Protein AF-A0A0Q7SC01-F1 (afdb_monomer)

Secondary structure (DSSP, 8-state):
----------S-------PPP-EEEE--S-EEEESS--TTTTSTT---TTSEEE-SS--TTTTGGGSSS----SEEEEEEEEEE---TTEEEEEEES--BSEEEEEETTEEEEEEE-TTS-EEEE-GGG--SEEEEEEEEEE-S--TTSS-S--SS----B--S-EEEEEEESEEE---STT--SEEEEEEEE-SSEEEEEEEEEEEE-SSS-EEEEEEEEEE-TTS-EEEEEEEEEEEPTTEEEEEEEEEEEES-----GGG----EEEEEEEEETTEEEEEEEEEE----EEEETTTEEEETTEE--EEEEEEEPP-BTTTBT---HHHHHHHHHHHHHHT-SEEEEESSPPPHHHHHHHHHHTPEEEEE-S-BS----SHHHHHHHHHHHHHHHHHHTT-SSEEEEEEEE--S--SHHHHHHHHHHHHHHHHH-TTSEEEEEE-SS-TT-GGGGSSSEEEEE--BTTTBS-GGGHHHHHHHHHHHSTTS-EEEEEE----BTT---SSPPPPPTTSS--BHHHHHHHHHHHHHHHHT-TT-SEEEES-SB-EE-TT---SSSTTEE---SB-TTS--B-HHHHHHHHHH-SS--EEES-TT--EEESEEEEEEEEESSSEEEEEETTEEEEEEE-BTTEEEEEEEEE-SEEEEEEEEETTS-EEEEEEEEE---TT---EEEEEEEPSS--EESTTSBPP-PPTTEEEEEEES---TTTHHHHHHHHHHTT---EEEE-HHHHHHSHHHHHHHHHTT-EEEE--SS---GGGS-HHHHHHHHHHHHHHHHHHT-S--SEE--GGG---HHHHHHHHHTTPEEE--SEE--TTSTT--HHHHHHHHHHHHHHHTSEEEEEETT-HHHHHHHHHHHHHHHHTT-EEEEEEEPPP--

Structure (mmCIF, N/CA/C/O backbone):
data_AF-A0A0Q7SC01-F1
#
_entry.id   AF-A0A0Q7SC01-F1
#
loop_
_atom_site.group_PDB
_atom_site.id
_atom_site.type_symbol
_atom_site.label_atom_id
_atom_site.label_alt_id
_atom_site.label_comp_id
_atom_site.label_asym_id
_atom_site.label_entity_id
_atom_site.label_seq_id
_atom_site.pdbx_PDB_ins_code
_atom_site.Cartn_x
_atom_site.Cartn_y
_atom_site.Cartn_z
_atom_site.occupancy
_atom_site.B_iso_or_equiv
_atom_site.auth_seq_id
_atom_site.auth_comp_id
_atom_site.auth_asym_id
_atom_site.auth_atom_id
_atom_site.pdbx_PDB_model_num
ATOM 1 N N . MET A 1 1 ? 0.567 -62.182 56.505 1.00 35.25 1 MET A N 1
ATOM 2 C CA . MET A 1 1 ? -0.583 -61.956 57.411 1.00 35.25 1 MET A CA 1
ATOM 3 C C . MET A 1 1 ? -0.559 -60.489 57.808 1.00 35.25 1 MET A C 1
ATOM 5 O O . MET A 1 1 ? 0.457 -60.074 58.333 1.00 35.25 1 MET A O 1
ATOM 9 N N . MET A 1 2 ? -1.482 -59.680 57.265 1.00 37.66 2 MET A N 1
ATOM 10 C CA . MET A 1 2 ? -2.593 -59.034 58.010 1.00 37.66 2 MET A CA 1
ATOM 11 C C . MET A 1 2 ? -2.101 -57.806 58.816 1.00 37.66 2 MET A C 1
ATOM 13 O O . MET A 1 2 ? -1.127 -57.935 59.531 1.00 37.66 2 MET A O 1
ATOM 17 N N . LEU A 1 3 ? -2.663 -56.592 58.791 1.00 35.50 3 LEU A N 1
ATOM 18 C CA . LEU A 1 3 ? -3.971 -56.076 58.386 1.00 35.50 3 LEU A CA 1
ATOM 19 C C . LEU A 1 3 ? -3.887 -54.522 58.253 1.00 35.50 3 LEU A C 1
ATOM 21 O O . LEU A 1 3 ? -2.989 -53.887 58.792 1.00 35.50 3 LEU A O 1
ATOM 25 N N . ARG A 1 4 ? -4.870 -53.952 57.548 1.00 44.50 4 ARG A N 1
ATOM 26 C CA . ARG A 1 4 ? -5.267 -52.533 57.334 1.00 44.50 4 ARG A CA 1
ATOM 27 C C . ARG A 1 4 ? -5.579 -51.755 58.654 1.00 44.50 4 ARG A C 1
ATOM 29 O O . ARG A 1 4 ? -5.781 -52.431 59.659 1.00 44.50 4 ARG A O 1
ATOM 36 N N . PRO A 1 5 ? -5.697 -50.395 58.679 1.00 48.62 5 PRO A N 1
ATOM 37 C CA . PRO A 1 5 ? -6.854 -49.702 58.078 1.00 48.62 5 PRO A CA 1
ATOM 38 C C . PRO A 1 5 ? -6.584 -48.392 57.307 1.00 48.62 5 PRO A C 1
ATOM 40 O O . PRO A 1 5 ? -5.869 -47.496 57.741 1.00 48.62 5 PRO A O 1
ATOM 43 N N . LEU A 1 6 ? -7.273 -48.293 56.161 1.00 40.22 6 LEU A N 1
ATOM 44 C CA . LEU A 1 6 ? -7.644 -47.063 55.460 1.00 40.22 6 LEU A CA 1
ATOM 45 C C . LEU A 1 6 ? -8.816 -46.412 56.215 1.00 40.22 6 LEU A C 1
ATOM 47 O O . LEU A 1 6 ? -9.871 -47.034 56.326 1.00 40.22 6 LEU A O 1
ATOM 51 N N . LEU A 1 7 ? -8.653 -45.169 56.666 1.00 37.41 7 LEU A N 1
ATOM 52 C CA . LEU A 1 7 ? -9.743 -44.284 57.093 1.00 37.41 7 LEU A CA 1
ATOM 53 C C . LEU A 1 7 ? -9.253 -42.829 57.022 1.00 37.41 7 LEU A C 1
ATOM 55 O O . LEU A 1 7 ? -8.796 -42.270 58.008 1.00 37.41 7 LEU A O 1
ATOM 59 N N . ALA A 1 8 ? -9.295 -42.249 55.821 1.00 32.84 8 ALA A N 1
ATOM 60 C CA . ALA A 1 8 ? -9.234 -40.804 55.578 1.00 32.84 8 ALA A CA 1
ATOM 61 C C . ALA A 1 8 ? -9.573 -40.530 54.101 1.00 32.84 8 ALA A C 1
ATOM 63 O O . ALA A 1 8 ? -8.698 -40.235 53.294 1.00 32.84 8 ALA A O 1
ATOM 64 N N . LEU A 1 9 ? -10.840 -40.697 53.714 1.00 37.81 9 LEU A N 1
ATOM 65 C CA . LEU A 1 9 ? -11.311 -40.243 52.402 1.00 37.81 9 LEU A CA 1
ATOM 66 C C . LEU A 1 9 ? -12.765 -39.776 52.492 1.00 37.81 9 LEU A C 1
ATOM 68 O O . LEU A 1 9 ? -13.663 -40.384 51.929 1.00 37.81 9 LEU A O 1
ATOM 72 N N . LEU A 1 10 ? -13.006 -38.717 53.262 1.00 38.97 10 LEU A N 1
ATOM 73 C CA . LEU A 1 10 ? -14.252 -37.953 53.191 1.00 38.97 10 LEU A CA 1
ATOM 74 C C . LEU A 1 10 ? -13.988 -36.540 53.725 1.00 38.97 10 LEU A C 1
ATOM 76 O O . LEU A 1 10 ? -14.143 -36.252 54.907 1.00 38.97 10 LEU A O 1
ATOM 80 N N . GLY A 1 11 ? -13.504 -35.670 52.844 1.00 38.12 11 GLY A N 1
ATOM 81 C CA . GLY A 1 11 ? -13.250 -34.267 53.151 1.00 38.12 11 GLY A CA 1
ATOM 82 C C . GLY A 1 11 ? -12.549 -33.575 51.988 1.00 38.12 11 GLY A C 1
ATOM 83 O O . GLY A 1 11 ? -11.439 -33.952 51.643 1.00 38.12 11 GLY A O 1
ATOM 84 N N . LEU A 1 12 ? -13.211 -32.559 51.428 1.00 38.47 12 LEU A N 1
ATOM 85 C CA . LEU A 1 12 ? -12.800 -31.688 50.317 1.00 38.47 12 LEU A CA 1
ATOM 86 C C . LEU A 1 12 ? -12.890 -32.263 48.894 1.00 38.47 12 LEU A C 1
ATOM 88 O O . LEU A 1 12 ? -11.897 -32.618 48.275 1.00 38.47 12 LEU A O 1
ATOM 92 N N . LEU A 1 13 ? -14.090 -32.165 48.322 1.00 36.19 13 LEU A N 1
ATOM 93 C CA . LEU A 1 13 ? -14.278 -31.811 46.910 1.00 36.19 13 LEU A CA 1
ATOM 94 C C . LEU A 1 13 ? -15.467 -30.840 46.806 1.00 36.19 13 LEU A C 1
ATOM 96 O O . LEU A 1 13 ? -16.466 -31.095 46.148 1.00 36.19 13 LEU A O 1
ATOM 100 N N . VAL A 1 14 ? -15.359 -29.703 47.498 1.00 34.50 14 VAL A N 1
ATOM 101 C CA . VAL A 1 14 ? -15.989 -28.470 47.014 1.00 34.50 14 VAL A CA 1
ATOM 102 C C . VAL A 1 14 ? -14.892 -27.770 46.232 1.00 34.50 14 VAL A C 1
ATOM 104 O O . VAL A 1 14 ? -14.101 -27.009 46.785 1.00 34.50 14 VAL A O 1
ATOM 107 N N . ALA A 1 15 ? -14.779 -28.114 44.952 1.00 33.44 15 ALA A N 1
ATOM 108 C CA . ALA A 1 15 ? -14.058 -27.276 44.017 1.00 33.44 15 ALA A CA 1
ATOM 109 C C . ALA A 1 15 ? -14.858 -25.972 43.913 1.00 33.44 15 ALA A C 1
ATOM 111 O O . ALA A 1 15 ? -15.860 -25.907 43.203 1.00 33.44 15 ALA A O 1
ATOM 112 N N . LEU A 1 16 ? -14.446 -24.947 44.663 1.00 32.41 16 LEU A N 1
ATOM 113 C CA . LEU A 1 16 ? -14.684 -23.574 44.246 1.00 32.41 16 LEU A CA 1
ATOM 114 C C . LEU A 1 16 ? -14.037 -23.456 42.866 1.00 32.41 16 LEU A C 1
ATOM 116 O O . LEU A 1 16 ? -12.817 -23.344 42.752 1.00 32.41 16 LEU A O 1
ATOM 120 N N . GLN A 1 17 ? -14.842 -23.575 41.811 1.00 34.53 17 GLN A N 1
ATOM 121 C CA . GLN A 1 17 ? -14.437 -23.100 40.502 1.00 34.53 17 GLN A CA 1
ATOM 122 C C . GLN A 1 17 ? -14.210 -21.600 40.671 1.00 34.53 17 GLN A C 1
ATOM 124 O O . GLN A 1 17 ? -15.170 -20.842 40.793 1.00 34.53 17 GLN A O 1
ATOM 129 N N . ALA A 1 18 ? -12.943 -21.188 40.751 1.00 36.97 18 ALA A N 1
ATOM 130 C CA . ALA A 1 18 ? -12.568 -19.809 40.500 1.00 36.97 18 ALA A CA 1
ATOM 131 C C . ALA A 1 18 ? -13.169 -19.465 39.135 1.00 36.97 18 ALA A C 1
ATOM 133 O O . ALA A 1 18 ? -12.787 -20.049 38.118 1.00 36.97 18 ALA A O 1
ATOM 134 N N . GLN A 1 19 ? -1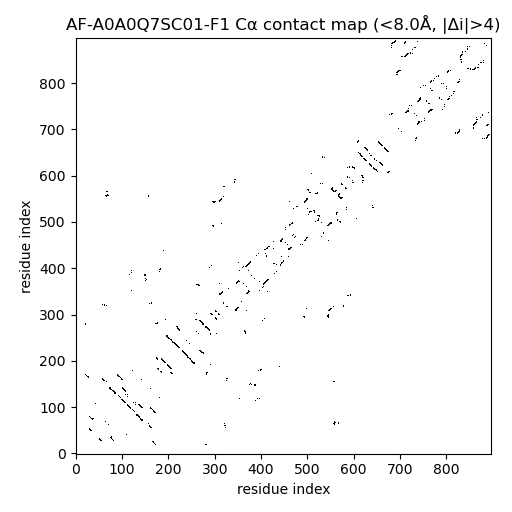4.209 -18.636 39.144 1.00 43.25 19 GLN A N 1
ATOM 135 C CA . GLN A 1 19 ? -14.909 -18.235 37.939 1.00 43.25 19 GLN A CA 1
ATOM 136 C C . GLN A 1 19 ? -13.875 -17.578 37.025 1.00 43.25 19 GLN A C 1
ATOM 138 O O . GLN A 1 19 ? -13.144 -16.684 37.452 1.00 43.25 19 GLN A O 1
ATOM 143 N N . ALA A 1 20 ? -13.732 -18.118 35.814 1.00 52.69 20 ALA A N 1
ATOM 144 C CA . ALA A 1 20 ? -12.725 -17.664 34.875 1.00 52.69 20 ALA A CA 1
ATOM 145 C C . ALA A 1 20 ? -12.928 -16.172 34.579 1.00 52.69 20 ALA A C 1
ATOM 147 O O . ALA A 1 20 ? -14.056 -15.721 34.374 1.00 52.69 20 ALA A O 1
ATOM 148 N N . ALA A 1 21 ? -11.816 -15.437 34.520 1.00 80.06 21 ALA A N 1
ATOM 149 C CA . ALA A 1 21 ? -11.757 -14.143 33.857 1.00 80.06 21 ALA A CA 1
ATOM 150 C C . ALA A 1 21 ? -12.342 -14.245 32.433 1.00 80.06 21 ALA A C 1
ATOM 152 O O . ALA A 1 21 ? -12.477 -15.343 31.888 1.00 80.06 21 ALA A O 1
ATOM 153 N N . ARG A 1 22 ? -12.648 -13.102 31.812 1.00 92.25 22 ARG A N 1
ATOM 154 C CA . ARG A 1 22 ? -13.089 -13.019 30.412 1.00 92.25 22 ARG A CA 1
ATOM 155 C C . ARG A 1 22 ? -12.330 -13.983 29.501 1.00 92.25 22 ARG A C 1
ATOM 157 O O . ARG A 1 22 ? -11.098 -13.976 29.470 1.00 92.25 22 ARG A O 1
ATOM 164 N N . THR A 1 23 ? -13.076 -14.764 28.725 1.00 93.31 23 THR A N 1
ATOM 165 C CA . THR A 1 23 ? -12.515 -15.660 27.710 1.00 93.31 23 THR A CA 1
ATOM 166 C C . THR A 1 23 ? -13.009 -15.268 26.327 1.00 93.31 23 THR A C 1
ATOM 168 O O . THR A 1 23 ? -14.130 -14.787 26.172 1.00 93.31 23 THR A O 1
ATOM 171 N N . THR A 1 24 ? -12.166 -15.481 25.320 1.00 94.50 24 THR A N 1
ATOM 172 C CA . THR A 1 24 ? -12.540 -15.344 23.912 1.00 94.50 24 THR A CA 1
ATOM 173 C C . THR A 1 24 ? -12.210 -16.651 23.214 1.00 94.50 24 THR A C 1
ATOM 175 O O . THR A 1 24 ? -11.043 -17.034 23.130 1.00 94.50 24 THR A O 1
ATOM 178 N N . THR A 1 25 ? -13.234 -17.336 22.715 1.00 95.75 25 THR A N 1
ATOM 179 C CA . THR A 1 25 ? -13.088 -18.581 21.955 1.00 95.75 25 THR A CA 1
ATOM 180 C C . THR A 1 25 ? -13.178 -18.279 20.458 1.00 95.75 25 THR A C 1
ATOM 182 O O . THR A 1 25 ? -14.239 -17.833 20.012 1.00 95.75 25 THR A O 1
ATOM 185 N N . PRO A 1 26 ? -12.117 -18.517 19.661 1.00 96.75 26 PRO A N 1
ATOM 186 C CA . PRO A 1 26 ? -12.169 -18.347 18.212 1.00 96.75 26 PRO A CA 1
ATOM 187 C C . PRO A 1 26 ? -13.182 -19.290 17.560 1.00 96.75 26 PRO A C 1
ATOM 189 O O . PRO A 1 26 ? -13.250 -20.482 17.871 1.00 96.75 26 PRO A O 1
ATOM 192 N N . LEU A 1 27 ? -13.947 -18.762 16.613 1.00 97.50 27 LEU A N 1
ATOM 193 C CA . LEU A 1 27 ? -14.937 -19.483 15.825 1.00 97.50 27 LEU A CA 1
ATOM 194 C C . LEU A 1 27 ? -14.451 -19.612 14.374 1.00 97.50 27 LEU A C 1
ATOM 196 O O . LEU A 1 27 ? -15.144 -19.204 13.443 1.00 97.50 27 LEU A O 1
ATOM 200 N N . ASP A 1 28 ? -13.296 -20.249 14.164 1.00 95.06 28 ASP A N 1
ATOM 201 C CA . ASP A 1 28 ? -12.688 -20.339 12.827 1.00 95.06 28 ASP A CA 1
ATOM 202 C C . ASP A 1 28 ? -13.223 -21.511 11.987 1.00 95.06 28 ASP A C 1
ATOM 204 O O . ASP A 1 28 ? -13.621 -21.326 10.843 1.00 95.06 28 ASP A O 1
ATOM 208 N N . ALA A 1 29 ? -13.264 -22.729 12.537 1.00 95.38 29 ALA A N 1
ATOM 209 C CA . ALA A 1 29 ? -13.595 -23.959 11.790 1.00 95.38 29 ALA A CA 1
ATOM 210 C C . ALA A 1 29 ? -15.110 -24.252 11.703 1.00 95.38 29 ALA A C 1
ATOM 212 O O . ALA A 1 29 ? -15.903 -23.513 12.253 1.00 95.38 29 ALA A O 1
ATOM 213 N N . ALA A 1 30 ? -15.543 -25.361 11.097 1.00 95.88 30 ALA A N 1
ATOM 214 C CA . ALA A 1 30 ? -16.923 -25.875 11.210 1.00 95.88 30 ALA A CA 1
ATOM 215 C C . ALA A 1 30 ? -18.054 -24.919 10.756 1.00 95.88 30 ALA A C 1
ATOM 217 O O . ALA A 1 30 ? -19.177 -24.992 11.265 1.00 95.88 30 ALA A O 1
ATOM 218 N N . TRP A 1 31 ? -17.774 -24.052 9.783 1.00 98.44 31 TRP A N 1
ATOM 219 C CA . TRP A 1 31 ? -18.800 -23.268 9.101 1.00 98.44 31 TRP A CA 1
ATOM 220 C C . TRP A 1 31 ? -19.300 -23.990 7.852 1.00 98.44 31 TRP A C 1
ATOM 222 O O . TRP A 1 31 ? -18.528 -24.609 7.119 1.00 98.44 31 TRP A O 1
ATOM 232 N N . ARG A 1 32 ? -20.597 -23.858 7.593 1.00 98.50 32 ARG A N 1
ATOM 233 C CA . ARG A 1 32 ? -21.263 -24.178 6.332 1.00 98.50 32 ARG A CA 1
ATOM 234 C C . ARG A 1 32 ? -21.531 -22.888 5.582 1.00 98.50 32 ARG A C 1
ATOM 236 O O . ARG A 1 32 ? -21.976 -21.917 6.187 1.00 98.50 32 ARG A O 1
ATOM 243 N N . PHE A 1 33 ? -21.266 -22.874 4.285 1.00 98.62 33 PHE A N 1
ATOM 244 C CA . PHE A 1 33 ? -21.314 -21.671 3.470 1.00 98.62 33 PHE A CA 1
ATOM 245 C C . PHE A 1 33 ? -22.053 -21.889 2.150 1.00 98.62 33 PHE A C 1
ATOM 247 O O . PHE A 1 33 ? -21.825 -22.882 1.456 1.00 98.62 33 PHE A O 1
ATOM 254 N N . GLN A 1 34 ? -22.871 -20.904 1.780 1.00 98.31 34 GLN A N 1
ATOM 255 C CA . GLN A 1 34 ? -23.542 -20.833 0.488 1.00 98.31 34 GLN A CA 1
ATOM 256 C C . GLN A 1 34 ? -23.416 -19.432 -0.118 1.00 98.31 34 GLN A C 1
ATOM 258 O O . GLN A 1 34 ? -23.817 -18.431 0.479 1.00 98.31 34 GLN A O 1
ATOM 263 N N . ARG A 1 35 ? -22.903 -19.369 -1.353 1.00 97.50 35 ARG A N 1
ATOM 264 C CA . ARG A 1 35 ? -22.763 -18.139 -2.151 1.00 97.50 35 ARG A CA 1
ATOM 265 C C . ARG A 1 35 ? -24.057 -17.811 -2.906 1.00 97.50 35 ARG A C 1
ATOM 267 O O . ARG A 1 35 ? -24.099 -17.885 -4.130 1.00 97.50 35 ARG A O 1
ATOM 274 N N . ALA A 1 36 ? -25.122 -17.529 -2.171 1.00 97.50 36 ALA A N 1
ATOM 275 C CA . ALA A 1 36 ? -26.410 -17.076 -2.696 1.00 97.50 36 ALA A CA 1
ATOM 276 C C . ALA A 1 36 ? -27.253 -16.507 -1.550 1.00 97.50 36 ALA A C 1
ATOM 278 O O . ALA A 1 36 ? -26.991 -16.842 -0.394 1.00 97.50 36 ALA A O 1
ATOM 279 N N . ASP A 1 37 ? -28.301 -15.735 -1.859 1.00 97.88 37 ASP A N 1
ATOM 280 C CA . ASP A 1 37 ? -29.376 -15.534 -0.884 1.00 97.88 37 ASP A CA 1
ATOM 281 C C . ASP A 1 37 ? -30.235 -16.793 -0.817 1.00 97.88 37 ASP A C 1
ATOM 283 O O . ASP A 1 37 ? -30.730 -17.264 -1.843 1.00 97.88 37 ASP A O 1
ATOM 287 N N . VAL A 1 38 ? -30.418 -17.341 0.379 1.00 97.69 38 VAL A N 1
ATOM 288 C CA . VAL A 1 38 ? -31.201 -18.557 0.585 1.00 97.69 38 VAL A CA 1
ATOM 289 C C . VAL A 1 38 ? -32.319 -18.256 1.569 1.00 97.69 38 VAL A C 1
ATOM 291 O O . VAL A 1 38 ? -32.070 -17.939 2.729 1.00 97.69 38 VAL A O 1
ATOM 294 N N . ALA A 1 39 ? -33.562 -18.356 1.104 1.00 97.12 39 ALA A N 1
ATOM 295 C CA . ALA A 1 39 ? -34.730 -18.121 1.943 1.00 97.12 39 ALA A CA 1
ATOM 296 C C . ALA A 1 39 ? -34.820 -19.161 3.075 1.00 97.12 39 ALA A C 1
ATOM 298 O O . ALA A 1 39 ? -34.675 -20.361 2.834 1.00 97.12 39 ALA A O 1
ATOM 299 N N . GLY A 1 40 ? -35.083 -18.703 4.301 1.00 97.44 40 GLY A N 1
ATOM 300 C CA . GLY A 1 40 ? -35.213 -19.561 5.481 1.00 97.44 40 GLY A CA 1
ATOM 301 C C . GLY A 1 40 ? -33.884 -20.079 6.043 1.00 97.44 40 GLY A C 1
ATOM 302 O O . GLY A 1 40 ? -33.896 -20.897 6.965 1.00 97.44 40 GLY A O 1
ATOM 303 N N . ALA A 1 41 ? -32.739 -19.628 5.519 1.00 97.88 41 ALA A N 1
ATOM 304 C CA . ALA A 1 41 ? -31.415 -20.033 5.987 1.00 97.88 41 ALA A CA 1
ATOM 305 C C . ALA A 1 41 ? -31.074 -19.553 7.409 1.00 97.88 41 ALA A C 1
ATOM 307 O O . ALA A 1 41 ? -30.067 -19.976 7.974 1.00 97.88 41 ALA A O 1
ATOM 308 N N . GLU A 1 42 ? -31.901 -18.720 8.029 1.00 98.12 42 GLU A N 1
ATOM 309 C CA . GLU A 1 42 ? -31.845 -18.381 9.449 1.00 98.12 42 GLU A CA 1
ATOM 310 C C . GLU A 1 42 ? -32.452 -19.469 10.353 1.00 98.12 42 GLU A C 1
ATOM 312 O O . GLU A 1 42 ? -32.127 -19.545 11.541 1.00 98.12 42 GLU A O 1
ATOM 317 N N . ALA A 1 43 ? -33.324 -20.329 9.816 1.00 97.81 43 ALA A N 1
ATOM 318 C CA . ALA A 1 43 ? -34.126 -21.249 10.614 1.00 97.81 43 ALA A CA 1
ATOM 319 C C . ALA A 1 43 ? -33.292 -22.409 11.210 1.00 97.81 43 ALA A C 1
ATOM 321 O O . ALA A 1 43 ? -32.448 -22.989 10.513 1.00 97.81 43 ALA A O 1
ATOM 322 N N . PRO A 1 44 ? -33.564 -22.836 12.465 1.00 95.56 44 PRO A N 1
ATOM 323 C CA . PRO A 1 44 ? -32.883 -23.967 13.105 1.00 95.56 44 PRO A CA 1
ATOM 324 C C . PRO A 1 44 ? -32.952 -25.274 12.314 1.00 95.56 44 PRO A C 1
ATOM 326 O O . PRO A 1 44 ? -31.968 -26.002 12.249 1.00 95.56 44 PRO A O 1
ATOM 329 N N . GLY A 1 45 ? -34.109 -25.555 11.708 1.00 95.38 45 GLY A N 1
ATOM 330 C CA . GLY A 1 45 ? -34.378 -26.792 10.971 1.00 95.38 45 GLY A CA 1
ATOM 331 C C . GLY A 1 45 ? -33.995 -26.767 9.490 1.00 95.38 45 GLY A C 1
ATOM 332 O O . GLY A 1 45 ? -34.312 -27.720 8.788 1.00 95.38 45 GLY A O 1
ATOM 333 N N . PHE A 1 46 ? -33.371 -25.692 8.998 1.00 97.44 46 PHE A N 1
ATOM 334 C CA . PHE A 1 46 ? -32.918 -25.619 7.609 1.00 97.44 46 PHE A CA 1
ATOM 335 C C . PHE A 1 46 ? -31.799 -26.642 7.344 1.00 97.44 46 PHE A C 1
ATOM 337 O O . PHE A 1 46 ? -30.839 -26.717 8.117 1.00 97.44 46 PHE A O 1
ATOM 344 N N . ASP A 1 47 ? -31.916 -27.400 6.251 1.00 97.00 47 ASP A N 1
ATOM 345 C CA . ASP A 1 47 ? -30.919 -28.389 5.834 1.00 97.00 47 ASP A CA 1
ATOM 346 C C . ASP A 1 47 ? -29.778 -27.725 5.047 1.00 97.00 47 ASP A C 1
ATOM 348 O O . ASP A 1 47 ? -29.931 -27.336 3.888 1.00 97.00 47 ASP A O 1
ATOM 352 N N . ASP A 1 48 ? -28.621 -27.597 5.695 1.00 97.38 48 ASP A N 1
ATOM 353 C CA . ASP A 1 48 ? -27.383 -27.067 5.121 1.00 97.38 48 ASP A CA 1
ATOM 354 C C . ASP A 1 48 ? -26.352 -28.166 4.802 1.00 97.38 48 ASP A C 1
ATOM 356 O O . ASP A 1 48 ? -25.181 -27.863 4.560 1.00 97.38 48 ASP A O 1
ATOM 360 N N . ALA A 1 49 ? -26.749 -29.445 4.757 1.00 96.19 49 ALA A N 1
ATOM 361 C CA . ALA A 1 49 ? -25.814 -30.555 4.548 1.00 96.19 49 ALA A CA 1
ATOM 362 C C . ALA A 1 49 ? -25.055 -30.467 3.210 1.00 96.19 49 ALA A C 1
ATOM 364 O O . ALA A 1 49 ? -23.897 -30.883 3.128 1.00 96.19 49 ALA A O 1
ATOM 365 N N . ALA A 1 50 ? -25.687 -29.895 2.179 1.00 97.00 50 ALA A N 1
ATOM 366 C CA . ALA A 1 50 ? -25.089 -29.677 0.862 1.00 97.00 50 ALA A CA 1
ATOM 367 C C . ALA A 1 50 ? -24.186 -28.429 0.783 1.00 97.00 50 ALA A C 1
ATOM 369 O O . ALA A 1 50 ? -23.528 -28.218 -0.235 1.00 97.00 50 ALA A O 1
ATOM 370 N N . TRP A 1 51 ? -24.154 -27.589 1.824 1.00 98.38 51 TRP A N 1
ATOM 371 C CA . TRP A 1 51 ? -23.359 -26.363 1.825 1.00 98.38 51 TRP A CA 1
ATOM 372 C C . TRP A 1 51 ? -21.871 -26.658 2.018 1.00 98.38 51 TRP A C 1
ATOM 374 O O . TRP A 1 51 ? -21.460 -27.575 2.746 1.00 98.38 51 TRP A O 1
ATOM 384 N N . THR A 1 52 ? -21.047 -25.815 1.404 1.00 98.06 52 THR A N 1
ATOM 385 C CA . THR A 1 52 ? -19.591 -25.946 1.422 1.00 98.06 52 THR A CA 1
ATOM 386 C C . THR A 1 52 ? -19.061 -25.767 2.840 1.00 98.06 52 THR A C 1
ATOM 388 O O . THR A 1 52 ? -19.379 -24.787 3.510 1.00 98.06 52 THR A O 1
ATOM 391 N N . ALA A 1 53 ? -18.234 -26.702 3.308 1.00 98.12 53 ALA A N 1
ATOM 392 C CA . ALA A 1 53 ? -17.504 -26.527 4.557 1.00 98.12 53 ALA A CA 1
ATOM 393 C C . ALA A 1 53 ? -16.348 -25.539 4.352 1.00 98.12 53 ALA A C 1
ATOM 395 O O . ALA A 1 53 ? -15.559 -25.708 3.422 1.00 98.12 53 ALA A O 1
ATOM 396 N N . ILE A 1 54 ? -16.240 -24.532 5.217 1.00 97.56 54 ILE A N 1
ATOM 397 C CA . ILE A 1 54 ? -15.182 -23.514 5.159 1.00 97.56 54 ILE A CA 1
ATOM 398 C C . ILE A 1 54 ? -14.577 -23.256 6.542 1.00 97.56 54 ILE A C 1
ATOM 400 O O . ILE A 1 54 ? -15.153 -23.612 7.576 1.00 97.56 54 ILE A O 1
ATOM 404 N N . THR A 1 55 ? -13.421 -22.597 6.539 1.00 96.56 55 THR A N 1
ATOM 405 C CA . THR A 1 55 ? -12.748 -22.064 7.728 1.00 96.56 55 THR A CA 1
ATOM 406 C C . THR A 1 55 ? -12.565 -20.561 7.548 1.00 96.56 55 THR A C 1
ATOM 408 O O . THR A 1 55 ? -12.295 -20.108 6.436 1.00 96.56 55 THR A O 1
ATOM 411 N N . LEU A 1 56 ? -12.735 -19.793 8.623 1.00 96.88 56 LEU A N 1
ATOM 412 C CA . LEU A 1 56 ? -12.489 -18.354 8.631 1.00 96.88 56 LEU A CA 1
ATOM 413 C C . LEU A 1 56 ? -10.993 -18.036 8.800 1.00 96.88 56 LEU A C 1
ATOM 415 O O . LEU A 1 56 ? -10.269 -18.817 9.420 1.00 96.88 56 LEU A O 1
ATOM 419 N N . PRO A 1 57 ? -10.525 -16.882 8.297 1.00 96.31 57 PRO A N 1
ATOM 420 C CA . PRO A 1 57 ? -11.266 -15.899 7.499 1.00 96.31 57 PRO A CA 1
ATOM 421 C C . PRO A 1 57 ? -11.628 -16.424 6.101 1.00 96.31 57 PRO A C 1
ATOM 423 O O . PRO A 1 57 ? -10.881 -17.197 5.505 1.00 96.31 57 PRO A O 1
ATOM 426 N N . HIS A 1 58 ? -12.771 -15.990 5.564 1.00 97.38 58 HIS A N 1
ATOM 427 C CA . HIS A 1 58 ? -13.283 -16.436 4.266 1.00 97.38 58 HIS A CA 1
ATOM 428 C C . HIS A 1 58 ? -13.904 -15.288 3.460 1.00 97.38 58 HIS A C 1
ATOM 430 O O . HIS A 1 58 ? -14.699 -14.499 3.974 1.00 97.38 58 HIS A O 1
ATOM 436 N N . THR A 1 59 ? -13.599 -15.249 2.161 1.00 97.12 59 THR A N 1
ATOM 437 C CA . THR A 1 59 ? -14.283 -14.399 1.181 1.00 97.12 59 THR A CA 1
ATOM 438 C C . THR A 1 59 ? -14.839 -15.239 0.042 1.00 97.12 59 THR A C 1
ATOM 440 O O . THR A 1 59 ? -14.177 -16.142 -0.464 1.00 97.12 59 THR A O 1
ATOM 443 N N . TYR A 1 60 ? -16.037 -14.894 -0.423 1.00 96.12 60 TYR A N 1
ATOM 444 C CA . TYR A 1 60 ? -16.623 -15.499 -1.620 1.00 96.12 60 TYR A CA 1
ATOM 445 C C . TYR A 1 60 ? -16.197 -14.818 -2.927 1.00 96.12 60 TYR A C 1
ATOM 447 O O . TYR A 1 60 ? -16.701 -15.177 -3.991 1.00 96.12 60 TYR A O 1
ATOM 455 N N . ASN A 1 61 ? -15.261 -13.865 -2.847 1.00 96.38 61 ASN A N 1
ATOM 456 C CA . ASN A 1 61 ? -14.668 -13.178 -3.992 1.00 96.38 61 ASN A CA 1
ATOM 457 C C . ASN A 1 61 ? -13.192 -13.534 -4.234 1.00 96.38 61 ASN A C 1
ATOM 459 O O . ASN A 1 61 ? -12.512 -12.829 -4.972 1.00 96.38 61 ASN A O 1
ATOM 463 N N . GLY A 1 62 ? -12.678 -14.617 -3.636 1.00 90.12 62 GLY A N 1
ATOM 464 C CA . GLY A 1 62 ? -11.263 -14.994 -3.775 1.00 90.12 62 GLY A CA 1
ATOM 465 C C . GLY A 1 62 ? -10.836 -15.280 -5.221 1.00 90.12 62 GLY A C 1
ATOM 466 O O . GLY A 1 62 ? -9.689 -15.047 -5.576 1.00 90.12 62 GLY A O 1
ATOM 467 N N . VAL A 1 63 ? -11.765 -15.733 -6.072 1.00 86.06 63 VAL A N 1
ATOM 468 C CA . VAL A 1 63 ? -11.491 -16.036 -7.488 1.00 86.06 63 VAL A CA 1
ATOM 469 C C . VAL A 1 63 ? -11.893 -14.881 -8.409 1.00 86.06 63 VAL A C 1
ATOM 471 O O . VAL A 1 63 ? -11.093 -14.426 -9.220 1.00 86.06 63 VAL A O 1
ATOM 474 N N . ASP A 1 64 ? -13.128 -14.386 -8.316 1.00 92.38 64 ASP A N 1
ATOM 475 C CA . ASP A 1 64 ? -13.645 -13.390 -9.266 1.00 92.38 64 ASP A CA 1
ATOM 476 C C . ASP A 1 64 ? -13.256 -11.942 -8.928 1.00 92.38 64 ASP A C 1
ATOM 478 O O . ASP A 1 64 ? -13.282 -11.079 -9.803 1.00 92.38 64 ASP A O 1
ATOM 482 N N . GLY A 1 65 ? -12.835 -11.677 -7.690 1.00 93.00 65 GLY A N 1
ATOM 483 C CA . GLY A 1 65 ? -12.426 -10.356 -7.217 1.00 93.00 65 GLY A CA 1
ATOM 484 C C . GLY A 1 65 ? -11.077 -9.865 -7.746 1.00 93.00 65 GLY A C 1
ATOM 485 O O . GLY A 1 65 ? -10.707 -8.721 -7.485 1.00 93.00 65 GLY A O 1
ATOM 486 N N . GLU A 1 66 ? -10.341 -10.706 -8.474 1.00 91.31 66 GLU A N 1
ATOM 487 C CA . GLU A 1 66 ? -8.944 -10.459 -8.859 1.00 91.31 66 GLU A CA 1
ATOM 488 C C . GLU A 1 66 ? -8.674 -10.633 -10.363 1.00 91.31 66 GLU A C 1
ATOM 490 O O . GLU A 1 66 ? -7.532 -10.502 -10.789 1.00 91.31 66 GLU A O 1
ATOM 495 N N . THR A 1 67 ? -9.693 -10.944 -11.174 1.00 85.62 67 THR A N 1
ATOM 496 C CA . THR A 1 67 ? -9.514 -11.376 -12.580 1.00 85.62 67 THR A CA 1
ATOM 497 C C . THR A 1 67 ? -9.812 -10.298 -13.625 1.00 85.62 67 THR A C 1
ATOM 499 O O . THR A 1 67 ? -9.564 -10.511 -14.812 1.00 85.62 67 THR A O 1
ATOM 502 N N . GLY A 1 68 ? -10.293 -9.122 -13.214 1.00 82.81 68 GLY A N 1
ATOM 503 C CA . GLY A 1 68 ? -10.610 -8.024 -14.133 1.00 82.81 68 GLY A CA 1
ATOM 504 C C . GLY A 1 68 ? -11.985 -8.156 -14.780 1.00 82.81 68 GLY A C 1
ATOM 505 O O . GLY A 1 68 ? -12.114 -7.984 -15.985 1.00 82.81 68 GLY A O 1
ATOM 506 N N . GLY A 1 69 ? -12.997 -8.547 -14.005 1.00 85.44 69 GLY A N 1
ATOM 507 C CA . GLY A 1 69 ? -14.388 -8.653 -14.442 1.00 85.44 69 GLY A CA 1
ATOM 508 C C . GLY A 1 69 ? -15.337 -8.045 -13.413 1.00 85.44 69 GLY A C 1
ATOM 509 O O . GLY A 1 69 ? -14.921 -7.314 -12.518 1.00 85.44 69 GLY A O 1
ATOM 510 N N . THR A 1 70 ? -16.629 -8.354 -13.512 1.00 90.38 70 THR A N 1
ATOM 511 C CA . THR A 1 70 ? -17.608 -7.958 -12.490 1.00 90.38 70 THR A CA 1
ATOM 512 C C . THR A 1 70 ? -17.714 -9.057 -11.431 1.00 90.38 70 THR A C 1
ATOM 514 O O . THR A 1 70 ? -18.333 -10.087 -11.707 1.00 90.38 70 THR A O 1
ATOM 517 N N . PRO A 1 71 ? -17.125 -8.883 -10.233 1.00 93.69 71 PRO A N 1
ATOM 518 C CA . PRO A 1 71 ? -17.255 -9.875 -9.177 1.00 93.69 71 PRO A CA 1
ATOM 519 C C . PRO A 1 71 ? -18.702 -9.942 -8.682 1.00 93.69 71 PRO A C 1
ATOM 521 O O . PRO A 1 71 ? -19.434 -8.949 -8.720 1.00 93.69 71 PRO A O 1
ATOM 524 N N . TYR A 1 72 ? -19.106 -11.098 -8.158 1.00 96.12 72 TYR A N 1
ATOM 525 C CA . TYR A 1 72 ? -20.376 -11.230 -7.448 1.00 96.12 72 TYR A CA 1
ATOM 526 C C . TYR A 1 72 ? -20.427 -10.246 -6.287 1.00 96.12 72 TYR A C 1
ATOM 528 O O . TYR A 1 72 ? -19.589 -10.289 -5.379 1.00 96.12 72 TYR A O 1
ATOM 536 N N . ARG A 1 73 ? -21.449 -9.395 -6.315 1.00 96.94 73 ARG A N 1
ATOM 537 C CA . ARG A 1 73 ? -21.823 -8.531 -5.207 1.00 96.94 73 ARG A CA 1
ATOM 538 C C . ARG A 1 73 ? -23.252 -8.847 -4.816 1.00 96.94 73 ARG A C 1
ATOM 540 O O . ARG A 1 73 ? -24.161 -8.613 -5.608 1.00 96.94 73 ARG A O 1
ATOM 547 N N . GLY A 1 74 ? -23.424 -9.418 -3.637 1.00 97.88 74 GLY A N 1
ATOM 548 C CA . GLY A 1 74 ? -24.705 -9.941 -3.209 1.00 97.88 74 GLY A CA 1
ATOM 549 C C . GLY A 1 74 ? -24.640 -10.637 -1.857 1.00 97.88 74 GLY A C 1
ATOM 550 O O . GLY A 1 74 ? -23.566 -10.802 -1.273 1.00 97.88 74 GLY A O 1
ATOM 551 N N . PRO A 1 75 ? -25.796 -11.083 -1.365 1.00 98.19 75 PRO A N 1
ATOM 552 C CA . PRO A 1 75 ? -25.890 -11.830 -0.125 1.00 98.19 75 PRO A CA 1
ATOM 553 C C . PRO A 1 75 ? -25.290 -13.231 -0.220 1.00 98.19 75 PRO A C 1
ATOM 555 O O . PRO A 1 75 ? -25.349 -13.904 -1.250 1.00 98.19 75 PRO A O 1
ATOM 558 N N . ALA A 1 76 ? -24.735 -13.689 0.890 1.00 98.56 76 ALA A N 1
ATOM 559 C CA . ALA A 1 76 ? -24.283 -15.053 1.090 1.00 98.56 76 ALA A CA 1
ATOM 560 C C . ALA A 1 76 ? -24.487 -15.452 2.552 1.00 98.56 76 ALA A C 1
ATOM 562 O O . ALA A 1 76 ? -24.516 -14.596 3.440 1.00 98.56 76 ALA A O 1
ATOM 563 N N . TRP A 1 77 ? -24.594 -16.750 2.805 1.00 98.81 77 TRP A N 1
ATOM 564 C CA . TRP A 1 77 ? -24.941 -17.268 4.122 1.00 98.81 77 TRP A CA 1
ATOM 565 C C . TRP A 1 77 ? -23.839 -18.139 4.714 1.00 98.81 77 TRP A C 1
ATOM 567 O O . TRP A 1 77 ? -23.215 -18.944 4.022 1.00 98.81 77 TRP A O 1
ATOM 577 N N . TYR A 1 78 ? -23.652 -17.991 6.023 1.00 98.88 78 TYR A N 1
ATOM 578 C CA . TYR A 1 78 ? -22.761 -18.782 6.859 1.00 98.88 78 TYR A CA 1
ATOM 579 C C . TYR A 1 78 ? -23.567 -19.384 8.008 1.00 98.88 78 TYR A C 1
ATOM 581 O O . TYR A 1 78 ? -24.309 -18.673 8.684 1.00 98.88 78 TYR A O 1
ATOM 589 N N . ARG A 1 79 ? -23.421 -20.684 8.256 1.00 98.62 79 ARG A N 1
ATOM 590 C CA . ARG A 1 79 ? -24.091 -21.396 9.351 1.00 98.62 79 ARG A CA 1
ATOM 591 C C . ARG A 1 79 ? -23.090 -22.189 10.175 1.00 98.62 79 ARG A C 1
ATOM 593 O O . ARG A 1 79 ? -22.158 -22.780 9.634 1.00 98.62 79 ARG A O 1
ATOM 600 N N . ARG A 1 80 ? -23.271 -22.195 11.491 1.00 97.88 80 ARG A N 1
ATOM 601 C CA . ARG A 1 80 ? -22.407 -22.899 12.443 1.00 97.88 80 ARG A CA 1
ATOM 602 C C . ARG A 1 80 ? -23.207 -23.361 13.648 1.00 97.88 80 ARG A C 1
ATOM 604 O O . ARG A 1 80 ? -24.083 -22.654 14.124 1.00 97.88 80 ARG A O 1
ATOM 611 N N . THR A 1 81 ? -22.863 -24.524 14.189 1.00 97.00 81 THR A N 1
ATOM 612 C CA . THR A 1 81 ? -23.372 -24.964 15.494 1.00 97.00 81 THR A CA 1
ATOM 613 C C . THR A 1 81 ? -22.409 -24.563 16.619 1.00 97.00 81 THR A C 1
ATOM 615 O O . THR A 1 81 ? -21.192 -24.657 16.460 1.00 97.00 81 THR A O 1
ATOM 618 N N . LEU A 1 82 ? -22.962 -24.127 17.751 1.00 95.94 82 LEU A N 1
ATOM 619 C CA . LEU A 1 82 ? -22.261 -23.852 19.003 1.00 95.94 82 LEU A CA 1
ATOM 620 C C . LEU A 1 82 ? -22.818 -24.763 20.099 1.00 95.94 82 LEU A C 1
ATOM 622 O O . LEU A 1 82 ? -24.034 -24.838 20.268 1.00 95.94 82 LEU A O 1
ATOM 626 N N . ASP A 1 83 ? -21.945 -25.405 20.867 1.00 94.56 83 ASP A N 1
ATOM 627 C CA . ASP A 1 83 ? -22.337 -26.165 22.053 1.00 94.56 83 ASP A CA 1
ATOM 628 C C . ASP A 1 83 ? -22.036 -25.340 23.304 1.00 94.56 83 ASP A C 1
ATOM 630 O O . ASP A 1 83 ? -20.880 -25.051 23.612 1.00 94.56 83 ASP A O 1
ATOM 634 N N . ILE A 1 84 ? -23.090 -24.926 24.005 1.00 93.00 84 ILE A N 1
ATOM 635 C CA . ILE A 1 84 ? -23.011 -24.014 25.145 1.00 93.00 84 ILE A CA 1
ATOM 636 C C . ILE A 1 84 ? -23.355 -24.766 26.434 1.00 93.00 84 ILE A C 1
ATOM 638 O O . ILE A 1 84 ? -24.468 -25.284 26.560 1.00 93.00 84 ILE A O 1
ATOM 642 N N . PRO A 1 85 ? -22.453 -24.832 27.427 1.00 87.00 85 PRO A N 1
ATOM 643 C CA . PRO A 1 85 ? -22.772 -25.451 28.706 1.00 87.00 85 PRO A CA 1
ATOM 644 C C . PRO A 1 85 ? -23.831 -24.635 29.461 1.00 87.00 85 PRO A C 1
ATOM 646 O O . PRO A 1 85 ? -23.907 -23.410 29.345 1.00 87.00 85 PRO A O 1
ATOM 649 N N . ALA A 1 86 ? -24.635 -25.310 30.285 1.00 76.12 86 ALA A N 1
ATOM 650 C CA . ALA A 1 86 ? -25.494 -24.615 31.238 1.00 76.12 86 ALA A CA 1
ATOM 651 C C . ALA A 1 86 ? -24.619 -23.831 32.233 1.00 76.12 86 ALA A C 1
ATOM 653 O O . ALA A 1 86 ? -23.715 -24.398 32.843 1.00 76.12 86 ALA A O 1
ATOM 654 N N . GLY A 1 87 ? -24.888 -22.539 32.412 1.00 69.88 87 GLY A N 1
ATOM 655 C CA . GLY A 1 87 ? -24.149 -21.704 33.357 1.00 69.88 87 GLY A CA 1
ATOM 656 C C . GLY A 1 87 ? -24.908 -20.423 33.675 1.00 69.88 87 GLY A C 1
ATOM 657 O O . GLY A 1 87 ? -25.236 -19.660 32.768 1.00 69.88 87 GLY A O 1
ATOM 658 N N . ALA A 1 88 ? -25.206 -20.206 34.956 1.00 67.31 88 ALA A N 1
ATOM 659 C CA . ALA A 1 88 ? -25.809 -18.968 35.440 1.00 67.31 88 ALA A CA 1
ATOM 660 C C . ALA A 1 88 ? -24.748 -17.857 35.555 1.00 67.31 88 ALA A C 1
ATOM 662 O O . ALA A 1 88 ? -23.589 -18.137 35.855 1.00 67.31 88 ALA A O 1
ATOM 663 N N . GLY A 1 89 ? -25.143 -16.602 35.324 1.00 76.19 89 GLY A N 1
ATOM 664 C CA . GLY A 1 89 ? -24.284 -15.426 35.532 1.00 76.19 89 GLY A CA 1
ATOM 665 C C . GLY A 1 89 ? -23.106 -15.278 34.559 1.00 76.19 89 GLY A C 1
ATOM 666 O O . GLY A 1 89 ? -22.143 -14.581 34.873 1.00 76.19 89 GLY A O 1
ATOM 667 N N . THR A 1 90 ? -23.150 -15.967 33.411 1.00 90.12 90 THR A N 1
ATOM 668 C CA . THR A 1 90 ? -22.181 -15.821 32.312 1.00 90.12 90 THR A CA 1
ATOM 669 C C . THR A 1 90 ? -22.862 -15.157 31.119 1.00 90.12 90 THR A C 1
ATOM 671 O O . THR A 1 90 ? -23.813 -15.712 30.560 1.00 90.12 90 THR A O 1
ATOM 674 N N . ARG A 1 91 ? -22.367 -13.985 30.724 1.00 93.62 91 ARG A N 1
ATOM 675 C CA . ARG A 1 91 ? -22.756 -13.271 29.505 1.00 93.62 91 ARG A CA 1
ATOM 676 C C . ARG A 1 91 ? -21.957 -13.791 28.323 1.00 93.62 91 ARG A C 1
ATOM 678 O O . ARG A 1 91 ? -20.804 -14.189 28.478 1.00 93.62 91 ARG A O 1
ATOM 685 N N . ARG A 1 92 ? -22.576 -13.797 27.147 1.00 95.94 92 ARG A N 1
ATOM 686 C CA . ARG A 1 92 ? -22.013 -14.332 25.906 1.00 95.94 92 ARG A CA 1
ATOM 687 C C . ARG A 1 92 ? -22.246 -13.366 24.763 1.00 95.94 92 ARG A C 1
ATOM 689 O O . ARG A 1 92 ? -23.391 -13.052 24.439 1.00 95.94 92 ARG A O 1
ATOM 696 N N . PHE A 1 93 ? -21.164 -12.953 24.124 1.00 98.06 93 PHE A N 1
ATOM 697 C CA . PHE A 1 93 ? -21.184 -12.022 23.007 1.00 98.06 93 PHE A CA 1
ATOM 698 C C . PHE A 1 93 ? -20.566 -12.677 21.779 1.00 98.06 93 PHE A C 1
ATOM 700 O O . PHE A 1 93 ? -19.515 -13.309 21.879 1.00 98.06 93 PHE A O 1
ATOM 707 N N . LEU A 1 94 ? -21.185 -12.500 20.615 1.00 98.44 94 LEU A N 1
ATOM 708 C CA . LEU A 1 94 ? -20.484 -12.735 19.355 1.00 98.44 94 LEU A CA 1
ATOM 709 C C . LEU A 1 94 ? -19.686 -11.490 19.009 1.00 98.44 94 LEU A C 1
ATOM 711 O O . LEU A 1 94 ? -20.244 -10.397 19.013 1.00 98.44 94 LEU A O 1
ATOM 715 N N . GLU A 1 95 ? -18.410 -11.669 18.701 1.00 98.69 95 GLU A N 1
ATOM 716 C CA . GLU A 1 95 ? -17.502 -10.635 18.217 1.00 98.69 95 GLU A CA 1
ATOM 717 C C . GLU A 1 95 ? -17.118 -10.951 16.775 1.00 98.69 95 GLU A C 1
ATOM 719 O O . GLU A 1 95 ? -16.606 -12.029 16.487 1.00 98.69 95 GLU A O 1
ATOM 724 N N . PHE A 1 96 ? -17.369 -10.014 15.870 1.00 98.56 96 PHE A N 1
ATOM 725 C CA . PHE A 1 96 ? -16.952 -10.093 14.477 1.00 98.56 96 PHE A CA 1
ATOM 726 C C . PHE A 1 96 ? -15.903 -9.013 14.253 1.00 98.56 96 PHE A C 1
ATOM 728 O O . PHE A 1 96 ? -16.212 -7.841 14.440 1.00 98.56 96 PHE A O 1
ATOM 735 N N . ASP A 1 97 ? -14.687 -9.370 13.832 1.00 97.00 97 ASP A N 1
ATOM 736 C CA . ASP A 1 97 ? -13.621 -8.386 13.563 1.00 97.00 97 ASP A CA 1
ATOM 737 C C . ASP A 1 97 ? -13.789 -7.663 12.211 1.00 97.00 97 ASP A C 1
ATOM 739 O O . ASP A 1 97 ? -13.082 -6.691 11.920 1.00 97.00 97 ASP A O 1
ATOM 743 N N . GLY A 1 98 ? -14.709 -8.146 11.372 1.00 95.38 98 GLY A N 1
ATOM 744 C CA . GLY A 1 98 ? -15.144 -7.513 10.130 1.00 95.38 98 GLY A CA 1
ATOM 745 C C . GLY A 1 98 ? -15.949 -8.466 9.245 1.00 95.38 98 GLY A C 1
ATOM 746 O O . GLY A 1 98 ? -15.544 -9.606 9.004 1.00 95.38 98 GLY A O 1
ATOM 747 N N . ALA A 1 99 ? -17.085 -7.983 8.745 1.00 97.69 99 ALA A N 1
ATOM 748 C CA . ALA A 1 99 ? -17.967 -8.708 7.838 1.00 97.69 99 ALA A CA 1
ATOM 749 C C . ALA A 1 99 ? -18.361 -7.785 6.682 1.00 97.69 99 ALA A C 1
ATOM 751 O O . ALA A 1 99 ? -19.140 -6.852 6.851 1.00 97.69 99 ALA A O 1
ATOM 752 N N . THR A 1 100 ? -17.780 -8.006 5.507 1.00 96.62 100 THR A N 1
ATOM 753 C CA . THR A 1 100 ? -17.882 -7.046 4.406 1.00 96.62 100 THR A CA 1
ATOM 754 C C . THR A 1 100 ? -19.079 -7.376 3.500 1.00 96.62 100 THR A C 1
ATOM 756 O O . THR A 1 100 ? -19.153 -8.489 2.985 1.00 96.62 100 THR A O 1
ATOM 759 N N . LEU A 1 101 ? -20.027 -6.467 3.234 1.00 96.00 101 LEU A N 1
ATOM 760 C CA . LEU A 1 101 ? -20.110 -5.060 3.676 1.00 96.00 101 LEU A CA 1
ATOM 761 C C . LEU A 1 101 ? -21.109 -4.835 4.827 1.00 96.00 101 LEU A C 1
ATOM 763 O O . LEU A 1 101 ? -20.897 -3.945 5.649 1.00 96.00 101 LEU A O 1
ATOM 767 N N . ALA A 1 102 ? -22.179 -5.624 4.871 1.00 98.12 102 ALA A N 1
ATOM 768 C CA . ALA A 1 102 ? -23.179 -5.635 5.932 1.00 98.12 102 ALA A CA 1
ATOM 769 C C . ALA A 1 102 ? -23.430 -7.069 6.406 1.00 98.12 102 ALA A C 1
ATOM 771 O O . ALA A 1 102 ? -23.326 -8.011 5.613 1.00 98.12 102 ALA A O 1
ATOM 772 N N . ALA A 1 103 ? -23.782 -7.232 7.679 1.00 98.56 103 ALA A N 1
ATOM 773 C CA . ALA A 1 103 ? -24.059 -8.529 8.281 1.00 98.56 103 ALA A CA 1
ATOM 774 C C . ALA A 1 103 ? -25.331 -8.503 9.128 1.00 98.56 103 ALA A C 1
ATOM 776 O O . ALA A 1 103 ? -25.490 -7.638 9.987 1.00 98.56 103 ALA A O 1
ATOM 777 N N . ASP A 1 104 ? -26.191 -9.497 8.931 1.00 98.56 104 ASP A N 1
ATOM 778 C CA . ASP A 1 104 ? -27.300 -9.827 9.822 1.00 98.56 104 ASP A CA 1
ATOM 779 C C . ASP A 1 104 ? -27.005 -11.159 10.521 1.00 98.56 104 ASP A C 1
ATOM 781 O O . ASP A 1 104 ? -26.507 -12.103 9.898 1.00 98.56 104 ASP A O 1
ATOM 785 N N . VAL A 1 105 ? -27.301 -11.236 11.819 1.00 98.81 105 VAL A N 1
ATOM 786 C CA . VAL A 1 105 ? -26.945 -12.383 12.665 1.00 98.81 105 VAL A CA 1
ATOM 787 C C . VAL A 1 105 ? -28.181 -12.942 13.358 1.00 98.81 105 VAL A C 1
ATOM 789 O O . VAL A 1 105 ? -28.975 -12.194 13.928 1.00 98.81 105 VAL A O 1
ATOM 792 N N . TRP A 1 106 ? -28.310 -14.268 13.369 1.00 98.81 106 TRP A N 1
ATOM 793 C CA . TRP A 1 106 ? -29.359 -14.996 14.077 1.00 98.81 106 TRP A CA 1
ATOM 794 C C . TRP A 1 106 ? -28.778 -16.097 14.951 1.00 98.81 106 TRP A C 1
ATOM 796 O O . TRP A 1 106 ? -27.833 -16.789 14.571 1.00 98.81 106 TRP A O 1
ATOM 806 N N . VAL A 1 107 ? -29.416 -16.307 16.099 1.00 98.69 107 VAL A N 1
ATOM 807 C CA . VAL A 1 107 ? -29.153 -17.436 16.990 1.00 98.69 107 VAL A CA 1
ATOM 808 C C . VAL A 1 107 ? -30.460 -18.187 17.199 1.00 98.69 107 VAL A C 1
ATOM 810 O O . VAL A 1 107 ? -31.456 -17.609 17.632 1.00 98.69 107 VAL A O 1
ATOM 813 N N . ASN A 1 108 ? -30.479 -19.472 16.847 1.00 98.06 108 ASN A N 1
ATOM 814 C CA . ASN A 1 108 ? -31.669 -20.326 16.895 1.00 98.06 108 ASN A CA 1
ATOM 815 C C . ASN A 1 108 ? -32.884 -19.707 16.166 1.00 98.06 108 ASN A C 1
ATOM 817 O O . ASN A 1 108 ? -34.008 -19.757 16.663 1.00 98.06 108 ASN A O 1
ATOM 821 N N . GLY A 1 109 ? -32.661 -19.091 14.999 1.00 97.88 109 GLY A N 1
ATOM 822 C CA . GLY A 1 109 ? -33.702 -18.418 14.206 1.00 97.88 109 GLY A CA 1
ATOM 823 C C . GLY A 1 109 ? -34.168 -17.064 14.746 1.00 97.88 109 GLY A C 1
ATOM 824 O O . GLY A 1 109 ? -34.991 -16.408 14.114 1.00 97.88 109 GLY A O 1
ATOM 825 N N . ARG A 1 110 ? -33.649 -16.605 15.890 1.00 98.50 110 ARG A N 1
ATOM 826 C CA . ARG A 1 110 ? -33.974 -15.296 16.474 1.00 98.50 110 ARG A CA 1
ATOM 827 C C . ARG A 1 110 ? -32.912 -14.277 16.076 1.00 98.50 110 ARG A C 1
ATOM 829 O O . ARG A 1 110 ? -31.723 -14.548 16.226 1.00 98.50 110 ARG A O 1
ATOM 836 N N . HIS A 1 111 ? -33.338 -13.121 15.569 1.00 98.44 111 HIS A N 1
ATOM 837 C CA . HIS A 1 111 ? -32.432 -12.058 15.118 1.00 98.44 111 HIS A CA 1
ATOM 838 C C . HIS A 1 111 ? -31.687 -11.445 16.307 1.00 98.44 111 HIS A C 1
ATOM 840 O O . HIS A 1 111 ? -32.307 -11.039 17.290 1.00 98.44 111 HIS A O 1
ATOM 846 N N . ALA A 1 112 ? -30.359 -11.429 16.223 1.00 98.25 112 ALA A N 1
ATOM 847 C CA . ALA A 1 112 ? -29.465 -10.855 17.223 1.00 98.25 112 ALA A CA 1
ATOM 848 C C . ALA A 1 112 ? -29.128 -9.393 16.913 1.00 98.25 112 ALA A C 1
ATOM 850 O O . ALA A 1 112 ? -28.998 -8.584 17.828 1.00 98.25 112 ALA A O 1
ATOM 851 N N . GLY A 1 113 ? -29.003 -9.052 15.629 1.00 98.06 113 GLY A N 1
ATOM 852 C CA . GLY A 1 113 ? -28.737 -7.690 15.193 1.00 98.06 113 GLY A CA 1
ATOM 853 C C . GLY A 1 113 ? -28.188 -7.606 13.775 1.00 98.06 113 GLY A C 1
ATOM 854 O O . GLY A 1 113 ? -27.970 -8.620 13.104 1.00 98.06 113 GLY A O 1
ATOM 855 N N . ARG A 1 114 ? -27.973 -6.362 13.341 1.00 98.12 114 ARG A N 1
ATOM 856 C CA . ARG A 1 114 ? -27.426 -5.993 12.035 1.00 98.12 114 ARG A CA 1
ATOM 857 C C . ARG A 1 114 ? -26.277 -5.008 12.210 1.00 98.12 114 ARG A C 1
ATOM 859 O O . ARG A 1 114 ? -26.361 -4.117 13.053 1.00 98.12 114 ARG A O 1
ATOM 866 N N . HIS A 1 115 ? -25.236 -5.154 11.401 1.00 98.62 115 HIS A N 1
ATOM 867 C CA . HIS A 1 115 ? -24.127 -4.207 11.294 1.00 98.62 115 HIS A CA 1
ATOM 868 C C . HIS A 1 115 ? -23.907 -3.803 9.833 1.00 98.62 115 HIS A C 1
ATOM 870 O O . HIS A 1 115 ? -24.020 -4.639 8.934 1.00 98.62 115 HIS A O 1
ATOM 876 N N . GLU A 1 116 ? -23.624 -2.522 9.592 1.00 98.19 116 GLU A N 1
ATOM 877 C CA . GLU A 1 116 ? -23.372 -1.961 8.261 1.00 98.19 116 GLU A CA 1
ATOM 878 C C . GLU A 1 116 ? -22.064 -1.159 8.270 1.00 98.19 116 GLU A C 1
ATOM 880 O O . GLU A 1 116 ? -21.993 -0.062 8.823 1.00 98.19 116 GLU A O 1
ATOM 885 N N . GLY A 1 117 ? -21.025 -1.704 7.638 1.00 97.25 117 GLY A N 1
ATOM 886 C CA . GLY A 1 117 ? -19.659 -1.188 7.704 1.00 97.25 117 GLY A CA 1
ATOM 887 C C . GLY A 1 117 ? -18.665 -2.346 7.724 1.00 97.25 117 GLY A C 1
ATOM 888 O O . GLY A 1 117 ? -18.449 -2.997 8.736 1.00 97.25 117 GLY A O 1
ATOM 889 N N . GLY A 1 118 ? -18.025 -2.629 6.594 1.00 96.19 118 GLY A N 1
ATOM 890 C CA . GLY A 1 118 ? -17.393 -3.936 6.388 1.00 96.19 118 GLY A CA 1
ATOM 891 C C . GLY A 1 118 ? -16.093 -4.204 7.151 1.00 96.19 118 GLY A C 1
ATOM 892 O O . GLY A 1 118 ? -15.548 -5.303 7.030 1.00 96.19 118 GLY A O 1
ATOM 893 N N . PHE A 1 119 ? -15.565 -3.210 7.867 1.00 96.44 119 PHE A N 1
ATOM 894 C CA . PHE A 1 119 ? -14.148 -3.143 8.243 1.00 96.44 119 PHE A CA 1
ATOM 895 C C . PHE A 1 119 ? -13.894 -2.894 9.727 1.00 96.44 119 PHE A C 1
ATOM 897 O O . PHE A 1 119 ? -12.734 -2.873 10.135 1.00 96.44 119 PHE A O 1
ATOM 904 N N . ALA A 1 120 ? -14.931 -2.679 10.525 1.00 97.38 120 ALA A N 1
ATOM 905 C CA . ALA A 1 120 ? -14.804 -2.478 11.958 1.00 97.38 120 ALA A CA 1
ATOM 906 C C . ALA A 1 120 ? -15.223 -3.733 12.718 1.00 97.38 120 ALA A C 1
ATOM 908 O O . ALA A 1 120 ? -16.010 -4.546 12.225 1.00 97.38 120 ALA A O 1
ATOM 909 N N . ARG A 1 121 ? -14.725 -3.864 13.949 1.00 98.06 121 ARG A N 1
ATOM 910 C CA . ARG A 1 121 ? -15.255 -4.856 14.878 1.00 98.06 121 ARG A CA 1
ATOM 911 C C . ARG A 1 121 ? -16.667 -4.469 15.315 1.00 98.06 121 ARG A C 1
ATOM 913 O O . ARG A 1 121 ? -16.908 -3.312 15.646 1.00 98.06 121 ARG A O 1
ATOM 920 N N . PHE A 1 122 ? -17.564 -5.439 15.436 1.00 98.50 122 PHE A N 1
ATOM 921 C CA . PHE A 1 122 ? -18.862 -5.261 16.091 1.00 98.50 122 PHE A CA 1
ATOM 922 C C . PHE A 1 122 ? -19.202 -6.460 16.973 1.00 98.50 122 PHE A C 1
ATOM 924 O O . PHE A 1 122 ? -18.634 -7.546 16.826 1.00 98.50 122 PHE A O 1
ATOM 931 N N . ARG A 1 123 ? -20.112 -6.249 17.930 1.00 98.44 123 ARG A N 1
ATOM 932 C CA . ARG A 1 123 ? -20.522 -7.278 18.887 1.00 98.44 123 ARG A CA 1
ATOM 933 C C . ARG A 1 123 ? -22.033 -7.329 19.052 1.00 98.44 123 ARG A C 1
ATOM 935 O O . ARG A 1 123 ? -22.694 -6.301 18.941 1.00 98.44 123 ARG A O 1
ATOM 942 N N . PHE A 1 124 ? -22.550 -8.510 19.374 1.00 98.38 124 PHE A N 1
ATOM 943 C CA . PHE A 1 124 ? -23.936 -8.715 19.798 1.00 98.38 124 PHE A CA 1
ATOM 944 C C . PHE A 1 124 ? -23.974 -9.540 21.079 1.00 98.38 124 PHE A C 1
ATOM 946 O O . PHE A 1 124 ? -23.365 -10.608 21.134 1.00 98.38 124 PHE A O 1
ATOM 953 N N . ASP A 1 125 ? -24.714 -9.076 22.086 1.00 97.12 125 ASP A N 1
ATOM 954 C CA . ASP A 1 125 ? -25.054 -9.895 23.250 1.00 97.12 125 ASP A CA 1
ATOM 955 C C . ASP A 1 125 ? -26.078 -10.956 22.835 1.00 97.12 125 ASP A C 1
ATOM 957 O O . ASP A 1 125 ? -27.237 -10.656 22.544 1.00 97.12 125 ASP A O 1
ATOM 961 N N . ILE A 1 126 ? -25.636 -12.209 22.796 1.00 97.31 126 ILE A N 1
ATOM 962 C CA . ILE A 1 126 ? -26.458 -13.350 22.390 1.00 97.31 126 ILE A CA 1
ATOM 963 C C . ILE A 1 126 ? -26.957 -14.163 23.580 1.00 97.31 126 ILE A C 1
ATOM 965 O O . ILE A 1 126 ? -27.719 -15.109 23.388 1.00 97.31 126 ILE A O 1
ATOM 969 N N . THR A 1 127 ? -26.595 -13.787 24.809 1.00 95.44 127 THR A N 1
ATOM 970 C CA . THR A 1 127 ? -27.035 -14.455 26.042 1.00 95.44 127 THR A CA 1
ATOM 971 C C . THR A 1 127 ? -28.542 -14.762 26.064 1.00 95.44 127 THR A C 1
ATOM 973 O O . THR A 1 127 ? -28.890 -15.910 26.337 1.00 95.44 127 THR A O 1
ATOM 976 N N . PRO A 1 128 ? -29.461 -13.825 25.727 1.00 94.81 128 PRO A N 1
ATOM 977 C CA . PRO A 1 128 ? -30.904 -14.099 25.775 1.00 94.81 128 PRO A CA 1
ATOM 978 C C . PRO A 1 128 ? -31.428 -14.984 24.628 1.00 94.81 128 PRO A C 1
ATOM 980 O O . PRO A 1 128 ? -32.623 -15.301 24.588 1.00 94.81 128 PRO A O 1
ATOM 983 N N . LEU A 1 129 ? -30.578 -15.343 23.663 1.00 96.88 129 LEU A N 1
ATOM 984 C CA . LEU A 1 129 ? -30.931 -16.130 22.476 1.00 96.88 129 LEU A CA 1
ATOM 985 C C . LEU A 1 129 ? -30.457 -17.587 22.562 1.00 96.88 129 LEU A C 1
ATOM 987 O O . LEU A 1 129 ? -30.863 -18.417 21.744 1.00 96.88 129 LEU A O 1
ATOM 991 N N . LEU A 1 130 ? -29.607 -17.890 23.542 1.00 95.81 130 LEU A N 1
ATOM 992 C CA . LEU A 1 130 ? -28.996 -19.198 23.722 1.00 95.81 130 LEU A CA 1
ATOM 993 C C . LEU A 1 130 ? -29.864 -20.143 24.557 1.00 95.81 130 LEU A C 1
ATOM 995 O O . LEU A 1 130 ? -30.627 -19.729 25.428 1.00 95.81 130 LEU A O 1
ATOM 999 N N . GLN A 1 131 ? -29.673 -21.435 24.317 1.00 94.19 131 GLN A N 1
ATOM 1000 C CA . GLN A 1 131 ? -30.182 -22.539 25.127 1.00 94.19 131 GLN A CA 1
ATOM 1001 C C . GLN A 1 131 ? -29.022 -23.444 25.578 1.00 94.19 131 GLN A C 1
ATOM 1003 O O . GLN A 1 131 ? -27.985 -23.472 24.912 1.00 94.19 131 GLN A O 1
ATOM 1008 N N . PRO A 1 132 ? -29.152 -24.201 26.682 1.00 93.38 132 PRO A N 1
ATOM 1009 C CA . PRO A 1 132 ? -28.156 -25.204 27.045 1.00 93.38 132 PRO A CA 1
ATOM 1010 C C . PRO A 1 132 ? -27.963 -26.256 25.944 1.00 93.38 132 PRO A C 1
ATOM 1012 O O . PRO A 1 132 ? -28.926 -26.726 25.338 1.00 93.38 132 PRO A O 1
ATOM 1015 N N . GLY A 1 133 ? -26.715 -26.658 25.719 1.00 94.94 133 GLY A N 1
ATOM 1016 C CA . GLY A 1 133 ? -26.323 -27.591 24.670 1.00 94.94 133 GLY A CA 1
ATOM 1017 C C . GLY A 1 133 ? -26.248 -26.920 23.301 1.00 94.94 133 GLY A C 1
ATOM 1018 O O . GLY A 1 133 ? -25.629 -25.868 23.137 1.00 94.94 133 GLY A O 1
ATOM 1019 N N . ARG A 1 134 ? -26.858 -27.559 22.304 1.00 95.75 134 ARG A N 1
ATOM 1020 C CA . ARG A 1 134 ? -26.705 -27.198 20.896 1.00 95.75 134 ARG A CA 1
ATOM 1021 C C . ARG A 1 134 ? -27.459 -25.913 20.540 1.00 95.75 134 ARG A C 1
ATOM 1023 O O . ARG A 1 134 ? -28.664 -25.814 20.766 1.00 95.75 134 ARG A O 1
ATOM 1030 N N . ASN A 1 135 ? -26.766 -24.979 19.896 1.00 97.44 135 ASN A N 1
ATOM 1031 C CA . ASN A 1 135 ? -27.294 -23.729 19.348 1.00 97.44 135 ASN A CA 1
ATOM 1032 C C . ASN A 1 135 ? -26.868 -23.570 17.889 1.00 97.44 135 ASN A C 1
ATOM 1034 O O . ASN A 1 135 ? -25.748 -23.924 17.527 1.00 97.44 135 ASN A O 1
ATOM 1038 N N . LEU A 1 136 ? -27.731 -23.000 17.056 1.00 98.00 136 LEU A N 1
ATOM 1039 C CA . LEU A 1 136 ? -27.402 -22.652 15.678 1.00 98.00 136 LEU A CA 1
ATOM 1040 C C . LEU A 1 136 ? -27.115 -21.154 15.564 1.00 98.00 136 LEU A C 1
ATOM 1042 O O . LEU A 1 136 ? -27.954 -20.336 15.929 1.00 98.00 136 LEU A O 1
ATOM 1046 N N . LEU A 1 137 ? -25.975 -20.818 14.977 1.00 98.56 137 LEU A N 1
ATOM 1047 C CA . LEU A 1 137 ? -25.627 -19.496 14.478 1.00 98.56 137 LEU A CA 1
ATOM 1048 C C . LEU A 1 137 ? -25.839 -19.457 12.961 1.00 98.56 137 LEU A C 1
ATOM 1050 O O . LEU A 1 137 ? -25.309 -20.308 12.243 1.00 98.56 137 LEU A O 1
ATOM 1054 N N . ALA A 1 138 ? -26.572 -18.458 12.477 1.00 98.75 138 ALA A N 1
ATOM 1055 C CA . ALA A 1 138 ? -26.695 -18.139 11.059 1.00 98.75 138 ALA A CA 1
ATOM 1056 C C . ALA A 1 138 ? -26.311 -16.673 10.826 1.00 98.75 138 ALA A C 1
ATOM 1058 O O . ALA A 1 138 ? -26.695 -15.796 11.599 1.00 98.75 138 ALA A O 1
ATOM 1059 N N . VAL A 1 139 ? -25.541 -16.411 9.775 1.00 98.81 139 VAL A N 1
ATOM 1060 C CA . VAL A 1 139 ? -25.049 -15.078 9.420 1.00 98.81 139 VAL A CA 1
ATOM 1061 C C . VAL A 1 139 ? -25.272 -14.858 7.931 1.00 98.81 139 VAL A C 1
ATOM 1063 O O . VAL A 1 139 ? -24.756 -15.618 7.109 1.00 98.81 139 VAL A O 1
ATOM 1066 N N . ARG A 1 140 ? -26.005 -13.803 7.583 1.00 98.75 140 ARG A N 1
ATOM 1067 C CA . ARG A 1 140 ? -26.151 -13.328 6.204 1.00 98.75 140 ARG A CA 1
ATOM 1068 C C . ARG A 1 140 ? -25.197 -12.163 6.007 1.00 98.75 140 ARG A C 1
ATOM 1070 O O . ARG A 1 140 ? -25.313 -11.167 6.712 1.00 98.75 140 ARG A O 1
ATOM 1077 N N . VAL A 1 141 ? -24.272 -12.279 5.061 1.00 98.69 141 VAL A N 1
ATOM 1078 C CA . VAL A 1 141 ? -23.312 -11.222 4.715 1.00 98.69 141 VAL A CA 1
ATOM 1079 C C . VAL A 1 141 ? -23.579 -10.733 3.302 1.00 98.69 141 VAL A C 1
ATOM 1081 O O . VAL A 1 141 ? -23.655 -11.540 2.379 1.00 98.69 141 VAL A O 1
ATOM 1084 N N . ASP A 1 142 ? -23.679 -9.422 3.123 1.00 98.25 142 ASP A N 1
ATOM 1085 C CA . ASP A 1 142 ? -24.063 -8.788 1.864 1.00 98.25 142 ASP A CA 1
ATOM 1086 C C . ASP A 1 142 ? -23.063 -7.689 1.491 1.00 98.25 142 ASP A C 1
ATOM 1088 O O . ASP A 1 142 ? -22.888 -6.715 2.225 1.00 98.25 142 ASP A O 1
ATOM 1092 N N . ASN A 1 143 ? -22.366 -7.852 0.364 1.00 97.69 143 ASN A N 1
ATOM 1093 C CA . ASN A 1 143 ? -21.455 -6.841 -0.179 1.00 97.69 143 ASN A CA 1
ATOM 1094 C C . ASN A 1 143 ? -22.044 -6.091 -1.384 1.00 97.69 143 ASN A C 1
ATOM 1096 O O . ASN A 1 143 ? -21.288 -5.463 -2.135 1.00 97.69 143 ASN A O 1
ATOM 1100 N N . THR A 1 144 ? -23.366 -6.126 -1.587 1.00 97.12 144 THR A N 1
ATOM 1101 C CA . THR A 1 144 ? -24.063 -5.289 -2.578 1.00 97.12 144 THR A CA 1
ATOM 1102 C C . THR A 1 144 ? -23.687 -3.816 -2.407 1.00 97.12 144 THR A C 1
ATOM 1104 O O . THR A 1 144 ? -23.335 -3.356 -1.320 1.00 97.12 144 THR A O 1
ATOM 1107 N N . ARG A 1 145 ? -23.723 -3.044 -3.498 1.00 95.69 145 ARG A N 1
ATOM 1108 C CA . ARG A 1 145 ? -23.558 -1.588 -3.422 1.00 95.69 145 ARG A CA 1
ATOM 1109 C C . ARG A 1 145 ? -24.806 -0.976 -2.780 1.00 95.69 145 ARG A C 1
ATOM 1111 O O . ARG A 1 145 ? -25.806 -0.780 -3.461 1.00 95.69 145 ARG A O 1
ATOM 1118 N N . LEU A 1 146 ? -24.736 -0.696 -1.481 1.00 95.44 146 LEU A N 1
ATOM 1119 C CA . LEU A 1 146 ? -25.800 -0.042 -0.720 1.00 95.44 146 LEU A CA 1
ATOM 1120 C C . LEU A 1 146 ? -25.573 1.478 -0.733 1.00 95.44 146 LEU A C 1
ATOM 1122 O O . LEU A 1 146 ? -24.507 1.904 -0.298 1.00 95.44 146 LEU A O 1
ATOM 1126 N N . PRO A 1 147 ? -26.526 2.308 -1.195 1.00 96.31 147 PRO A N 1
ATOM 1127 C CA . PRO A 1 147 ? -26.320 3.757 -1.331 1.00 96.31 147 PRO A CA 1
ATOM 1128 C C . PRO A 1 147 ? -26.048 4.460 0.009 1.00 96.31 147 PRO A C 1
ATOM 1130 O O . PRO A 1 147 ? -25.403 5.502 0.048 1.00 96.31 147 PRO A O 1
ATOM 1133 N N . HIS A 1 148 ? -26.501 3.883 1.123 1.00 97.69 148 HIS A N 1
ATOM 1134 C CA . HIS A 1 148 ? -26.301 4.424 2.465 1.00 97.69 148 HIS A CA 1
ATOM 1135 C C . HIS A 1 148 ? -25.073 3.865 3.201 1.00 97.69 148 HIS A C 1
ATOM 1137 O O . HIS A 1 148 ? -24.847 4.265 4.337 1.00 97.69 148 HIS A O 1
ATOM 1143 N N . VAL A 1 149 ? -24.266 2.983 2.594 1.00 98.12 149 VAL A N 1
ATOM 1144 C CA . VAL A 1 149 ? -23.096 2.368 3.256 1.00 98.12 149 VAL A CA 1
ATOM 1145 C C . VAL A 1 149 ? -21.824 2.606 2.450 1.00 98.12 149 VAL A C 1
ATOM 1147 O O . VAL A 1 149 ? -21.716 2.206 1.292 1.00 98.12 149 VAL A O 1
ATOM 1150 N N . ALA A 1 150 ? -20.829 3.235 3.072 1.00 97.50 150 ALA A N 1
ATOM 1151 C CA . ALA A 1 150 ? -19.518 3.430 2.460 1.00 97.50 150 ALA A CA 1
ATOM 1152 C C . ALA A 1 150 ? -18.686 2.127 2.489 1.00 97.50 150 ALA A C 1
ATOM 1154 O O . ALA A 1 150 ? -18.719 1.422 3.504 1.00 97.50 150 ALA A O 1
ATOM 1155 N N . PRO A 1 151 ? -17.892 1.810 1.443 1.00 97.12 151 PRO A N 1
ATOM 1156 C CA . PRO A 1 151 ? -17.598 2.623 0.259 1.00 97.12 151 PRO A CA 1
ATOM 1157 C C . PRO A 1 151 ? -18.630 2.488 -0.870 1.00 97.12 151 PRO A C 1
ATOM 1159 O O . PRO A 1 151 ? -19.132 1.402 -1.166 1.00 97.12 151 PRO A O 1
ATOM 1162 N N . LEU A 1 152 ? -18.848 3.594 -1.591 1.00 96.69 152 LEU A N 1
ATOM 1163 C CA . LEU A 1 152 ? -19.674 3.638 -2.808 1.00 96.69 152 LEU A CA 1
ATOM 1164 C C . LEU A 1 152 ? -18.870 3.590 -4.110 1.00 96.69 152 LEU A C 1
ATOM 1166 O O . LEU A 1 152 ? -19.456 3.388 -5.180 1.00 96.69 152 LEU A O 1
ATOM 1170 N N . GLY A 1 153 ? -17.559 3.791 -4.015 1.00 93.88 153 GLY A N 1
ATOM 1171 C CA . GLY A 1 153 ? -16.594 3.793 -5.104 1.00 93.88 153 GLY A CA 1
ATOM 1172 C C . GLY A 1 153 ? -15.176 3.599 -4.564 1.00 93.88 153 GLY A C 1
ATOM 1173 O O . GLY A 1 153 ? -14.987 3.368 -3.369 1.00 93.88 153 GLY A O 1
ATOM 1174 N N . GLY A 1 154 ? -14.197 3.680 -5.457 1.00 93.19 154 GLY A N 1
ATOM 1175 C CA . GLY A 1 154 ? -12.787 3.459 -5.154 1.00 93.19 154 GLY A CA 1
ATOM 1176 C C . GLY A 1 154 ? -12.160 2.409 -6.064 1.00 93.19 154 GLY A C 1
ATOM 1177 O O . GLY A 1 154 ? -12.839 1.528 -6.593 1.00 93.19 154 GLY A O 1
ATOM 1178 N N . ASP A 1 155 ? -10.848 2.516 -6.247 1.00 94.00 155 ASP A N 1
ATOM 1179 C CA . ASP A 1 155 ? -10.061 1.640 -7.116 1.00 94.00 155 ASP A CA 1
ATOM 1180 C C . ASP A 1 155 ? -9.568 0.381 -6.381 1.00 94.00 155 ASP A C 1
ATOM 1182 O O . ASP A 1 155 ? -8.371 0.163 -6.185 1.00 94.00 155 ASP A O 1
ATOM 1186 N N . PHE A 1 156 ? -10.509 -0.425 -5.894 1.00 94.81 156 PHE A N 1
ATOM 1187 C CA . PHE A 1 156 ? -10.237 -1.685 -5.202 1.00 94.81 156 PHE A CA 1
ATOM 1188 C C . PHE A 1 156 ? -11.463 -2.598 -5.197 1.00 94.81 156 PHE A C 1
ATOM 1190 O O . PHE A 1 156 ? -12.609 -2.153 -5.288 1.00 94.81 156 PHE A O 1
ATOM 1197 N N . THR A 1 157 ? -11.234 -3.898 -5.039 1.00 95.81 157 THR A N 1
ATOM 1198 C CA . THR A 1 157 ? -12.320 -4.873 -4.903 1.00 95.81 157 THR A CA 1
ATOM 1199 C C . THR A 1 157 ? -12.908 -4.866 -3.486 1.00 95.81 157 THR A C 1
ATOM 1201 O O . THR A 1 157 ? -12.192 -5.043 -2.501 1.00 95.81 157 THR A O 1
ATOM 1204 N N . VAL A 1 158 ? -14.237 -4.740 -3.369 1.00 95.75 158 VAL A N 1
ATOM 1205 C CA . VAL A 1 158 ? -14.973 -4.924 -2.101 1.00 95.75 158 VAL A CA 1
ATOM 1206 C C . VAL A 1 158 ? -15.254 -6.416 -1.886 1.00 95.75 158 VAL A C 1
ATOM 1208 O O . VAL A 1 158 ? -16.318 -6.925 -2.244 1.00 95.75 158 VAL A O 1
ATOM 1211 N N . PHE A 1 159 ? -14.272 -7.127 -1.332 1.00 96.69 159 PHE A N 1
ATOM 1212 C CA . PHE A 1 159 ? -14.355 -8.563 -1.049 1.00 96.69 159 PHE A CA 1
ATOM 1213 C C . PHE A 1 159 ? -15.424 -8.863 -0.001 1.00 96.69 159 PHE A C 1
ATOM 1215 O O . PHE A 1 159 ? -15.284 -8.462 1.149 1.00 96.69 159 PHE A O 1
ATOM 1222 N N . GLY A 1 160 ? -16.478 -9.581 -0.380 1.00 97.56 160 GLY A N 1
ATOM 1223 C CA . GLY A 1 160 ? -17.554 -9.931 0.535 1.00 97.56 160 GLY A CA 1
ATOM 1224 C C . GLY A 1 160 ? -17.269 -11.182 1.363 1.00 97.56 160 GLY A C 1
ATOM 1225 O O . GLY A 1 160 ? -16.581 -12.105 0.910 1.00 97.56 160 GLY A O 1
ATOM 1226 N N . GLY A 1 161 ? -17.819 -11.223 2.577 1.00 97.81 161 GLY A N 1
ATOM 1227 C CA . GLY A 1 161 ? -17.744 -12.376 3.477 1.00 97.81 161 GLY A CA 1
ATOM 1228 C C . GLY A 1 161 ? -17.287 -12.055 4.898 1.00 97.81 161 GLY A C 1
ATOM 1229 O O . GLY A 1 161 ? -17.107 -10.897 5.277 1.00 97.81 161 GLY A O 1
ATOM 1230 N N . LEU A 1 162 ? -17.097 -13.116 5.683 1.00 98.12 162 LEU A N 1
ATOM 1231 C CA . LEU A 1 162 ? -16.487 -13.069 7.014 1.00 98.12 162 LEU A CA 1
ATOM 1232 C C . LEU A 1 162 ? -14.961 -13.064 6.860 1.00 98.12 162 LEU A C 1
ATOM 1234 O O . LEU A 1 162 ? -14.273 -14.058 7.094 1.00 98.12 162 LEU A O 1
ATOM 1238 N N . VAL A 1 163 ? -14.446 -11.934 6.373 1.00 94.81 163 VAL A N 1
ATOM 1239 C CA . VAL A 1 163 ? -13.048 -11.770 5.939 1.00 94.81 163 VAL A CA 1
ATOM 1240 C C . VAL A 1 163 ? -12.059 -11.608 7.096 1.00 94.81 163 VAL A C 1
ATOM 1242 O O . VAL A 1 163 ? -10.855 -11.522 6.869 1.00 94.81 163 VAL A O 1
ATOM 1245 N N . ARG A 1 164 ? -12.555 -11.573 8.334 1.00 95.56 164 ARG A N 1
ATOM 1246 C CA . ARG A 1 164 ? -11.779 -11.488 9.575 1.00 95.56 164 ARG A CA 1
ATOM 1247 C C . ARG A 1 164 ? -12.323 -12.464 10.623 1.00 95.56 164 ARG A C 1
ATOM 1249 O O . ARG A 1 164 ? -13.415 -13.003 10.424 1.00 95.56 164 ARG A O 1
ATOM 1256 N N . PRO A 1 165 ? -11.576 -12.710 11.716 1.00 96.06 165 PRO A N 1
ATOM 1257 C CA . PRO A 1 165 ? -11.989 -13.648 12.750 1.00 96.06 165 PRO A CA 1
ATOM 1258 C C . PRO A 1 165 ? -13.360 -13.334 13.356 1.00 96.06 165 PRO A C 1
ATOM 1260 O O . PRO A 1 165 ? -13.796 -12.182 13.429 1.00 96.06 165 PRO A O 1
ATOM 1263 N N . VAL A 1 166 ? -14.012 -14.392 13.828 1.00 98.31 166 VAL A N 1
ATOM 1264 C CA . VAL A 1 166 ? -15.228 -14.324 14.641 1.00 98.31 166 VAL A CA 1
ATOM 1265 C C . VAL A 1 166 ? -14.941 -15.040 15.954 1.00 98.31 166 VAL A C 1
ATOM 1267 O O . VAL A 1 166 ? -14.304 -16.092 15.950 1.00 98.31 166 VAL A O 1
ATOM 1270 N N . GLY A 1 167 ? -15.393 -14.491 17.076 1.00 97.81 167 GLY A N 1
ATOM 1271 C CA . GLY A 1 167 ? -15.163 -15.040 18.409 1.00 97.81 167 GLY A CA 1
ATOM 1272 C C . GLY A 1 167 ? -16.428 -15.086 19.260 1.00 97.81 167 GLY A C 1
ATOM 1273 O O . GLY A 1 167 ? -17.353 -14.297 19.074 1.00 97.81 167 GLY A O 1
ATOM 1274 N N . LEU A 1 168 ? -16.454 -16.013 20.217 1.00 97.81 168 LEU A N 1
ATOM 1275 C CA . LEU A 1 168 ? -17.401 -16.026 21.329 1.00 97.81 168 LEU A CA 1
ATOM 1276 C C . LEU A 1 168 ? -16.694 -15.470 22.567 1.00 97.81 168 LEU A C 1
ATOM 1278 O O . LEU A 1 168 ? -15.768 -16.102 23.074 1.00 97.81 168 LEU A O 1
ATOM 1282 N N . VAL A 1 169 ? -17.121 -14.300 23.036 1.00 97.31 169 VAL A N 1
ATOM 1283 C CA . VAL A 1 169 ? -16.599 -13.669 24.252 1.00 97.31 169 VAL A CA 1
ATOM 1284 C C . VAL A 1 169 ? -17.517 -14.010 25.419 1.00 97.31 169 VAL A C 1
ATOM 1286 O O . VAL A 1 169 ? -18.717 -13.739 25.356 1.00 97.31 169 VAL A O 1
ATOM 1289 N N . GLU A 1 170 ? -16.964 -14.585 26.483 1.00 95.44 170 GLU A N 1
ATOM 1290 C CA . GLU A 1 170 ? -17.692 -14.902 27.712 1.00 95.44 170 GLU A CA 1
ATOM 1291 C C . GLU A 1 170 ? -17.187 -14.034 28.867 1.00 95.44 170 GLU A C 1
ATOM 1293 O O . GLU A 1 170 ? -15.980 -13.942 29.101 1.00 95.44 170 GLU A O 1
ATOM 1298 N N . THR A 1 171 ? -18.107 -13.408 29.600 1.00 95.19 171 THR A N 1
ATOM 1299 C CA . THR A 1 171 ? -17.806 -12.572 30.775 1.00 95.19 171 THR A CA 1
ATOM 1300 C C . THR A 1 171 ? -18.751 -12.908 31.929 1.00 95.19 171 THR A C 1
ATOM 1302 O O . THR A 1 171 ? -19.835 -13.448 31.694 1.00 95.19 171 THR A O 1
ATOM 1305 N N . PRO A 1 172 ? -18.418 -12.570 33.184 1.00 93.12 172 PRO A N 1
ATOM 1306 C CA . PRO A 1 172 ? -19.432 -12.498 34.238 1.00 93.12 172 PRO A CA 1
ATOM 1307 C C . PRO A 1 172 ? -20.471 -11.397 33.949 1.00 93.12 172 PRO A C 1
ATOM 1309 O O . PRO A 1 172 ? -20.249 -10.528 33.103 1.00 93.12 172 PRO A O 1
ATOM 1312 N N . ASP A 1 173 ? -21.584 -11.397 34.694 1.00 92.69 173 ASP A N 1
ATOM 1313 C CA . ASP A 1 173 ? -22.626 -10.350 34.632 1.00 92.69 173 ASP A CA 1
ATOM 1314 C C . ASP A 1 173 ? -22.083 -8.935 34.876 1.00 92.69 173 ASP A C 1
ATOM 1316 O O . ASP A 1 173 ? -22.598 -7.961 34.331 1.00 92.69 173 ASP A O 1
ATOM 1320 N N . THR A 1 174 ? -21.055 -8.809 35.716 1.00 93.81 174 THR A N 1
ATOM 1321 C CA . THR A 1 174 ? -20.387 -7.534 35.981 1.00 93.81 174 THR A CA 1
ATOM 1322 C C . THR A 1 174 ? -19.052 -7.493 35.256 1.00 93.81 174 THR A C 1
ATOM 1324 O O . THR A 1 174 ? -18.125 -8.194 35.657 1.00 93.81 174 THR A O 1
ATOM 1327 N N . HIS A 1 175 ? -18.939 -6.675 34.216 1.00 95.62 175 HIS A N 1
ATOM 1328 C CA . HIS A 1 175 ? -17.805 -6.701 33.295 1.00 95.62 175 HIS A CA 1
ATOM 1329 C C . HIS A 1 175 ? -17.446 -5.301 32.775 1.00 95.62 175 HIS A C 1
ATOM 1331 O O . HIS A 1 175 ? -18.188 -4.330 32.936 1.00 95.62 175 HIS A O 1
ATOM 1337 N N . ILE A 1 176 ? -16.277 -5.188 32.150 1.00 96.94 176 ILE A N 1
ATOM 1338 C CA . ILE A 1 176 ? -15.862 -4.022 31.366 1.00 96.94 176 ILE A CA 1
ATOM 1339 C C . ILE A 1 176 ? -16.650 -4.034 30.049 1.00 96.94 176 ILE A C 1
ATOM 1341 O O . ILE A 1 176 ? -16.753 -5.078 29.399 1.00 96.94 176 ILE A O 1
ATOM 1345 N N . GLU A 1 177 ? -17.221 -2.891 29.670 1.00 96.19 177 GLU A N 1
ATOM 1346 C CA . GLU A 1 177 ? -18.150 -2.755 28.540 1.00 96.19 177 GLU A CA 1
ATOM 1347 C C . GLU A 1 177 ? -17.547 -3.271 27.220 1.00 96.19 177 GLU A C 1
ATOM 1349 O O . GLU A 1 177 ? -16.396 -2.994 26.882 1.00 96.19 177 GLU A O 1
ATOM 1354 N N . LEU A 1 178 ? -18.351 -4.026 26.469 1.00 95.81 178 LEU A N 1
ATOM 1355 C CA . LEU A 1 178 ? -18.004 -4.647 25.187 1.00 95.81 178 LEU A CA 1
ATOM 1356 C C . LEU A 1 178 ? -18.823 -4.056 24.027 1.00 95.81 178 LEU A C 1
ATOM 1358 O O . LEU A 1 178 ? -18.412 -4.120 22.872 1.00 95.81 178 LEU A O 1
ATOM 1362 N N . MET A 1 179 ? -19.984 -3.476 24.294 1.00 95.25 179 MET A N 1
ATOM 1363 C CA . MET A 1 179 ? -20.940 -3.061 23.270 1.00 95.25 179 MET A CA 1
ATOM 1364 C C . MET A 1 179 ? -20.730 -1.623 22.781 1.00 95.25 179 MET A C 1
ATOM 1366 O O . MET A 1 179 ? -21.388 -1.210 21.829 1.00 95.25 179 MET A O 1
ATOM 1370 N N . ASP A 1 180 ? -19.797 -0.864 23.368 1.00 95.12 180 ASP A N 1
ATOM 1371 C CA . ASP A 1 180 ? -19.459 0.481 22.892 1.00 95.12 180 ASP A CA 1
ATOM 1372 C C . ASP A 1 180 ? -18.639 0.432 21.588 1.00 95.12 180 ASP A C 1
ATOM 1374 O O . ASP A 1 180 ? -17.407 0.415 21.610 1.00 95.12 180 ASP A O 1
ATOM 1378 N N . HIS A 1 181 ? -19.340 0.382 20.448 1.00 96.81 181 HIS A N 1
ATOM 1379 C CA . HIS A 1 181 ? -18.774 0.394 19.089 1.00 96.81 181 HIS A CA 1
ATOM 1380 C C . HIS A 1 181 ? -17.635 -0.624 18.891 1.00 96.81 181 HIS A C 1
ATOM 1382 O O . HIS A 1 181 ? -16.633 -0.325 18.246 1.00 96.81 181 HIS A O 1
ATOM 1388 N N . GLY A 1 182 ? -17.724 -1.807 19.512 1.00 96.50 182 GLY A N 1
ATOM 1389 C CA . GLY A 1 182 ? -16.682 -2.842 19.434 1.00 96.50 182 GLY A CA 1
ATOM 1390 C C . GLY A 1 182 ? -15.347 -2.475 20.106 1.00 96.50 182 GLY A C 1
ATOM 1391 O O . GLY A 1 182 ? -14.377 -3.227 19.998 1.00 96.50 182 GLY A O 1
ATOM 1392 N N . GLY A 1 183 ? -15.266 -1.346 20.814 1.00 96.75 183 GLY A N 1
ATOM 1393 C CA . GLY A 1 183 ? -14.061 -0.888 21.503 1.00 96.75 183 GLY A CA 1
ATOM 1394 C C . GLY A 1 183 ? -13.670 -1.765 22.702 1.00 96.75 183 GLY A C 1
ATOM 1395 O O . GLY A 1 183 ? -14.399 -2.677 23.093 1.00 96.75 183 GLY A O 1
ATOM 1396 N N . PRO A 1 184 ? -12.508 -1.518 23.323 1.00 96.44 184 PRO A N 1
ATOM 1397 C CA . PRO A 1 184 ? -12.030 -2.316 24.455 1.00 96.44 184 PRO A CA 1
ATOM 1398 C C . PRO A 1 184 ? -12.710 -1.988 25.800 1.00 96.44 184 PRO A C 1
ATOM 1400 O O . PRO A 1 184 ? -12.366 -2.596 26.810 1.00 96.44 184 PRO A O 1
ATOM 1403 N N . GLY A 1 185 ? -13.596 -0.985 25.855 1.00 96.75 185 GLY A N 1
ATOM 1404 C CA . GLY A 1 185 ? -14.193 -0.482 27.102 1.00 96.75 185 GLY A CA 1
ATOM 1405 C C . GLY A 1 185 ? -13.222 0.299 28.002 1.00 96.75 185 GLY A C 1
ATOM 1406 O O . GLY A 1 185 ? -13.616 0.807 29.050 1.00 96.75 185 GLY A O 1
ATOM 1407 N N . VAL A 1 186 ? -11.957 0.438 27.587 1.00 97.56 186 VAL A N 1
ATOM 1408 C CA . VAL A 1 186 ? -10.902 1.180 28.289 1.00 97.56 186 VAL A CA 1
ATOM 1409 C C . VAL A 1 186 ? -10.299 2.217 27.346 1.00 97.56 186 VAL A C 1
ATOM 1411 O O . VAL A 1 186 ? -9.831 1.889 26.259 1.00 97.56 186 VAL A O 1
ATOM 1414 N N . ARG A 1 187 ? -10.269 3.475 27.778 1.00 96.56 187 ARG A N 1
ATOM 1415 C CA . ARG A 1 187 ? -9.652 4.597 27.064 1.00 96.56 187 ARG A CA 1
ATOM 1416 C C . ARG A 1 187 ? -8.504 5.161 27.890 1.00 96.56 187 ARG A C 1
ATOM 1418 O O . ARG A 1 187 ? -8.630 5.328 29.102 1.00 96.56 187 ARG A O 1
ATOM 1425 N N . VAL A 1 188 ? -7.396 5.467 27.222 1.00 96.69 188 VAL A N 1
ATOM 1426 C CA . VAL A 1 188 ? -6.202 6.065 27.831 1.00 96.69 188 VAL A CA 1
ATOM 1427 C C . VAL A 1 188 ? -5.861 7.344 27.082 1.00 96.69 188 VAL A C 1
ATOM 1429 O O . VAL A 1 188 ? -5.537 7.290 25.898 1.00 96.69 188 VAL A O 1
ATOM 1432 N N . ASP A 1 189 ? -5.913 8.478 27.775 1.00 96.69 189 ASP A N 1
ATOM 1433 C CA . ASP A 1 189 ? -5.476 9.777 27.264 1.00 96.69 189 ASP A CA 1
ATOM 1434 C C . ASP A 1 189 ? -4.201 10.221 27.992 1.00 96.69 189 ASP A C 1
ATOM 1436 O O . ASP A 1 189 ? -4.090 10.114 29.217 1.00 96.69 189 ASP A O 1
ATOM 1440 N N . ILE A 1 190 ? -3.234 10.752 27.245 1.00 96.62 190 ILE A N 1
ATOM 1441 C CA . ILE A 1 190 ? -2.028 11.368 27.806 1.00 96.62 190 ILE A CA 1
ATOM 1442 C C . ILE A 1 190 ? -2.335 12.853 28.019 1.00 96.62 190 ILE A C 1
ATOM 1444 O O . ILE A 1 190 ? -2.349 13.620 27.061 1.00 96.62 190 ILE A O 1
ATOM 1448 N N . GLU A 1 191 ? -2.592 13.272 29.260 1.00 94.62 191 GLU A N 1
ATOM 1449 C CA . GLU A 1 191 ? -2.903 14.681 29.547 1.00 94.62 191 GLU A CA 1
ATOM 1450 C C . GLU A 1 191 ? -1.649 15.558 29.577 1.00 94.62 191 GLU A C 1
ATOM 1452 O O . GLU A 1 191 ? -1.647 16.675 29.067 1.00 94.62 191 GLU A O 1
ATOM 1457 N N . THR A 1 192 ? -0.571 15.056 30.181 1.00 94.00 192 THR A N 1
ATOM 1458 C CA . THR A 1 192 ? 0.723 15.745 30.216 1.00 94.00 192 THR A CA 1
ATOM 1459 C C . THR A 1 192 ? 1.840 14.737 30.035 1.00 94.00 192 THR A C 1
ATOM 1461 O O . THR A 1 192 ? 1.813 13.676 30.665 1.00 94.00 192 THR A O 1
ATOM 1464 N N . LEU A 1 193 ? 2.836 15.087 29.229 1.00 95.69 193 LEU A N 1
ATOM 1465 C CA . LEU A 1 193 ? 4.024 14.278 29.004 1.00 95.69 193 LEU A CA 1
ATOM 1466 C C . LEU A 1 193 ? 5.245 15.183 28.882 1.00 95.69 193 LEU A C 1
ATOM 1468 O O . LEU A 1 193 ? 5.285 16.064 28.026 1.00 95.69 193 LEU A O 1
ATOM 1472 N N . ASP A 1 194 ? 6.229 14.938 29.734 1.00 89.44 194 ASP A N 1
ATOM 1473 C CA . ASP A 1 194 ? 7.574 15.489 29.645 1.00 89.44 194 ASP A CA 1
ATOM 1474 C C . ASP A 1 194 ? 8.592 14.413 30.070 1.00 89.44 194 ASP A C 1
ATOM 1476 O O . ASP A 1 194 ? 8.231 13.276 30.379 1.00 89.44 194 ASP A O 1
ATOM 1480 N N . THR A 1 195 ? 9.885 14.739 30.070 1.00 85.38 195 THR A N 1
ATOM 1481 C CA . THR A 1 195 ? 10.944 13.771 30.410 1.00 85.38 195 THR A CA 1
ATOM 1482 C C . THR A 1 195 ? 10.967 13.367 31.887 1.00 85.38 195 THR A C 1
ATOM 1484 O O . THR A 1 195 ? 11.659 12.421 32.254 1.00 85.38 195 THR A O 1
ATOM 1487 N N . THR A 1 196 ? 10.258 14.085 32.756 1.00 91.88 196 THR A N 1
ATOM 1488 C CA . THR A 1 196 ? 10.226 13.856 34.206 1.00 91.88 196 THR A CA 1
ATOM 1489 C C . THR A 1 196 ? 8.950 13.162 34.665 1.00 91.88 196 THR A C 1
ATOM 1491 O O . THR A 1 196 ? 8.983 12.449 35.670 1.00 91.88 196 THR A O 1
ATOM 1494 N N . ARG A 1 197 ? 7.833 13.330 33.947 1.00 94.94 197 ARG A N 1
ATOM 1495 C CA . ARG A 1 197 ? 6.537 12.748 34.312 1.00 94.94 197 ARG A CA 1
ATOM 1496 C C . ARG A 1 197 ? 5.597 12.560 33.121 1.00 94.94 197 ARG A C 1
ATOM 1498 O O . ARG A 1 197 ? 5.564 13.365 32.192 1.00 94.94 197 ARG A O 1
ATOM 1505 N N . ALA A 1 198 ? 4.747 11.544 33.222 1.00 97.12 198 ALA A N 1
ATOM 1506 C CA . ALA A 1 198 ? 3.532 11.403 32.426 1.00 97.12 198 ALA A CA 1
ATOM 1507 C C . ALA A 1 198 ? 2.301 11.332 33.338 1.00 97.12 198 ALA A C 1
ATOM 1509 O O . ALA A 1 198 ? 2.326 10.660 34.372 1.00 97.12 198 ALA A O 1
ATOM 1510 N N . ARG A 1 199 ? 1.213 11.994 32.938 1.00 97.31 199 ARG A N 1
ATOM 1511 C CA . ARG A 1 199 ? -0.100 11.913 33.592 1.00 97.31 199 ARG A CA 1
ATOM 1512 C C . ARG A 1 199 ? -1.095 11.315 32.610 1.00 97.31 199 ARG A C 1
ATOM 1514 O O . ARG A 1 199 ? -1.423 11.942 31.603 1.00 97.31 199 ARG A O 1
ATOM 1521 N N . LEU A 1 200 ? -1.563 10.110 32.912 1.00 97.69 200 LEU A N 1
ATOM 1522 C CA . LEU A 1 200 ? -2.510 9.374 32.084 1.00 97.69 200 LEU A CA 1
ATOM 1523 C C . LEU A 1 200 ? -3.897 9.458 32.707 1.00 97.69 200 LEU A C 1
ATOM 1525 O O . LEU A 1 200 ? -4.075 9.125 33.881 1.00 97.69 200 LEU A O 1
ATOM 1529 N N . LYS A 1 201 ? -4.882 9.872 31.919 1.00 97.75 201 LYS A N 1
ATOM 1530 C CA . LYS A 1 201 ? -6.294 9.768 32.270 1.00 97.75 201 LYS A CA 1
ATOM 1531 C C . LYS A 1 201 ? -6.816 8.457 31.704 1.00 97.75 201 LYS A C 1
ATOM 1533 O O . LYS A 1 201 ? -6.871 8.278 30.492 1.00 97.75 201 LYS A O 1
ATOM 1538 N N . VAL A 1 202 ? -7.177 7.537 32.589 1.00 98.12 202 VAL A N 1
ATOM 1539 C CA . VAL A 1 202 ? -7.744 6.241 32.220 1.00 98.12 202 VAL A CA 1
ATOM 1540 C C . VAL A 1 202 ? -9.237 6.276 32.502 1.00 98.12 202 VAL A C 1
ATOM 1542 O O . VAL A 1 202 ? -9.651 6.529 33.635 1.00 98.12 202 VAL A O 1
ATOM 1545 N N . GLN A 1 203 ? -10.038 6.031 31.473 1.00 97.69 203 GLN A N 1
ATOM 1546 C CA . GLN A 1 203 ? -11.482 5.865 31.580 1.00 97.69 203 GLN A CA 1
ATOM 1547 C C . GLN A 1 203 ? -11.843 4.405 31.332 1.00 97.69 203 GLN A C 1
ATOM 1549 O O . GLN A 1 203 ? -11.422 3.827 30.333 1.00 97.69 203 GLN A O 1
ATOM 1554 N N . VAL A 1 204 ? -12.621 3.815 32.233 1.00 98.06 204 VAL A N 1
ATOM 1555 C CA . VAL A 1 204 ? -13.128 2.445 32.110 1.00 98.06 204 VAL A CA 1
ATOM 1556 C C . VAL A 1 204 ? -14.646 2.490 32.130 1.00 98.06 204 VAL A C 1
ATOM 1558 O O . VAL A 1 204 ? -15.237 2.988 33.090 1.00 98.06 204 VAL A O 1
ATOM 1561 N N . GLN A 1 205 ? -15.261 1.983 31.069 1.00 97.38 205 GLN A N 1
ATOM 1562 C CA . GLN A 1 205 ? -16.701 1.779 30.981 1.00 97.38 205 GLN A CA 1
ATOM 1563 C C . GLN A 1 205 ? -17.037 0.409 31.561 1.00 97.38 205 GLN A C 1
ATOM 1565 O O . GLN A 1 205 ? -16.412 -0.597 31.223 1.00 97.38 205 GLN A O 1
ATOM 1570 N N . LEU A 1 206 ? -18.000 0.381 32.469 1.00 96.62 206 LEU A N 1
ATOM 1571 C CA . LEU A 1 206 ? -18.369 -0.788 33.251 1.00 96.62 206 LEU A CA 1
ATOM 1572 C C . LEU A 1 206 ? -19.859 -1.046 33.118 1.00 96.62 206 LEU A C 1
ATOM 1574 O O . LEU A 1 206 ? -20.660 -0.114 33.024 1.00 96.62 206 LEU A O 1
ATOM 1578 N N . ARG A 1 207 ? -20.222 -2.320 33.184 1.00 95.56 207 ARG A N 1
ATOM 1579 C CA . ARG A 1 207 ? -21.595 -2.784 33.067 1.00 95.56 207 ARG A CA 1
ATOM 1580 C C . ARG A 1 207 ? -21.899 -3.843 34.115 1.00 95.56 207 ARG A C 1
ATOM 1582 O O . ARG A 1 207 ? -21.037 -4.642 34.477 1.00 95.56 207 ARG A O 1
ATOM 1589 N N . ASN A 1 208 ? -23.129 -3.828 34.613 1.00 95.31 208 ASN A N 1
ATOM 1590 C CA . ASN A 1 208 ? -23.690 -4.887 35.436 1.00 95.31 208 ASN A CA 1
ATOM 1591 C C . ASN A 1 208 ? -25.020 -5.340 34.829 1.00 95.31 208 ASN A C 1
ATOM 1593 O O . ASN A 1 208 ? -26.054 -4.729 35.083 1.00 95.31 208 ASN A O 1
ATOM 1597 N N . ASP A 1 209 ? -24.998 -6.425 34.060 1.00 93.50 209 ASP A N 1
ATOM 1598 C CA . ASP A 1 209 ? -26.198 -7.055 33.490 1.00 93.50 209 ASP A CA 1
ATOM 1599 C C . ASP A 1 209 ? -26.944 -7.947 34.498 1.00 93.50 209 ASP A C 1
ATOM 1601 O O . ASP A 1 209 ? -27.979 -8.537 34.180 1.00 93.50 209 ASP A O 1
ATOM 1605 N N . GLY A 1 210 ? -26.436 -8.048 35.729 1.00 91.62 210 GLY A N 1
ATOM 1606 C CA . GLY A 1 210 ? -27.050 -8.812 36.804 1.00 91.62 210 GLY A CA 1
ATOM 1607 C C . GLY A 1 210 ? -28.295 -8.134 37.378 1.00 91.62 210 GLY A C 1
ATOM 1608 O O . GLY A 1 210 ? -28.458 -6.912 37.363 1.00 91.62 210 GLY A O 1
ATOM 1609 N N . SER A 1 211 ? -29.168 -8.937 37.986 1.00 91.38 211 SER A N 1
ATOM 1610 C CA . SER A 1 211 ? -30.424 -8.468 38.589 1.00 91.38 211 SER A CA 1
ATOM 1611 C C . SER A 1 211 ? -30.260 -7.845 39.984 1.00 91.38 211 SER A C 1
ATOM 1613 O O . SER A 1 211 ? -31.253 -7.559 40.655 1.00 91.38 211 SER A O 1
ATOM 1615 N N . ARG A 1 212 ? -29.025 -7.698 40.478 1.00 92.00 212 ARG A N 1
ATOM 1616 C CA . ARG A 1 212 ? -28.703 -7.138 41.799 1.00 92.00 212 ARG A CA 1
ATOM 1617 C C . ARG A 1 212 ? -27.527 -6.166 41.685 1.00 92.00 212 ARG A C 1
ATOM 1619 O O . ARG A 1 212 ? -26.658 -6.383 40.841 1.00 92.00 212 ARG A O 1
ATOM 1626 N N . PRO A 1 213 ? -27.470 -5.117 42.527 1.00 93.44 213 PRO A N 1
ATOM 1627 C CA . PRO A 1 213 ? -26.282 -4.283 42.620 1.00 93.44 213 PRO A CA 1
ATOM 1628 C C . PRO A 1 213 ? -25.055 -5.118 42.997 1.00 93.44 213 PRO A C 1
ATOM 1630 O O . PRO A 1 213 ? -25.159 -6.034 43.817 1.00 93.44 213 PRO A O 1
ATOM 1633 N N . ALA A 1 214 ? -23.904 -4.786 42.422 1.00 91.88 214 ALA A N 1
ATOM 1634 C CA . ALA A 1 214 ? -22.651 -5.496 42.641 1.00 91.88 214 ALA A CA 1
ATOM 1635 C C . ALA A 1 214 ? -21.585 -4.554 43.213 1.00 91.88 214 ALA A C 1
ATOM 1637 O O . ALA A 1 214 ? -21.258 -3.522 42.624 1.00 91.88 214 ALA A O 1
ATOM 1638 N N . GLY A 1 215 ? -21.023 -4.932 44.363 1.00 92.94 215 GLY A N 1
ATOM 1639 C CA . GLY A 1 215 ? -19.813 -4.313 44.895 1.00 92.94 215 GLY A CA 1
ATOM 1640 C C . GLY A 1 215 ? -18.588 -4.888 44.190 1.00 92.94 215 GLY A C 1
ATOM 1641 O O . GLY A 1 215 ? -18.420 -6.108 44.142 1.00 92.94 215 GLY A O 1
ATOM 1642 N N . ARG A 1 216 ? -17.742 -4.024 43.633 1.00 94.38 216 ARG A N 1
ATOM 1643 C CA . ARG A 1 216 ? -16.511 -4.417 42.930 1.00 94.38 216 ARG A CA 1
ATOM 1644 C C . ARG A 1 216 ? -15.362 -3.495 43.289 1.00 94.38 216 ARG A C 1
ATOM 1646 O O . ARG A 1 216 ? -15.566 -2.397 43.806 1.00 94.38 216 ARG A O 1
ATOM 1653 N N . GLU A 1 217 ? -14.150 -3.917 42.972 1.00 96.19 217 GLU A N 1
ATOM 1654 C CA . GLU A 1 217 ? -12.976 -3.054 43.025 1.00 96.19 217 GLU A CA 1
ATOM 1655 C C . GLU A 1 217 ? -12.306 -3.016 41.651 1.00 96.19 217 GLU A C 1
ATOM 1657 O O . GLU A 1 217 ? -11.948 -4.048 41.101 1.00 96.19 217 GLU A O 1
ATOM 1662 N N . LEU A 1 218 ? -12.159 -1.826 41.071 1.00 97.19 218 LEU A N 1
ATOM 1663 C CA . LEU A 1 218 ? -11.394 -1.631 39.845 1.00 97.19 218 LEU A CA 1
ATOM 1664 C C . LEU A 1 218 ? -9.937 -1.366 40.211 1.00 97.19 218 LEU A C 1
ATOM 1666 O O . LEU A 1 218 ? -9.629 -0.343 40.831 1.00 97.19 218 LEU A O 1
ATOM 1670 N N . ARG A 1 219 ? -9.043 -2.255 39.785 1.00 97.69 219 ARG A N 1
ATOM 1671 C CA . ARG A 1 219 ? -7.594 -2.079 39.861 1.00 97.69 219 ARG A CA 1
ATOM 1672 C C . ARG A 1 219 ? -7.049 -1.737 38.481 1.00 97.69 219 ARG A C 1
ATOM 1674 O O . ARG A 1 219 ? -7.265 -2.459 37.515 1.00 97.69 219 ARG A O 1
ATOM 1681 N N . LEU A 1 220 ? -6.332 -0.623 38.401 1.00 98.31 220 LEU A N 1
ATOM 1682 C CA . LEU A 1 220 ? -5.592 -0.210 37.216 1.00 98.31 220 LEU A CA 1
ATOM 1683 C C . LEU A 1 220 ? -4.108 -0.359 37.509 1.00 98.31 220 LEU A C 1
ATOM 1685 O O . LEU A 1 220 ? -3.607 0.307 38.414 1.00 98.31 220 LEU A O 1
ATOM 1689 N N . THR A 1 221 ? -3.405 -1.179 36.741 1.00 98.00 221 THR A N 1
ATOM 1690 C CA . THR A 1 221 ? -1.962 -1.385 36.900 1.00 98.00 221 THR A CA 1
ATOM 1691 C C . THR A 1 221 ? -1.263 -1.124 35.575 1.00 98.00 221 THR A C 1
ATOM 1693 O O . THR A 1 221 ? -1.534 -1.798 34.584 1.00 98.00 221 THR A O 1
ATOM 1696 N N . LEU A 1 222 ? -0.340 -0.163 35.557 1.00 98.31 222 LEU A N 1
ATOM 1697 C CA . LEU A 1 222 ? 0.556 0.069 34.430 1.00 98.31 222 LEU A CA 1
ATOM 1698 C C . LEU A 1 222 ? 1.874 -0.659 34.687 1.00 98.31 222 LEU A C 1
ATOM 1700 O O . LEU A 1 222 ? 2.527 -0.434 35.711 1.00 98.31 222 LEU A O 1
ATOM 1704 N N . ARG A 1 223 ? 2.263 -1.529 33.758 1.00 98.38 223 ARG A N 1
ATOM 1705 C CA . ARG A 1 223 ? 3.503 -2.305 33.824 1.00 98.38 223 ARG A CA 1
ATOM 1706 C C . ARG A 1 223 ? 4.481 -1.866 32.752 1.00 98.38 223 ARG A C 1
ATOM 1708 O O . ARG A 1 223 ? 4.071 -1.567 31.634 1.00 98.38 223 ARG A O 1
ATOM 1715 N N . ASP A 1 224 ? 5.756 -1.851 33.107 1.00 97.56 224 ASP A N 1
ATOM 1716 C CA . ASP A 1 224 ? 6.851 -1.644 32.164 1.00 97.56 224 ASP A CA 1
ATOM 1717 C C . ASP A 1 224 ? 7.069 -2.872 31.260 1.00 97.56 224 ASP A C 1
ATOM 1719 O O . ASP A 1 224 ? 6.434 -3.920 31.438 1.00 97.56 224 ASP A O 1
ATOM 1723 N N . ALA A 1 225 ? 7.979 -2.757 30.290 1.00 94.31 225 ALA A N 1
ATOM 1724 C CA . ALA A 1 225 ? 8.295 -3.838 29.353 1.00 94.31 225 ALA A CA 1
ATOM 1725 C C . ALA A 1 225 ? 8.867 -5.104 30.035 1.00 94.31 225 ALA A C 1
ATOM 1727 O O . ALA A 1 225 ? 8.822 -6.189 29.460 1.00 94.31 225 ALA A O 1
ATOM 1728 N N . GLN A 1 226 ? 9.372 -4.994 31.270 1.00 95.31 226 GLN A N 1
ATOM 1729 C CA . GLN A 1 226 ? 9.847 -6.120 32.086 1.00 95.31 226 GLN A CA 1
ATOM 1730 C C . GLN A 1 226 ? 8.740 -6.700 32.990 1.00 95.31 226 GLN A C 1
ATOM 1732 O O . GLN A 1 226 ? 8.983 -7.636 33.751 1.00 95.31 226 GLN A O 1
ATOM 1737 N N . GLY A 1 227 ? 7.518 -6.163 32.925 1.00 94.12 227 GLY A N 1
ATOM 1738 C CA . GLY A 1 227 ? 6.362 -6.601 33.709 1.00 94.12 227 GLY A CA 1
ATOM 1739 C C . GLY A 1 227 ? 6.272 -6.007 35.120 1.00 94.12 227 GLY A C 1
ATOM 1740 O O . GLY A 1 227 ? 5.335 -6.341 35.862 1.00 94.12 227 GLY A O 1
ATOM 1741 N N . ARG A 1 228 ? 7.190 -5.114 35.506 1.00 96.62 228 ARG A N 1
ATOM 1742 C CA . ARG A 1 228 ? 7.187 -4.451 36.818 1.00 96.62 228 ARG A CA 1
ATOM 1743 C C . ARG A 1 228 ? 6.091 -3.391 36.851 1.00 96.62 228 ARG A C 1
ATOM 1745 O O . ARG A 1 228 ? 5.919 -2.635 35.901 1.00 96.62 228 ARG A O 1
ATOM 1752 N N . SER A 1 229 ? 5.342 -3.333 37.950 1.00 97.06 229 SER A N 1
ATOM 1753 C CA . SER A 1 229 ? 4.321 -2.300 38.153 1.00 97.06 229 SER A CA 1
ATOM 1754 C C . SER A 1 229 ? 4.993 -0.949 38.388 1.00 97.06 229 SER A C 1
ATOM 1756 O O . SER A 1 229 ? 5.666 -0.777 39.401 1.00 97.06 229 SER A O 1
ATOM 1758 N N . VAL A 1 230 ? 4.787 0.005 37.481 1.00 96.81 230 VAL A N 1
ATOM 1759 C CA . VAL A 1 230 ? 5.322 1.376 37.596 1.00 96.81 230 VAL A CA 1
ATOM 1760 C C . VAL A 1 230 ? 4.295 2.361 38.143 1.00 96.81 230 VAL A C 1
ATOM 1762 O O . VAL A 1 230 ? 4.661 3.397 38.687 1.00 96.81 230 VAL A O 1
ATOM 1765 N N . ALA A 1 231 ? 3.009 2.028 38.038 1.00 95.94 231 ALA A N 1
ATOM 1766 C CA . ALA A 1 231 ? 1.926 2.788 38.639 1.00 95.94 231 ALA A CA 1
ATOM 1767 C C . ALA A 1 231 ? 0.718 1.879 38.883 1.00 95.94 231 ALA A C 1
ATOM 1769 O O . ALA A 1 231 ? 0.429 0.987 38.084 1.00 95.94 231 ALA A O 1
ATOM 1770 N N . GLN A 1 232 ? -0.003 2.122 39.976 1.00 96.31 232 GLN A N 1
ATOM 1771 C CA . GLN A 1 232 ? -1.234 1.407 40.290 1.00 96.31 232 GLN A CA 1
ATOM 1772 C C . GLN A 1 232 ? -2.257 2.353 40.918 1.00 96.31 232 GLN A C 1
ATOM 1774 O O . GLN A 1 232 ? -1.902 3.245 41.689 1.00 96.31 232 GLN A O 1
ATOM 1779 N N . GLN A 1 233 ? -3.526 2.148 40.586 1.00 96.12 233 GLN A N 1
ATOM 1780 C CA . GLN A 1 233 ? -4.674 2.791 41.213 1.00 96.12 233 GLN A CA 1
ATOM 1781 C C . GLN A 1 233 ? -5.729 1.742 41.534 1.00 96.12 233 GLN A C 1
ATOM 1783 O O . GLN A 1 233 ? -5.827 0.705 40.876 1.00 96.12 233 GLN A O 1
ATOM 1788 N N . THR A 1 234 ? -6.518 1.997 42.567 1.00 96.12 234 THR A N 1
ATOM 1789 C CA . THR A 1 234 ? -7.560 1.076 43.008 1.00 96.12 234 THR A CA 1
ATOM 1790 C C . THR A 1 234 ? -8.757 1.878 43.482 1.00 96.12 234 THR A C 1
ATOM 1792 O O . THR A 1 234 ? -8.601 2.847 44.225 1.00 96.12 234 THR A O 1
ATOM 1795 N N . ARG A 1 235 ? -9.952 1.508 43.025 1.00 95.31 235 ARG A N 1
ATOM 1796 C CA . ARG A 1 235 ? -11.192 2.209 43.355 1.00 95.31 235 ARG A CA 1
ATOM 1797 C C . ARG A 1 235 ? -12.303 1.209 43.623 1.00 95.31 235 ARG A C 1
ATOM 1799 O O . ARG A 1 235 ? -12.599 0.368 42.783 1.00 95.31 235 ARG A O 1
ATOM 1806 N N . ARG A 1 236 ? -12.952 1.345 44.778 1.00 95.19 236 ARG A N 1
ATOM 1807 C CA . ARG A 1 236 ? -14.177 0.604 45.088 1.00 95.19 236 ARG A CA 1
ATOM 1808 C C . ARG A 1 236 ? -15.356 1.186 44.326 1.00 95.19 236 ARG A C 1
ATOM 1810 O O . ARG A 1 236 ? -15.469 2.405 44.187 1.00 95.19 236 ARG A O 1
ATOM 1817 N N . LEU A 1 237 ? -16.221 0.301 43.862 1.00 94.06 237 LEU A N 1
ATOM 1818 C CA . LEU A 1 237 ? -17.348 0.585 42.992 1.00 94.06 237 LEU A CA 1
ATOM 1819 C C . LEU A 1 237 ? -18.609 -0.074 43.540 1.00 94.06 237 LEU A C 1
ATOM 1821 O O . LEU A 1 237 ? -18.558 -1.151 44.137 1.00 94.06 237 LEU A O 1
ATOM 1825 N N . SER A 1 238 ? -19.738 0.574 43.286 1.00 92.38 238 SER A N 1
ATOM 1826 C CA . SER A 1 238 ? -21.067 0.014 43.493 1.00 92.38 238 SER A CA 1
ATOM 1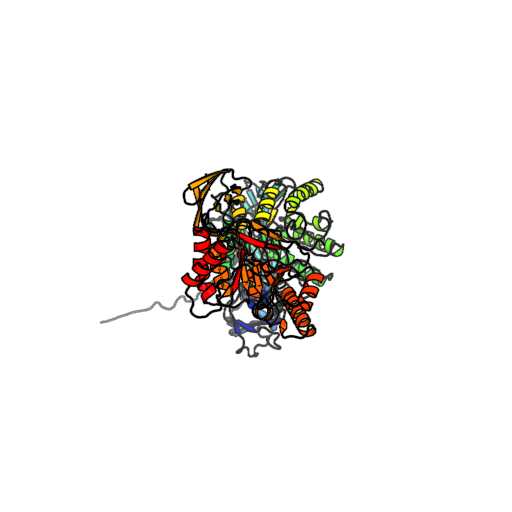827 C C . SER A 1 238 ? -21.816 0.152 42.179 1.00 92.38 238 SER A C 1
ATOM 1829 O O . SER A 1 238 ? -22.212 1.255 41.808 1.00 92.38 238 SER A O 1
ATOM 1831 N N . LEU A 1 239 ? -21.945 -0.952 41.451 1.00 92.31 239 LEU A N 1
ATOM 1832 C CA . LEU A 1 239 ? -22.585 -0.967 40.143 1.00 92.31 239 LEU A CA 1
ATOM 1833 C C . LEU A 1 239 ? -24.068 -1.314 40.323 1.00 92.31 239 LEU A C 1
ATOM 1835 O O . LEU A 1 239 ? -24.369 -2.383 40.866 1.00 92.31 239 LEU A O 1
ATOM 1839 N N . PRO A 1 240 ? -25.009 -0.443 39.915 1.00 92.81 240 PRO A N 1
ATOM 1840 C CA . PRO A 1 240 ? -26.436 -0.728 40.037 1.00 92.81 240 PRO A CA 1
ATOM 1841 C C . PRO A 1 240 ? -26.836 -1.947 39.194 1.00 92.81 240 PRO A C 1
ATOM 1843 O O . PRO A 1 240 ? -26.170 -2.283 38.218 1.00 92.81 240 PRO A O 1
ATOM 1846 N N . ALA A 1 241 ? -27.914 -2.632 39.584 1.00 92.19 241 ALA A N 1
ATOM 1847 C CA . ALA A 1 241 ? -28.475 -3.737 38.802 1.00 92.19 241 ALA A CA 1
ATOM 1848 C C . ALA A 1 241 ? -28.914 -3.246 37.413 1.00 92.19 241 ALA A C 1
ATOM 1850 O O . ALA A 1 241 ? -29.575 -2.210 37.327 1.00 92.19 241 ALA A O 1
ATOM 1851 N N . GLY A 1 242 ? -28.567 -3.977 36.353 1.00 89.19 242 GLY A N 1
ATOM 1852 C CA . GLY A 1 242 ? -28.890 -3.613 34.967 1.00 89.19 242 GLY A CA 1
ATOM 1853 C C . GLY A 1 242 ? -28.296 -2.280 34.492 1.00 89.19 242 GLY A C 1
ATOM 1854 O O . GLY A 1 242 ? -28.782 -1.724 33.510 1.00 89.19 242 GLY A O 1
ATOM 1855 N N . GLY A 1 243 ? -27.318 -1.719 35.209 1.00 87.12 243 GLY A N 1
ATOM 1856 C CA . GLY A 1 243 ? -26.808 -0.375 34.957 1.00 87.12 243 GLY A CA 1
ATOM 1857 C C . GLY A 1 243 ? -25.375 -0.332 34.434 1.00 87.12 243 GLY A C 1
ATOM 1858 O O . GLY A 1 243 ? -24.628 -1.311 34.483 1.00 87.12 243 GLY A O 1
ATOM 1859 N N . THR A 1 244 ? -24.994 0.851 33.960 1.00 90.81 244 THR A N 1
ATOM 1860 C CA . THR A 1 244 ? -23.650 1.187 33.475 1.00 90.81 244 THR A CA 1
ATOM 1861 C C . THR A 1 244 ? -23.000 2.234 34.376 1.00 90.81 244 THR A C 1
ATOM 1863 O O . THR A 1 244 ? -23.694 3.092 34.923 1.00 90.81 244 THR A O 1
ATOM 1866 N N . ASP A 1 245 ? -21.675 2.215 34.482 1.00 91.19 245 ASP A N 1
ATOM 1867 C CA . ASP A 1 245 ? -20.883 3.263 35.137 1.00 91.19 245 ASP A CA 1
ATOM 1868 C C . ASP A 1 245 ? -19.634 3.578 34.300 1.00 91.19 245 ASP A C 1
ATOM 1870 O O . ASP A 1 245 ? -19.143 2.736 33.546 1.00 91.19 245 ASP A O 1
ATOM 1874 N N . ALA A 1 246 ? -19.105 4.791 34.427 1.00 93.44 246 ALA A N 1
ATOM 1875 C CA . ALA A 1 246 ? -17.884 5.221 33.758 1.00 93.44 246 ALA A CA 1
ATOM 1876 C C . ALA A 1 246 ? -16.900 5.772 34.791 1.00 93.44 246 ALA A C 1
ATOM 1878 O O . ALA A 1 246 ? -17.064 6.858 35.354 1.00 93.44 246 ALA A O 1
ATOM 1879 N N . VAL A 1 247 ? -15.824 5.028 35.024 1.00 95.44 247 VAL A N 1
ATOM 1880 C CA . VAL A 1 247 ? -14.823 5.368 36.031 1.00 95.44 247 VAL A CA 1
ATOM 1881 C C . VAL A 1 247 ? -13.653 6.072 35.368 1.00 95.44 247 VAL A C 1
ATOM 1883 O O . VAL A 1 247 ? -12.969 5.497 34.531 1.00 95.44 247 VAL A O 1
ATOM 1886 N N . THR A 1 248 ? -13.384 7.311 35.783 1.00 96.94 248 THR A N 1
ATOM 1887 C CA . THR A 1 248 ? -12.144 8.020 35.438 1.00 96.94 248 THR A CA 1
ATOM 1888 C C . THR A 1 248 ? -11.153 7.935 36.598 1.00 96.94 248 THR A C 1
ATOM 1890 O O . THR A 1 248 ? -11.517 8.209 37.746 1.00 96.94 248 THR A O 1
ATOM 1893 N N . ALA A 1 249 ? -9.902 7.589 36.300 1.00 96.25 249 ALA A N 1
ATOM 1894 C CA . ALA A 1 249 ? -8.788 7.568 37.242 1.00 96.25 249 ALA A CA 1
ATOM 1895 C C . ALA A 1 249 ? -7.518 8.144 36.603 1.00 96.25 249 ALA A C 1
ATOM 1897 O O . ALA A 1 249 ? -7.351 8.124 35.384 1.00 96.25 249 ALA A O 1
ATOM 1898 N N . ILE A 1 250 ? -6.618 8.658 37.441 1.00 97.00 250 ILE A N 1
ATOM 1899 C CA . ILE A 1 250 ? -5.358 9.261 37.006 1.00 97.00 250 ILE A CA 1
ATOM 1900 C C . ILE A 1 250 ? -4.198 8.356 37.393 1.00 9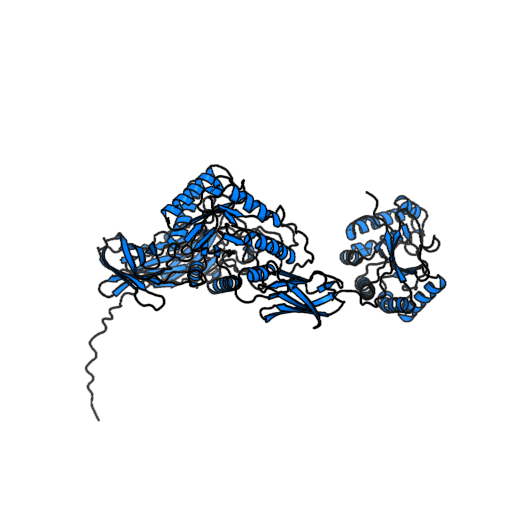7.00 250 ILE A C 1
ATOM 1902 O O . ILE A 1 250 ? -4.022 8.033 38.567 1.00 97.00 250 ILE A O 1
ATOM 1906 N N . VAL A 1 251 ? -3.388 7.984 36.409 1.00 96.19 251 VAL A N 1
ATOM 1907 C CA . VAL A 1 251 ? -2.192 7.158 36.577 1.00 96.19 251 VAL A CA 1
ATOM 1908 C C . VAL A 1 251 ? -0.971 8.025 36.273 1.00 96.19 251 VAL A C 1
ATOM 1910 O O . VAL A 1 251 ? -0.802 8.499 35.152 1.00 96.19 251 VAL A O 1
ATOM 1913 N N . ASN A 1 252 ? -0.131 8.263 37.282 1.00 95.94 252 ASN A N 1
ATOM 1914 C CA . ASN A 1 252 ? 1.092 9.058 37.143 1.00 95.94 252 ASN A CA 1
ATOM 1915 C C . ASN A 1 252 ? 2.302 8.140 36.960 1.00 95.94 252 ASN A C 1
ATOM 1917 O O . ASN A 1 252 ? 2.467 7.192 37.726 1.00 95.94 252 ASN A O 1
ATOM 1921 N N . VAL A 1 253 ? 3.160 8.455 35.991 1.00 96.25 253 VAL A N 1
ATOM 1922 C CA . VAL A 1 253 ? 4.389 7.707 35.695 1.00 96.25 253 VAL A CA 1
ATOM 1923 C C . VAL A 1 253 ? 5.583 8.650 35.853 1.00 96.25 253 VAL A C 1
ATOM 1925 O O . VAL A 1 253 ? 5.720 9.576 35.049 1.00 96.25 253 VAL A O 1
ATOM 1928 N N . PRO A 1 254 ? 6.431 8.481 36.881 1.00 94.69 254 PRO A N 1
ATOM 1929 C CA . PRO A 1 254 ? 7.669 9.243 36.990 1.00 94.69 254 PRO A CA 1
ATOM 1930 C C . PRO A 1 254 ? 8.678 8.758 35.944 1.00 94.69 254 PRO A C 1
ATOM 1932 O O . PRO A 1 254 ? 8.746 7.564 35.665 1.00 94.69 254 PRO A O 1
ATOM 1935 N N . GLN A 1 255 ? 9.466 9.684 35.393 1.00 94.94 255 GLN A N 1
ATOM 1936 C CA . GLN A 1 255 ? 10.538 9.413 34.423 1.00 94.94 255 GLN A CA 1
ATOM 1937 C C . GLN A 1 255 ? 10.091 8.472 33.287 1.00 94.94 255 GLN A C 1
ATOM 1939 O O . GLN A 1 255 ? 10.633 7.375 33.136 1.00 94.94 255 GLN A O 1
ATOM 1944 N N . PRO A 1 256 ? 9.069 8.863 32.503 1.00 96.56 256 PRO A N 1
ATOM 1945 C CA . PRO A 1 256 ? 8.487 7.979 31.508 1.00 96.56 256 PRO A CA 1
ATOM 1946 C C . PRO A 1 256 ? 9.502 7.629 30.414 1.00 96.56 256 PRO A C 1
ATOM 1948 O O . PRO A 1 256 ? 10.085 8.502 29.772 1.00 96.56 256 PRO A O 1
ATOM 1951 N N . HIS A 1 257 ? 9.651 6.336 30.138 1.00 97.44 257 HIS A N 1
ATOM 1952 C CA . HIS A 1 257 ? 10.244 5.858 28.890 1.00 97.44 257 HIS A CA 1
ATOM 1953 C C . HIS A 1 257 ? 9.288 6.164 27.730 1.00 97.44 257 HIS A C 1
ATOM 1955 O O . HIS A 1 257 ? 8.158 5.677 27.708 1.00 97.44 257 HIS A O 1
ATOM 1961 N N . LEU A 1 258 ? 9.720 7.016 26.801 1.00 97.88 258 LEU A N 1
ATOM 1962 C CA . LEU A 1 258 ? 8.909 7.449 25.665 1.00 97.88 258 LEU A CA 1
ATOM 1963 C C . LEU A 1 258 ? 8.910 6.417 24.534 1.00 97.88 258 LEU A C 1
ATOM 1965 O O . LEU A 1 258 ? 9.949 5.848 24.218 1.00 97.88 258 LEU A O 1
ATOM 1969 N N . TRP A 1 259 ? 7.781 6.278 23.847 1.00 98.38 259 TRP A N 1
ATOM 1970 C CA . TRP A 1 259 ? 7.735 5.641 22.534 1.00 98.38 259 TRP A CA 1
ATOM 1971 C C . TRP A 1 259 ? 8.346 6.608 21.505 1.00 98.38 259 TRP A C 1
ATOM 1973 O O . TRP A 1 259 ? 7.882 7.742 21.348 1.00 98.38 259 TRP A O 1
ATOM 1983 N N . GLN A 1 260 ? 9.422 6.189 20.837 1.00 97.81 260 GLN A N 1
ATOM 1984 C CA . GLN A 1 260 ? 10.244 7.003 19.925 1.00 97.81 260 GLN A CA 1
ATOM 1985 C C . GLN A 1 260 ? 10.249 6.442 18.494 1.00 97.81 260 GLN A C 1
ATOM 1987 O O . GLN A 1 260 ? 11.263 6.494 17.788 1.00 97.81 260 GLN A O 1
ATOM 1992 N N . GLY A 1 261 ? 9.109 5.897 18.065 1.00 98.31 261 GLY A N 1
ATOM 1993 C CA . GLY A 1 261 ? 8.953 5.292 16.748 1.00 98.31 261 GLY A CA 1
ATOM 1994 C C . GLY A 1 261 ? 9.911 4.124 16.556 1.00 98.31 261 GLY A C 1
ATOM 1995 O O . GLY A 1 261 ? 10.301 3.466 17.519 1.00 98.31 261 GLY A O 1
ATOM 1996 N N . VAL A 1 262 ? 10.342 3.897 15.316 1.00 98.06 262 VAL A N 1
ATOM 1997 C CA . VAL A 1 262 ? 11.214 2.766 14.936 1.00 98.06 262 VAL A CA 1
ATOM 1998 C C . VAL A 1 262 ? 12.511 2.693 15.755 1.00 98.06 262 VAL A C 1
ATOM 2000 O O . VAL A 1 262 ? 13.079 1.617 15.928 1.00 98.06 262 VAL A O 1
ATOM 2003 N N . LYS A 1 263 ? 13.002 3.826 16.278 1.00 97.25 263 LYS A N 1
ATOM 2004 C CA . LYS A 1 263 ? 14.250 3.862 17.052 1.00 97.25 263 LYS A CA 1
ATOM 2005 C C . LYS A 1 263 ? 14.123 3.150 18.400 1.00 97.25 263 LYS A C 1
ATOM 2007 O O . LYS A 1 263 ? 15.088 2.534 18.841 1.00 97.25 263 LYS A O 1
ATOM 2012 N N . ASP A 1 264 ? 12.983 3.310 19.063 1.00 98.12 264 ASP A N 1
ATOM 2013 C CA . ASP A 1 264 ? 12.720 2.764 20.394 1.00 98.12 264 ASP A CA 1
ATOM 2014 C C . ASP A 1 264 ? 11.196 2.733 20.634 1.00 98.12 264 ASP A C 1
ATOM 2016 O O . ASP A 1 264 ? 10.629 3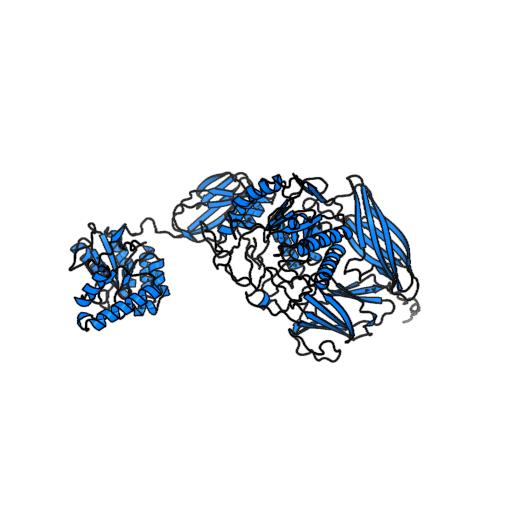.673 21.204 1.00 98.12 264 ASP A O 1
ATOM 2020 N N . PRO A 1 265 ? 10.503 1.698 20.124 1.00 98.25 265 PRO A N 1
ATOM 2021 C CA . PRO A 1 265 ? 9.049 1.574 20.187 1.00 98.25 265 PRO A CA 1
ATOM 2022 C C . PRO A 1 265 ? 8.586 1.073 21.561 1.00 98.25 265 PRO A C 1
ATOM 2024 O O . PRO A 1 265 ? 7.931 0.041 21.687 1.00 98.25 265 PRO A O 1
ATOM 2027 N N . TYR A 1 266 ? 8.958 1.786 22.624 1.00 98.56 266 TYR A N 1
ATOM 2028 C CA . TYR A 1 266 ? 8.690 1.353 23.990 1.00 98.56 266 TYR A CA 1
ATOM 2029 C C . TYR A 1 266 ? 7.191 1.312 24.311 1.00 98.56 266 TYR A C 1
ATOM 2031 O O . TYR A 1 266 ? 6.486 2.318 24.188 1.00 98.56 266 TYR A O 1
ATOM 2039 N N . LEU A 1 267 ? 6.717 0.163 24.797 1.00 98.56 267 LEU A N 1
ATOM 2040 C CA . LEU A 1 267 ? 5.330 -0.052 25.198 1.00 98.56 267 LEU A CA 1
ATOM 2041 C C . LEU A 1 267 ? 5.242 -0.473 26.666 1.00 98.56 267 LEU A C 1
ATOM 2043 O O . LEU A 1 267 ? 5.894 -1.418 27.113 1.00 98.56 267 LEU A O 1
ATOM 2047 N N . TYR A 1 268 ? 4.369 0.210 27.399 1.00 98.44 268 TYR A N 1
ATOM 2048 C CA . TYR A 1 268 ? 3.836 -0.263 28.670 1.00 98.44 268 TYR A CA 1
ATOM 2049 C C . TYR A 1 268 ? 2.630 -1.167 28.420 1.00 98.44 268 TYR A C 1
ATOM 2051 O O . TYR A 1 268 ? 2.017 -1.135 27.351 1.00 98.44 268 TYR A O 1
ATOM 2059 N N . ARG A 1 269 ? 2.224 -1.913 29.448 1.00 98.25 269 ARG A N 1
ATOM 2060 C CA . ARG A 1 269 ? 0.954 -2.647 29.470 1.00 98.25 269 ARG A CA 1
ATOM 2061 C C . ARG A 1 269 ? 0.057 -2.112 30.576 1.00 98.25 269 ARG A C 1
ATOM 2063 O O . ARG A 1 269 ? 0.382 -2.262 31.755 1.00 98.25 269 ARG A O 1
ATOM 2070 N N . LEU A 1 270 ? -1.075 -1.517 30.211 1.00 98.19 270 LEU A N 1
ATOM 2071 C CA . LEU A 1 270 ? -2.128 -1.160 31.159 1.00 98.19 270 LEU A CA 1
ATOM 2072 C C . LEU A 1 270 ? -3.057 -2.359 31.339 1.00 98.19 270 LEU A C 1
ATOM 2074 O O . LEU A 1 270 ? -3.576 -2.886 30.363 1.00 98.19 270 LEU A O 1
ATOM 2078 N N . SER A 1 271 ? -3.275 -2.782 32.580 1.00 97.88 271 SER A N 1
ATOM 2079 C CA . SER A 1 271 ? -4.289 -3.774 32.950 1.00 97.88 271 SER A CA 1
ATOM 2080 C C . SER A 1 271 ? -5.401 -3.082 33.731 1.00 97.88 271 SER A C 1
ATOM 2082 O O . SER A 1 271 ? -5.123 -2.466 34.760 1.00 97.88 271 SER A O 1
ATOM 2084 N N . ALA A 1 272 ? -6.635 -3.174 33.239 1.00 97.62 272 ALA A N 1
ATOM 2085 C CA . ALA A 1 272 ? -7.840 -2.851 33.988 1.00 97.62 272 ALA A CA 1
ATOM 2086 C C . ALA A 1 272 ? -8.451 -4.163 34.482 1.00 97.62 272 ALA A C 1
ATOM 2088 O O . ALA A 1 272 ? -8.804 -5.025 33.680 1.00 97.62 272 ALA A O 1
ATOM 2089 N N . GLU A 1 273 ? -8.521 -4.338 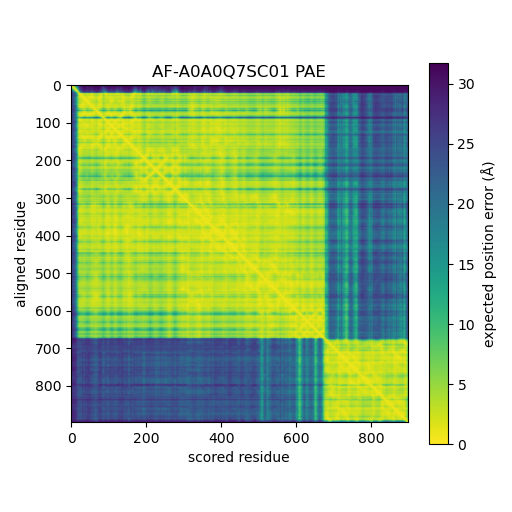35.795 1.00 97.12 273 GLU A N 1
ATOM 2090 C CA . GLU A 1 273 ? -8.985 -5.561 36.446 1.00 97.12 273 GLU A CA 1
ATOM 2091 C C . GLU A 1 273 ? -10.177 -5.224 37.339 1.00 97.12 273 GLU A C 1
ATOM 2093 O O . GLU A 1 273 ? -10.072 -4.382 38.233 1.00 97.12 273 GLU A O 1
ATOM 2098 N N . LEU A 1 274 ? -11.309 -5.881 37.101 1.00 95.62 274 LEU A N 1
ATOM 2099 C CA . LEU A 1 274 ? -12.468 -5.821 37.976 1.00 95.62 274 LEU A CA 1
ATOM 2100 C C . LEU A 1 274 ? -12.387 -6.983 38.964 1.00 95.62 274 LEU A C 1
ATOM 2102 O O . LEU A 1 274 ? -12.446 -8.147 38.574 1.00 95.62 274 LEU A O 1
ATOM 2106 N N . LEU A 1 275 ? -12.233 -6.662 40.241 1.00 94.75 275 LEU A N 1
ATOM 2107 C CA . LEU A 1 275 ? -12.050 -7.623 41.319 1.00 94.75 275 LEU A CA 1
ATOM 2108 C C . LEU A 1 275 ? -13.377 -7.898 42.035 1.00 94.75 275 LEU A C 1
ATOM 2110 O O . LEU A 1 275 ? -14.139 -6.968 42.337 1.00 94.75 275 LEU A O 1
ATOM 2114 N N . ASP A 1 276 ? -13.608 -9.170 42.355 1.00 89.94 276 ASP A N 1
ATOM 2115 C CA . ASP A 1 276 ? -14.615 -9.630 43.312 1.00 89.94 276 ASP A CA 1
ATOM 2116 C C . ASP A 1 276 ? -13.896 -10.249 44.521 1.00 89.94 276 ASP A C 1
ATOM 2118 O O . ASP A 1 276 ? -13.358 -11.356 44.473 1.00 89.94 276 ASP A O 1
ATOM 2122 N N . GLY A 1 277 ? -13.769 -9.473 45.599 1.00 88.12 277 GLY A N 1
ATOM 2123 C CA . GLY A 1 277 ? -12.922 -9.843 46.730 1.00 88.12 277 GLY A CA 1
ATOM 2124 C C . GLY A 1 277 ? -11.442 -9.930 46.335 1.00 88.12 277 GLY A C 1
ATOM 2125 O O . GLY A 1 277 ? -10.789 -8.904 46.158 1.00 88.12 277 GLY A O 1
ATOM 2126 N N . ARG A 1 278 ? -10.896 -11.150 46.259 1.00 86.62 278 ARG A N 1
ATOM 2127 C CA . ARG A 1 278 ? -9.493 -11.405 45.864 1.00 86.62 278 ARG A CA 1
ATOM 2128 C C . ARG A 1 278 ? -9.351 -11.887 44.421 1.00 86.62 278 ARG A C 1
ATOM 2130 O O . ARG A 1 278 ? -8.231 -11.900 43.913 1.00 86.62 278 ARG A O 1
ATOM 2137 N N . ASP A 1 279 ? -10.457 -12.260 43.788 1.00 89.62 279 ASP A N 1
ATOM 2138 C CA . ASP A 1 279 ? -10.465 -12.877 42.469 1.00 89.62 279 ASP A CA 1
ATOM 2139 C C . ASP A 1 279 ? -10.651 -11.817 41.381 1.00 89.62 279 ASP A C 1
ATOM 2141 O O . ASP A 1 279 ? -11.355 -10.822 41.567 1.00 89.62 279 ASP A O 1
ATOM 2145 N N . VAL A 1 280 ? -10.002 -12.017 40.232 1.00 92.50 280 VAL A N 1
ATOM 2146 C CA . VAL A 1 280 ? -10.186 -11.166 39.049 1.00 92.50 280 VAL A CA 1
ATOM 2147 C C . VAL A 1 280 ? -11.401 -11.678 38.284 1.00 92.50 280 VAL A C 1
ATOM 2149 O O . VAL A 1 280 ? -11.320 -12.709 37.623 1.00 92.50 280 VAL A O 1
ATOM 2152 N N . ALA A 1 281 ? -12.516 -10.956 38.374 1.00 91.25 281 ALA A N 1
ATOM 2153 C CA . ALA A 1 281 ? -13.757 -11.302 37.687 1.00 91.25 281 ALA A CA 1
ATOM 2154 C C . ALA A 1 281 ? -13.687 -10.976 36.186 1.00 91.25 281 ALA A C 1
ATOM 2156 O O . ALA A 1 281 ? -14.141 -11.755 35.353 1.00 91.25 281 ALA A O 1
ATOM 2157 N N . ASP A 1 282 ? -13.094 -9.837 35.826 1.00 95.62 282 ASP A N 1
ATOM 2158 C CA . ASP A 1 282 ? -12.906 -9.440 34.430 1.00 95.62 282 ASP A CA 1
ATOM 2159 C C . ASP A 1 282 ? -11.606 -8.649 34.253 1.00 95.62 282 ASP A C 1
ATOM 2161 O O . ASP A 1 282 ? -11.152 -7.958 35.170 1.00 95.62 282 ASP A O 1
ATOM 2165 N N . THR A 1 283 ? -10.994 -8.739 33.073 1.00 96.19 283 THR A N 1
ATOM 2166 C CA . THR A 1 283 ? -9.784 -7.988 32.749 1.00 96.19 283 THR A CA 1
ATOM 2167 C C . THR A 1 283 ? -9.713 -7.576 31.283 1.00 96.19 283 THR A C 1
ATOM 2169 O O . THR A 1 283 ? -10.045 -8.338 30.375 1.00 96.19 283 THR A O 1
ATOM 2172 N N . VAL A 1 284 ? -9.221 -6.358 31.060 1.00 96.56 284 VAL A N 1
ATOM 2173 C CA . VAL A 1 284 ? -8.811 -5.840 29.752 1.00 96.56 284 VAL A CA 1
ATOM 2174 C C . VAL A 1 284 ? -7.375 -5.349 29.859 1.00 96.56 284 VAL A C 1
ATOM 2176 O O . VAL A 1 284 ? -7.022 -4.621 30.791 1.00 96.56 284 VAL A O 1
ATOM 2179 N N . GLN A 1 285 ? -6.546 -5.735 28.892 1.00 96.25 285 GLN A N 1
ATOM 2180 C CA . GLN A 1 285 ? -5.159 -5.295 28.791 1.00 96.25 285 GLN A CA 1
ATOM 2181 C C . GLN A 1 285 ? -4.942 -4.552 27.479 1.00 96.25 285 GLN A C 1
ATOM 2183 O O . GLN A 1 285 ? -5.371 -5.027 26.433 1.00 96.25 285 GLN A O 1
ATOM 2188 N N . LEU A 1 286 ? -4.267 -3.405 27.546 1.00 95.94 286 LEU A N 1
ATOM 2189 C CA . LEU A 1 286 ? -3.940 -2.585 26.381 1.00 95.94 286 LEU A CA 1
ATOM 2190 C C . LEU A 1 286 ? -2.445 -2.237 26.369 1.00 95.94 286 LEU A C 1
ATOM 2192 O O . LEU A 1 286 ? -1.892 -1.915 27.433 1.00 95.94 286 LEU A O 1
ATOM 2196 N N . PRO A 1 287 ? -1.784 -2.256 25.197 1.00 96.38 287 PRO A N 1
ATOM 2197 C CA . PRO A 1 287 ? -0.489 -1.611 25.038 1.00 96.38 287 PRO A CA 1
ATOM 2198 C C . PRO A 1 287 ? -0.652 -0.091 25.165 1.00 96.38 287 PRO A C 1
ATOM 2200 O O . PRO A 1 287 ? -1.652 0.484 24.735 1.00 96.38 287 PRO A O 1
ATOM 2203 N N . VAL A 1 288 ? 0.330 0.570 25.777 1.00 97.31 288 VAL A N 1
ATOM 2204 C CA . VAL A 1 288 ? 0.355 2.030 25.933 1.00 97.31 288 VAL A CA 1
ATOM 2205 C C . VAL A 1 288 ? 1.756 2.540 25.618 1.00 97.31 288 VAL A C 1
ATOM 2207 O O . VAL A 1 288 ? 2.697 2.298 26.372 1.00 97.31 288 VAL A O 1
ATOM 2210 N N . GLY A 1 289 ? 1.895 3.281 24.520 1.00 97.75 289 GLY A N 1
ATOM 2211 C CA . GLY A 1 289 ? 3.111 4.033 24.202 1.00 97.75 289 GLY A CA 1
ATOM 2212 C C . GLY A 1 289 ? 2.981 5.487 24.645 1.00 97.75 289 GLY A C 1
ATOM 2213 O O . GLY A 1 289 ? 1.992 6.154 24.337 1.00 97.75 289 GLY A O 1
ATOM 2214 N N . LEU A 1 290 ? 3.978 6.000 25.366 1.00 98.19 290 LEU A N 1
ATOM 2215 C CA . LEU A 1 290 ? 3.986 7.383 25.848 1.00 98.19 290 LEU A CA 1
ATOM 2216 C C . LEU A 1 290 ? 4.685 8.285 24.834 1.00 98.19 290 LEU A C 1
ATOM 2218 O O . LEU A 1 290 ? 5.899 8.216 24.675 1.00 98.19 290 LEU A O 1
ATOM 2222 N N . ARG A 1 291 ? 3.916 9.115 24.131 1.00 97.56 291 ARG A N 1
ATOM 2223 C CA . ARG A 1 291 ? 4.409 9.971 23.045 1.00 97.56 291 ARG A CA 1
ATOM 2224 C C . ARG A 1 291 ? 3.517 11.178 22.799 1.00 97.56 291 ARG A C 1
ATOM 2226 O O . ARG A 1 291 ? 2.334 11.156 23.142 1.00 97.56 291 ARG A O 1
ATOM 2233 N N . GLN A 1 292 ? 4.082 12.175 22.131 1.00 96.75 292 GLN A N 1
ATOM 2234 C CA . GLN A 1 292 ? 3.379 13.316 21.554 1.00 96.75 292 GLN A CA 1
ATOM 2235 C C . GLN A 1 292 ? 3.641 13.382 20.051 1.00 96.75 292 GLN A C 1
ATOM 2237 O O . GLN A 1 292 ? 4.795 13.348 19.618 1.00 96.75 292 GLN A O 1
ATOM 2242 N N . PHE A 1 293 ? 2.570 13.527 19.277 1.00 97.81 293 PHE A N 1
ATOM 2243 C CA . PHE A 1 293 ? 2.645 13.863 17.861 1.00 97.81 293 PHE A CA 1
ATOM 2244 C C . PHE A 1 293 ? 2.398 15.355 17.670 1.00 97.81 293 PHE A C 1
ATOM 2246 O O . PHE A 1 293 ? 1.623 15.972 18.401 1.00 97.81 293 PHE A O 1
ATOM 2253 N N . GLY A 1 294 ? 3.049 15.930 16.672 1.00 97.25 294 GLY A N 1
ATOM 2254 C CA . GLY A 1 294 ? 2.813 17.297 16.239 1.00 97.25 294 GLY A CA 1
ATOM 2255 C C . GLY A 1 294 ? 3.238 17.466 14.794 1.00 97.25 294 GLY A C 1
ATOM 2256 O O . GLY A 1 294 ? 3.908 16.606 14.229 1.00 97.25 294 GLY A O 1
ATOM 2257 N N . VAL A 1 295 ? 2.855 18.582 14.191 1.00 98.31 295 VAL A N 1
ATOM 2258 C CA . VAL A 1 295 ? 3.330 18.959 12.863 1.00 98.31 295 VAL A CA 1
ATOM 2259 C C . VAL A 1 295 ? 3.645 20.439 12.883 1.00 98.31 295 VAL A C 1
ATOM 2261 O O . VAL A 1 295 ? 2.858 21.248 13.370 1.00 98.31 295 VAL A O 1
ATOM 2264 N N . ASP A 1 296 ? 4.815 20.775 12.369 1.00 97.94 296 ASP A N 1
ATOM 2265 C CA . ASP A 1 296 ? 5.245 22.142 12.139 1.00 97.94 296 ASP A CA 1
ATOM 2266 C C . ASP A 1 296 ? 5.189 22.386 10.624 1.00 97.94 296 ASP A C 1
ATOM 2268 O O . ASP A 1 296 ? 5.801 21.621 9.876 1.00 97.94 296 ASP A O 1
ATOM 2272 N N . PRO A 1 297 ? 4.470 23.416 10.142 1.00 97.50 297 PRO A N 1
ATOM 2273 C CA . PRO A 1 297 ? 4.332 23.657 8.709 1.00 97.50 297 PRO A CA 1
ATOM 2274 C C . PRO A 1 297 ? 5.661 23.828 7.969 1.00 97.50 297 PRO A C 1
ATOM 2276 O O . PRO A 1 297 ? 5.685 23.649 6.765 1.00 97.50 297 PRO A O 1
ATOM 2279 N N . GLN A 1 298 ? 6.759 24.173 8.646 1.00 96.50 298 GLN A N 1
ATOM 2280 C CA . GLN A 1 298 ? 8.078 24.381 8.040 1.00 96.50 298 GLN A CA 1
ATOM 2281 C C . GLN A 1 298 ? 9.021 23.189 8.246 1.00 96.50 298 GLN A C 1
ATOM 2283 O O . GLN A 1 298 ? 9.909 22.951 7.428 1.00 96.50 298 GLN A O 1
ATOM 2288 N N . ARG A 1 299 ? 8.855 22.444 9.343 1.00 96.56 299 ARG A N 1
ATOM 2289 C CA . ARG A 1 299 ? 9.750 21.340 9.743 1.00 96.56 299 ARG A CA 1
ATOM 2290 C C . ARG A 1 299 ? 9.148 19.948 9.530 1.00 96.56 299 ARG A C 1
ATOM 2292 O O . ARG A 1 299 ? 9.832 18.965 9.811 1.00 96.56 299 ARG A O 1
ATOM 2299 N N . GLY A 1 300 ? 7.896 19.870 9.086 1.00 97.81 300 GLY A N 1
ATOM 2300 C CA . GLY A 1 300 ? 7.178 18.623 8.854 1.00 97.81 300 GLY A CA 1
ATOM 2301 C C . GLY A 1 300 ? 6.692 17.970 10.149 1.00 97.81 300 GLY A C 1
ATOM 2302 O O . GLY A 1 300 ? 6.370 18.637 11.138 1.00 97.81 300 GLY A O 1
ATOM 2303 N N . PHE A 1 301 ? 6.594 16.642 10.140 1.00 98.62 301 PHE A N 1
ATOM 2304 C CA . PHE A 1 301 ? 6.085 15.875 11.276 1.00 98.62 301 PHE A CA 1
ATOM 2305 C C . PHE A 1 301 ? 7.068 15.840 12.446 1.00 98.62 301 PHE A C 1
ATOM 2307 O O . PHE A 1 301 ? 8.284 15.727 12.273 1.00 98.62 301 PHE A O 1
ATOM 2314 N N . LEU A 1 302 ? 6.522 15.920 13.658 1.00 98.50 302 LEU A N 1
ATOM 2315 C CA . LEU A 1 302 ? 7.255 15.914 14.912 1.00 98.50 302 LEU A CA 1
ATOM 2316 C C . LEU A 1 302 ? 6.821 14.726 15.774 1.00 98.50 302 LEU A C 1
ATOM 2318 O O . LEU A 1 302 ? 5.638 14.553 16.071 1.00 98.50 302 LEU A O 1
ATOM 2322 N N . LEU A 1 303 ? 7.802 13.974 16.265 1.00 98.38 303 LEU A N 1
ATOM 2323 C CA . LEU A 1 303 ? 7.628 12.982 17.321 1.00 98.38 303 LEU A CA 1
ATOM 2324 C C . LEU A 1 303 ? 8.367 13.463 18.568 1.00 98.38 303 LEU A C 1
ATOM 2326 O O . LEU A 1 303 ? 9.575 13.708 18.532 1.00 98.38 303 LEU A O 1
ATOM 2330 N N . ASN A 1 304 ? 7.639 13.636 19.671 1.00 97.06 304 ASN A N 1
ATOM 2331 C CA . ASN A 1 304 ? 8.179 14.125 20.944 1.00 97.06 304 ASN A CA 1
ATOM 2332 C C . ASN A 1 304 ? 8.967 15.447 20.779 1.00 97.06 304 ASN A C 1
ATOM 2334 O O . ASN A 1 304 ? 10.060 15.620 21.322 1.00 97.06 304 ASN A O 1
ATOM 2338 N N . GLY A 1 305 ? 8.431 16.362 19.957 1.00 95.81 305 GLY A N 1
ATOM 2339 C CA . GLY A 1 305 ? 8.999 17.688 19.673 1.00 95.81 305 GLY A CA 1
ATOM 2340 C C . GLY A 1 305 ? 10.165 17.720 18.673 1.00 95.81 305 GLY A C 1
ATOM 2341 O O . GLY A 1 305 ? 10.677 18.801 18.361 1.00 95.81 305 GLY A O 1
ATOM 2342 N N . LYS A 1 306 ? 10.597 16.567 18.148 1.00 97.31 306 LYS A N 1
ATOM 2343 C CA . LYS A 1 306 ? 11.727 16.454 17.211 1.00 97.31 306 LYS A CA 1
ATOM 2344 C C . LYS A 1 306 ? 11.247 16.080 15.806 1.00 97.31 306 LYS A C 1
ATOM 2346 O O . LYS A 1 306 ? 10.320 15.279 15.715 1.00 97.31 306 LYS A O 1
ATOM 2351 N N . PRO A 1 307 ? 11.872 16.602 14.730 1.00 97.75 307 PRO A N 1
ATOM 2352 C CA . PRO A 1 307 ? 11.539 16.206 13.365 1.00 97.75 307 PRO A CA 1
ATOM 2353 C C . PRO A 1 307 ? 11.656 14.695 13.191 1.00 97.75 307 PRO A C 1
ATOM 2355 O O . PRO A 1 307 ? 12.667 14.098 13.566 1.00 97.75 307 PRO A O 1
ATOM 2358 N N . TYR A 1 308 ? 10.609 14.100 12.639 1.00 98.12 308 TYR A N 1
ATOM 2359 C CA . TYR A 1 308 ? 10.503 12.672 12.384 1.00 98.12 308 TYR A CA 1
ATOM 2360 C C . TYR A 1 308 ? 9.815 12.481 11.027 1.00 98.12 308 TYR A C 1
ATOM 2362 O O . TYR A 1 308 ? 8.591 12.359 10.976 1.00 98.12 308 TYR A O 1
ATOM 2370 N N . PRO A 1 309 ? 10.575 12.536 9.916 1.00 96.31 309 PRO A N 1
ATOM 2371 C CA . PRO A 1 309 ? 10.010 12.419 8.577 1.00 96.31 309 PRO A CA 1
ATOM 2372 C C . PRO A 1 309 ? 9.224 11.117 8.419 1.00 96.31 309 PRO A C 1
ATOM 2374 O O . PRO A 1 309 ? 9.727 10.041 8.753 1.00 96.31 309 PRO A O 1
ATOM 2377 N N . LEU A 1 310 ? 7.998 11.214 7.902 1.00 97.69 310 LEU A N 1
ATOM 2378 C CA . LEU A 1 310 ? 7.154 10.057 7.615 1.00 97.69 310 LEU A CA 1
ATOM 2379 C C . LEU A 1 310 ? 7.408 9.573 6.188 1.00 97.69 310 LEU A C 1
ATOM 2381 O O . LEU A 1 310 ? 6.756 10.000 5.233 1.00 97.69 310 LEU A O 1
ATOM 2385 N N . HIS A 1 311 ? 8.387 8.681 6.069 1.00 93.81 311 HIS A N 1
ATOM 2386 C CA . HIS A 1 311 ? 8.679 7.920 4.866 1.00 93.81 311 HIS A CA 1
ATOM 2387 C C . HIS A 1 311 ? 7.785 6.689 4.860 1.00 93.81 311 HIS A C 1
ATOM 2389 O O . HIS A 1 311 ? 7.958 5.790 5.693 1.00 93.81 311 HIS A O 1
ATOM 2395 N N . GLY A 1 312 ? 6.794 6.683 3.972 1.00 95.94 312 GLY A N 1
ATOM 2396 C CA . GLY A 1 312 ? 5.755 5.674 3.997 1.00 95.94 312 GLY A CA 1
ATOM 2397 C C . GLY A 1 312 ? 5.281 5.218 2.634 1.00 95.94 312 GLY A C 1
ATOM 2398 O O . GLY A 1 312 ? 5.593 5.779 1.583 1.00 95.94 312 GLY A O 1
ATOM 2399 N N . VAL A 1 313 ? 4.463 4.178 2.687 1.00 98.50 313 VAL A N 1
ATOM 2400 C CA . VAL A 1 313 ? 3.661 3.712 1.563 1.00 98.50 313 VAL A CA 1
ATOM 2401 C C . VAL A 1 313 ? 2.200 3.683 1.977 1.00 98.50 313 VAL A C 1
ATOM 2403 O O . VAL A 1 313 ? 1.866 3.612 3.163 1.00 98.50 313 VAL A O 1
ATOM 2406 N N . ASN A 1 314 ? 1.329 3.722 0.984 1.00 98.62 314 ASN A N 1
ATOM 2407 C CA . ASN A 1 314 ? -0.030 3.252 1.128 1.00 98.62 314 ASN A CA 1
ATOM 2408 C C . ASN A 1 314 ? 0.009 1.730 1.284 1.00 98.62 314 ASN A C 1
ATOM 2410 O O . ASN A 1 314 ? 0.784 1.032 0.622 1.00 98.62 314 ASN A O 1
ATOM 2414 N N . TYR A 1 315 ? -0.812 1.213 2.183 1.00 97.38 315 TYR A N 1
ATOM 2415 C CA . TYR A 1 315 ? -0.943 -0.207 2.443 1.00 97.38 315 TYR A CA 1
ATOM 2416 C C . TYR A 1 315 ? -2.415 -0.573 2.416 1.00 97.38 315 TYR A C 1
ATOM 2418 O O . TYR A 1 315 ? -3.186 -0.214 3.308 1.00 97.38 315 TYR A O 1
ATOM 2426 N N . PHE A 1 316 ? -2.790 -1.277 1.351 1.00 89.38 316 PHE A N 1
ATOM 2427 C CA . PHE A 1 316 ? -4.056 -1.986 1.288 1.00 89.38 316 PHE A CA 1
ATOM 2428 C C . PHE A 1 316 ? -4.012 -3.178 2.240 1.00 89.38 316 PHE A C 1
ATOM 2430 O O . PHE A 1 316 ? -2.938 -3.723 2.495 1.00 89.38 316 PHE A O 1
ATOM 2437 N N . HIS A 1 317 ? -5.167 -3.595 2.765 1.00 81.88 317 HIS A N 1
ATOM 2438 C CA . HIS A 1 317 ? -5.242 -4.810 3.582 1.00 81.88 317 HIS A CA 1
ATOM 2439 C C . HIS A 1 317 ? -4.578 -5.960 2.815 1.00 81.88 317 HIS A C 1
ATOM 2441 O O . HIS A 1 317 ? -4.885 -6.167 1.637 1.00 81.88 317 HIS A O 1
ATOM 2447 N N . ALA A 1 318 ? -3.626 -6.636 3.466 1.00 81.44 318 ALA A N 1
ATOM 2448 C CA . ALA A 1 318 ? -2.826 -7.672 2.840 1.00 81.44 318 ALA A CA 1
ATOM 2449 C C . ALA A 1 318 ? -3.715 -8.669 2.092 1.00 81.44 318 ALA A C 1
ATOM 2451 O O . ALA A 1 318 ? -4.721 -9.155 2.601 1.00 81.44 318 ALA A O 1
ATOM 2452 N N . GLY A 1 319 ? -3.353 -8.914 0.837 1.00 90.75 319 GLY A N 1
ATOM 2453 C CA . GLY A 1 319 ? -4.066 -9.836 -0.027 1.00 90.75 319 GLY A CA 1
ATOM 2454 C C . GLY A 1 319 ? -3.122 -10.855 -0.633 1.00 90.75 319 GLY A C 1
ATOM 2455 O O . GLY A 1 319 ? -1.914 -10.610 -0.724 1.00 90.75 319 GLY A O 1
ATOM 2456 N N . ARG A 1 320 ? -3.667 -12.008 -1.019 1.00 93.69 320 ARG A N 1
ATOM 2457 C CA . ARG A 1 320 ? -2.927 -13.085 -1.686 1.00 93.69 320 ARG A CA 1
ATOM 2458 C C . ARG A 1 320 ? -3.757 -13.663 -2.836 1.00 93.69 320 ARG A C 1
ATOM 2460 O O . ARG A 1 320 ? -4.973 -13.770 -2.672 1.00 93.69 320 ARG A O 1
ATOM 2467 N N . PRO A 1 321 ? -3.113 -14.089 -3.942 1.00 93.25 321 PRO A N 1
ATOM 2468 C CA . PRO A 1 321 ? -3.800 -14.720 -5.065 1.00 93.25 321 PRO A CA 1
ATOM 2469 C C . PRO A 1 321 ? -4.785 -15.803 -4.622 1.00 93.25 321 PRO A C 1
ATOM 2471 O O . PRO A 1 321 ? -4.426 -16.704 -3.861 1.00 93.25 321 PRO A O 1
ATOM 2474 N N . GLY A 1 322 ? -6.030 -15.706 -5.086 1.00 92.25 322 GLY A N 1
ATOM 2475 C CA . GLY A 1 322 ? -7.074 -16.696 -4.803 1.00 92.25 322 GLY A CA 1
ATOM 2476 C C . GLY A 1 322 ? -7.716 -16.587 -3.415 1.00 92.25 322 GLY A C 1
ATOM 2477 O O . GLY A 1 322 ? -8.695 -17.283 -3.140 1.00 92.25 322 GLY A O 1
ATOM 2478 N N . ARG A 1 323 ? -7.192 -15.732 -2.529 1.00 92.94 323 ARG A N 1
ATOM 2479 C CA . ARG A 1 323 ? -7.693 -15.531 -1.158 1.00 92.94 323 ARG A CA 1
ATOM 2480 C C . ARG A 1 323 ? -8.238 -14.126 -0.927 1.00 92.94 323 ARG A C 1
ATOM 2482 O O . ARG A 1 323 ? -8.882 -13.904 0.100 1.00 92.94 323 ARG A O 1
ATOM 2489 N N . GLY A 1 324 ? -8.005 -13.176 -1.834 1.00 93.38 324 GLY A N 1
ATOM 2490 C CA . GLY A 1 324 ? -8.348 -11.779 -1.611 1.00 93.38 324 GLY A CA 1
ATOM 2491 C C . GLY A 1 324 ? -7.771 -11.293 -0.289 1.00 93.38 324 GLY A C 1
ATOM 2492 O O . GLY A 1 324 ? -6.618 -11.567 0.031 1.00 93.38 324 GLY A O 1
ATOM 2493 N N . VAL A 1 325 ? -8.608 -10.624 0.501 1.00 93.69 325 VAL A N 1
ATOM 2494 C CA . VAL A 1 325 ? -8.268 -10.103 1.837 1.00 93.69 325 VAL A CA 1
ATOM 2495 C C . VAL A 1 325 ? -8.610 -11.067 2.987 1.00 93.69 325 VAL A C 1
ATOM 2497 O O . VAL A 1 325 ? -8.568 -10.673 4.149 1.00 93.69 325 VAL A O 1
ATOM 2500 N N . ALA A 1 326 ? -8.966 -12.325 2.691 1.00 94.25 326 ALA A N 1
ATOM 2501 C CA . ALA A 1 326 ? -9.223 -13.362 3.697 1.00 94.25 326 ALA A CA 1
ATOM 2502 C C . ALA A 1 326 ? -7.909 -14.035 4.139 1.00 94.25 326 ALA A C 1
ATOM 2504 O O . ALA A 1 326 ? -7.587 -15.181 3.797 1.00 94.25 326 ALA A O 1
ATOM 2505 N N . ILE A 1 327 ? -7.118 -13.275 4.888 1.00 91.88 327 ILE A N 1
ATOM 2506 C CA . ILE A 1 327 ? -5.750 -13.610 5.296 1.00 91.88 327 ILE A CA 1
ATOM 2507 C C . ILE A 1 327 ? -5.570 -13.551 6.818 1.00 91.88 327 ILE A C 1
ATOM 2509 O O . ILE A 1 327 ? -6.411 -13.008 7.532 1.00 91.88 327 ILE A O 1
ATOM 2513 N N . GLY A 1 328 ? -4.477 -14.125 7.323 1.00 92.00 328 GLY A N 1
ATOM 2514 C CA . GLY A 1 328 ? -4.185 -14.200 8.748 1.00 92.00 328 GLY A CA 1
ATOM 2515 C C . GLY A 1 328 ? -2.993 -13.347 9.181 1.00 92.00 328 GLY A C 1
ATOM 2516 O O . GLY A 1 328 ? -2.418 -12.559 8.431 1.00 92.00 328 GLY A O 1
ATOM 2517 N N . LYS A 1 329 ? -2.608 -13.548 10.444 1.00 95.56 329 LYS A N 1
ATOM 2518 C CA . LYS A 1 329 ? -1.433 -12.920 11.062 1.00 95.56 329 LYS A CA 1
ATOM 2519 C C . LYS A 1 329 ? -0.123 -13.166 10.287 1.00 95.56 329 LYS A C 1
ATOM 2521 O O . LYS A 1 329 ? 0.608 -12.196 10.112 1.00 95.56 329 LYS A O 1
ATOM 2526 N N . PRO A 1 330 ? 0.168 -14.381 9.767 1.00 96.56 330 PRO A N 1
ATOM 2527 C CA . PRO A 1 330 ? 1.421 -14.633 9.050 1.00 96.56 330 PRO A CA 1
ATOM 2528 C C . PRO A 1 330 ? 1.603 -13.767 7.799 1.00 96.56 330 PRO A C 1
ATOM 2530 O O . PRO A 1 330 ? 2.706 -13.289 7.548 1.00 96.56 330 PRO A O 1
ATOM 2533 N N . GLU A 1 331 ? 0.538 -13.529 7.028 1.00 97.00 331 GLU A N 1
ATOM 2534 C CA . GLU A 1 331 ? 0.609 -12.674 5.838 1.00 97.00 331 GLU A CA 1
ATOM 2535 C C . GLU A 1 331 ? 0.816 -11.197 6.201 1.00 97.00 331 GLU A C 1
ATOM 2537 O O . GLU A 1 331 ? 1.563 -10.497 5.518 1.00 97.00 331 GLU A O 1
ATOM 2542 N N . ILE A 1 332 ? 0.203 -10.727 7.295 1.00 97.31 332 ILE A N 1
ATOM 2543 C CA . ILE A 1 332 ? 0.433 -9.373 7.824 1.00 97.31 332 ILE A CA 1
ATOM 2544 C C . ILE A 1 332 ? 1.887 -9.225 8.292 1.00 97.31 332 ILE A C 1
ATOM 2546 O O . ILE A 1 332 ? 2.535 -8.231 7.970 1.00 97.31 332 ILE A O 1
ATOM 2550 N N . ASP A 1 333 ? 2.423 -10.213 9.012 1.00 98.25 333 ASP A N 1
ATOM 2551 C CA . ASP A 1 333 ? 3.813 -10.194 9.482 1.00 98.25 333 ASP A CA 1
ATOM 2552 C C . ASP A 1 333 ? 4.816 -10.236 8.322 1.00 98.25 333 ASP A C 1
ATOM 2554 O O . ASP A 1 333 ? 5.833 -9.540 8.360 1.00 98.25 333 ASP A O 1
ATOM 2558 N N . GLU A 1 334 ? 4.535 -11.010 7.271 1.00 98.31 334 GLU A N 1
ATOM 2559 C CA . GLU A 1 334 ? 5.342 -11.022 6.050 1.00 98.31 334 GLU A CA 1
ATOM 2560 C C . GLU A 1 334 ? 5.359 -9.650 5.372 1.00 98.31 334 GLU A C 1
ATOM 2562 O O . GLU A 1 334 ? 6.437 -9.137 5.055 1.00 98.31 334 GLU A O 1
ATOM 2567 N N . ASP A 1 335 ? 4.187 -9.048 5.181 1.00 98.25 335 ASP A N 1
ATOM 2568 C CA . ASP A 1 335 ? 4.058 -7.742 4.545 1.00 98.25 335 ASP A CA 1
ATOM 2569 C C . ASP A 1 335 ? 4.799 -6.669 5.351 1.00 98.25 335 ASP A C 1
ATOM 2571 O O . ASP A 1 335 ? 5.630 -5.941 4.803 1.00 98.25 335 ASP A O 1
ATOM 2575 N N . LEU A 1 336 ? 4.577 -6.608 6.667 1.00 98.25 336 LEU A N 1
ATOM 2576 C CA . LEU A 1 336 ? 5.260 -5.650 7.536 1.00 98.25 336 LEU A CA 1
ATOM 2577 C C . LEU A 1 336 ? 6.770 -5.901 7.585 1.00 98.25 336 LEU A C 1
ATOM 2579 O O . LEU A 1 336 ? 7.535 -4.942 7.595 1.00 98.25 336 LEU A O 1
ATOM 2583 N N . ARG A 1 337 ? 7.240 -7.152 7.542 1.00 98.25 337 ARG A N 1
ATOM 2584 C CA . ARG A 1 337 ? 8.679 -7.457 7.450 1.00 98.25 337 ARG A CA 1
ATOM 2585 C C . ARG A 1 337 ? 9.293 -6.897 6.167 1.00 98.25 337 ARG A C 1
ATOM 2587 O O . ARG A 1 337 ? 10.377 -6.320 6.232 1.00 98.25 337 ARG A O 1
ATOM 2594 N N . ILE A 1 338 ? 8.626 -7.062 5.023 1.00 98.56 338 ILE A N 1
ATOM 2595 C CA . ILE A 1 338 ? 9.079 -6.509 3.736 1.00 98.56 338 ILE A CA 1
ATOM 2596 C C . ILE A 1 338 ? 9.115 -4.978 3.811 1.00 98.56 338 ILE A C 1
ATOM 2598 O O . ILE A 1 338 ? 10.120 -4.357 3.480 1.00 98.56 338 ILE A O 1
ATOM 2602 N N . LEU A 1 339 ? 8.058 -4.352 4.324 1.00 98.06 339 LEU A N 1
ATOM 2603 C CA . LEU A 1 339 ? 7.993 -2.896 4.454 1.00 98.06 339 LEU A CA 1
ATOM 2604 C C . LEU A 1 339 ? 9.025 -2.332 5.448 1.00 98.06 339 LEU A C 1
ATOM 2606 O O . LEU A 1 339 ? 9.627 -1.290 5.194 1.00 98.06 339 LEU A O 1
ATOM 2610 N N . MET A 1 340 ? 9.305 -3.024 6.550 1.00 98.06 340 MET A N 1
ATOM 2611 C CA . MET A 1 340 ? 10.352 -2.615 7.492 1.00 98.06 340 MET A CA 1
ATOM 2612 C C . MET A 1 340 ? 11.761 -2.795 6.909 1.00 98.06 340 MET A C 1
ATOM 2614 O O . MET A 1 340 ? 12.634 -1.966 7.171 1.00 98.06 340 MET A O 1
ATOM 2618 N N . ASP A 1 341 ? 11.998 -3.816 6.075 1.00 98.12 341 ASP A N 1
ATOM 2619 C CA . ASP A 1 341 ? 13.241 -3.937 5.294 1.00 98.12 341 ASP A CA 1
ATOM 2620 C C . ASP A 1 341 ? 13.387 -2.818 4.250 1.00 98.12 341 ASP A C 1
ATOM 2622 O O . ASP A 1 341 ? 14.511 -2.448 3.899 1.00 98.12 341 ASP A O 1
ATOM 2626 N N . MET A 1 342 ? 12.286 -2.190 3.829 1.00 98.00 342 MET A N 1
ATOM 2627 C CA . MET A 1 342 ? 12.333 -0.981 3.006 1.00 98.00 342 MET A CA 1
ATOM 2628 C C . MET A 1 342 ? 12.845 0.254 3.765 1.00 98.00 342 MET A C 1
ATOM 2630 O O . MET A 1 342 ? 13.468 1.122 3.162 1.00 98.00 342 MET A O 1
ATOM 2634 N N . GLY A 1 343 ? 12.652 0.309 5.087 1.00 97.38 343 GLY A N 1
ATOM 2635 C CA . GLY A 1 343 ? 13.102 1.413 5.950 1.00 97.38 343 GLY A CA 1
ATOM 2636 C C . GLY A 1 343 ? 11.995 2.385 6.355 1.00 97.38 343 GLY A C 1
ATOM 2637 O O . GLY A 1 343 ? 12.277 3.542 6.653 1.00 97.38 343 GLY A O 1
ATOM 2638 N N . LEU A 1 344 ? 10.739 1.932 6.344 1.00 97.25 344 LEU A N 1
ATOM 2639 C CA . LEU A 1 344 ? 9.586 2.767 6.671 1.00 97.25 344 LEU A CA 1
ATOM 2640 C C . LEU A 1 344 ? 9.642 3.364 8.081 1.00 97.25 344 LEU A C 1
ATOM 2642 O O . LEU A 1 344 ? 10.030 2.700 9.040 1.00 97.25 344 LEU A O 1
ATOM 2646 N N . THR A 1 345 ? 9.142 4.593 8.199 1.00 98.38 345 THR A N 1
ATOM 2647 C CA . THR A 1 345 ? 8.833 5.258 9.478 1.00 98.38 345 THR A CA 1
ATOM 2648 C C . THR A 1 345 ? 7.342 5.553 9.634 1.00 98.38 345 THR A C 1
ATOM 2650 O O . THR A 1 345 ? 6.866 5.743 10.755 1.00 98.38 345 THR A O 1
ATOM 2653 N N . GLY A 1 346 ? 6.582 5.554 8.533 1.00 98.00 346 GLY A N 1
ATOM 2654 C CA . GLY A 1 346 ? 5.133 5.719 8.545 1.00 98.00 346 GLY A CA 1
ATOM 2655 C C . GLY A 1 346 ? 4.412 4.811 7.552 1.00 98.00 346 GLY A C 1
ATOM 2656 O O . GLY A 1 346 ? 5.006 4.312 6.600 1.00 98.00 346 GLY A O 1
ATOM 2657 N N . LEU A 1 347 ? 3.116 4.598 7.768 1.00 98.38 347 LEU A N 1
ATOM 2658 C CA . LEU A 1 347 ? 2.262 3.772 6.911 1.00 98.38 347 LEU A CA 1
ATOM 2659 C C . LEU A 1 347 ? 0.865 4.394 6.812 1.00 98.38 347 LEU A C 1
ATOM 2661 O O . LEU A 1 347 ? 0.267 4.732 7.836 1.00 98.38 347 LEU A O 1
ATOM 2665 N N . ARG A 1 348 ? 0.332 4.531 5.593 1.00 98.75 348 ARG A N 1
ATOM 2666 C CA . ARG A 1 348 ? -1.065 4.935 5.379 1.00 98.75 348 ARG A CA 1
ATOM 2667 C C . ARG A 1 348 ? -1.910 3.692 5.115 1.00 98.75 348 ARG A C 1
ATOM 2669 O O . ARG A 1 348 ? -1.779 3.054 4.074 1.00 98.75 348 ARG A O 1
ATOM 2676 N N . LEU A 1 349 ? -2.753 3.336 6.075 1.00 98.56 349 LEU A N 1
ATOM 2677 C CA . LEU A 1 349 ? -3.685 2.218 5.999 1.00 98.56 349 LEU A CA 1
ATOM 2678 C C . LEU A 1 349 ? -4.911 2.647 5.192 1.00 98.56 349 LEU A C 1
ATOM 2680 O O . LEU A 1 349 ? -5.782 3.346 5.710 1.00 98.56 349 LEU A O 1
ATOM 2684 N N . VAL A 1 350 ? -4.948 2.238 3.926 1.00 97.12 350 VAL A N 1
ATOM 2685 C CA . VAL A 1 350 ? -5.966 2.636 2.944 1.00 97.12 350 VAL A CA 1
ATOM 2686 C C . VAL A 1 350 ? -6.937 1.490 2.634 1.00 97.12 350 VAL A C 1
ATOM 2688 O O . VAL A 1 350 ? -6.583 0.320 2.783 1.00 97.12 350 VAL A O 1
ATOM 2691 N N . HIS A 1 351 ? -8.174 1.739 2.204 1.00 96.56 351 HIS A N 1
ATOM 2692 C CA . HIS A 1 351 ? -8.959 2.979 2.366 1.00 96.56 351 HIS A CA 1
ATOM 2693 C C . HIS A 1 351 ? -10.040 2.776 3.436 1.00 96.56 351 HIS A C 1
ATOM 2695 O O . HIS A 1 351 ? -11.192 3.147 3.255 1.00 96.56 351 HIS A O 1
ATOM 2701 N N . TYR A 1 352 ? -9.717 2.051 4.500 1.00 97.44 352 TYR A N 1
ATOM 2702 C CA . TYR A 1 352 ? -10.666 1.643 5.530 1.00 97.44 352 TYR A CA 1
ATOM 2703 C C . TYR A 1 352 ? -9.913 1.214 6.791 1.00 97.44 352 TYR A C 1
ATOM 2705 O O . TYR A 1 352 ? -8.685 1.132 6.793 1.00 97.44 352 TYR A O 1
ATOM 2713 N N . GLN A 1 353 ? -10.638 0.897 7.864 1.00 98.00 353 GLN A N 1
ATOM 2714 C CA . GLN A 1 353 ? -10.055 0.305 9.064 1.00 98.00 353 GLN A CA 1
ATOM 2715 C C . GLN A 1 353 ? -9.422 -1.061 8.752 1.00 98.00 353 GLN A C 1
ATOM 2717 O O . GLN A 1 353 ? -10.032 -1.898 8.091 1.00 98.00 353 GLN A O 1
ATOM 2722 N N . HIS A 1 354 ? -8.211 -1.330 9.239 1.00 97.50 354 HIS A N 1
ATOM 2723 C CA . HIS A 1 354 ? -7.488 -2.599 9.032 1.00 97.50 354 HIS A CA 1
ATOM 2724 C C . HIS A 1 354 ? -7.732 -3.603 10.181 1.00 97.50 354 HIS A C 1
ATOM 2726 O O . HIS A 1 354 ? -8.415 -3.267 11.148 1.00 97.50 354 HIS A O 1
ATOM 2732 N N . PRO A 1 355 ? -7.247 -4.858 10.097 1.00 95.88 355 PRO A N 1
ATOM 2733 C CA . PRO A 1 355 ? -7.299 -5.784 11.231 1.00 95.88 355 PRO A CA 1
ATOM 2734 C C . PRO A 1 355 ? -6.567 -5.235 12.466 1.00 95.88 355 PRO A C 1
ATOM 2736 O O . PRO A 1 355 ? -5.502 -4.637 12.324 1.00 95.88 355 PRO A O 1
ATOM 2739 N N . ALA A 1 356 ? -7.084 -5.506 13.672 1.00 95.12 356 ALA A N 1
ATOM 2740 C CA . ALA A 1 356 ? -6.488 -5.065 14.945 1.00 95.12 356 ALA A CA 1
ATOM 2741 C C . ALA A 1 356 ? -4.993 -5.427 15.060 1.00 95.12 356 ALA A C 1
ATOM 2743 O O . ALA A 1 356 ? -4.170 -4.594 15.432 1.00 95.12 356 ALA A O 1
ATOM 2744 N N . TYR A 1 357 ? -4.631 -6.634 14.615 1.00 96.94 357 TYR A N 1
ATOM 2745 C CA . TYR A 1 357 ? -3.250 -7.119 14.622 1.00 96.94 357 TYR A CA 1
ATOM 2746 C C . TYR A 1 357 ? -2.278 -6.225 13.831 1.00 96.94 357 TYR A C 1
ATOM 2748 O O . TYR A 1 357 ? -1.118 -6.093 14.209 1.00 96.94 357 TYR A O 1
ATOM 2756 N N . THR A 1 358 ? -2.732 -5.554 12.765 1.00 97.75 358 THR A N 1
ATOM 2757 C CA . THR A 1 358 ? -1.896 -4.601 12.016 1.00 97.75 358 THR A CA 1
ATOM 2758 C C . THR A 1 358 ? -1.510 -3.400 12.883 1.00 97.75 358 THR A C 1
ATOM 2760 O O . THR A 1 358 ? -0.363 -2.958 12.837 1.00 97.75 358 THR A O 1
ATOM 2763 N N . TYR A 1 359 ? -2.439 -2.885 13.692 1.00 98.50 359 TYR A N 1
ATOM 2764 C CA . TYR A 1 359 ? -2.181 -1.766 14.600 1.00 98.50 359 TYR A CA 1
ATOM 2765 C C . TYR A 1 359 ? -1.297 -2.185 15.781 1.00 98.50 359 TYR A C 1
ATOM 2767 O O . TYR A 1 359 ? -0.361 -1.467 16.126 1.00 98.50 359 TYR A O 1
ATOM 2775 N N . GLU A 1 360 ? -1.528 -3.377 16.343 1.00 98.12 360 GLU A N 1
ATOM 2776 C CA . GLU A 1 360 ? -0.669 -3.974 17.380 1.00 98.12 360 GLU A CA 1
ATOM 2777 C C . GLU A 1 360 ? 0.780 -4.097 16.889 1.00 98.12 360 GLU A C 1
ATOM 2779 O O . GLU A 1 360 ? 1.713 -3.621 17.537 1.00 98.12 360 GLU A O 1
ATOM 2784 N N . ARG A 1 361 ? 0.981 -4.650 15.687 1.00 98.50 361 ARG A N 1
ATOM 2785 C CA . ARG A 1 361 ? 2.315 -4.755 15.088 1.00 98.50 361 ARG A CA 1
ATOM 2786 C C . ARG A 1 361 ? 2.922 -3.394 14.771 1.00 98.50 361 ARG A C 1
ATOM 2788 O O . ARG A 1 361 ? 4.127 -3.232 14.932 1.00 98.50 361 ARG A O 1
ATOM 2795 N N . ALA A 1 362 ? 2.132 -2.409 14.350 1.00 98.69 362 ALA A N 1
ATOM 2796 C CA . ALA A 1 362 ? 2.634 -1.056 14.124 1.00 98.69 362 ALA A CA 1
ATOM 2797 C C . ALA A 1 362 ? 3.133 -0.396 15.420 1.00 98.69 362 ALA A C 1
ATOM 2799 O O . ALA A 1 362 ? 4.182 0.253 15.397 1.00 98.69 362 ALA A O 1
ATOM 2800 N N . ASP A 1 363 ? 2.439 -0.605 16.544 1.00 98.81 363 ASP A N 1
ATOM 2801 C CA . ASP A 1 363 ? 2.886 -0.148 17.864 1.00 98.81 363 ASP A CA 1
ATOM 2802 C C . ASP A 1 363 ? 4.247 -0.752 18.227 1.00 98.81 363 ASP A C 1
ATOM 2804 O O . ASP A 1 363 ? 5.157 -0.022 18.628 1.00 98.81 363 ASP A O 1
ATOM 2808 N N . GLU A 1 364 ? 4.388 -2.068 18.048 1.00 98.69 364 GLU A N 1
ATOM 2809 C CA . GLU A 1 364 ? 5.590 -2.847 18.380 1.00 98.69 364 GLU A CA 1
ATOM 2810 C C . GLU A 1 364 ? 6.774 -2.562 17.445 1.00 98.69 364 GLU A C 1
ATOM 2812 O O . GLU A 1 364 ? 7.928 -2.611 17.866 1.00 98.69 364 GLU A O 1
ATOM 2817 N N . LEU A 1 365 ? 6.504 -2.267 16.171 1.00 98.62 365 LEU A N 1
ATOM 2818 C CA . LEU A 1 365 ? 7.519 -1.941 15.163 1.00 98.62 365 LEU A CA 1
ATOM 2819 C C . LEU A 1 365 ? 7.932 -0.467 15.183 1.00 98.62 365 LEU A C 1
ATOM 2821 O O . LEU A 1 365 ? 8.941 -0.108 14.574 1.00 98.62 365 LEU A O 1
ATOM 2825 N N . GLY A 1 366 ? 7.172 0.392 15.863 1.00 98.62 366 GLY A N 1
ATOM 2826 C CA . GLY A 1 366 ? 7.464 1.818 15.914 1.00 98.62 366 GLY A CA 1
ATOM 2827 C C . GLY A 1 366 ? 6.996 2.607 14.691 1.00 98.62 366 GLY A C 1
ATOM 2828 O O . GLY A 1 366 ? 7.513 3.697 14.444 1.00 98.62 366 GLY A O 1
ATOM 2829 N N . LEU A 1 367 ? 6.059 2.067 13.911 1.00 98.62 367 LEU A N 1
ATOM 2830 C CA . LEU A 1 367 ? 5.501 2.746 12.741 1.00 98.62 367 LEU A CA 1
ATOM 2831 C C . LEU A 1 367 ? 4.517 3.835 13.172 1.00 98.62 367 LEU A C 1
ATOM 2833 O O . LEU A 1 367 ? 3.753 3.652 14.114 1.00 98.62 367 LEU A O 1
ATOM 2837 N N . VAL A 1 368 ? 4.496 4.956 12.456 1.00 98.88 368 VAL A N 1
ATOM 2838 C CA . VAL A 1 368 ? 3.464 5.989 12.616 1.00 98.88 368 VAL A CA 1
ATOM 2839 C C . VAL A 1 368 ? 2.357 5.769 11.585 1.00 98.88 368 VAL A C 1
ATOM 2841 O O . VAL A 1 368 ? 2.611 5.767 10.381 1.00 98.88 368 VAL A O 1
ATOM 2844 N N . LEU A 1 369 ? 1.119 5.593 12.041 1.00 98.88 369 LEU A N 1
ATOM 2845 C CA . LEU A 1 369 ? -0.020 5.288 11.183 1.00 98.88 369 LEU A CA 1
ATOM 2846 C C . LEU A 1 369 ? -0.873 6.518 10.868 1.00 98.88 369 LEU A C 1
ATOM 2848 O O . LEU A 1 369 ? -1.271 7.281 11.757 1.00 98.88 369 LEU A O 1
ATOM 2852 N N . TRP A 1 370 ? -1.247 6.613 9.595 1.00 98.75 370 TRP A N 1
ATOM 2853 C CA . TRP A 1 370 ? -2.452 7.290 9.126 1.00 98.75 370 TRP A CA 1
ATOM 2854 C C . TRP A 1 370 ? -3.467 6.210 8.740 1.00 98.75 370 TRP A C 1
ATOM 2856 O O . TRP A 1 370 ? -3.192 5.394 7.870 1.00 98.75 370 TRP A O 1
ATOM 2866 N N . THR A 1 371 ? -4.628 6.169 9.392 1.00 98.75 371 THR A N 1
ATOM 2867 C CA . THR A 1 371 ? -5.706 5.205 9.097 1.00 98.75 371 THR A CA 1
ATOM 2868 C C . THR A 1 371 ? -7.021 5.929 8.846 1.00 98.75 371 THR A C 1
ATOM 2870 O O . THR A 1 371 ? -7.230 6.999 9.413 1.00 98.75 371 THR A O 1
ATOM 2873 N N . GLU A 1 372 ? -7.894 5.395 7.993 1.00 98.69 372 GLU A N 1
ATOM 2874 C CA . GLU A 1 372 ? -9.040 6.150 7.475 1.00 98.69 372 GLU A CA 1
ATOM 2875 C C . GLU A 1 372 ? -10.341 5.348 7.364 1.00 98.69 372 GLU A C 1
ATOM 2877 O O . GLU A 1 372 ? -10.345 4.119 7.394 1.00 98.69 372 GLU A O 1
ATOM 2882 N N . ILE A 1 373 ? -11.456 6.071 7.246 1.00 98.62 373 ILE A N 1
ATOM 2883 C CA . ILE A 1 373 ? -12.780 5.522 6.912 1.00 98.62 373 ILE A CA 1
ATOM 2884 C C . ILE A 1 373 ? -12.973 5.427 5.384 1.00 98.62 373 ILE A C 1
ATOM 2886 O O . ILE A 1 373 ? -12.353 6.199 4.651 1.00 98.62 373 ILE A O 1
ATOM 2890 N N . PRO A 1 374 ? -13.887 4.572 4.880 1.00 97.69 374 PRO A N 1
ATOM 2891 C CA . PRO A 1 374 ? -14.069 4.342 3.442 1.00 97.69 374 PRO A CA 1
ATOM 2892 C C . PRO A 1 374 ? -14.898 5.398 2.692 1.00 97.69 374 PRO A C 1
ATOM 2894 O O . PRO A 1 374 ? -15.620 5.065 1.748 1.00 97.69 374 PRO A O 1
ATOM 2897 N N . LEU A 1 375 ? -14.783 6.682 3.051 1.00 98.19 375 LEU A N 1
ATOM 2898 C CA . LEU A 1 375 ? -15.282 7.772 2.204 1.00 98.19 375 LEU A CA 1
ATOM 2899 C C . LEU A 1 375 ? -14.319 7.962 1.025 1.00 98.19 375 LEU A C 1
ATOM 2901 O O . LEU A 1 375 ? -13.366 8.732 1.118 1.00 98.19 375 LEU A O 1
ATOM 2905 N N . ASN A 1 376 ? -14.557 7.239 -0.070 1.00 96.44 376 ASN A N 1
ATOM 2906 C CA . ASN A 1 376 ? -13.688 7.245 -1.244 1.00 96.44 376 ASN A CA 1
ATOM 2907 C C . ASN A 1 376 ? -14.479 7.429 -2.546 1.00 96.44 376 ASN A C 1
ATOM 2909 O O . ASN A 1 376 ? -15.456 6.711 -2.771 1.00 96.44 376 ASN A O 1
ATOM 2913 N N . SER A 1 377 ? -14.019 8.337 -3.418 1.00 95.75 377 SER A N 1
ATOM 2914 C CA . SER A 1 377 ? -14.517 8.591 -4.785 1.00 95.75 377 SER A CA 1
ATOM 2915 C C . SER A 1 377 ? -15.947 9.134 -4.877 1.00 95.75 377 SER A C 1
ATOM 2917 O O . SER A 1 377 ? -16.179 10.220 -5.408 1.00 95.75 377 SER A O 1
ATOM 2919 N N . ALA A 1 378 ? -16.923 8.394 -4.358 1.00 95.50 378 ALA A N 1
ATOM 2920 C CA . ALA A 1 378 ? -18.344 8.691 -4.442 1.00 95.50 378 ALA A CA 1
ATOM 2921 C C . ALA A 1 378 ? -18.965 8.874 -3.052 1.00 95.50 378 ALA A C 1
ATOM 2923 O O . ALA A 1 378 ? -18.554 8.250 -2.073 1.00 95.50 378 ALA A O 1
ATOM 2924 N N . MET A 1 379 ? -20.006 9.702 -2.997 1.00 94.62 379 MET A N 1
ATOM 2925 C CA . MET A 1 379 ? -20.844 9.909 -1.820 1.00 94.62 379 MET A CA 1
ATOM 2926 C C . MET A 1 379 ? -22.310 10.030 -2.235 1.00 94.62 379 MET A C 1
ATOM 2928 O O . MET A 1 379 ? -22.595 10.534 -3.322 1.00 94.62 379 MET A O 1
ATOM 2932 N N . GLU A 1 380 ? -23.219 9.646 -1.344 1.00 95.75 380 GLU A N 1
ATOM 2933 C CA . GLU A 1 380 ? -24.636 10.004 -1.436 1.00 95.75 380 GLU A CA 1
ATOM 2934 C C . GLU A 1 380 ? -24.950 11.157 -0.480 1.00 95.75 380 GLU A C 1
ATOM 2936 O O . GLU A 1 380 ? -24.400 11.254 0.618 1.00 95.75 380 GLU A O 1
ATOM 2941 N N . GLU A 1 381 ? -25.872 12.029 -0.876 1.00 94.94 381 GLU A N 1
ATOM 2942 C CA . GLU A 1 381 ? -26.303 13.169 -0.062 1.00 94.94 381 GLU A CA 1
ATOM 2943 C C . GLU A 1 381 ? -27.549 12.816 0.754 1.00 94.94 381 GLU A C 1
ATOM 2945 O O . GLU A 1 381 ? -28.624 13.388 0.587 1.00 94.94 381 GLU A O 1
ATOM 2950 N N . THR A 1 382 ? -27.417 11.820 1.630 1.00 97.00 382 THR A N 1
ATOM 2951 C CA . THR A 1 382 ? -28.518 11.362 2.486 1.00 97.00 382 THR A CA 1
ATOM 2952 C C . THR A 1 382 ? -28.110 11.343 3.959 1.00 97.00 382 THR A C 1
ATOM 2954 O O . THR A 1 382 ? -26.943 11.080 4.269 1.00 97.00 382 THR A O 1
ATOM 2957 N N . PRO A 1 383 ? -29.056 11.569 4.894 1.00 97.56 383 PRO A N 1
ATOM 2958 C CA . PRO A 1 383 ? -28.791 11.403 6.322 1.00 97.56 383 PRO A CA 1
ATOM 2959 C C . PRO A 1 383 ? -28.258 10.006 6.660 1.00 97.56 383 PRO A C 1
ATOM 2961 O O . PRO A 1 383 ? -27.282 9.893 7.388 1.00 97.56 383 PRO A O 1
ATOM 2964 N N . ALA A 1 384 ? -28.815 8.956 6.043 1.00 98.12 384 ALA A N 1
ATOM 2965 C CA . ALA A 1 384 ? -28.402 7.575 6.288 1.00 98.12 384 ALA A CA 1
ATOM 2966 C C . ALA A 1 384 ? -26.932 7.310 5.907 1.00 98.12 384 ALA A C 1
ATOM 2968 O O . ALA A 1 384 ? -26.205 6.683 6.674 1.00 98.12 384 ALA A O 1
ATOM 2969 N N . PHE A 1 385 ? -26.464 7.832 4.765 1.00 98.25 385 PHE A N 1
ATOM 2970 C CA . PHE A 1 385 ? -25.053 7.715 4.374 1.00 98.25 385 PHE A CA 1
ATOM 2971 C C . PHE A 1 385 ? -24.123 8.460 5.341 1.00 98.25 385 PHE A C 1
ATOM 2973 O O . PHE A 1 385 ? -23.068 7.956 5.731 1.00 98.25 385 PHE A O 1
ATOM 2980 N N . ARG A 1 386 ? -24.531 9.656 5.773 1.00 98.19 386 ARG A N 1
ATOM 2981 C CA . ARG A 1 386 ? -23.783 10.454 6.749 1.00 98.19 386 ARG A CA 1
ATOM 2982 C C . ARG A 1 386 ? -23.714 9.760 8.115 1.00 98.19 386 ARG A C 1
ATOM 2984 O O . ARG A 1 386 ? -22.635 9.702 8.702 1.00 98.19 386 ARG A O 1
ATOM 2991 N N . ASP A 1 387 ? -24.818 9.186 8.583 1.00 98.44 387 ASP A N 1
ATOM 2992 C CA . ASP A 1 387 ? -24.874 8.419 9.831 1.00 98.44 387 ASP A CA 1
ATOM 2993 C C . ASP A 1 387 ? -23.990 7.168 9.765 1.00 98.44 387 ASP A C 1
ATOM 2995 O O . ASP A 1 387 ? -23.277 6.870 10.727 1.00 98.44 387 ASP A O 1
ATOM 2999 N N . ASN A 1 388 ? -23.948 6.488 8.615 1.00 98.69 388 ASN A N 1
ATOM 3000 C CA . ASN A 1 388 ? -23.033 5.371 8.394 1.00 98.69 388 ASN A CA 1
ATOM 3001 C C . ASN A 1 388 ? -21.560 5.798 8.519 1.00 98.69 388 ASN A C 1
ATOM 3003 O O . ASN A 1 388 ? -20.798 5.152 9.237 1.00 98.69 388 ASN A O 1
ATOM 3007 N N . LEU A 1 389 ? -21.156 6.912 7.898 1.00 98.62 389 LEU A N 1
ATOM 3008 C CA . LEU A 1 389 ? -19.790 7.439 8.028 1.00 98.62 389 LEU A CA 1
ATOM 3009 C C . LEU A 1 389 ? -19.454 7.852 9.465 1.00 98.62 389 LEU A C 1
ATOM 3011 O O . LEU A 1 389 ? -18.341 7.609 9.931 1.00 98.62 389 LEU A O 1
ATOM 3015 N N . TYR A 1 390 ? -20.406 8.448 10.187 1.00 98.75 390 TYR A N 1
ATOM 3016 C CA . TYR A 1 390 ? -20.228 8.764 11.604 1.00 98.75 390 TYR A CA 1
ATOM 3017 C C . TYR A 1 390 ? -20.048 7.509 12.454 1.00 98.75 390 TYR A C 1
ATOM 3019 O O . TYR A 1 390 ? -19.203 7.512 13.347 1.00 98.75 390 TYR A O 1
ATOM 3027 N N . SER A 1 391 ? -20.810 6.447 12.180 1.00 98.62 391 SER A N 1
ATOM 3028 C CA . SER A 1 391 ? -20.646 5.154 12.850 1.00 98.62 391 SER A CA 1
ATOM 3029 C C . SER A 1 391 ? -19.259 4.575 12.585 1.00 98.62 391 SER A C 1
ATOM 3031 O O . SER A 1 391 ? -18.520 4.330 13.536 1.00 98.62 391 SER A O 1
ATOM 3033 N N . GLN A 1 392 ? -18.855 4.472 11.314 1.00 98.88 392 GLN A N 1
ATOM 3034 C CA . GLN A 1 392 ? -17.546 3.928 10.937 1.00 98.88 392 GLN A CA 1
ATOM 3035 C C . GLN A 1 392 ? -16.379 4.754 11.506 1.00 98.88 392 GLN A C 1
ATOM 3037 O O . GLN A 1 392 ? -15.364 4.190 11.908 1.00 98.88 392 GLN A O 1
ATOM 3042 N N . LEU A 1 393 ? -16.511 6.084 11.606 1.00 98.88 393 LEU A N 1
ATOM 3043 C CA . LEU A 1 393 ? -15.490 6.929 12.237 1.00 98.88 393 LEU A CA 1
ATOM 3044 C C . LEU A 1 393 ? -15.418 6.718 13.755 1.00 98.88 393 LEU A C 1
ATOM 3046 O O . LEU A 1 393 ? -14.319 6.651 14.305 1.00 98.88 393 LEU A O 1
ATOM 3050 N N . ARG A 1 394 ? -16.560 6.588 14.444 1.00 98.81 394 ARG A N 1
ATOM 3051 C CA . ARG A 1 394 ? -16.575 6.272 15.884 1.00 98.81 394 ARG A CA 1
ATOM 3052 C C . ARG A 1 394 ? -15.979 4.903 16.159 1.00 98.81 394 ARG A C 1
ATOM 3054 O O . ARG A 1 394 ? -15.182 4.779 17.081 1.00 98.81 394 ARG A O 1
ATOM 3061 N N . GLU A 1 395 ? -16.329 3.905 15.357 1.00 98.81 395 GLU A N 1
ATOM 3062 C CA . GLU A 1 395 ? -15.757 2.561 15.434 1.00 98.81 395 GLU A CA 1
ATOM 3063 C C . GLU A 1 395 ? -14.238 2.599 15.241 1.00 98.81 395 GLU A C 1
ATOM 3065 O O . GLU A 1 395 ? -13.504 2.143 16.120 1.00 98.81 395 GLU A O 1
ATOM 3070 N N . LEU A 1 396 ? -13.760 3.243 14.169 1.00 98.81 396 LEU A N 1
ATOM 3071 C CA . LEU A 1 396 ? -12.331 3.401 13.895 1.00 98.81 396 LEU A CA 1
ATOM 3072 C C . LEU A 1 396 ? -11.600 4.045 15.079 1.00 98.81 396 LEU A C 1
ATOM 3074 O O . LEU A 1 396 ? -10.589 3.510 15.539 1.00 98.81 396 LEU A O 1
ATOM 3078 N N . VAL A 1 397 ? -12.102 5.170 15.596 1.00 98.75 397 VAL A N 1
ATOM 3079 C CA . VAL A 1 397 ? -11.441 5.893 16.692 1.00 98.75 397 VAL A CA 1
ATOM 3080 C C . VAL A 1 397 ? -11.506 5.094 17.992 1.00 98.75 397 VAL A C 1
ATOM 3082 O O . VAL A 1 397 ? -10.472 4.869 18.617 1.00 98.75 397 VAL A O 1
ATOM 3085 N N . ARG A 1 398 ? -12.684 4.620 18.414 1.00 98.12 398 ARG A N 1
ATOM 3086 C CA . ARG A 1 398 ? -12.863 3.951 19.718 1.00 98.12 398 ARG A CA 1
ATOM 3087 C C . ARG A 1 398 ? -12.153 2.606 19.798 1.00 98.12 398 ARG A C 1
ATOM 3089 O O . ARG A 1 398 ? -11.656 2.251 20.866 1.00 98.12 398 ARG A O 1
ATOM 3096 N N . GLN A 1 399 ? -12.053 1.878 18.689 1.00 98.56 399 GLN A N 1
ATOM 3097 C CA . GLN A 1 399 ? -11.322 0.610 18.646 1.00 98.56 399 GLN A CA 1
ATOM 3098 C C . GLN A 1 399 ? -9.807 0.828 18.680 1.00 98.56 399 GLN A C 1
ATOM 3100 O O . GLN A 1 399 ? -9.102 0.039 19.305 1.00 98.56 399 GLN A O 1
ATOM 3105 N N . ASN A 1 400 ? -9.312 1.925 18.095 1.00 98.38 400 ASN A N 1
ATOM 3106 C CA . ASN A 1 400 ? -7.878 2.129 17.872 1.00 98.38 400 ASN A CA 1
ATOM 3107 C C . ASN A 1 400 ? -7.254 3.279 18.690 1.00 98.38 400 ASN A C 1
ATOM 3109 O O . ASN A 1 400 ? -6.070 3.576 18.541 1.00 98.38 400 ASN A O 1
ATOM 3113 N N . HIS A 1 401 ? -8.005 3.914 19.597 1.00 97.12 401 HIS A N 1
ATOM 3114 C CA . HIS A 1 401 ? -7.546 5.061 20.396 1.00 97.12 401 HIS A CA 1
ATOM 3115 C C . HIS A 1 401 ? -6.322 4.765 21.274 1.00 97.12 401 HIS A C 1
ATOM 3117 O O . HIS A 1 401 ? -5.551 5.664 21.608 1.00 97.12 401 HIS A O 1
ATOM 3123 N N . HIS A 1 402 ? -6.146 3.524 21.713 1.00 96.06 402 HIS A N 1
ATOM 3124 C CA . HIS A 1 402 ? -5.049 3.151 22.601 1.00 96.06 402 HIS A CA 1
ATOM 3125 C C . HIS A 1 402 ? -3.730 2.914 21.849 1.00 96.06 402 HIS A C 1
ATOM 3127 O O . HIS A 1 402 ? -2.667 3.009 22.461 1.00 96.06 402 HIS A O 1
ATOM 3133 N N . HIS A 1 403 ? -3.786 2.688 20.531 1.00 98.44 403 HIS A N 1
ATOM 3134 C CA . HIS A 1 403 ? -2.603 2.392 19.732 1.00 98.44 403 HIS A CA 1
ATOM 3135 C C . HIS A 1 403 ? -1.629 3.569 19.709 1.00 98.44 403 HIS A C 1
ATOM 3137 O O . HIS A 1 403 ? -1.973 4.714 19.370 1.00 98.44 403 HIS A O 1
ATOM 3143 N N . ALA A 1 404 ? -0.389 3.274 20.093 1.00 97.88 404 ALA A N 1
ATOM 3144 C CA . ALA A 1 404 ? 0.696 4.238 20.162 1.00 97.88 404 ALA A CA 1
ATOM 3145 C C . ALA A 1 404 ? 1.025 4.804 18.776 1.00 97.88 404 ALA A C 1
ATOM 3147 O O . ALA A 1 404 ? 1.243 6.007 18.651 1.00 97.88 404 ALA A O 1
ATOM 3148 N N . SER A 1 405 ? 0.992 3.941 17.767 1.00 98.75 405 SER A N 1
ATOM 3149 C CA . SER A 1 405 ? 1.330 4.184 16.369 1.00 98.75 405 SER A CA 1
ATOM 3150 C C . SER A 1 405 ? 0.364 5.122 15.652 1.00 98.75 405 SER A C 1
ATOM 3152 O O . SER A 1 405 ? 0.785 5.884 14.785 1.00 98.75 405 SER A O 1
ATOM 3154 N N . VAL A 1 406 ? -0.926 5.116 16.002 1.00 98.81 406 VAL A N 1
ATOM 3155 C CA . VAL A 1 406 ? -1.930 5.917 15.291 1.00 98.81 406 VAL A CA 1
ATOM 3156 C C . VAL A 1 406 ? -1.749 7.399 15.591 1.00 98.81 406 VAL A C 1
ATOM 3158 O O . VAL A 1 406 ? -1.912 7.825 16.735 1.00 98.81 406 VAL A O 1
ATOM 3161 N N . ALA A 1 407 ? -1.446 8.184 14.558 1.00 98.75 407 ALA A N 1
ATOM 3162 C CA . ALA A 1 407 ? -1.242 9.629 14.651 1.00 98.75 407 ALA A CA 1
ATOM 3163 C C . ALA A 1 407 ? -2.302 10.435 13.892 1.00 98.75 407 ALA A C 1
ATOM 3165 O O . ALA A 1 407 ? -2.623 11.553 14.306 1.00 98.75 407 ALA A O 1
ATOM 3166 N N . VAL A 1 408 ? -2.835 9.883 12.794 1.00 98.88 408 VAL A N 1
ATOM 3167 C CA . VAL A 1 408 ? -3.738 10.598 11.883 1.00 98.88 408 VAL A CA 1
ATOM 3168 C C . VAL A 1 408 ? -5.002 9.787 11.601 1.00 98.88 408 VAL A C 1
ATOM 3170 O O . VAL A 1 408 ? -4.928 8.657 11.112 1.00 98.88 408 VAL A O 1
ATOM 3173 N N . TRP A 1 409 ? -6.157 10.405 11.849 1.00 98.94 409 TRP A N 1
ATOM 3174 C CA . TRP A 1 409 ? -7.471 9.928 11.421 1.00 98.94 409 TRP A CA 1
ATOM 3175 C C . TRP A 1 409 ? -7.815 10.504 10.042 1.00 98.94 409 TRP A C 1
ATOM 3177 O O . TRP A 1 409 ? -8.028 11.709 9.882 1.00 98.94 409 TRP A O 1
ATOM 3187 N N . GLY A 1 410 ? -7.854 9.652 9.025 1.00 98.69 410 GLY A N 1
ATOM 3188 C CA . GLY A 1 410 ? -8.285 10.016 7.684 1.00 98.69 410 GLY A CA 1
ATOM 3189 C C . GLY A 1 410 ? -9.804 10.036 7.577 1.00 98.69 410 GLY A C 1
ATOM 3190 O O . GLY A 1 410 ? -10.465 9.051 7.900 1.00 98.69 410 GLY A O 1
ATOM 3191 N N . ILE A 1 411 ? -10.356 11.153 7.113 1.00 98.50 411 ILE A N 1
ATOM 3192 C CA . ILE A 1 411 ? -11.813 11.336 7.004 1.00 98.50 411 ILE A CA 1
ATOM 3193 C C . ILE A 1 411 ? -12.350 11.124 5.585 1.00 98.50 411 ILE A C 1
ATOM 3195 O O . ILE A 1 411 ? -13.559 11.140 5.386 1.00 98.50 411 ILE A O 1
ATOM 3199 N N . GLY A 1 412 ? -11.470 10.930 4.601 1.00 97.25 412 GLY A N 1
ATOM 3200 C CA . GLY A 1 412 ? -11.849 10.601 3.232 1.00 97.25 412 GLY A CA 1
ATOM 3201 C C . GLY A 1 412 ? -10.696 10.707 2.237 1.00 97.25 412 GLY A C 1
ATOM 3202 O O . GLY A 1 412 ? -9.618 11.223 2.553 1.00 97.25 412 GLY A O 1
ATOM 3203 N N . ASN A 1 413 ? -10.963 10.233 1.027 1.00 98.38 413 ASN A N 1
ATOM 3204 C CA . ASN A 1 413 ? -10.028 10.155 -0.083 1.00 98.38 413 ASN A CA 1
ATOM 3205 C C . ASN A 1 413 ? -10.738 10.479 -1.401 1.00 98.38 413 ASN A C 1
ATOM 3207 O O . ASN A 1 413 ? -11.743 9.856 -1.731 1.00 98.38 413 ASN A O 1
ATOM 3211 N N . GLU A 1 414 ? -10.204 11.425 -2.166 1.00 96.25 414 GLU A N 1
ATOM 3212 C CA . GLU A 1 414 ? -10.558 11.647 -3.572 1.00 96.25 414 GLU A CA 1
ATOM 3213 C C . GLU A 1 414 ? -12.059 11.696 -3.882 1.00 96.25 414 GLU A C 1
ATOM 3215 O O . GLU A 1 414 ? -12.510 11.128 -4.870 1.00 96.25 414 GLU A O 1
ATOM 3220 N N . VAL A 1 415 ? -12.875 12.365 -3.066 1.00 96.00 415 VAL A N 1
ATOM 3221 C CA . VAL A 1 415 ? -14.290 12.514 -3.423 1.00 96.00 415 VAL A CA 1
ATOM 3222 C C . VAL A 1 415 ? -14.386 13.382 -4.682 1.00 96.00 415 VAL A C 1
ATOM 3224 O O . VAL A 1 415 ? -13.892 14.509 -4.702 1.00 96.00 415 VAL A O 1
ATOM 3227 N N . TYR A 1 416 ? -15.018 12.862 -5.739 1.00 94.25 416 TYR A N 1
ATOM 3228 C CA . TYR A 1 416 ? -15.084 13.500 -7.066 1.00 94.25 416 TYR A CA 1
ATOM 3229 C C . TYR A 1 416 ? -16.080 14.665 -7.149 1.00 94.25 416 TYR A C 1
ATOM 3231 O O . TYR A 1 416 ? -16.242 15.280 -8.202 1.00 94.25 416 TYR A O 1
ATOM 3239 N N . ARG A 1 417 ? -16.745 14.986 -6.036 1.00 92.69 417 ARG A N 1
ATOM 3240 C CA . ARG A 1 417 ? -17.525 16.214 -5.863 1.00 92.69 417 ARG A CA 1
ATOM 3241 C C . ARG A 1 417 ? -16.638 17.307 -5.284 1.00 92.69 417 ARG A C 1
ATOM 3243 O O . ARG A 1 417 ? -15.775 17.024 -4.461 1.00 92.69 417 ARG A O 1
ATOM 3250 N N . SER A 1 418 ? -16.898 18.554 -5.665 1.00 94.00 418 SER A N 1
ATOM 3251 C CA . SER A 1 418 ? -16.174 19.722 -5.151 1.00 94.00 418 SER A CA 1
ATOM 3252 C C . SER A 1 418 ? -17.089 20.836 -4.630 1.00 94.00 418 SER A C 1
ATOM 3254 O O . SER A 1 418 ? -16.720 22.007 -4.660 1.00 94.00 418 SER A O 1
ATOM 3256 N N . ASP A 1 419 ? -18.306 20.492 -4.213 1.00 94.00 419 ASP A N 1
ATOM 3257 C CA . ASP A 1 419 ? -19.362 21.427 -3.827 1.00 94.00 419 ASP A CA 1
ATOM 3258 C C . ASP A 1 419 ? -19.580 21.518 -2.305 1.00 94.00 419 ASP A C 1
ATOM 3260 O O . ASP A 1 419 ? -18.903 20.881 -1.495 1.00 94.00 419 ASP A O 1
ATOM 3264 N N . GLU A 1 420 ? -20.508 22.380 -1.891 1.00 95.19 420 GLU A N 1
ATOM 3265 C CA . GLU A 1 420 ? -20.747 22.680 -0.476 1.00 95.19 420 GLU A CA 1
ATOM 3266 C C . GLU A 1 420 ? -21.144 21.451 0.371 1.00 95.19 420 GLU A C 1
ATOM 3268 O O . GLU A 1 420 ? -20.602 21.308 1.470 1.00 95.19 420 GLU A O 1
ATOM 3273 N N . PRO A 1 421 ? -21.995 20.514 -0.101 1.00 96.00 421 PRO A N 1
ATOM 3274 C CA . PRO A 1 421 ? -22.357 19.330 0.680 1.00 96.00 421 PRO A CA 1
ATOM 3275 C C . PRO A 1 421 ? -21.167 18.451 1.087 1.00 96.00 421 PRO A C 1
ATOM 3277 O O . PRO A 1 421 ? -21.081 18.044 2.250 1.00 96.00 421 PRO A O 1
ATOM 3280 N N . ILE A 1 422 ? -20.218 18.189 0.178 1.00 95.75 422 ILE A N 1
ATOM 3281 C CA . ILE A 1 422 ? -19.008 17.429 0.525 1.00 95.75 422 ILE A CA 1
ATOM 3282 C C . ILE A 1 422 ? -18.091 18.239 1.449 1.00 95.75 422 ILE A C 1
ATOM 3284 O O . ILE A 1 422 ? -17.556 17.689 2.413 1.00 95.75 422 ILE A O 1
ATOM 3288 N N . ARG A 1 423 ? -17.947 19.554 1.235 1.00 96.44 423 ARG A N 1
ATOM 3289 C CA . ARG A 1 423 ? -17.167 20.415 2.139 1.00 96.44 423 ARG A CA 1
ATOM 3290 C C . ARG A 1 423 ? -17.722 20.370 3.567 1.00 96.44 423 ARG A C 1
ATOM 3292 O O . ARG A 1 423 ? -16.948 20.209 4.510 1.00 96.44 423 ARG A O 1
ATOM 3299 N N . ALA A 1 424 ? -19.041 20.481 3.722 1.00 97.12 424 ALA A N 1
ATOM 3300 C CA . ALA A 1 424 ? -19.721 20.405 5.012 1.00 97.12 424 ALA A CA 1
ATOM 3301 C C . ALA A 1 424 ? -19.576 19.018 5.657 1.00 97.12 424 ALA A C 1
ATOM 3303 O O . ALA A 1 424 ? -19.293 18.921 6.848 1.00 97.12 424 ALA A O 1
ATOM 3304 N N . LEU A 1 425 ? -19.698 17.936 4.879 1.00 98.06 425 LEU A N 1
ATOM 3305 C CA . LEU A 1 425 ? -19.460 16.574 5.368 1.00 98.06 425 LEU A CA 1
ATOM 3306 C C . LEU A 1 425 ? -18.039 16.394 5.919 1.00 98.06 425 LEU A C 1
ATOM 3308 O O . LEU A 1 425 ? -17.877 15.866 7.018 1.00 98.06 425 LEU A O 1
ATOM 3312 N N . LEU A 1 426 ? -17.017 16.871 5.204 1.00 98.38 426 LEU A N 1
ATOM 3313 C CA . LEU A 1 426 ? -15.628 16.810 5.670 1.00 98.38 426 LEU A CA 1
ATOM 3314 C C . LEU A 1 426 ? -15.414 17.636 6.949 1.00 98.38 426 LEU A C 1
ATOM 3316 O O . LEU A 1 426 ? -14.727 17.179 7.863 1.00 98.38 426 LEU A O 1
ATOM 3320 N N . ALA A 1 427 ? -16.031 18.817 7.051 1.00 98.56 427 ALA A N 1
ATOM 3321 C CA . ALA A 1 427 ? -15.982 19.637 8.263 1.00 98.56 427 ALA A CA 1
ATOM 3322 C C . ALA A 1 427 ? -16.603 18.913 9.473 1.00 98.56 427 ALA A C 1
ATOM 3324 O O . ALA A 1 427 ? -16.022 18.895 10.561 1.00 98.56 427 ALA A O 1
ATOM 3325 N N . ASP A 1 428 ? -17.751 18.261 9.278 1.00 98.56 428 ASP A N 1
ATOM 3326 C CA . ASP A 1 428 ? -18.437 17.528 10.341 1.00 98.56 428 ASP A CA 1
ATOM 3327 C C . ASP A 1 428 ? -17.675 16.272 10.777 1.00 98.56 428 ASP A C 1
ATOM 3329 O O . ASP A 1 428 ? -17.610 15.980 11.974 1.00 98.56 428 ASP A O 1
ATOM 3333 N N . LEU A 1 429 ? -17.065 15.548 9.834 1.00 98.81 429 LEU A N 1
ATOM 3334 C CA . LEU A 1 429 ? -16.210 14.395 10.128 1.00 98.81 429 LEU A CA 1
ATOM 3335 C C . LEU A 1 429 ? -14.942 14.813 10.878 1.00 98.81 429 LEU A C 1
ATOM 3337 O O . LEU A 1 429 ? -14.583 14.168 11.862 1.00 98.81 429 LEU A O 1
ATOM 3341 N N . HIS A 1 430 ? -14.303 15.918 10.481 1.00 98.81 430 HIS A N 1
ATOM 3342 C CA . HIS A 1 430 ? -13.200 16.508 11.242 1.00 98.81 430 HIS A CA 1
ATOM 3343 C C . HIS A 1 430 ? -13.638 16.839 12.676 1.00 98.81 430 HIS A C 1
ATOM 3345 O O . HIS A 1 430 ? -12.999 16.409 13.638 1.00 98.81 430 HIS A O 1
ATOM 3351 N N . ALA A 1 431 ? -14.763 17.541 12.840 1.00 98.81 431 ALA A N 1
ATOM 3352 C CA . ALA A 1 431 ? -15.280 17.904 14.155 1.00 98.81 431 ALA A CA 1
ATOM 3353 C C . ALA A 1 431 ? -15.648 16.672 15.002 1.00 98.81 431 ALA A C 1
ATOM 3355 O O . ALA A 1 431 ? -15.416 16.666 16.211 1.00 98.81 431 ALA A O 1
ATOM 3356 N N . LEU A 1 432 ? -16.202 15.619 14.392 1.00 98.88 432 LEU A N 1
ATOM 3357 C CA . LEU A 1 432 ? -16.484 14.354 15.070 1.00 98.88 432 LEU A CA 1
ATOM 3358 C C . LEU A 1 432 ? -15.195 13.669 15.529 1.00 98.88 432 LEU A C 1
ATOM 3360 O O . LEU A 1 432 ? -15.107 13.318 16.703 1.00 98.88 432 LEU A O 1
ATOM 3364 N N . ALA A 1 433 ? -14.188 13.554 14.660 1.00 98.81 433 ALA A N 1
ATOM 3365 C CA . ALA A 1 433 ? -12.888 12.995 15.025 1.00 98.81 433 ALA A CA 1
ATOM 3366 C C . ALA A 1 433 ? -12.266 13.756 16.205 1.00 98.81 433 ALA A C 1
ATOM 3368 O O . ALA A 1 433 ? -11.798 13.129 17.148 1.00 98.81 433 ALA A O 1
ATOM 3369 N N . LYS A 1 434 ? -12.343 15.094 16.221 1.00 98.56 434 LYS A N 1
ATOM 3370 C CA . LYS A 1 434 ? -11.842 15.914 17.338 1.00 98.56 434 LYS A CA 1
ATOM 3371 C C . LYS A 1 434 ? -12.627 15.756 18.636 1.00 98.56 434 LYS A C 1
ATOM 3373 O O . LYS A 1 434 ? -12.036 15.864 19.707 1.00 98.56 434 LYS A O 1
ATOM 3378 N N . ARG A 1 435 ? -13.938 15.503 18.569 1.00 98.31 435 ARG A N 1
ATOM 3379 C CA . ARG A 1 435 ? -14.749 15.196 19.761 1.00 98.31 435 ARG A CA 1
ATOM 3380 C C . ARG A 1 435 ? -14.431 13.817 20.330 1.00 98.31 435 ARG A C 1
ATOM 3382 O O . ARG A 1 435 ? -14.378 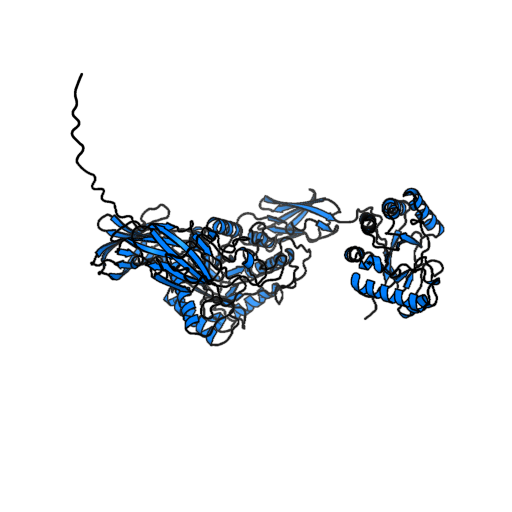13.672 21.547 1.00 98.31 435 ARG A O 1
ATOM 3389 N N . GLU A 1 436 ? -14.238 12.821 19.469 1.00 98.00 436 GLU A N 1
ATOM 3390 C CA . GLU A 1 436 ? -13.870 11.468 19.894 1.00 98.00 436 GLU A CA 1
ATOM 3391 C C . GLU A 1 436 ? -12.418 11.435 20.411 1.00 98.00 436 GLU A C 1
ATOM 3393 O O . GLU A 1 436 ? -12.143 10.844 21.458 1.00 98.00 436 GLU A O 1
ATOM 3398 N N . ASP A 1 437 ? -11.500 12.136 19.741 1.00 97.94 437 ASP A N 1
ATOM 3399 C CA . ASP A 1 437 ? -10.072 12.161 20.049 1.00 97.94 437 ASP A CA 1
ATOM 3400 C C . ASP A 1 437 ? -9.388 13.474 19.625 1.00 97.94 437 ASP A C 1
ATOM 3402 O O . ASP A 1 437 ? -8.885 13.637 18.511 1.00 97.94 437 ASP A O 1
ATOM 3406 N N . ALA A 1 438 ? -9.304 14.415 20.565 1.00 96.00 438 ALA A N 1
ATOM 3407 C CA . ALA A 1 438 ? -8.600 15.678 20.367 1.00 96.00 438 ALA A CA 1
ATOM 3408 C C . ALA A 1 438 ? -7.064 15.534 20.337 1.00 96.00 438 ALA A C 1
ATOM 3410 O O . ALA A 1 438 ? -6.378 16.482 19.953 1.00 96.00 438 ALA A O 1
ATOM 3411 N N . SER A 1 439 ? -6.512 14.386 20.751 1.00 95.06 439 SER A N 1
ATOM 3412 C CA . SER A 1 439 ? -5.061 14.181 20.876 1.00 95.06 439 SER A CA 1
ATOM 3413 C C . SER A 1 439 ? -4.373 13.824 19.557 1.00 95.06 439 SER A C 1
ATOM 3415 O O . SER A 1 439 ? -3.144 13.867 19.472 1.00 95.06 439 SER A O 1
ATOM 3417 N N . ARG A 1 440 ? -5.152 13.484 18.524 1.00 98.06 440 ARG A N 1
ATOM 3418 C CA . ARG A 1 440 ? -4.659 13.075 17.204 1.00 98.06 440 ARG A CA 1
ATOM 3419 C C . ARG A 1 440 ? -5.033 14.062 16.110 1.00 98.06 440 ARG A C 1
ATOM 3421 O O . ARG A 1 440 ? -5.946 14.884 16.235 1.00 98.06 440 ARG A O 1
ATOM 3428 N N . LEU A 1 441 ? -4.281 13.986 15.020 1.00 98.69 441 LEU A N 1
ATOM 3429 C CA . LEU A 1 441 ? -4.466 14.814 13.837 1.00 98.69 441 LEU A CA 1
ATOM 3430 C C . LEU A 1 441 ? -5.518 14.188 12.916 1.00 98.69 441 LEU A C 1
ATOM 3432 O O . LEU A 1 441 ? -5.837 13.005 13.008 1.00 98.69 441 LEU A O 1
ATOM 3436 N N . THR A 1 442 ? -6.034 14.987 11.996 1.00 98.88 442 THR A N 1
ATOM 3437 C CA . THR A 1 442 ? -6.969 14.574 10.951 1.00 98.88 442 THR A CA 1
ATOM 3438 C C . THR A 1 442 ? -6.403 14.918 9.580 1.00 98.88 442 THR A C 1
ATOM 3440 O O . THR A 1 442 ? -5.683 15.911 9.433 1.00 98.88 442 THR A O 1
ATOM 3443 N N . SER A 1 443 ? -6.740 14.123 8.565 1.00 98.56 443 SER A N 1
ATOM 3444 C CA . SER A 1 443 ? -6.364 14.411 7.177 1.00 98.56 443 SER A CA 1
ATOM 3445 C C . SER A 1 443 ? -7.436 13.981 6.175 1.00 98.56 443 SER A C 1
ATOM 3447 O O . SER A 1 443 ? -8.197 13.046 6.417 1.00 98.56 443 SER A O 1
ATOM 3449 N N . TYR A 1 444 ? -7.494 14.688 5.050 1.00 98.31 444 TYR A N 1
ATOM 3450 C CA . TYR A 1 444 ? -8.262 14.341 3.858 1.00 98.31 444 TYR A CA 1
ATOM 3451 C C . TYR A 1 444 ? -7.293 14.296 2.671 1.00 98.31 444 TYR A C 1
ATOM 3453 O O . TYR A 1 444 ? -6.483 15.213 2.510 1.00 98.31 444 TYR A O 1
ATOM 3461 N N . ALA A 1 445 ? -7.354 13.232 1.866 1.00 98.12 445 ALA A N 1
ATOM 3462 C CA . ALA A 1 445 ? -6.514 13.070 0.680 1.00 98.12 445 ALA A CA 1
ATOM 3463 C C . ALA A 1 445 ? -7.215 13.647 -0.563 1.00 98.12 445 ALA A C 1
ATOM 3465 O O . ALA A 1 445 ? -8.246 13.143 -1.008 1.00 98.12 445 ALA A O 1
ATOM 3466 N N . HIS A 1 446 ? -6.670 14.737 -1.107 1.00 97.12 446 HIS A N 1
ATOM 3467 C CA . HIS A 1 446 ? -7.297 15.582 -2.125 1.00 97.12 446 HIS A CA 1
ATOM 3468 C C . HIS A 1 446 ? -6.712 15.383 -3.536 1.00 97.12 446 HIS A C 1
ATOM 3470 O O . HIS A 1 446 ? -5.498 15.448 -3.744 1.00 97.12 446 HIS A O 1
ATOM 3476 N N . CYS A 1 447 ? -7.580 15.243 -4.543 1.00 92.06 447 CYS A N 1
ATOM 3477 C CA . CYS A 1 447 ? -7.209 15.158 -5.968 1.00 92.06 447 CYS A CA 1
ATOM 3478 C C . CYS A 1 447 ? -7.876 16.223 -6.840 1.00 92.06 447 CYS A C 1
ATOM 3480 O O . CYS A 1 447 ? -7.242 16.791 -7.722 1.00 92.06 447 CYS A O 1
ATOM 3482 N N . CYS A 1 448 ? -9.163 16.471 -6.603 1.00 86.56 448 CYS A N 1
ATOM 3483 C CA . CYS A 1 448 ? -10.095 16.693 -7.708 1.00 86.56 448 CYS A CA 1
ATOM 3484 C C . CYS A 1 448 ? -10.688 18.108 -7.766 1.00 86.56 448 CYS A C 1
ATOM 3486 O O . CYS A 1 448 ? -11.690 18.348 -8.431 1.00 86.56 448 CYS A O 1
ATOM 3488 N N . ALA A 1 449 ? -10.055 19.057 -7.081 1.00 93.56 449 ALA A N 1
ATOM 3489 C CA . ALA A 1 449 ? -10.323 20.491 -7.184 1.00 93.56 449 ALA A CA 1
ATOM 3490 C C . ALA A 1 449 ? -8.986 21.255 -7.062 1.00 93.56 449 ALA A C 1
ATOM 3492 O O . ALA A 1 449 ? -7.965 20.618 -6.777 1.00 93.56 449 ALA A O 1
ATOM 3493 N N . PRO A 1 450 ? -8.952 22.593 -7.224 1.00 95.81 450 PRO A N 1
ATOM 3494 C CA . PRO A 1 450 ? -7.745 23.381 -6.964 1.00 95.81 450 PRO A CA 1
ATOM 3495 C C . PRO A 1 450 ? -7.112 23.057 -5.602 1.00 95.81 450 PRO A C 1
ATOM 3497 O O . PRO A 1 450 ? -7.817 22.711 -4.655 1.00 95.81 450 PRO A O 1
ATOM 3500 N N . ASP A 1 451 ? -5.788 23.159 -5.493 1.00 95.19 451 ASP A N 1
ATOM 3501 C CA . ASP A 1 451 ? -5.069 22.727 -4.285 1.00 95.19 451 ASP A CA 1
ATOM 3502 C C . ASP A 1 451 ? -5.478 23.506 -3.030 1.00 95.19 451 ASP A C 1
ATOM 3504 O O . ASP A 1 451 ? -5.598 22.943 -1.951 1.00 95.19 451 ASP A O 1
ATOM 3508 N N . ASP A 1 452 ? -5.757 24.800 -3.162 1.00 95.38 452 ASP A N 1
ATOM 3509 C CA . ASP A 1 452 ? -6.223 25.655 -2.068 1.00 95.38 452 ASP A CA 1
ATOM 3510 C C . ASP A 1 452 ? -7.748 25.660 -1.900 1.00 95.38 452 ASP A C 1
ATOM 3512 O O . ASP A 1 452 ? -8.296 26.515 -1.202 1.00 95.38 452 ASP A O 1
ATOM 3516 N N . HIS A 1 453 ? -8.454 24.722 -2.535 1.00 96.38 453 HIS A N 1
ATOM 3517 C CA . HIS A 1 453 ? -9.899 24.612 -2.395 1.00 96.38 453 HIS A CA 1
ATOM 3518 C C . HIS A 1 453 ? -10.285 24.349 -0.926 1.00 96.38 453 HIS A C 1
ATOM 3520 O O . HIS A 1 453 ? -9.648 23.519 -0.270 1.00 96.38 453 HIS A O 1
ATOM 3526 N N . PRO A 1 454 ? -11.368 24.957 -0.395 1.00 95.00 454 PRO A N 1
ATOM 3527 C CA . PRO A 1 454 ? -11.755 24.809 1.010 1.00 95.00 454 PRO A CA 1
ATOM 3528 C C . PRO A 1 454 ? -11.876 23.364 1.504 1.00 95.00 454 PRO A C 1
ATOM 3530 O O . PRO A 1 454 ? -11.616 23.103 2.675 1.00 95.00 454 PRO A O 1
ATOM 3533 N N . MET A 1 455 ? -12.242 22.415 0.639 1.00 94.25 455 MET A N 1
ATOM 3534 C CA . MET A 1 455 ? -12.293 20.989 0.992 1.00 94.25 455 MET A CA 1
ATOM 3535 C C . MET A 1 455 ? -10.941 20.416 1.425 1.00 94.25 455 MET A C 1
ATOM 3537 O O . MET A 1 455 ? -10.888 19.693 2.415 1.00 94.25 455 MET A O 1
ATOM 3541 N N . ALA A 1 456 ? -9.855 20.772 0.733 1.00 94.88 456 ALA A N 1
ATOM 3542 C CA . ALA A 1 456 ? -8.505 20.316 1.067 1.00 94.88 456 ALA A CA 1
ATOM 3543 C C . ALA A 1 456 ? -8.026 20.869 2.422 1.00 94.88 456 ALA A C 1
ATOM 3545 O O . ALA A 1 456 ? -7.083 20.356 3.023 1.00 94.88 456 ALA A O 1
ATOM 3546 N N . LEU A 1 457 ? -8.680 21.926 2.914 1.00 96.62 457 LEU A N 1
ATOM 3547 C CA . LEU A 1 457 ? -8.244 22.692 4.074 1.00 96.62 457 LEU A CA 1
ATOM 3548 C C . LEU A 1 457 ? -9.059 22.416 5.349 1.00 96.62 457 LEU A C 1
ATOM 3550 O O . LEU A 1 457 ? -8.701 22.972 6.385 1.00 96.62 457 LEU A O 1
ATOM 3554 N N . GLN A 1 458 ? -10.087 21.555 5.314 1.00 97.44 458 GLN A N 1
ATOM 3555 C CA . GLN A 1 458 ? -10.965 21.297 6.474 1.00 97.44 458 GLN A CA 1
ATOM 3556 C C . GLN A 1 458 ? -10.260 20.599 7.650 1.00 97.44 458 GLN A C 1
ATOM 3558 O O . GLN A 1 458 ? -10.580 20.866 8.803 1.00 97.44 458 GLN A O 1
ATOM 3563 N N . THR A 1 459 ? -9.313 19.702 7.374 1.00 98.31 459 THR A N 1
ATOM 3564 C CA . THR A 1 459 ? -8.620 18.876 8.382 1.00 98.31 459 THR A CA 1
ATOM 3565 C C . THR A 1 459 ? -7.384 19.554 8.956 1.00 98.31 459 THR A C 1
ATOM 3567 O O . THR A 1 459 ? -6.965 20.581 8.443 1.00 98.31 459 THR A O 1
ATOM 3570 N N . ASP A 1 460 ? -6.731 18.998 9.979 1.00 98.62 460 ASP A N 1
ATOM 3571 C CA . ASP A 1 460 ? -5.475 19.587 10.488 1.00 98.62 460 ASP A CA 1
ATOM 3572 C C . ASP A 1 460 ? -4.382 19.591 9.406 1.00 98.62 460 ASP A C 1
ATOM 3574 O O . ASP A 1 460 ? -3.688 20.589 9.208 1.00 98.62 460 ASP A O 1
ATOM 3578 N N . LEU A 1 461 ? -4.287 18.486 8.662 1.00 98.56 461 LEU A N 1
ATOM 3579 C CA . LEU A 1 461 ? -3.287 18.244 7.625 1.00 98.56 461 LEU A CA 1
ATOM 3580 C C . LEU A 1 461 ? -3.946 18.247 6.247 1.00 98.56 461 LEU A C 1
ATOM 3582 O O . LEU A 1 461 ? -4.929 17.526 6.045 1.00 98.56 461 LEU A O 1
ATOM 3586 N N . ALA A 1 462 ? -3.394 19.007 5.302 1.00 97.94 462 ALA A N 1
ATOM 3587 C CA . ALA A 1 462 ? -3.777 18.924 3.895 1.00 97.94 462 ALA A CA 1
ATOM 3588 C C . ALA A 1 462 ? -2.888 17.895 3.185 1.00 97.94 462 ALA A C 1
ATOM 3590 O O . ALA A 1 462 ? -1.660 17.973 3.254 1.00 97.94 462 ALA A O 1
ATOM 3591 N N . SER A 1 463 ? -3.498 16.934 2.500 1.00 97.88 463 SER A N 1
ATOM 3592 C CA . SER A 1 463 ? -2.774 15.872 1.799 1.00 97.88 463 SER A CA 1
ATOM 3593 C C . SER A 1 463 ? -3.254 15.772 0.367 1.00 97.88 463 SER A C 1
ATOM 3595 O O . SER A 1 463 ? -4.446 15.909 0.111 1.00 97.88 463 SER A O 1
ATOM 3597 N N . TYR A 1 464 ? -2.337 15.523 -0.564 1.00 98.25 464 TYR A N 1
ATOM 3598 C CA . TYR A 1 464 ? -2.640 15.531 -1.993 1.00 98.25 464 TYR A CA 1
ATOM 3599 C C . TYR A 1 464 ? -2.195 14.241 -2.668 1.00 98.25 464 TYR A C 1
ATOM 3601 O O . TYR A 1 464 ? -1.104 13.738 -2.399 1.00 98.25 464 TYR A O 1
ATOM 3609 N N . ASN A 1 465 ? -3.027 13.744 -3.576 1.00 98.06 465 ASN A N 1
ATOM 3610 C CA . ASN A 1 465 ? -2.716 12.593 -4.416 1.00 98.06 465 ASN A CA 1
ATOM 3611 C C . ASN A 1 465 ? -2.225 13.102 -5.774 1.00 98.06 465 ASN A C 1
ATOM 3613 O O . ASN A 1 465 ? -2.993 13.717 -6.516 1.00 98.06 465 ASN A O 1
ATOM 3617 N N . ARG A 1 466 ? -0.934 12.949 -6.087 1.00 97.00 466 ARG A N 1
ATOM 3618 C CA . ARG A 1 466 ? -0.306 13.564 -7.271 1.00 97.00 466 ARG A CA 1
ATOM 3619 C C . ARG A 1 466 ? 0.513 12.556 -8.067 1.00 97.00 466 ARG A C 1
ATOM 3621 O O . ARG A 1 466 ? 1.429 11.922 -7.555 1.00 97.00 466 ARG A O 1
ATOM 3628 N N . TYR A 1 467 ? 0.210 12.480 -9.360 1.00 97.50 467 TYR A N 1
ATOM 3629 C CA . TYR A 1 467 ? 0.672 11.432 -10.271 1.00 97.50 467 TYR A CA 1
ATOM 3630 C C . TYR A 1 467 ? 1.322 12.006 -11.546 1.00 97.50 467 TYR A C 1
ATOM 3632 O O . TYR A 1 467 ? 1.221 11.412 -12.622 1.00 97.50 467 TYR A O 1
ATOM 3640 N N . TRP A 1 468 ? 1.981 13.165 -11.447 1.00 97.00 468 TRP A N 1
ATOM 3641 C CA . TRP A 1 468 ? 2.649 13.798 -12.586 1.00 97.00 468 TRP A CA 1
ATOM 3642 C C . TRP A 1 468 ? 3.766 12.925 -13.164 1.00 97.00 468 TRP A C 1
ATOM 3644 O O . TRP A 1 468 ? 4.607 12.367 -12.469 1.00 97.00 468 TRP A O 1
ATOM 3654 N N . GLY A 1 469 ? 3.766 12.806 -14.483 1.00 96.69 469 GLY A N 1
ATOM 3655 C CA . GLY A 1 469 ? 4.520 11.837 -15.260 1.00 96.69 469 GLY A CA 1
ATOM 3656 C C . GLY A 1 469 ? 3.850 10.466 -15.385 1.00 96.69 469 GLY A C 1
ATOM 3657 O O . GLY A 1 469 ? 4.272 9.689 -16.233 1.00 96.69 469 GLY A O 1
ATOM 3658 N N . TRP A 1 470 ? 2.788 10.153 -14.639 1.00 97.94 470 TRP A N 1
ATOM 3659 C CA . TRP A 1 470 ? 1.971 8.956 -14.871 1.00 97.94 470 TRP A CA 1
ATOM 3660 C C . TRP A 1 470 ? 0.686 9.301 -15.629 1.00 97.94 470 TRP A C 1
ATOM 3662 O O . TRP A 1 470 ? 0.605 9.024 -16.826 1.00 97.94 470 TRP A O 1
ATOM 3672 N N . TYR A 1 471 ? -0.266 10.003 -15.005 1.00 96.69 471 TYR A N 1
ATOM 3673 C CA . TYR A 1 471 ? -1.545 10.362 -15.647 1.00 96.69 471 TYR A CA 1
ATOM 3674 C C . TYR A 1 471 ? -1.480 11.653 -16.474 1.00 96.69 471 TYR A C 1
ATOM 3676 O O . TYR A 1 471 ? -2.057 11.730 -17.551 1.00 96.69 471 TYR A O 1
ATOM 3684 N N . ASP A 1 472 ? -0.723 12.643 -16.018 1.00 93.31 472 ASP A N 1
ATOM 3685 C CA . ASP A 1 472 ? -0.563 13.965 -16.638 1.00 93.31 472 ASP A CA 1
ATOM 3686 C C . ASP A 1 472 ? 0.852 14.508 -16.357 1.00 93.31 472 ASP A C 1
ATOM 3688 O O . ASP A 1 472 ? 1.689 13.731 -15.916 1.00 93.31 472 ASP A O 1
ATOM 3692 N N . GLY A 1 473 ? 1.170 15.770 -16.674 1.00 96.00 473 GLY A N 1
ATOM 3693 C CA . GLY A 1 473 ? 2.419 16.460 -16.279 1.00 96.00 473 GLY A CA 1
ATOM 3694 C C . GLY A 1 473 ? 3.753 15.733 -16.537 1.00 96.00 473 GLY A C 1
ATOM 3695 O O . GLY A 1 473 ? 3.843 14.804 -17.345 1.00 96.00 473 GLY A O 1
ATOM 3696 N N . GLN A 1 474 ? 4.806 16.170 -15.846 1.00 97.12 474 GLN A N 1
ATOM 3697 C CA . GLN A 1 474 ? 6.164 15.608 -15.851 1.00 97.12 474 GLN A CA 1
ATOM 3698 C C . GLN A 1 474 ? 6.627 15.303 -14.419 1.00 97.12 474 GLN A C 1
ATOM 3700 O O . GLN A 1 474 ? 6.222 15.981 -13.481 1.00 97.12 474 GLN A O 1
ATOM 3705 N N . PHE A 1 475 ? 7.542 14.341 -14.229 1.00 97.31 475 PHE A N 1
ATOM 3706 C CA . PHE A 1 475 ? 7.979 13.933 -12.879 1.00 97.31 475 PHE A CA 1
ATOM 3707 C C . PHE A 1 475 ? 8.471 15.100 -12.012 1.00 97.31 475 PHE A C 1
ATOM 3709 O O . PHE A 1 475 ? 8.197 15.156 -10.817 1.00 97.31 475 PHE A O 1
ATOM 3716 N N . LYS A 1 476 ? 9.210 16.039 -12.620 1.00 97.12 476 LYS A N 1
ATOM 3717 C CA . LYS A 1 476 ? 9.799 17.188 -11.919 1.00 97.12 476 LYS A CA 1
ATOM 3718 C C . LYS A 1 476 ? 8.773 18.215 -11.449 1.00 97.12 476 LYS A C 1
ATOM 3720 O O . LYS A 1 476 ? 9.126 19.029 -10.602 1.00 97.12 476 LYS A O 1
ATOM 3725 N N . ASP A 1 477 ? 7.535 18.172 -11.938 1.00 97.81 477 ASP A N 1
ATOM 3726 C CA . ASP A 1 477 ? 6.503 19.153 -11.585 1.00 97.81 477 ASP A CA 1
ATOM 3727 C C . ASP A 1 477 ? 6.125 19.084 -10.097 1.00 97.81 477 ASP A C 1
ATOM 3729 O O . ASP A 1 477 ? 5.711 20.092 -9.522 1.00 97.81 477 ASP A O 1
ATOM 3733 N N . ILE A 1 478 ? 6.362 17.937 -9.441 1.00 97.75 478 ILE A N 1
ATOM 3734 C CA . ILE A 1 478 ? 6.122 17.742 -8.004 1.00 97.75 478 ILE A CA 1
ATOM 3735 C C . ILE A 1 478 ? 6.856 18.769 -7.135 1.00 97.75 478 ILE A C 1
ATOM 3737 O O . ILE A 1 478 ? 6.327 19.212 -6.116 1.00 97.75 478 ILE A O 1
ATOM 3741 N N . GLY A 1 479 ? 8.061 19.173 -7.544 1.00 97.81 479 GLY A N 1
ATOM 3742 C CA . GLY A 1 479 ? 8.887 20.093 -6.778 1.00 97.81 479 GLY A CA 1
ATOM 3743 C C . GLY A 1 479 ? 8.349 21.527 -6.797 1.00 97.81 479 GLY A C 1
ATOM 3744 O O . GLY A 1 479 ? 7.945 22.036 -5.748 1.00 97.81 479 GLY A O 1
ATOM 3745 N N . PRO A 1 480 ? 8.288 22.178 -7.975 1.00 98.19 480 PRO A N 1
ATOM 3746 C CA . PRO A 1 480 ? 7.736 23.523 -8.114 1.00 98.19 480 PRO A CA 1
ATOM 3747 C C . PRO A 1 480 ? 6.299 23.645 -7.604 1.00 98.19 480 PRO A C 1
ATOM 3749 O O . PRO A 1 480 ? 5.939 24.679 -7.038 1.00 98.19 480 PRO A O 1
ATOM 3752 N N . TRP A 1 481 ? 5.479 22.602 -7.771 1.00 97.69 481 TRP A N 1
ATOM 3753 C CA . TRP A 1 481 ? 4.140 22.563 -7.192 1.00 97.69 481 TRP A CA 1
ATOM 3754 C C . TRP A 1 481 ? 4.177 22.677 -5.666 1.00 97.69 481 TRP A C 1
ATOM 3756 O O . TRP A 1 481 ? 3.514 23.554 -5.107 1.00 97.69 481 TRP A O 1
ATOM 3766 N N . ALA A 1 482 ? 4.972 21.833 -5.002 1.00 97.94 482 ALA A N 1
ATOM 3767 C CA . ALA A 1 482 ? 5.049 21.808 -3.548 1.00 97.94 482 ALA A CA 1
ATOM 3768 C C . ALA A 1 482 ? 5.547 23.147 -2.990 1.00 97.94 482 ALA A C 1
ATOM 3770 O O . ALA A 1 482 ? 4.961 23.667 -2.042 1.00 97.94 482 ALA A O 1
ATOM 3771 N N . ASP A 1 483 ? 6.568 23.742 -3.613 1.00 98.56 483 ASP A N 1
ATOM 3772 C CA . ASP A 1 483 ? 7.118 25.035 -3.188 1.00 98.56 483 ASP A CA 1
ATOM 3773 C C . ASP A 1 483 ? 6.089 26.161 -3.334 1.00 98.56 483 ASP A C 1
ATOM 3775 O O . ASP A 1 483 ? 5.902 26.971 -2.423 1.00 98.56 483 ASP A O 1
ATOM 3779 N N . LYS A 1 484 ? 5.377 26.200 -4.468 1.00 98.38 484 LYS A N 1
ATOM 3780 C CA . LYS A 1 484 ? 4.343 27.208 -4.728 1.00 98.38 484 LYS A CA 1
ATOM 3781 C C . LYS A 1 484 ? 3.173 27.075 -3.758 1.00 98.38 484 LYS A C 1
ATOM 3783 O O . LYS A 1 484 ? 2.668 28.088 -3.272 1.00 98.38 484 LYS A O 1
ATOM 3788 N N . LEU A 1 485 ? 2.730 25.849 -3.488 1.00 98.06 485 LEU A N 1
ATOM 3789 C CA . LEU A 1 485 ? 1.627 25.597 -2.569 1.00 98.06 485 LEU A CA 1
ATOM 3790 C C . LEU A 1 485 ? 2.012 25.948 -1.130 1.00 98.06 485 LEU A C 1
ATOM 3792 O O . LEU A 1 485 ? 1.248 26.635 -0.454 1.00 98.06 485 LEU A O 1
ATOM 3796 N N . HIS A 1 486 ? 3.212 25.557 -0.694 1.00 98.38 486 HIS A N 1
ATOM 3797 C CA . HIS A 1 486 ? 3.741 25.895 0.628 1.00 98.38 486 HIS A CA 1
ATOM 3798 C C . HIS A 1 486 ? 3.863 27.408 0.828 1.00 98.38 486 HIS A C 1
ATOM 3800 O O . HIS A 1 486 ? 3.410 27.946 1.835 1.00 98.38 486 HIS A O 1
ATOM 3806 N N . ALA A 1 487 ? 4.390 28.125 -0.169 1.00 98.38 487 ALA A N 1
ATOM 3807 C CA . ALA A 1 487 ? 4.484 29.584 -0.130 1.00 98.38 487 ALA A CA 1
ATOM 3808 C C . ALA A 1 487 ? 3.106 30.265 -0.059 1.00 98.38 487 ALA A C 1
ATOM 3810 O O . ALA A 1 487 ? 2.958 31.301 0.588 1.00 98.38 487 ALA A O 1
ATOM 3811 N N . LYS A 1 488 ? 2.091 29.684 -0.711 1.00 98.00 488 LYS A N 1
ATOM 3812 C CA . LYS A 1 488 ? 0.710 30.186 -0.687 1.00 98.00 488 LYS A CA 1
ATOM 3813 C C . LYS A 1 488 ? 0.001 29.887 0.638 1.00 98.00 488 LYS A C 1
ATOM 3815 O O . LYS A 1 488 ? -0.820 30.692 1.073 1.00 98.00 488 LYS A O 1
ATOM 3820 N N . LEU A 1 489 ? 0.305 28.756 1.276 1.00 97.31 489 LEU A N 1
ATOM 3821 C CA . LEU A 1 489 ? -0.340 28.275 2.502 1.00 97.31 489 LEU A CA 1
ATOM 3822 C C . LEU A 1 489 ? 0.683 27.994 3.626 1.00 97.31 489 LEU A C 1
ATOM 3824 O O . LEU A 1 489 ? 0.705 26.890 4.167 1.00 97.31 489 LEU A O 1
ATOM 3828 N N . PRO A 1 490 ? 1.490 28.981 4.061 1.00 96.88 490 PRO A N 1
ATOM 3829 C CA . PRO A 1 490 ? 2.666 28.743 4.911 1.00 96.88 490 PRO A CA 1
ATOM 3830 C C . PRO A 1 490 ? 2.349 28.236 6.327 1.00 96.88 490 PRO A C 1
ATOM 3832 O O . PRO A 1 490 ? 3.241 27.763 7.030 1.00 96.88 490 PRO A O 1
ATOM 3835 N N . ALA A 1 491 ? 1.092 28.361 6.763 1.00 97.19 491 ALA A N 1
ATOM 3836 C CA . ALA A 1 491 ? 0.610 27.886 8.058 1.00 97.19 491 ALA A CA 1
ATOM 3837 C C . ALA A 1 491 ? -0.096 26.521 7.982 1.00 97.19 491 ALA A C 1
ATOM 3839 O O . ALA A 1 491 ? -0.410 25.945 9.022 1.00 97.19 491 ALA A O 1
ATOM 3840 N N . LYS A 1 492 ? -0.376 26.006 6.779 1.00 98.00 492 LYS A N 1
ATOM 3841 C CA . LYS A 1 492 ? -1.060 24.728 6.588 1.00 98.00 492 LYS A CA 1
ATOM 3842 C C . LYS A 1 492 ? -0.022 23.639 6.336 1.00 98.00 492 LYS A C 1
ATOM 3844 O O . LYS A 1 492 ? 0.670 23.713 5.325 1.00 98.00 492 LYS A O 1
ATOM 3849 N N . PRO A 1 493 ? 0.075 22.601 7.179 1.00 98.19 493 PRO A N 1
ATOM 3850 C CA . PRO A 1 493 ? 0.914 21.466 6.843 1.00 98.19 493 PRO A CA 1
ATOM 3851 C C . PRO A 1 493 ? 0.400 20.758 5.590 1.00 98.19 493 PRO A C 1
ATOM 3853 O O . PRO A 1 493 ? -0.758 20.331 5.549 1.00 98.19 493 PRO A O 1
ATOM 3856 N N . ILE A 1 494 ? 1.271 20.632 4.590 1.00 97.75 494 ILE A N 1
ATOM 3857 C CA . ILE A 1 494 ? 0.983 19.945 3.330 1.00 97.75 494 ILE A CA 1
ATOM 3858 C C . ILE A 1 494 ? 1.780 18.643 3.225 1.00 97.75 494 ILE A C 1
ATOM 3860 O O . ILE A 1 494 ? 2.890 18.540 3.745 1.00 97.75 494 ILE A O 1
ATOM 3864 N N . GLY A 1 495 ? 1.204 17.627 2.592 1.00 97.69 495 GLY A N 1
ATOM 3865 C CA . GLY A 1 495 ? 1.843 16.327 2.390 1.00 97.69 495 GLY A CA 1
ATOM 3866 C C . GLY A 1 495 ? 1.325 15.617 1.145 1.00 97.69 495 GLY A C 1
ATOM 3867 O O . GLY A 1 495 ? 0.373 16.066 0.504 1.00 97.69 495 GLY A O 1
ATOM 3868 N N . LEU A 1 496 ? 1.957 14.496 0.807 1.00 98.06 496 LEU A N 1
ATOM 3869 C CA . LEU A 1 496 ? 1.561 13.644 -0.312 1.00 98.06 496 LEU A CA 1
ATOM 3870 C C . LEU A 1 496 ? 0.868 12.394 0.223 1.00 98.06 496 LEU A C 1
ATOM 3872 O O . LEU A 1 496 ? 1.519 11.529 0.810 1.00 98.06 496 LEU A O 1
ATOM 3876 N N . GLY A 1 497 ? -0.448 12.313 0.020 1.00 97.62 497 GLY A N 1
ATOM 3877 C CA . GLY A 1 497 ? -1.245 11.137 0.373 1.00 97.62 497 GLY A CA 1
ATOM 3878 C C . GLY A 1 497 ? -0.988 9.966 -0.570 1.00 97.62 497 GLY A C 1
ATOM 3879 O O . GLY A 1 497 ? -0.977 8.816 -0.129 1.00 97.62 497 GLY A O 1
ATOM 3880 N N . GLU A 1 498 ? -0.733 10.260 -1.848 1.00 98.50 498 GLU A N 1
ATOM 3881 C CA . GLU A 1 498 ? -0.424 9.275 -2.883 1.00 98.50 498 GLU A CA 1
ATOM 3882 C C . GLU A 1 498 ? 0.475 9.862 -3.969 1.00 98.50 498 GLU A C 1
ATOM 3884 O O . GLU A 1 498 ? 0.304 11.009 -4.389 1.00 98.50 498 GLU A O 1
ATOM 3889 N N . TYR A 1 499 ? 1.406 9.043 -4.450 1.00 98.38 499 TYR A N 1
ATOM 3890 C CA . TYR A 1 499 ? 2.155 9.245 -5.688 1.00 98.38 499 TYR A CA 1
ATOM 3891 C C . TYR A 1 499 ? 2.750 7.909 -6.145 1.00 98.38 499 TYR A C 1
ATOM 3893 O O . TYR A 1 499 ? 3.183 7.109 -5.315 1.00 98.38 499 TYR A O 1
ATOM 3901 N N . GLY A 1 500 ? 2.800 7.651 -7.450 1.00 97.94 500 GLY A N 1
ATOM 3902 C CA . GLY A 1 500 ? 3.354 6.404 -7.982 1.00 97.94 500 GLY A CA 1
ATOM 3903 C C . GLY A 1 500 ? 3.143 6.240 -9.482 1.00 97.94 500 GLY A C 1
ATOM 3904 O O . GLY A 1 500 ? 2.496 7.062 -10.128 1.00 97.94 500 GLY A O 1
ATOM 3905 N N . ALA A 1 501 ? 3.674 5.156 -10.036 1.00 98.38 501 ALA A N 1
ATOM 3906 C CA . ALA A 1 501 ? 3.507 4.776 -11.436 1.00 98.38 501 ALA A CA 1
ATOM 3907 C C . ALA A 1 501 ? 3.352 3.254 -11.551 1.00 98.38 501 ALA A C 1
ATOM 3909 O O . ALA A 1 501 ? 3.892 2.516 -10.721 1.00 98.38 501 ALA A O 1
ATOM 3910 N N . GLY A 1 502 ? 2.589 2.799 -12.549 1.00 98.00 502 GLY A N 1
ATOM 3911 C CA . GLY A 1 502 ? 2.360 1.372 -12.789 1.00 98.00 502 GLY A CA 1
ATOM 3912 C C . GLY A 1 502 ? 3.624 0.692 -13.307 1.00 98.00 502 GLY A C 1
ATOM 3913 O O . GLY A 1 502 ? 4.402 1.308 -14.040 1.00 98.00 502 GLY A O 1
ATOM 3914 N N . ALA A 1 503 ? 3.840 -0.563 -12.917 1.00 97.94 503 ALA A N 1
ATOM 3915 C CA . ALA A 1 503 ? 4.941 -1.378 -13.416 1.00 97.94 503 ALA A CA 1
ATOM 3916 C C . ALA A 1 503 ? 4.664 -2.876 -13.310 1.00 97.94 503 ALA A C 1
ATOM 3918 O O . ALA A 1 503 ? 4.258 -3.386 -12.267 1.00 97.94 503 ALA A O 1
ATOM 3919 N N . SER A 1 504 ? 5.068 -3.603 -14.344 1.00 95.81 504 SER A N 1
ATOM 3920 C CA . SER A 1 504 ? 5.171 -5.054 -14.348 1.00 95.81 504 SER A CA 1
ATOM 3921 C C . SER A 1 504 ? 6.618 -5.489 -14.127 1.00 95.81 504 SER A C 1
ATOM 3923 O O . SER A 1 504 ? 7.532 -5.060 -14.827 1.00 95.81 504 SER A O 1
ATOM 3925 N N . ALA A 1 505 ? 6.824 -6.444 -13.219 1.00 93.50 505 ALA A N 1
ATOM 3926 C CA . ALA A 1 505 ? 8.127 -7.073 -12.993 1.00 93.50 505 ALA A CA 1
ATOM 3927 C C . ALA A 1 505 ? 8.536 -8.070 -14.102 1.00 93.50 505 ALA A C 1
ATOM 3929 O O . ALA A 1 505 ? 9.470 -8.847 -13.907 1.00 93.50 505 ALA A O 1
ATOM 3930 N N . ILE A 1 506 ? 7.814 -8.146 -15.225 1.00 91.56 506 ILE A N 1
ATOM 3931 C CA . ILE A 1 506 ? 8.194 -8.967 -16.392 1.00 91.56 506 ILE A CA 1
ATOM 3932 C C . ILE A 1 506 ? 8.275 -8.161 -17.690 1.00 91.56 506 ILE A C 1
ATOM 3934 O O . ILE A 1 506 ? 8.809 -8.658 -18.677 1.00 91.56 506 ILE A O 1
ATOM 3938 N N . GLN A 1 507 ? 7.786 -6.922 -17.699 1.00 93.31 507 GLN A N 1
ATOM 3939 C CA . GLN A 1 507 ? 7.892 -6.021 -18.842 1.00 93.31 507 GLN A CA 1
ATOM 3940 C C . GLN A 1 507 ? 9.115 -5.139 -18.647 1.00 93.31 507 GLN A C 1
ATOM 3942 O O . GLN A 1 507 ? 9.280 -4.515 -17.599 1.00 93.31 507 GLN A O 1
ATOM 3947 N N . GLN A 1 508 ? 10.012 -5.150 -19.626 1.00 91.88 508 GLN A N 1
ATOM 3948 C CA . GLN A 1 508 ? 11.332 -4.549 -19.502 1.00 91.88 508 GLN A CA 1
ATOM 3949 C C . GLN A 1 508 ? 11.610 -3.672 -20.723 1.00 91.88 508 GLN A C 1
ATOM 3951 O O . GLN A 1 508 ? 11.443 -4.120 -21.857 1.00 91.88 508 GLN A O 1
ATOM 3956 N N . GLU A 1 509 ? 12.032 -2.430 -20.498 1.00 88.31 509 GLU A N 1
ATOM 3957 C CA . GLU A 1 509 ? 12.360 -1.465 -21.551 1.00 88.31 509 GLU A CA 1
ATOM 3958 C C . GLU A 1 509 ? 13.467 -0.526 -21.061 1.00 88.31 509 GLU A C 1
ATOM 3960 O O . GLU A 1 509 ? 13.338 0.091 -20.007 1.00 88.31 509 GLU A O 1
ATOM 3965 N N . ASP A 1 510 ? 14.564 -0.416 -21.810 1.00 86.69 510 ASP A N 1
ATOM 3966 C CA . ASP A 1 510 ? 15.697 0.439 -21.446 1.00 86.69 510 ASP A CA 1
ATOM 3967 C C . ASP A 1 510 ? 16.301 1.093 -22.708 1.00 86.69 510 ASP A C 1
ATOM 3969 O O . ASP A 1 510 ? 16.817 0.365 -23.562 1.00 86.69 510 ASP A O 1
ATOM 3973 N N . PRO A 1 511 ? 16.232 2.432 -22.868 1.00 88.88 511 PRO A N 1
ATOM 3974 C CA . PRO A 1 511 ? 15.587 3.386 -21.963 1.00 88.88 511 PRO A CA 1
ATOM 3975 C C . PRO A 1 511 ? 14.049 3.271 -21.997 1.00 88.88 511 PRO A C 1
ATOM 3977 O O . PRO A 1 511 ? 13.476 3.091 -23.073 1.00 88.88 511 PRO A O 1
ATOM 3980 N N . PRO A 1 512 ? 13.357 3.416 -20.852 1.00 93.19 512 PRO A N 1
ATOM 3981 C CA . PRO A 1 512 ? 11.901 3.333 -20.809 1.00 93.19 512 PRO A CA 1
ATOM 3982 C C . PRO A 1 512 ? 11.239 4.557 -21.449 1.00 93.19 512 PRO A C 1
ATOM 3984 O O . PRO A 1 512 ? 11.671 5.697 -21.249 1.00 93.19 512 PRO A O 1
ATOM 3987 N N . ARG A 1 513 ? 10.130 4.334 -22.158 1.00 90.69 513 ARG A N 1
ATOM 3988 C CA . ARG A 1 513 ? 9.221 5.396 -22.617 1.00 90.69 513 ARG A CA 1
ATOM 3989 C C . ARG A 1 513 ? 8.029 5.512 -21.673 1.00 90.69 513 ARG A C 1
ATOM 3991 O O . ARG A 1 513 ? 7.704 4.558 -20.973 1.00 90.69 513 ARG A O 1
ATOM 3998 N N . ARG A 1 514 ? 7.365 6.676 -21.670 1.00 94.81 514 ARG A N 1
ATOM 3999 C CA . ARG A 1 514 ? 6.132 6.878 -20.895 1.00 94.81 514 ARG A CA 1
ATOM 4000 C C . ARG A 1 514 ? 5.041 5.912 -21.359 1.00 94.81 514 ARG A C 1
ATOM 4002 O O . ARG A 1 514 ? 4.659 5.986 -22.527 1.00 94.81 514 ARG A O 1
ATOM 4009 N N . PRO A 1 515 ? 4.521 5.061 -20.461 1.00 93.25 515 PRO A N 1
ATOM 4010 C CA . PRO A 1 515 ? 3.397 4.193 -20.764 1.00 93.25 515 PRO A CA 1
ATOM 4011 C C . PRO A 1 515 ? 2.105 4.968 -20.964 1.00 93.25 515 PRO A C 1
ATOM 4013 O O . PRO A 1 515 ? 1.923 6.052 -20.408 1.00 93.25 515 PRO A O 1
ATOM 4016 N N . GLU A 1 516 ? 1.173 4.358 -21.688 1.00 94.00 516 GLU A N 1
ATOM 4017 C CA . GLU A 1 516 ? -0.240 4.696 -21.564 1.00 94.00 516 GLU A CA 1
ATOM 4018 C C . GLU A 1 516 ? -0.768 4.068 -20.261 1.00 94.00 516 GLU A C 1
ATOM 4020 O O . GLU A 1 516 ? -0.744 2.843 -20.163 1.00 94.00 516 GLU A O 1
ATOM 4025 N N . PRO A 1 517 ? -1.252 4.845 -19.270 1.00 94.88 517 PRO A N 1
ATOM 4026 C CA . PRO A 1 517 ? -1.609 4.308 -17.952 1.00 94.88 517 PRO A CA 1
ATOM 4027 C C . PRO A 1 517 ? -2.671 3.203 -17.924 1.00 94.88 517 PRO A C 1
ATOM 4029 O O . PRO A 1 517 ? -2.671 2.397 -17.002 1.00 94.88 517 PRO A O 1
ATOM 4032 N N . GLY A 1 518 ? -3.597 3.201 -18.889 1.00 91.75 518 GLY A N 1
ATOM 4033 C CA . GLY A 1 518 ? -4.611 2.150 -19.051 1.00 91.75 518 GLY A CA 1
ATOM 4034 C C . GLY A 1 518 ? -4.195 1.040 -20.024 1.00 91.75 518 GLY A C 1
ATOM 4035 O O . GLY A 1 518 ? -4.981 0.134 -20.297 1.00 91.75 518 GLY A O 1
ATOM 4036 N N . GLY A 1 519 ? -2.989 1.129 -20.589 1.00 90.19 519 GLY A N 1
ATOM 4037 C CA . GLY A 1 519 ? -2.468 0.209 -21.589 1.00 90.19 519 GLY A CA 1
ATOM 4038 C C . GLY A 1 519 ? -1.940 -1.092 -20.985 1.00 90.19 519 GLY A C 1
ATOM 4039 O O . GLY A 1 519 ? -1.896 -1.291 -19.776 1.00 90.19 519 GLY A O 1
ATOM 4040 N N . ARG A 1 520 ? -1.506 -2.011 -21.852 1.00 93.19 520 ARG A N 1
ATOM 4041 C CA . ARG A 1 520 ? -0.975 -3.331 -21.458 1.00 93.19 520 ARG A CA 1
ATOM 4042 C C . ARG A 1 520 ? 0.537 -3.357 -21.220 1.00 93.19 520 ARG A C 1
ATOM 4044 O O . ARG A 1 520 ? 1.087 -4.428 -20.979 1.00 93.19 520 ARG A O 1
ATOM 4051 N N . TRP A 1 521 ? 1.215 -2.217 -21.343 1.00 92.25 521 TRP A N 1
ATOM 4052 C CA . TRP A 1 521 ? 2.677 -2.124 -21.339 1.00 92.25 521 TRP A CA 1
ATOM 4053 C C . TRP A 1 521 ? 3.176 -1.109 -20.312 1.00 92.25 521 TRP A C 1
ATOM 4055 O O . TRP A 1 521 ? 3.246 0.079 -20.603 1.00 92.25 521 TRP A O 1
ATOM 4065 N N . HIS A 1 522 ? 3.534 -1.585 -19.125 1.00 97.50 522 HIS A N 1
ATOM 4066 C CA . HIS A 1 522 ? 4.058 -0.842 -17.984 1.00 97.50 522 HIS A CA 1
ATOM 4067 C C . HIS A 1 522 ? 5.466 -1.372 -17.625 1.00 97.50 522 HIS A C 1
ATOM 4069 O O . HIS A 1 522 ? 5.608 -2.201 -16.723 1.00 97.50 522 HIS A O 1
ATOM 4075 N N . PRO A 1 523 ? 6.528 -0.949 -18.334 1.00 96.19 523 PRO A N 1
ATOM 4076 C CA . PRO A 1 523 ? 7.881 -1.421 -18.091 1.00 96.19 523 PRO A CA 1
ATOM 4077 C C . PRO A 1 523 ? 8.375 -0.980 -16.714 1.00 96.19 523 PRO A C 1
ATOM 4079 O O . PRO A 1 523 ? 8.245 0.181 -16.318 1.00 96.19 523 PRO A O 1
ATOM 4082 N N . GLU A 1 524 ? 9.006 -1.908 -16.004 1.00 98.12 524 GLU A N 1
ATOM 4083 C CA . GLU A 1 524 ? 9.519 -1.693 -14.652 1.00 98.12 524 GLU A CA 1
ATOM 4084 C C . GLU A 1 524 ? 10.429 -0.463 -14.528 1.00 98.12 524 GLU A C 1
ATOM 4086 O O . GLU A 1 524 ? 10.347 0.308 -13.567 1.00 98.12 524 GLU A O 1
ATOM 4091 N N . GLN A 1 525 ? 11.273 -0.254 -15.537 1.00 97.69 525 GLN A N 1
ATOM 4092 C CA . GLN A 1 525 ? 12.236 0.840 -15.591 1.00 97.69 525 GLN A CA 1
ATOM 4093 C C . GLN A 1 525 ? 11.572 2.219 -15.542 1.00 97.69 525 GLN A C 1
ATOM 4095 O O . GLN A 1 525 ? 12.182 3.167 -15.043 1.00 97.69 525 GLN A O 1
ATOM 4100 N N . TYR A 1 526 ? 10.330 2.353 -16.023 1.00 98.56 526 TYR A N 1
ATOM 4101 C CA . TYR A 1 526 ? 9.610 3.623 -15.966 1.00 98.56 526 TYR A CA 1
ATOM 4102 C C . TYR A 1 526 ? 9.210 3.989 -14.534 1.00 98.56 526 TYR A C 1
ATOM 4104 O O . TYR A 1 526 ? 9.418 5.126 -14.112 1.00 98.56 526 TYR A O 1
ATOM 4112 N N . GLN A 1 527 ? 8.699 3.024 -13.760 1.00 98.69 527 GLN A N 1
ATOM 4113 C CA . GLN A 1 527 ? 8.395 3.230 -12.340 1.00 98.69 527 GLN A CA 1
ATOM 4114 C C . GLN A 1 527 ? 9.667 3.565 -11.553 1.00 98.69 527 GLN A C 1
ATOM 4116 O O . GLN A 1 527 ? 9.653 4.462 -10.709 1.00 98.69 527 GLN A O 1
ATOM 4121 N N . ALA A 1 528 ? 10.782 2.895 -11.852 1.00 98.44 528 ALA A N 1
ATOM 4122 C CA . ALA A 1 528 ? 12.065 3.212 -11.235 1.00 98.44 528 ALA A CA 1
ATOM 4123 C C . ALA A 1 528 ? 12.492 4.664 -11.527 1.00 98.44 528 ALA A C 1
ATOM 4125 O O . ALA A 1 528 ? 12.771 5.417 -10.597 1.00 98.44 528 ALA A O 1
ATOM 4126 N N . LEU A 1 529 ? 12.440 5.100 -12.792 1.00 98.25 529 LEU A N 1
ATOM 4127 C CA . LEU A 1 529 ? 12.758 6.476 -13.200 1.00 98.25 529 LEU A CA 1
ATOM 4128 C C . LEU A 1 529 ? 11.831 7.527 -12.556 1.00 98.25 529 LEU A C 1
ATOM 4130 O O . LEU A 1 529 ? 12.292 8.595 -12.140 1.00 98.25 529 LEU A O 1
ATOM 4134 N N . PHE A 1 530 ? 10.535 7.222 -12.445 1.00 98.69 530 PHE A N 1
ATOM 4135 C CA . PHE A 1 530 ? 9.566 8.057 -11.733 1.00 98.69 530 PHE A CA 1
ATOM 4136 C C . PHE A 1 530 ? 10.006 8.269 -10.276 1.00 98.69 530 PHE A C 1
ATOM 4138 O O . PHE A 1 530 ? 10.132 9.410 -9.820 1.00 98.69 530 PHE A O 1
ATOM 4145 N N . HIS A 1 531 ? 10.306 7.183 -9.555 1.00 98.69 531 HIS A N 1
ATOM 4146 C CA . HIS A 1 531 ? 10.684 7.254 -8.143 1.00 98.69 531 HIS A CA 1
ATOM 4147 C C . HIS A 1 531 ? 12.084 7.837 -7.910 1.00 98.69 531 HIS A C 1
ATOM 4149 O O . HIS A 1 531 ? 12.275 8.486 -6.882 1.00 98.69 531 HIS A O 1
ATOM 4155 N N . GLU A 1 532 ? 13.028 7.689 -8.848 1.00 98.62 532 GLU A N 1
ATOM 4156 C CA . GLU A 1 532 ? 14.331 8.381 -8.817 1.00 98.62 532 GLU A CA 1
ATOM 4157 C C . GLU A 1 532 ? 14.130 9.896 -8.707 1.00 98.62 532 GLU A C 1
ATOM 4159 O O . GLU A 1 532 ? 14.709 10.548 -7.838 1.00 98.62 532 GLU A O 1
ATOM 4164 N N . THR A 1 533 ? 13.243 10.449 -9.539 1.00 98.38 533 THR A N 1
ATOM 4165 C CA . THR A 1 533 ? 12.969 11.891 -9.547 1.00 98.38 533 THR A CA 1
ATOM 4166 C C . THR A 1 533 ? 12.174 12.326 -8.318 1.00 98.38 533 THR A C 1
ATOM 4168 O O . THR A 1 533 ? 12.541 13.295 -7.652 1.00 98.38 533 THR A O 1
ATOM 4171 N N . TYR A 1 534 ? 11.093 11.612 -7.994 1.00 98.50 534 TYR A N 1
ATOM 4172 C CA . TYR A 1 534 ? 10.216 11.976 -6.879 1.00 98.50 534 TYR A CA 1
ATOM 4173 C C . TYR A 1 534 ? 10.942 11.945 -5.533 1.00 98.50 534 TYR A C 1
ATOM 4175 O O . TYR A 1 534 ? 10.795 12.880 -4.750 1.00 98.50 534 TYR A O 1
ATOM 4183 N N . ALA A 1 535 ? 11.745 10.912 -5.258 1.00 98.25 535 ALA A N 1
ATOM 4184 C CA . ALA A 1 535 ? 12.472 10.816 -3.993 1.00 98.25 535 ALA A CA 1
ATOM 4185 C C . ALA A 1 535 ? 13.480 11.963 -3.823 1.00 98.25 535 ALA A C 1
ATOM 4187 O O . ALA A 1 535 ? 13.531 12.573 -2.754 1.00 98.25 535 ALA A O 1
ATOM 4188 N N . ALA A 1 536 ? 14.210 12.316 -4.887 1.00 98.38 536 ALA A N 1
ATOM 4189 C CA . ALA A 1 536 ? 15.148 13.435 -4.871 1.00 98.38 536 ALA A CA 1
ATOM 4190 C C . ALA A 1 536 ? 14.448 14.789 -4.650 1.00 98.38 536 ALA A C 1
ATOM 4192 O O . ALA A 1 536 ? 14.950 15.636 -3.911 1.00 98.38 536 ALA A O 1
ATOM 4193 N N . GLU A 1 537 ? 13.277 15.012 -5.256 1.00 98.19 537 GLU A N 1
ATOM 4194 C CA . GLU A 1 537 ? 12.506 16.244 -5.046 1.00 98.19 537 GLU A CA 1
ATOM 4195 C C . GLU A 1 537 ? 11.869 16.310 -3.651 1.00 98.19 537 GLU A C 1
ATOM 4197 O O . GLU A 1 537 ? 11.918 17.358 -3.004 1.00 98.19 537 GLU A O 1
ATOM 4202 N N . ILE A 1 538 ? 11.320 15.206 -3.145 1.00 97.56 538 ILE A N 1
ATOM 4203 C CA . ILE A 1 538 ? 10.747 15.139 -1.792 1.00 97.56 538 ILE A CA 1
ATOM 4204 C C . ILE A 1 538 ? 11.828 15.387 -0.732 1.00 97.56 538 ILE A C 1
ATOM 4206 O O . ILE A 1 538 ? 11.605 16.151 0.206 1.00 97.56 538 ILE A O 1
ATOM 4210 N N . ALA A 1 539 ? 13.025 14.816 -0.896 1.00 97.00 539 ALA A N 1
ATOM 4211 C CA . ALA A 1 539 ? 14.125 14.965 0.061 1.00 97.00 539 ALA A CA 1
ATOM 4212 C C . ALA A 1 539 ? 14.562 16.427 0.280 1.00 97.00 539 ALA A C 1
ATOM 4214 O O . ALA A 1 539 ? 15.061 16.772 1.351 1.00 97.00 539 ALA A O 1
ATOM 4215 N N . LYS A 1 540 ? 14.341 17.306 -0.705 1.00 97.62 540 LYS A N 1
ATOM 4216 C CA . LYS A 1 540 ? 14.647 18.745 -0.617 1.00 97.62 540 LYS A CA 1
ATOM 4217 C C . LYS A 1 540 ? 13.609 19.538 0.190 1.00 97.62 540 LYS A C 1
ATOM 4219 O O . LYS A 1 540 ? 13.817 20.725 0.429 1.00 97.62 540 LYS A O 1
ATOM 4224 N N . ARG A 1 541 ? 12.489 18.921 0.588 1.00 97.62 541 ARG A N 1
ATOM 4225 C CA . ARG A 1 541 ? 11.287 19.599 1.110 1.00 97.62 541 ARG A CA 1
ATOM 4226 C C . ARG A 1 541 ? 10.870 19.054 2.478 1.00 97.62 541 ARG A C 1
ATOM 4228 O O . ARG A 1 541 ? 9.819 18.428 2.605 1.00 97.62 541 ARG A O 1
ATOM 4235 N N . PRO A 1 542 ? 11.655 19.333 3.535 1.00 96.62 542 PRO A N 1
ATOM 4236 C CA . PRO A 1 542 ? 11.380 18.826 4.880 1.00 96.62 542 PRO A CA 1
ATOM 4237 C C . PRO A 1 542 ? 10.075 19.362 5.492 1.00 96.62 542 PRO A C 1
ATOM 4239 O O . PRO A 1 542 ? 9.626 18.828 6.500 1.00 96.62 542 PRO A O 1
ATOM 4242 N N . PHE A 1 543 ? 9.459 20.393 4.900 1.00 97.56 543 PHE A N 1
ATOM 4243 C CA . PHE A 1 543 ? 8.157 20.908 5.325 1.00 97.56 543 PHE A CA 1
ATOM 4244 C C . PHE A 1 543 ? 7.005 19.927 5.063 1.00 97.56 543 PHE A C 1
ATOM 4246 O O . PHE A 1 543 ? 5.948 20.051 5.681 1.00 97.56 543 PHE A O 1
ATOM 4253 N N . MET A 1 544 ? 7.183 18.953 4.159 1.00 97.62 544 MET A N 1
ATOM 4254 C CA . MET A 1 544 ? 6.156 17.947 3.908 1.00 97.62 544 MET A CA 1
ATOM 4255 C C . MET A 1 544 ? 5.935 17.112 5.168 1.00 97.62 544 MET A C 1
ATOM 4257 O O . MET A 1 544 ? 6.853 16.458 5.663 1.00 97.62 544 MET A O 1
ATOM 4261 N N . TRP A 1 545 ? 4.707 17.116 5.693 1.00 97.56 545 TRP A N 1
ATOM 4262 C CA . TRP A 1 545 ? 4.414 16.401 6.938 1.00 97.56 545 TRP A CA 1
ATOM 4263 C C . TRP A 1 545 ? 4.525 14.877 6.756 1.00 97.56 545 TRP A C 1
ATOM 4265 O O . TRP A 1 545 ? 4.935 14.167 7.668 1.00 97.56 545 TRP A O 1
ATOM 4275 N N . GLY A 1 546 ? 4.208 14.366 5.568 1.00 97.69 546 GLY A N 1
ATOM 4276 C CA . GLY A 1 546 ? 4.341 12.955 5.231 1.00 97.69 546 GLY A CA 1
ATOM 4277 C C . GLY A 1 546 ? 4.203 12.712 3.737 1.00 97.69 546 GLY A C 1
ATOM 4278 O O . GLY A 1 546 ? 3.564 13.495 3.026 1.00 97.69 546 GLY A O 1
ATOM 4279 N N . THR A 1 547 ? 4.823 11.633 3.264 1.00 97.69 547 THR A N 1
ATOM 4280 C CA . THR A 1 547 ? 4.785 11.222 1.857 1.00 97.69 547 THR A CA 1
ATOM 4281 C C . THR A 1 547 ? 4.559 9.722 1.759 1.00 97.69 547 THR A C 1
ATOM 4283 O O . THR A 1 547 ? 5.375 8.944 2.260 1.00 97.69 547 THR A O 1
ATOM 4286 N N . PHE A 1 548 ? 3.472 9.323 1.099 1.00 98.62 548 PHE A N 1
ATOM 4287 C CA . PHE A 1 548 ? 3.053 7.928 1.006 1.00 98.62 548 PHE A CA 1
ATOM 4288 C C . PHE A 1 548 ? 2.993 7.470 -0.454 1.00 98.62 548 PHE A C 1
ATOM 4290 O O . PHE A 1 548 ? 2.168 7.939 -1.237 1.00 98.62 548 PHE A O 1
ATOM 4297 N N . ILE A 1 549 ? 3.872 6.537 -0.828 1.00 98.75 549 ILE A N 1
ATOM 4298 C CA . ILE A 1 549 ? 3.886 5.946 -2.176 1.00 98.75 549 ILE A CA 1
ATOM 4299 C C . ILE A 1 549 ? 2.610 5.141 -2.398 1.00 98.75 549 ILE A C 1
ATOM 4301 O O . ILE A 1 549 ? 2.235 4.327 -1.555 1.00 98.75 549 ILE A O 1
ATOM 4305 N N . TRP A 1 550 ? 1.950 5.336 -3.533 1.00 98.06 550 TRP A N 1
ATOM 4306 C CA . TRP A 1 550 ? 0.918 4.439 -4.036 1.00 98.06 550 TRP A CA 1
ATOM 4307 C C . TRP A 1 550 ? 1.575 3.433 -4.992 1.00 98.06 550 TRP A C 1
ATOM 4309 O O . TRP A 1 550 ? 1.907 3.800 -6.114 1.00 98.06 550 TRP A O 1
ATOM 4319 N N . LEU A 1 551 ? 1.838 2.187 -4.589 1.00 95.38 551 LEU A N 1
ATOM 4320 C CA . LEU A 1 551 ? 1.476 1.532 -3.317 1.00 95.38 551 LEU A CA 1
ATOM 4321 C C . LEU A 1 551 ? 2.626 0.628 -2.820 1.00 95.38 551 LEU A C 1
ATOM 4323 O O . LEU A 1 551 ? 3.574 0.361 -3.553 1.00 95.38 551 LEU A O 1
ATOM 4327 N N . GLY A 1 552 ? 2.594 0.151 -1.571 1.00 98.00 552 GLY A N 1
ATOM 4328 C CA . GLY A 1 552 ? 3.608 -0.797 -1.074 1.00 98.00 552 GLY A CA 1
ATOM 4329 C C . GLY A 1 552 ? 3.665 -2.108 -1.875 1.00 98.00 552 GLY A C 1
ATOM 4330 O O . GLY A 1 552 ? 4.735 -2.568 -2.262 1.00 98.00 552 GLY A O 1
ATOM 4331 N N . PHE A 1 553 ? 2.496 -2.664 -2.177 1.00 98.44 553 PHE A N 1
ATOM 4332 C CA . PHE A 1 553 ? 2.271 -3.888 -2.934 1.00 98.44 553 PHE A CA 1
ATOM 4333 C C . PHE A 1 553 ? 1.246 -3.673 -4.053 1.00 98.44 553 PHE A C 1
ATOM 4335 O O . PHE A 1 553 ? 0.339 -2.863 -3.900 1.00 98.44 553 PHE A O 1
ATOM 4342 N N . ASP A 1 554 ? 1.326 -4.430 -5.144 1.00 97.81 554 ASP A N 1
ATOM 4343 C CA . ASP A 1 554 ? 0.228 -4.479 -6.116 1.00 97.81 554 ASP A CA 1
ATOM 4344 C C . ASP A 1 554 ? -1.036 -5.001 -5.407 1.00 97.81 554 ASP A C 1
ATOM 4346 O O . ASP A 1 554 ? -0.931 -5.826 -4.492 1.00 97.81 554 ASP A O 1
ATOM 4350 N N . HIS A 1 555 ? -2.237 -4.567 -5.800 1.00 95.75 555 HIS A N 1
ATOM 4351 C CA . HIS A 1 555 ? -3.485 -4.967 -5.124 1.00 95.75 555 HIS A CA 1
ATOM 4352 C C . HIS A 1 555 ? -4.638 -5.231 -6.092 1.00 95.75 555 HIS A C 1
ATOM 4354 O O . HIS A 1 555 ? -4.595 -4.872 -7.267 1.00 95.75 555 HIS A O 1
ATOM 4360 N N . ALA A 1 556 ? -5.645 -5.953 -5.603 1.00 95.62 556 ALA A N 1
ATOM 4361 C CA . ALA A 1 556 ? -6.773 -6.380 -6.415 1.00 95.62 556 ALA A CA 1
ATOM 4362 C C . ALA A 1 556 ? -7.754 -5.223 -6.643 1.00 95.62 556 ALA A C 1
ATOM 4364 O O . ALA A 1 556 ? -8.256 -4.617 -5.692 1.00 95.62 556 ALA A O 1
ATOM 4365 N N . ALA A 1 557 ? -8.043 -4.962 -7.911 1.00 94.88 557 ALA A N 1
ATOM 4366 C CA . ALA A 1 557 ? -8.969 -3.941 -8.372 1.00 94.88 557 ALA A CA 1
ATOM 4367 C C . ALA A 1 557 ? -9.683 -4.485 -9.614 1.00 94.88 557 ALA A C 1
ATOM 4369 O O . ALA A 1 557 ? -9.185 -4.377 -10.733 1.00 94.88 557 ALA A O 1
ATOM 4370 N N . ALA A 1 558 ? -10.828 -5.146 -9.414 1.00 93.06 558 ALA A N 1
ATOM 4371 C CA . ALA A 1 558 ? -11.518 -5.903 -10.465 1.00 93.06 558 ALA A CA 1
ATOM 4372 C C . ALA A 1 558 ? -11.941 -5.060 -11.689 1.00 93.06 558 ALA A C 1
ATOM 4374 O O . ALA A 1 558 ? -12.162 -5.606 -12.761 1.00 93.06 558 ALA A O 1
ATOM 4375 N N . ASN A 1 559 ? -12.017 -3.739 -11.547 1.00 91.12 559 ASN A N 1
ATOM 4376 C CA . ASN A 1 559 ? -12.295 -2.769 -12.608 1.00 91.12 559 ASN A CA 1
ATOM 4377 C C . ASN A 1 559 ? -11.081 -2.437 -13.504 1.00 91.12 559 ASN A C 1
ATOM 4379 O O . ASN A 1 559 ? -11.247 -1.740 -14.505 1.00 91.12 559 ASN A O 1
ATOM 4383 N N . ARG A 1 560 ? -9.863 -2.864 -13.150 1.00 93.88 560 ARG A N 1
ATOM 4384 C CA . ARG A 1 560 ? -8.633 -2.549 -13.896 1.00 93.88 560 ARG A CA 1
ATOM 4385 C C . ARG A 1 560 ? -8.386 -3.547 -15.029 1.00 93.88 560 ARG A C 1
ATOM 4387 O O . ARG A 1 560 ? -8.479 -4.760 -14.839 1.00 93.88 560 ARG A O 1
ATOM 4394 N N . HIS A 1 561 ? -7.979 -3.035 -16.190 1.00 92.75 561 HIS A N 1
ATOM 4395 C CA . HIS A 1 561 ? -7.660 -3.825 -17.390 1.00 92.75 561 HIS A CA 1
ATOM 4396 C C . HIS A 1 561 ? -6.288 -3.473 -17.997 1.00 92.75 561 HIS A C 1
ATOM 4398 O O . HIS A 1 561 ? -6.064 -3.650 -19.194 1.00 92.75 561 HIS A O 1
ATOM 4404 N N . GLU A 1 562 ? -5.362 -3.007 -17.165 1.00 91.75 562 GLU A N 1
ATOM 4405 C CA . GLU A 1 562 ? -4.053 -2.467 -17.551 1.00 91.75 562 GLU A CA 1
ATOM 4406 C C . GLU A 1 562 ? -2.894 -3.429 -17.223 1.00 91.75 562 GLU A C 1
ATOM 4408 O O . GLU A 1 562 ? -3.113 -4.521 -16.693 1.00 91.75 562 GLU A O 1
ATOM 4413 N N . GLY A 1 563 ? -1.667 -3.041 -17.575 1.00 92.62 563 GLY A N 1
ATOM 4414 C CA . GLY A 1 563 ? -0.440 -3.758 -17.225 1.00 92.62 563 GLY A CA 1
ATOM 4415 C C . GLY A 1 563 ? -0.348 -5.176 -17.801 1.00 92.62 563 GLY A C 1
ATOM 4416 O O . GLY A 1 563 ? -0.901 -5.500 -18.858 1.00 92.62 563 GLY A O 1
ATOM 4417 N N . ASP A 1 564 ? 0.382 -6.049 -17.109 1.00 89.88 564 ASP A N 1
ATOM 4418 C CA . ASP A 1 564 ? 0.520 -7.459 -17.491 1.00 89.88 564 ASP A CA 1
ATOM 4419 C C . ASP A 1 564 ? -0.674 -8.328 -17.057 1.00 89.88 564 ASP A C 1
ATOM 4421 O O . ASP A 1 564 ? -0.937 -9.360 -17.678 1.00 89.88 564 ASP A O 1
ATOM 4425 N N . THR A 1 565 ? -1.445 -7.882 -16.063 1.00 90.81 565 THR A N 1
ATOM 4426 C CA . THR A 1 565 ? -2.467 -8.675 -15.369 1.00 90.81 565 THR A CA 1
ATOM 4427 C C . THR A 1 565 ? -3.754 -7.867 -15.210 1.00 90.81 565 THR A C 1
ATOM 4429 O O . THR A 1 565 ? -3.753 -6.792 -14.622 1.00 90.81 565 THR A O 1
ATOM 4432 N N . THR A 1 566 ? -4.885 -8.387 -15.697 1.00 92.12 566 THR A N 1
ATOM 4433 C CA . THR A 1 566 ? -6.203 -7.770 -15.457 1.00 92.12 566 THR A CA 1
ATOM 4434 C C . THR A 1 566 ? -6.626 -7.904 -13.992 1.00 92.12 566 THR A C 1
ATOM 4436 O O . THR A 1 566 ? -6.172 -8.798 -13.285 1.00 92.12 566 THR A O 1
ATOM 4439 N N . GLY A 1 567 ? -7.513 -7.028 -13.516 1.00 93.81 567 GLY A N 1
ATOM 4440 C CA . GLY A 1 567 ? -7.987 -7.047 -12.128 1.00 93.81 567 GLY A CA 1
ATOM 4441 C C . GLY A 1 567 ? -6.951 -6.580 -11.106 1.00 93.81 567 GLY A C 1
ATOM 4442 O O . GLY A 1 567 ? -7.097 -6.843 -9.908 1.00 93.81 567 GLY A O 1
ATOM 4443 N N . ARG A 1 568 ? -5.887 -5.917 -11.572 1.00 95.06 568 ARG A N 1
ATOM 4444 C CA . ARG A 1 568 ? -4.718 -5.530 -10.787 1.00 95.06 568 ARG A CA 1
ATOM 4445 C C . ARG A 1 568 ? -4.461 -4.036 -10.928 1.00 95.06 568 ARG A C 1
ATOM 4447 O O . ARG A 1 568 ? -4.427 -3.518 -12.038 1.00 95.06 568 ARG A O 1
ATOM 4454 N N . ASN A 1 569 ? -4.223 -3.363 -9.809 1.00 96.81 569 ASN A N 1
ATOM 4455 C CA . ASN A 1 569 ? -3.458 -2.123 -9.817 1.00 96.81 569 ASN A CA 1
ATOM 4456 C C . ASN A 1 569 ? -1.992 -2.497 -9.557 1.00 96.81 569 ASN A C 1
ATOM 4458 O O . ASN A 1 569 ? -1.673 -3.109 -8.534 1.00 96.81 569 ASN A O 1
ATOM 4462 N N . ASP A 1 570 ? -1.123 -2.181 -10.512 1.00 97.12 570 ASP A N 1
ATOM 4463 C CA . ASP A 1 570 ? 0.268 -2.637 -10.586 1.00 97.12 570 ASP A CA 1
ATOM 4464 C C . ASP A 1 570 ? 1.290 -1.566 -10.160 1.00 97.12 570 ASP A C 1
ATOM 4466 O O . ASP A 1 570 ? 2.469 -1.611 -10.520 1.00 97.12 570 ASP A O 1
ATOM 4470 N N . LYS A 1 571 ? 0.840 -0.575 -9.382 1.00 98.25 571 LYS A N 1
ATOM 4471 C CA . LYS A 1 571 ? 1.678 0.524 -8.868 1.00 98.25 571 LYS A CA 1
ATOM 4472 C C . LYS A 1 571 ? 2.483 0.137 -7.629 1.00 98.25 571 LYS A C 1
ATOM 4474 O O . LYS A 1 571 ? 3.214 0.961 -7.087 1.00 98.25 571 LYS A O 1
ATOM 4479 N N . GLY A 1 572 ? 2.358 -1.103 -7.165 1.00 98.19 572 GLY A N 1
ATOM 4480 C CA . GLY A 1 572 ? 3.121 -1.631 -6.049 1.00 98.19 572 GLY A CA 1
ATOM 4481 C C . GLY A 1 572 ? 4.621 -1.544 -6.288 1.00 98.19 572 GLY A C 1
ATOM 4482 O O . GLY A 1 572 ? 5.081 -1.750 -7.411 1.00 98.19 572 GLY A O 1
ATOM 4483 N N . LEU A 1 573 ? 5.398 -1.316 -5.231 1.00 98.75 573 LEU A N 1
ATOM 4484 C CA . LEU A 1 573 ? 6.853 -1.538 -5.246 1.00 98.75 573 LEU A CA 1
ATOM 4485 C C . LEU A 1 573 ? 7.201 -3.032 -5.157 1.00 98.75 573 LEU A C 1
ATOM 4487 O O . LEU A 1 573 ? 8.308 -3.461 -5.488 1.00 98.75 573 LEU A O 1
ATOM 4491 N N . VAL A 1 574 ? 6.236 -3.832 -4.711 1.00 98.62 574 VAL A N 1
ATOM 4492 C CA . VAL A 1 574 ? 6.316 -5.281 -4.574 1.00 98.62 574 VAL A CA 1
ATOM 4493 C C . VAL A 1 574 ? 5.099 -5.906 -5.253 1.00 98.62 574 VAL A C 1
ATOM 4495 O O . VAL A 1 574 ? 3.998 -5.366 -5.219 1.00 98.62 574 VAL A O 1
ATOM 4498 N N . THR A 1 575 ? 5.299 -7.050 -5.891 1.00 97.81 575 THR A N 1
ATOM 4499 C CA . THR A 1 575 ? 4.223 -7.793 -6.569 1.00 97.81 575 THR A CA 1
ATOM 4500 C C . THR A 1 575 ? 3.147 -8.306 -5.606 1.00 97.81 575 THR A C 1
ATOM 4502 O O . THR A 1 575 ? 3.385 -8.466 -4.408 1.00 97.81 575 THR A O 1
ATOM 4505 N N . TYR A 1 576 ? 1.940 -8.575 -6.120 1.00 96.19 576 TYR A N 1
ATOM 4506 C CA . TYR A 1 576 ? 0.793 -8.970 -5.289 1.00 96.19 576 TYR A CA 1
ATOM 4507 C C . TYR A 1 576 ? 1.023 -10.252 -4.479 1.00 96.19 576 TYR A C 1
ATOM 4509 O O . TYR A 1 576 ? 0.565 -10.360 -3.345 1.00 96.19 576 TYR A O 1
ATOM 4517 N N . ASP A 1 577 ? 1.759 -11.212 -5.025 1.00 95.88 577 ASP A N 1
ATOM 4518 C CA . ASP A 1 577 ? 2.109 -12.463 -4.349 1.00 95.88 577 ASP A CA 1
ATOM 4519 C C . ASP A 1 577 ? 3.346 -12.342 -3.440 1.00 95.88 577 ASP A C 1
ATOM 4521 O O . ASP A 1 577 ? 3.768 -13.335 -2.857 1.00 95.88 577 ASP A O 1
ATOM 4525 N N . ARG A 1 578 ? 3.919 -11.133 -3.319 1.00 97.25 578 ARG A N 1
ATOM 4526 C CA . ARG A 1 578 ? 5.139 -10.807 -2.560 1.00 97.25 578 ARG A CA 1
ATOM 4527 C C . ARG A 1 578 ? 6.413 -11.487 -3.089 1.00 97.25 578 ARG A C 1
ATOM 4529 O O . ARG A 1 578 ? 7.460 -11.393 -2.453 1.00 97.25 578 ARG A O 1
ATOM 4536 N N . SER A 1 579 ? 6.379 -12.101 -4.275 1.00 96.62 579 SER A N 1
ATOM 4537 C CA . SER A 1 579 ? 7.506 -12.881 -4.813 1.00 96.62 579 SER A CA 1
ATOM 4538 C C . SER A 1 579 ? 8.617 -12.031 -5.435 1.00 96.62 579 SER A C 1
ATOM 4540 O O . SER A 1 579 ? 9.779 -12.442 -5.470 1.00 96.62 579 SER A O 1
ATOM 4542 N N . LYS A 1 580 ? 8.285 -10.838 -5.940 1.00 97.50 580 LYS A N 1
ATOM 4543 C CA . LYS A 1 580 ? 9.223 -9.938 -6.628 1.00 97.50 580 LYS A CA 1
ATOM 4544 C C . LYS A 1 580 ? 9.208 -8.544 -6.020 1.00 97.50 580 LYS A C 1
ATOM 4546 O O . LYS A 1 580 ? 8.167 -7.885 -5.993 1.00 97.50 580 LYS A O 1
ATOM 4551 N N . LEU A 1 581 ? 10.398 -8.096 -5.630 1.00 98.38 581 LEU A N 1
ATOM 4552 C CA . LEU A 1 581 ? 10.723 -6.719 -5.268 1.00 98.38 581 LEU A CA 1
ATOM 4553 C C . LEU A 1 581 ? 11.136 -5.978 -6.550 1.00 98.38 581 LEU A C 1
ATOM 4555 O O . LEU A 1 581 ? 12.065 -6.426 -7.238 1.00 98.38 581 LEU A O 1
ATOM 4559 N N . LYS A 1 582 ? 10.419 -4.909 -6.914 1.00 98.62 582 LYS A N 1
ATOM 4560 C CA . LYS A 1 582 ? 10.702 -4.111 -8.120 1.00 98.62 582 LYS A CA 1
ATOM 4561 C C . LYS A 1 582 ? 11.915 -3.204 -7.886 1.00 98.62 582 LYS A C 1
ATOM 4563 O O . LYS A 1 582 ? 12.275 -2.932 -6.745 1.00 98.62 582 LYS A O 1
ATOM 4568 N N . ASP A 1 583 ? 12.559 -2.709 -8.934 1.00 98.44 583 ASP A N 1
ATOM 4569 C CA . ASP A 1 583 ? 13.758 -1.863 -8.808 1.00 98.44 583 ASP A CA 1
ATOM 4570 C C . ASP A 1 583 ? 13.507 -0.614 -7.940 1.00 98.44 583 ASP A C 1
ATOM 4572 O O . ASP A 1 583 ? 14.345 -0.248 -7.111 1.00 98.44 583 ASP A O 1
ATOM 4576 N N . ALA A 1 584 ? 12.308 -0.030 -8.025 1.00 98.56 584 ALA A N 1
ATOM 4577 C CA . ALA A 1 584 ? 11.895 1.093 -7.185 1.00 98.56 584 ALA A CA 1
ATOM 4578 C C . ALA A 1 584 ? 11.879 0.766 -5.672 1.00 98.56 584 ALA A C 1
ATOM 4580 O O . ALA A 1 584 ? 12.182 1.643 -4.864 1.00 98.56 584 ALA A O 1
ATOM 4581 N N . TYR A 1 585 ? 11.616 -0.486 -5.265 1.00 98.81 585 TYR A N 1
ATOM 4582 C CA . TYR A 1 585 ? 11.737 -0.919 -3.862 1.00 98.81 585 TYR A CA 1
ATOM 4583 C C . TYR A 1 585 ? 13.178 -0.768 -3.357 1.00 98.81 585 TYR A C 1
ATOM 4585 O O . TYR A 1 585 ? 13.426 -0.244 -2.269 1.00 98.81 585 TYR A O 1
ATOM 4593 N N . HIS A 1 586 ? 14.152 -1.191 -4.166 1.00 98.69 586 HIS A N 1
ATOM 4594 C CA . HIS A 1 586 ? 15.569 -1.115 -3.812 1.00 98.69 586 HIS A CA 1
ATOM 4595 C C . HIS A 1 586 ? 16.090 0.326 -3.795 1.00 98.69 586 HIS A C 1
ATOM 4597 O O . HIS A 1 586 ? 16.928 0.665 -2.957 1.00 98.69 586 HIS A O 1
ATOM 4603 N N . LEU A 1 587 ? 15.551 1.191 -4.656 1.00 98.69 587 LEU A N 1
ATOM 4604 C CA . LEU A 1 587 ? 15.797 2.627 -4.588 1.00 98.69 587 LEU A CA 1
ATOM 4605 C C . LEU A 1 587 ? 15.285 3.218 -3.265 1.00 98.69 587 LEU A C 1
ATOM 4607 O O . LEU A 1 587 ? 16.033 3.920 -2.587 1.00 98.69 587 LEU A O 1
ATOM 4611 N N . MET A 1 588 ? 14.042 2.921 -2.862 1.00 98.62 588 MET A N 1
ATOM 4612 C CA . MET A 1 588 ? 13.502 3.421 -1.587 1.00 98.62 588 MET A CA 1
ATOM 4613 C C . MET A 1 588 ? 14.309 2.904 -0.391 1.00 98.62 588 MET A C 1
ATOM 4615 O O . MET A 1 588 ? 14.610 3.674 0.519 1.00 98.62 588 MET A O 1
ATOM 4619 N N . ARG A 1 589 ? 14.783 1.650 -0.436 1.00 98.25 589 ARG A N 1
ATOM 4620 C CA . ARG A 1 589 ? 15.748 1.128 0.548 1.00 98.25 589 ARG A CA 1
ATOM 4621 C C . ARG A 1 589 ? 17.002 1.975 0.645 1.00 98.25 589 ARG A C 1
ATOM 4623 O O . ARG A 1 589 ? 17.421 2.300 1.750 1.00 98.25 589 ARG A O 1
ATOM 4630 N N . ALA A 1 590 ? 17.595 2.353 -0.482 1.00 98.50 590 ALA A N 1
ATOM 4631 C CA . ALA A 1 590 ? 18.779 3.205 -0.482 1.00 98.50 590 ALA A CA 1
ATOM 4632 C C . ALA A 1 590 ? 18.495 4.611 0.090 1.00 98.50 590 ALA A C 1
ATOM 4634 O O . ALA A 1 590 ? 19.383 5.229 0.676 1.00 98.50 590 ALA A O 1
ATOM 4635 N N . TRP A 1 591 ? 17.265 5.116 -0.020 1.00 98.06 591 TRP A N 1
ATOM 4636 C CA . TRP A 1 591 ? 16.867 6.380 0.605 1.00 98.06 591 TRP A CA 1
ATOM 4637 C C . TRP A 1 591 ? 16.628 6.276 2.111 1.00 98.06 591 TRP A C 1
ATOM 4639 O O . TRP A 1 591 ? 17.034 7.181 2.842 1.00 98.06 591 TRP A O 1
ATOM 4649 N N . TRP A 1 592 ? 15.973 5.212 2.576 1.00 97.44 592 TRP A N 1
ATOM 4650 C CA . TRP A 1 592 ? 15.409 5.165 3.931 1.00 97.44 592 TRP A CA 1
ATOM 4651 C C . TRP A 1 592 ? 16.174 4.270 4.909 1.00 97.44 592 TRP A C 1
ATOM 4653 O O . TRP A 1 592 ? 16.112 4.493 6.118 1.00 97.44 592 TRP A O 1
ATOM 4663 N N . GLN A 1 593 ? 16.938 3.285 4.430 1.00 96.00 593 GLN A N 1
ATOM 4664 C CA . GLN A 1 593 ? 17.731 2.428 5.309 1.00 96.00 593 GLN A CA 1
ATOM 4665 C C . GLN A 1 593 ? 19.032 3.091 5.756 1.00 96.00 593 GLN A C 1
ATOM 4667 O O . GLN A 1 593 ? 19.783 3.670 4.969 1.00 96.00 593 GLN A O 1
ATOM 4672 N N . SER A 1 594 ? 19.363 2.889 7.032 1.00 93.31 594 SER A N 1
ATOM 4673 C CA . SER A 1 594 ? 20.683 3.208 7.588 1.00 93.31 594 SER A CA 1
ATOM 4674 C C . SER A 1 594 ? 21.713 2.095 7.339 1.00 93.31 594 SER A C 1
ATOM 4676 O O . SER A 1 594 ? 22.916 2.359 7.199 1.00 93.31 594 SER A O 1
ATOM 4678 N N . LYS A 1 595 ? 21.254 0.839 7.245 1.00 95.00 595 LYS A N 1
ATOM 4679 C CA . LYS A 1 595 ? 22.081 -0.330 6.901 1.00 95.00 595 LYS A CA 1
ATOM 4680 C C . LYS A 1 595 ? 22.610 -0.217 5.463 1.00 95.00 595 LYS A C 1
ATOM 4682 O O . LYS A 1 595 ? 21.925 0.396 4.652 1.00 95.00 595 LYS A O 1
ATOM 4687 N N . PRO A 1 596 ? 23.791 -0.769 5.126 1.00 97.69 596 PRO A N 1
ATOM 4688 C CA . PRO A 1 596 ? 24.301 -0.741 3.754 1.00 97.69 596 PRO A CA 1
ATOM 4689 C C . PRO A 1 596 ? 23.292 -1.318 2.752 1.00 97.69 596 PRO A C 1
ATOM 4691 O O . PRO A 1 596 ? 22.725 -2.386 2.989 1.00 97.69 596 PRO A O 1
ATOM 4694 N N . VAL A 1 597 ? 23.063 -0.599 1.653 1.00 98.19 597 VAL A N 1
ATOM 4695 C CA . VAL A 1 597 ? 22.210 -1.023 0.536 1.00 98.19 597 VAL A CA 1
ATOM 4696 C C . VAL A 1 597 ? 23.003 -0.861 -0.752 1.00 98.19 597 VAL A C 1
ATOM 4698 O O . VAL A 1 597 ? 23.558 0.208 -0.998 1.00 98.19 597 VAL A O 1
ATOM 4701 N N . LEU A 1 598 ? 23.008 -1.904 -1.579 1.00 98.69 598 LEU A N 1
ATOM 4702 C CA . LEU A 1 598 ? 23.502 -1.875 -2.948 1.00 98.69 598 LEU A CA 1
ATOM 4703 C C . LEU A 1 598 ? 22.623 -2.779 -3.817 1.00 98.69 598 LEU A C 1
ATOM 4705 O O . LEU A 1 598 ? 22.360 -3.922 -3.445 1.00 98.69 598 LEU A O 1
ATOM 4709 N N . HIS A 1 599 ? 22.162 -2.263 -4.954 1.00 98.69 599 HIS A N 1
ATOM 4710 C CA . HIS A 1 599 ? 21.362 -3.006 -5.927 1.00 98.69 599 HIS A CA 1
ATOM 4711 C C . HIS A 1 599 ? 21.646 -2.523 -7.348 1.00 98.69 599 HIS A C 1
ATOM 4713 O O . HIS A 1 599 ? 21.381 -1.369 -7.665 1.00 98.69 599 HIS A O 1
ATOM 4719 N N . ILE A 1 600 ? 22.153 -3.388 -8.219 1.00 98.50 600 ILE A N 1
ATOM 4720 C CA . ILE A 1 600 ? 22.239 -3.134 -9.661 1.00 98.50 600 ILE A CA 1
ATOM 4721 C C . ILE A 1 600 ? 20.811 -3.075 -10.206 1.00 98.50 600 ILE A C 1
ATOM 4723 O O . ILE A 1 600 ? 20.045 -4.012 -10.001 1.00 98.50 600 ILE A O 1
ATOM 4727 N N . ALA A 1 601 ? 20.448 -1.993 -10.893 1.00 97.19 601 ALA A N 1
ATOM 4728 C CA . ALA A 1 601 ? 19.121 -1.841 -11.485 1.00 97.19 601 ALA A CA 1
ATOM 4729 C C . ALA A 1 601 ? 18.982 -2.667 -12.777 1.00 97.19 601 ALA A C 1
ATOM 4731 O O . ALA A 1 601 ? 19.969 -3.061 -13.404 1.00 97.19 601 ALA A O 1
ATOM 4732 N N . ASN A 1 602 ? 17.745 -2.901 -13.209 1.00 94.00 602 ASN A N 1
ATOM 4733 C CA . ASN A 1 602 ? 17.381 -3.558 -14.463 1.00 94.00 602 ASN A CA 1
ATOM 4734 C C . ASN A 1 602 ? 17.886 -5.009 -14.564 1.00 94.00 602 ASN A C 1
ATOM 4736 O O . ASN A 1 602 ? 18.183 -5.492 -15.660 1.00 94.00 602 ASN A O 1
ATOM 4740 N N . LYS A 1 603 ? 17.991 -5.727 -13.436 1.00 94.38 603 LYS A N 1
ATOM 4741 C CA . LYS A 1 603 ? 18.478 -7.124 -13.415 1.00 94.38 603 LYS A CA 1
ATOM 4742 C C . LYS A 1 603 ? 17.600 -8.084 -14.204 1.00 94.38 603 LYS A C 1
ATOM 4744 O O . LYS A 1 603 ? 18.102 -9.057 -14.755 1.00 94.38 603 LYS A O 1
ATOM 4749 N N . ARG A 1 604 ? 16.293 -7.822 -14.229 1.00 94.25 604 ARG A N 1
ATOM 4750 C CA . ARG A 1 604 ? 15.312 -8.646 -14.943 1.00 94.25 604 ARG A CA 1
ATOM 4751 C C . ARG A 1 604 ? 15.388 -8.476 -16.460 1.00 94.25 604 ARG A C 1
ATOM 4753 O O . ARG A 1 604 ? 14.997 -9.393 -17.176 1.00 94.25 604 ARG A O 1
ATOM 4760 N N . LEU A 1 605 ? 15.969 -7.380 -16.951 1.00 91.75 605 LEU A N 1
ATOM 4761 C CA . LEU A 1 605 ? 16.356 -7.226 -18.351 1.00 91.75 605 LEU A CA 1
ATOM 4762 C C . LEU A 1 605 ? 17.699 -7.933 -18.584 1.00 91.75 605 LEU A C 1
ATOM 4764 O O . LEU A 1 605 ? 18.749 -7.306 -18.739 1.00 91.75 605 LEU A O 1
ATOM 4768 N N . SER A 1 606 ? 17.647 -9.264 -18.540 1.00 88.81 606 SER A N 1
ATOM 4769 C CA . SER A 1 606 ? 18.819 -10.139 -18.625 1.00 88.81 606 SER A CA 1
ATOM 4770 C C . SER A 1 606 ? 19.396 -10.236 -20.033 1.00 88.81 606 SER A C 1
ATOM 4772 O O . SER A 1 606 ? 20.543 -10.635 -20.183 1.00 88.81 606 SER A O 1
ATOM 4774 N N . THR A 1 607 ? 18.627 -9.866 -21.059 1.00 86.12 607 THR A N 1
ATOM 4775 C CA . THR A 1 607 ? 19.062 -9.862 -22.459 1.00 86.12 607 THR A CA 1
ATOM 4776 C C . THR A 1 607 ? 19.235 -8.423 -22.936 1.00 86.12 607 THR A C 1
ATOM 4778 O O . THR A 1 607 ? 18.324 -7.609 -22.781 1.00 86.12 607 THR A O 1
ATOM 4781 N N . ARG A 1 608 ? 20.411 -8.083 -23.474 1.00 83.75 608 ARG A N 1
ATOM 4782 C CA . ARG A 1 608 ? 20.820 -6.705 -23.801 1.00 83.75 608 ARG A CA 1
ATOM 4783 C C . ARG A 1 608 ? 21.399 -6.610 -25.203 1.00 83.75 608 ARG A C 1
ATOM 4785 O O . ARG A 1 608 ? 22.143 -7.505 -25.562 1.00 83.75 608 ARG A O 1
ATOM 4792 N N . PRO A 1 609 ? 21.173 -5.540 -25.976 1.00 80.56 609 PRO A N 1
ATOM 4793 C CA . PRO A 1 609 ? 21.922 -5.342 -27.208 1.00 80.56 609 PRO A CA 1
ATOM 4794 C C . PRO A 1 609 ? 23.408 -5.071 -26.908 1.00 80.56 609 PRO A C 1
ATOM 4796 O O . PRO A 1 609 ? 23.743 -4.424 -25.913 1.00 80.56 609 PRO A O 1
ATOM 4799 N N . ALA A 1 610 ? 24.300 -5.539 -27.778 1.00 83.75 610 ALA A N 1
ATOM 4800 C CA . ALA A 1 610 ? 25.703 -5.149 -27.784 1.00 83.75 610 ALA A CA 1
ATOM 4801 C C . ALA A 1 610 ? 25.836 -3.668 -28.141 1.00 83.75 610 ALA A C 1
ATOM 4803 O O . ALA A 1 610 ? 25.044 -3.120 -28.911 1.00 83.75 610 ALA A O 1
ATOM 4804 N N . GLY A 1 611 ? 26.872 -3.031 -27.606 1.00 84.00 611 GLY A N 1
ATOM 4805 C CA . GLY A 1 611 ? 27.114 -1.605 -27.781 1.00 84.00 611 GLY A CA 1
ATOM 4806 C C . GLY A 1 611 ? 27.228 -0.869 -26.455 1.00 84.00 611 GLY A C 1
ATOM 4807 O O . GLY A 1 611 ? 27.474 -1.467 -25.408 1.00 84.00 611 GLY A O 1
ATOM 4808 N N . THR A 1 612 ? 27.113 0.453 -26.520 1.00 88.19 612 THR A N 1
ATOM 4809 C CA . THR A 1 612 ? 27.278 1.338 -25.367 1.00 88.19 612 THR A CA 1
ATOM 4810 C C . THR A 1 612 ? 25.926 1.651 -24.739 1.00 88.19 612 THR A C 1
ATOM 4812 O O . THR A 1 612 ? 25.033 2.155 -25.415 1.00 88.19 612 THR A O 1
ATOM 4815 N N . LEU A 1 613 ? 25.789 1.393 -23.440 1.00 91.19 613 LEU A N 1
ATOM 4816 C CA . LEU A 1 613 ? 24.601 1.735 -22.658 1.00 91.19 613 LEU A CA 1
ATOM 4817 C C . LEU A 1 613 ? 24.976 2.307 -21.290 1.00 91.19 613 LEU A C 1
ATOM 4819 O O . LEU A 1 613 ? 26.109 2.163 -20.825 1.00 91.19 613 LEU A O 1
ATOM 4823 N N . ALA A 1 614 ? 24.000 2.931 -20.636 1.00 94.00 614 ALA A N 1
ATOM 4824 C CA . ALA A 1 614 ? 24.132 3.321 -19.245 1.00 94.00 614 ALA A CA 1
ATOM 4825 C C . ALA A 1 614 ? 23.878 2.119 -18.323 1.00 94.00 614 ALA A C 1
ATOM 4827 O O . ALA A 1 614 ? 22.954 1.338 -18.544 1.00 94.00 614 ALA A O 1
ATOM 4828 N N . ILE A 1 615 ? 24.667 1.996 -17.259 1.00 96.12 615 ILE A N 1
ATOM 4829 C CA . ILE A 1 615 ? 24.428 1.044 -16.169 1.00 96.12 615 ILE A CA 1
ATOM 4830 C C . ILE A 1 615 ? 24.149 1.846 -14.904 1.00 96.12 615 ILE A C 1
ATOM 4832 O O . ILE A 1 615 ? 24.819 2.847 -14.642 1.00 96.12 615 ILE A O 1
ATOM 4836 N N . LYS A 1 616 ? 23.157 1.410 -14.126 1.00 97.25 616 LYS A N 1
ATOM 4837 C CA . LYS A 1 616 ? 22.765 2.054 -12.871 1.00 97.25 616 LYS A CA 1
ATOM 4838 C C . LYS A 1 616 ? 22.812 1.078 -11.702 1.00 97.25 616 LYS A C 1
ATOM 4840 O O . LYS A 1 616 ? 22.502 -0.103 -11.859 1.00 97.25 616 LYS A O 1
ATOM 4845 N N . ALA A 1 617 ? 23.137 1.594 -10.524 1.00 98.62 617 ALA A N 1
ATOM 4846 C CA . ALA A 1 617 ? 22.937 0.901 -9.257 1.00 98.62 617 ALA A CA 1
ATOM 4847 C C . ALA A 1 617 ? 22.368 1.860 -8.205 1.00 98.62 617 ALA A C 1
ATOM 4849 O O . ALA A 1 617 ? 22.703 3.043 -8.194 1.00 98.62 617 ALA A O 1
ATOM 4850 N N . TYR A 1 618 ? 21.532 1.350 -7.309 1.00 98.81 618 TYR A N 1
ATOM 4851 C CA . TYR A 1 618 ? 21.035 2.076 -6.147 1.00 98.81 618 TYR A CA 1
ATOM 4852 C C . TYR A 1 618 ? 21.888 1.768 -4.934 1.00 98.81 618 TYR A C 1
ATOM 4854 O O . TYR A 1 618 ? 22.148 0.600 -4.642 1.00 98.81 618 TYR A O 1
ATOM 4862 N N . SER A 1 619 ? 22.325 2.804 -4.222 1.00 98.69 619 SER A N 1
ATOM 4863 C CA . SER A 1 619 ? 23.122 2.633 -3.013 1.00 98.69 619 SER A CA 1
ATOM 4864 C C . SER A 1 619 ? 22.989 3.807 -2.052 1.00 98.69 619 SER A C 1
ATOM 4866 O O . SER A 1 619 ? 22.729 4.940 -2.452 1.00 98.69 619 SER A O 1
ATOM 4868 N N . ASN A 1 620 ? 23.177 3.535 -0.762 1.00 98.06 620 ASN A N 1
ATOM 4869 C CA . ASN A 1 620 ? 23.309 4.568 0.266 1.00 98.06 620 ASN A CA 1
ATOM 4870 C C . ASN A 1 620 ? 24.767 4.852 0.672 1.00 98.06 620 ASN A C 1
ATOM 4872 O O . ASN A 1 620 ? 25.000 5.588 1.633 1.00 98.06 620 ASN A O 1
ATOM 4876 N N . ALA A 1 621 ? 25.724 4.276 -0.057 1.00 98.25 621 ALA A N 1
ATOM 4877 C CA . ALA A 1 621 ? 27.142 4.618 -0.057 1.00 98.25 621 ALA A CA 1
ATOM 4878 C C . ALA A 1 621 ? 27.411 5.998 -0.682 1.00 98.25 621 ALA A C 1
ATOM 4880 O O . ALA A 1 621 ? 26.510 6.594 -1.277 1.00 98.25 621 ALA A O 1
ATOM 4881 N N . ALA A 1 622 ? 28.646 6.499 -0.566 1.00 98.50 622 ALA A N 1
ATOM 4882 C CA . ALA A 1 622 ? 29.053 7.731 -1.250 1.00 98.50 622 ALA A CA 1
ATOM 4883 C C . ALA A 1 622 ? 29.644 7.456 -2.642 1.00 98.50 622 ALA A C 1
ATOM 4885 O O . ALA A 1 622 ? 29.486 8.277 -3.544 1.00 98.50 622 ALA A O 1
ATOM 4886 N N . LYS A 1 623 ? 30.290 6.300 -2.840 1.00 98.69 623 LYS A N 1
ATOM 4887 C CA . LYS A 1 623 ? 30.886 5.871 -4.116 1.00 98.69 623 LYS A CA 1
ATOM 4888 C C . LYS A 1 623 ? 30.592 4.410 -4.436 1.00 98.69 623 LYS A C 1
ATOM 4890 O O . LYS A 1 623 ? 30.455 3.579 -3.537 1.00 98.69 623 LYS A O 1
ATOM 4895 N N . ALA A 1 624 ? 30.569 4.090 -5.729 1.00 98.62 624 ALA A N 1
ATOM 4896 C CA . ALA A 1 624 ? 30.433 2.726 -6.231 1.00 98.62 624 ALA A CA 1
ATOM 4897 C C . ALA A 1 624 ? 31.372 2.462 -7.415 1.00 98.62 624 ALA A C 1
ATOM 4899 O O . ALA A 1 624 ? 31.594 3.335 -8.254 1.00 98.62 624 ALA A O 1
ATOM 4900 N N . THR A 1 625 ? 31.898 1.243 -7.502 1.00 98.69 625 THR A N 1
ATOM 4901 C CA . THR A 1 625 ? 32.791 0.767 -8.566 1.00 98.69 625 THR A CA 1
ATOM 4902 C C . THR A 1 625 ? 32.120 -0.356 -9.340 1.00 98.69 625 THR A C 1
ATOM 4904 O O . THR A 1 625 ? 31.672 -1.326 -8.732 1.00 98.69 625 THR A O 1
ATOM 4907 N N . LEU A 1 626 ? 32.078 -0.237 -10.668 1.00 98.69 626 LEU A N 1
ATOM 4908 C CA . LEU A 1 626 ? 31.569 -1.267 -11.573 1.00 98.69 626 LEU A CA 1
ATOM 4909 C C . LEU A 1 626 ? 32.718 -2.079 -12.167 1.00 98.69 626 LEU A C 1
ATOM 4911 O O . LEU A 1 626 ? 33.706 -1.526 -12.657 1.00 98.69 626 LEU A O 1
ATOM 4915 N N . GLU A 1 627 ? 32.524 -3.387 -12.206 1.00 98.50 627 GLU A N 1
ATOM 4916 C CA . GLU A 1 627 ? 33.331 -4.363 -12.922 1.00 98.50 627 GLU A CA 1
ATOM 4917 C C . GLU A 1 627 ? 32.460 -5.102 -13.945 1.00 98.50 627 GLU A C 1
ATOM 4919 O O . GLU A 1 627 ? 31.323 -5.478 -13.652 1.00 98.50 627 GLU A O 1
ATOM 4924 N N . VAL A 1 628 ? 33.005 -5.345 -15.137 1.00 97.50 628 VAL A N 1
ATOM 4925 C CA . VAL A 1 628 ? 32.399 -6.202 -16.166 1.00 97.50 628 VAL A CA 1
ATOM 4926 C C . VAL A 1 628 ? 33.393 -7.303 -16.504 1.00 97.50 628 VAL A C 1
ATOM 4928 O O . VAL A 1 628 ? 34.533 -7.020 -16.872 1.00 97.50 628 VAL A O 1
ATOM 4931 N N . ASN A 1 629 ? 32.983 -8.564 -16.361 1.00 96.12 629 ASN A N 1
ATOM 4932 C CA . ASN A 1 629 ? 33.826 -9.745 -16.583 1.00 96.12 629 ASN A CA 1
ATOM 4933 C C . ASN A 1 629 ? 35.160 -9.687 -15.808 1.00 96.12 629 ASN A C 1
ATOM 4935 O O . ASN A 1 629 ? 36.217 -10.032 -16.331 1.00 96.12 629 ASN A O 1
ATOM 4939 N N . GLY A 1 630 ? 35.115 -9.194 -14.565 1.00 95.44 630 GLY A N 1
ATOM 4940 C CA . GLY A 1 630 ? 36.287 -9.036 -13.694 1.00 95.44 630 GLY A CA 1
ATOM 4941 C C . GLY A 1 630 ? 37.194 -7.846 -14.034 1.00 95.44 630 GLY A C 1
ATOM 4942 O O . GLY A 1 630 ? 38.187 -7.625 -13.344 1.00 95.44 630 GLY A O 1
ATOM 4943 N N . LYS A 1 631 ? 36.872 -7.056 -15.066 1.00 97.00 631 LYS A N 1
ATOM 4944 C CA . LYS A 1 631 ? 37.594 -5.826 -15.404 1.00 97.00 631 LYS A CA 1
ATOM 4945 C C . LYS A 1 631 ? 36.879 -4.615 -14.817 1.00 97.00 631 LYS A C 1
ATOM 4947 O O . LYS A 1 631 ? 35.715 -4.375 -15.126 1.00 97.00 631 LYS A O 1
ATOM 4952 N N . VAL A 1 632 ? 37.600 -3.814 -14.035 1.00 97.88 632 VAL A N 1
ATOM 4953 C CA . VAL A 1 632 ? 37.098 -2.532 -13.522 1.00 97.88 632 VAL A CA 1
ATOM 4954 C C . VAL A 1 632 ? 36.788 -1.594 -14.689 1.00 97.88 632 VAL A C 1
ATOM 4956 O O . VAL A 1 632 ? 37.658 -1.301 -15.512 1.00 97.88 632 VAL A O 1
ATOM 4959 N N . ILE A 1 633 ? 35.544 -1.127 -14.748 1.00 97.62 633 ILE A N 1
ATOM 4960 C CA . ILE A 1 633 ? 35.078 -0.111 -15.694 1.00 97.62 633 ILE A CA 1
ATOM 4961 C C . ILE A 1 633 ? 35.317 1.287 -15.124 1.00 97.62 633 ILE A C 1
ATOM 4963 O O . ILE A 1 633 ? 35.796 2.165 -15.836 1.00 97.62 633 ILE A O 1
ATOM 4967 N N . GLY A 1 634 ? 35.026 1.491 -13.837 1.00 97.62 634 GLY A N 1
ATOM 4968 C CA . GLY A 1 634 ? 35.305 2.750 -13.151 1.00 97.62 634 GLY A CA 1
ATOM 4969 C C . GLY A 1 634 ? 34.522 2.932 -11.855 1.00 97.62 634 GLY A C 1
ATOM 4970 O O . GLY A 1 634 ? 33.562 2.208 -11.580 1.00 97.62 634 GLY A O 1
ATOM 4971 N N . THR A 1 635 ? 34.929 3.935 -11.082 1.00 98.56 635 THR A N 1
ATOM 4972 C CA . THR A 1 635 ? 34.269 4.373 -9.846 1.00 98.56 635 THR A CA 1
ATOM 4973 C C . THR A 1 635 ? 33.535 5.685 -10.093 1.00 98.56 635 THR A C 1
ATOM 4975 O O . THR A 1 635 ? 34.098 6.592 -10.704 1.00 98.56 635 THR A O 1
ATOM 4978 N N . VAL A 1 636 ? 32.301 5.790 -9.607 1.00 98.69 636 VAL A N 1
ATOM 4979 C CA . VAL A 1 636 ? 31.465 6.995 -9.704 1.00 98.69 636 VAL A CA 1
ATOM 4980 C C . VAL A 1 636 ? 30.960 7.408 -8.326 1.00 98.69 636 VAL A C 1
ATOM 4982 O O . VAL A 1 636 ? 30.858 6.577 -7.417 1.00 98.69 636 VAL A O 1
ATOM 4985 N N . ASP A 1 637 ? 30.640 8.691 -8.182 1.00 98.62 637 ASP A N 1
ATOM 4986 C CA . ASP A 1 637 ? 29.917 9.192 -7.018 1.00 98.62 637 ASP A CA 1
ATOM 4987 C C . ASP A 1 637 ? 28.455 8.728 -7.072 1.00 98.62 637 ASP A C 1
ATOM 4989 O O . ASP A 1 637 ? 27.840 8.653 -8.141 1.00 98.62 637 ASP A O 1
ATOM 4993 N N . VAL A 1 638 ? 27.897 8.414 -5.907 1.00 98.69 638 VAL A N 1
ATOM 4994 C CA . VAL A 1 638 ? 26.479 8.092 -5.743 1.00 98.69 638 VAL A CA 1
ATOM 4995 C C . VAL A 1 638 ? 25.738 9.386 -5.426 1.00 98.69 638 VAL A C 1
ATOM 4997 O O . VAL A 1 638 ? 25.882 9.946 -4.338 1.00 98.69 638 VAL A O 1
ATOM 5000 N N . VAL A 1 639 ? 24.924 9.862 -6.365 1.00 98.38 639 VAL A N 1
ATOM 5001 C CA . VAL A 1 639 ? 24.143 11.101 -6.224 1.00 98.38 639 VAL A CA 1
ATOM 5002 C C . VAL A 1 639 ? 22.673 10.734 -6.114 1.00 98.38 639 VAL A C 1
ATOM 5004 O O . VAL A 1 639 ? 22.187 9.917 -6.891 1.00 98.38 639 VAL A O 1
ATOM 5007 N N . ASP A 1 640 ? 21.967 11.289 -5.125 1.00 98.06 640 ASP A N 1
ATOM 5008 C CA . ASP A 1 640 ? 20.539 11.008 -4.898 1.00 98.06 640 ASP A CA 1
ATOM 5009 C C . ASP A 1 640 ? 20.224 9.499 -4.837 1.00 98.06 640 ASP A C 1
ATOM 5011 O O . ASP A 1 640 ? 19.181 9.025 -5.284 1.00 98.06 640 ASP A O 1
ATOM 5015 N N . ARG A 1 641 ? 21.161 8.738 -4.250 1.00 98.44 641 ARG A N 1
ATOM 5016 C CA . ARG A 1 641 ? 21.131 7.271 -4.101 1.00 98.44 641 ARG A CA 1
ATOM 5017 C C . ARG A 1 641 ? 21.276 6.471 -5.394 1.00 98.44 641 ARG A C 1
ATOM 5019 O O . ARG A 1 641 ? 21.056 5.261 -5.375 1.00 98.44 641 ARG A O 1
ATOM 5026 N N . VAL A 1 642 ? 21.700 7.102 -6.486 1.00 98.75 642 VAL A N 1
ATOM 5027 C CA . VAL A 1 642 ? 21.919 6.461 -7.786 1.00 98.75 642 VAL A CA 1
ATOM 5028 C C . VAL A 1 642 ? 23.384 6.609 -8.212 1.00 98.75 642 VAL A C 1
ATOM 5030 O O . VAL A 1 642 ? 23.917 7.711 -8.314 1.00 98.75 642 VAL A O 1
ATOM 5033 N N . ALA A 1 643 ? 24.040 5.483 -8.482 1.00 98.62 643 ALA A N 1
ATOM 5034 C CA . ALA A 1 643 ? 25.315 5.408 -9.188 1.00 98.62 643 ALA A CA 1
ATOM 5035 C C . ALA A 1 643 ? 25.035 5.197 -10.679 1.00 98.62 643 ALA A C 1
ATOM 5037 O O . ALA A 1 643 ? 24.311 4.263 -11.031 1.00 98.62 643 ALA A O 1
ATOM 5038 N N . VAL A 1 644 ? 25.602 6.032 -11.553 1.00 98.31 644 VAL A N 1
ATOM 5039 C CA . VAL A 1 644 ? 25.394 5.938 -13.006 1.00 98.31 644 VAL A CA 1
ATOM 5040 C C . VAL A 1 644 ? 26.734 5.865 -13.726 1.00 98.31 644 VAL A C 1
ATOM 5042 O O . VAL A 1 644 ? 27.537 6.792 -13.651 1.00 98.31 644 VAL A O 1
ATOM 5045 N N . TRP A 1 645 ? 26.943 4.794 -14.490 1.00 98.19 645 TRP A N 1
ATOM 5046 C CA . TRP A 1 645 ? 28.007 4.695 -15.487 1.00 98.19 645 TRP A CA 1
ATOM 5047 C C . TRP A 1 645 ? 27.384 4.960 -16.861 1.00 98.19 645 TRP A C 1
ATOM 5049 O O . TRP A 1 645 ? 26.723 4.071 -17.395 1.00 98.19 645 TRP A O 1
ATOM 5059 N N . PRO A 1 646 ? 27.530 6.168 -17.436 1.00 94.56 646 PRO A N 1
ATOM 5060 C CA . PRO A 1 646 ? 26.704 6.612 -18.563 1.00 94.56 646 PRO A CA 1
ATOM 5061 C C . PRO A 1 646 ? 27.044 5.938 -19.899 1.00 94.56 646 PRO A C 1
ATOM 5063 O O . PRO A 1 646 ? 26.224 5.953 -20.812 1.00 94.56 646 PRO A O 1
ATOM 5066 N N . ALA A 1 647 ? 28.247 5.375 -20.026 1.00 93.44 647 ALA A N 1
ATOM 5067 C CA . ALA A 1 647 ? 28.742 4.804 -21.271 1.00 93.44 647 ALA A CA 1
ATOM 5068 C C . ALA A 1 647 ? 29.593 3.556 -21.001 1.00 93.44 647 ALA A C 1
ATOM 5070 O O . ALA A 1 647 ? 30.822 3.618 -20.951 1.00 93.44 647 ALA A O 1
ATOM 5071 N N . VAL A 1 648 ? 28.937 2.410 -20.826 1.00 95.00 648 VAL A N 1
ATOM 5072 C CA . VAL A 1 648 ? 29.592 1.103 -20.696 1.00 95.00 648 VAL A CA 1
ATOM 5073 C C . VAL A 1 648 ? 29.377 0.314 -21.974 1.00 95.00 648 VAL A C 1
ATOM 5075 O O . VAL A 1 648 ? 28.245 0.090 -22.392 1.00 95.00 648 VAL A O 1
ATOM 5078 N N . THR A 1 649 ? 30.475 -0.091 -22.610 1.00 92.88 649 THR A N 1
ATOM 5079 C CA . THR A 1 649 ? 30.425 -0.877 -23.846 1.00 92.88 649 THR A CA 1
ATOM 5080 C C . THR A 1 649 ? 30.415 -2.360 -23.517 1.00 92.88 649 THR A C 1
ATOM 5082 O O . THR A 1 649 ? 31.365 -2.866 -22.918 1.00 92.88 649 THR A O 1
ATOM 5085 N N . LEU A 1 650 ? 29.354 -3.051 -23.926 1.00 90.00 650 LEU A N 1
ATOM 5086 C CA . LEU A 1 650 ? 29.215 -4.495 -23.801 1.00 90.00 650 LEU A CA 1
ATOM 5087 C C . LEU A 1 650 ? 29.429 -5.166 -25.159 1.00 90.00 650 LEU A C 1
ATOM 5089 O O . LEU A 1 650 ? 28.802 -4.803 -26.156 1.00 90.00 650 LEU A O 1
ATOM 5093 N N . ALA A 1 651 ? 30.325 -6.151 -25.185 1.00 87.19 651 ALA A N 1
ATOM 5094 C CA . ALA A 1 651 ? 30.516 -7.028 -26.334 1.00 87.19 651 ALA A CA 1
ATOM 5095 C C . ALA A 1 651 ? 29.453 -8.133 -26.340 1.00 87.19 651 ALA A C 1
ATOM 5097 O O . ALA A 1 651 ? 28.961 -8.514 -25.280 1.00 87.19 651 ALA A O 1
ATOM 5098 N N . ALA A 1 652 ? 29.133 -8.658 -27.525 1.00 85.25 652 ALA A N 1
ATOM 5099 C CA . ALA A 1 652 ? 28.214 -9.781 -27.662 1.00 85.25 652 ALA A CA 1
ATOM 5100 C C . ALA A 1 652 ? 28.706 -11.014 -26.879 1.00 85.25 652 ALA A C 1
ATOM 5102 O O . ALA A 1 652 ? 29.902 -11.314 -26.858 1.00 85.25 652 ALA A O 1
ATOM 5103 N N . GLY A 1 653 ? 27.768 -11.740 -26.271 1.00 86.56 653 GLY A N 1
ATOM 5104 C CA . GLY A 1 653 ? 28.025 -12.901 -25.419 1.00 86.56 653 GLY A CA 1
ATOM 5105 C C . GLY A 1 653 ? 27.688 -12.668 -23.939 1.00 86.56 653 GLY A C 1
ATOM 5106 O O . GLY A 1 653 ? 27.064 -11.666 -23.589 1.00 86.56 653 GLY A O 1
ATOM 5107 N N . PRO A 1 654 ? 28.058 -13.610 -23.056 1.00 92.81 654 PRO A N 1
ATOM 5108 C CA . PRO A 1 654 ? 27.817 -13.483 -21.622 1.00 92.81 654 PRO A CA 1
ATOM 5109 C C . PRO A 1 654 ? 28.605 -12.318 -21.001 1.00 92.81 654 PRO A C 1
ATOM 5111 O O . PRO A 1 654 ? 29.801 -12.149 -21.259 1.00 92.81 654 PRO A O 1
ATOM 5114 N N . ALA A 1 655 ? 27.949 -11.545 -20.138 1.00 95.00 655 ALA A N 1
ATOM 5115 C CA . ALA A 1 655 ? 28.556 -10.464 -19.371 1.00 95.00 655 ALA A CA 1
ATOM 5116 C C . ALA A 1 655 ? 28.163 -10.563 -17.892 1.00 95.00 655 ALA A C 1
ATOM 5118 O O . ALA A 1 655 ? 26.996 -10.436 -17.538 1.00 95.00 655 ALA A O 1
ATOM 5119 N N . THR A 1 656 ? 29.146 -10.743 -17.016 1.00 97.44 656 THR A N 1
ATOM 5120 C CA . THR A 1 656 ? 28.976 -10.643 -15.565 1.00 97.44 656 THR A CA 1
ATOM 5121 C C . THR A 1 656 ? 29.256 -9.215 -15.127 1.00 97.44 656 THR A C 1
ATOM 5123 O O . THR A 1 656 ? 30.385 -8.738 -15.257 1.00 97.44 656 THR A O 1
ATOM 5126 N N . LEU A 1 657 ? 28.256 -8.554 -14.559 1.00 97.81 657 LEU A N 1
ATOM 5127 C CA . LEU A 1 657 ? 28.388 -7.250 -13.927 1.00 97.81 657 LEU A CA 1
ATOM 5128 C C . LEU A 1 657 ? 28.502 -7.435 -12.418 1.00 97.81 657 LEU A C 1
ATOM 5130 O O . LEU A 1 657 ? 27.688 -8.131 -11.811 1.00 97.81 657 LEU A O 1
ATOM 5134 N N . GLN A 1 658 ? 29.469 -6.764 -11.808 1.00 98.56 658 GLN A N 1
ATOM 5135 C CA . GLN A 1 658 ? 29.619 -6.690 -10.360 1.00 98.56 658 GLN A CA 1
ATOM 5136 C C . GLN A 1 658 ? 29.782 -5.231 -9.952 1.00 98.56 658 GLN A C 1
ATOM 5138 O O . GLN A 1 658 ? 30.604 -4.514 -10.516 1.00 98.56 658 GLN A O 1
ATOM 5143 N N . VAL A 1 659 ? 29.020 -4.795 -8.955 1.00 98.69 659 VAL A N 1
ATOM 5144 C CA . VAL A 1 659 ? 29.197 -3.485 -8.330 1.00 98.69 659 VAL A CA 1
ATOM 5145 C C . VAL A 1 659 ? 29.646 -3.688 -6.894 1.00 98.69 659 VAL A C 1
ATOM 5147 O O . VAL A 1 659 ? 29.120 -4.546 -6.187 1.00 98.69 659 VAL A O 1
ATOM 5150 N N . ARG A 1 660 ? 30.622 -2.889 -6.467 1.00 98.44 660 ARG A N 1
ATOM 5151 C CA . ARG A 1 660 ? 31.071 -2.788 -5.078 1.00 98.44 660 ARG A CA 1
ATOM 5152 C C . ARG A 1 660 ? 30.966 -1.344 -4.619 1.00 98.44 660 ARG A C 1
ATOM 5154 O O . ARG A 1 660 ? 31.438 -0.455 -5.324 1.00 98.44 660 ARG A O 1
ATOM 5161 N N . ASP A 1 661 ? 30.389 -1.117 -3.449 1.00 97.75 661 ASP A N 1
ATOM 5162 C CA . ASP A 1 661 ? 30.305 0.218 -2.854 1.00 97.75 661 ASP A CA 1
ATOM 5163 C C . ASP A 1 661 ? 31.400 0.473 -1.801 1.00 97.75 661 ASP A C 1
ATOM 5165 O O . ASP A 1 661 ? 32.117 -0.441 -1.376 1.00 97.75 661 ASP A O 1
ATOM 5169 N N . ASP A 1 662 ? 31.553 1.729 -1.381 1.00 97.06 662 ASP A N 1
ATOM 5170 C CA . ASP A 1 662 ? 32.531 2.135 -0.359 1.00 97.06 662 ASP A CA 1
ATOM 5171 C C . ASP A 1 662 ? 32.152 1.750 1.085 1.00 97.06 662 ASP A C 1
ATOM 5173 O O . ASP A 1 662 ? 32.931 1.977 2.013 1.00 97.06 662 ASP A O 1
ATOM 5177 N N . ARG A 1 663 ? 30.999 1.097 1.279 1.00 96.62 663 ARG A N 1
ATOM 5178 C CA . ARG A 1 663 ? 30.581 0.467 2.541 1.00 96.62 663 ARG A CA 1
ATOM 5179 C C . ARG A 1 663 ? 30.884 -1.034 2.569 1.00 96.62 663 ARG A C 1
ATOM 5181 O O . ARG A 1 663 ? 30.610 -1.686 3.577 1.00 96.62 663 ARG A O 1
ATOM 5188 N N . GLY A 1 664 ? 31.466 -1.576 1.496 1.00 94.75 664 GLY A N 1
ATOM 5189 C CA . GLY A 1 664 ? 31.847 -2.980 1.364 1.00 94.75 664 GLY A CA 1
ATOM 5190 C C . GLY A 1 664 ? 30.737 -3.897 0.845 1.00 94.75 664 GLY A C 1
ATOM 5191 O O . GLY A 1 664 ? 30.962 -5.107 0.765 1.00 94.75 664 GLY A O 1
ATOM 5192 N N . SER A 1 665 ? 29.571 -3.361 0.472 1.00 97.69 665 SER A N 1
ATOM 5193 C CA . SER A 1 665 ? 28.500 -4.137 -0.159 1.00 97.69 665 SER A CA 1
ATOM 5194 C C . SER A 1 665 ? 28.923 -4.565 -1.562 1.00 97.69 665 SER A C 1
ATOM 5196 O O . SER A 1 665 ? 29.629 -3.834 -2.262 1.00 97.69 665 SER A O 1
ATOM 5198 N N . ILE A 1 666 ? 28.470 -5.741 -1.992 1.00 98.19 666 ILE A N 1
ATOM 5199 C CA . ILE A 1 666 ? 28.688 -6.257 -3.345 1.00 98.19 666 ILE A CA 1
ATOM 5200 C C . ILE A 1 666 ? 27.348 -6.718 -3.892 1.00 98.19 666 ILE A C 1
ATOM 5202 O O . ILE A 1 666 ? 26.597 -7.397 -3.193 1.00 98.19 666 ILE A O 1
ATOM 5206 N N . ASP A 1 667 ? 27.086 -6.394 -5.149 1.00 98.62 667 ASP A N 1
ATOM 5207 C CA . ASP A 1 667 ? 25.962 -6.936 -5.892 1.00 98.62 667 ASP A CA 1
ATOM 5208 C C . ASP A 1 667 ? 26.401 -7.380 -7.291 1.00 98.62 667 ASP A C 1
ATOM 5210 O O . ASP A 1 667 ? 27.350 -6.832 -7.856 1.00 98.62 667 ASP A O 1
ATOM 5214 N N . ARG A 1 668 ? 25.741 -8.403 -7.836 1.00 98.06 668 ARG A N 1
ATOM 5215 C CA . ARG A 1 668 ? 26.124 -9.052 -9.095 1.00 98.06 668 ARG A CA 1
ATOM 5216 C C . ARG A 1 668 ? 24.900 -9.406 -9.935 1.00 98.06 668 ARG A C 1
ATOM 5218 O O . ARG A 1 668 ? 23.859 -9.793 -9.404 1.00 98.06 668 ARG A O 1
ATOM 5225 N N . VAL A 1 669 ? 25.048 -9.317 -11.253 1.00 97.31 669 VAL A N 1
ATOM 5226 C CA . VAL A 1 669 ? 24.085 -9.838 -12.230 1.00 97.31 669 VAL A CA 1
ATOM 5227 C C . VAL A 1 669 ? 24.812 -10.378 -13.457 1.00 97.31 669 VAL A C 1
ATOM 5229 O O . VAL A 1 669 ? 25.833 -9.832 -13.867 1.00 97.31 669 VAL A O 1
ATOM 5232 N N . ASP A 1 670 ? 24.283 -11.448 -14.040 1.00 96.25 670 ASP A N 1
ATOM 5233 C CA . ASP A 1 670 ? 24.757 -11.985 -15.312 1.00 96.25 670 ASP A CA 1
ATOM 5234 C C . ASP A 1 670 ? 23.755 -11.618 -16.421 1.00 96.25 670 ASP A C 1
ATOM 5236 O O . ASP A 1 670 ? 22.545 -11.812 -16.278 1.00 96.25 670 ASP A O 1
ATOM 5240 N N . TRP A 1 671 ? 24.265 -11.060 -17.516 1.00 94.12 671 TRP A N 1
ATOM 5241 C CA . TRP A 1 671 ? 23.511 -10.669 -18.704 1.00 94.12 671 TRP A CA 1
ATOM 5242 C C . TRP A 1 671 ? 23.957 -11.468 -19.925 1.00 94.12 671 TRP A C 1
ATOM 5244 O O . TRP A 1 671 ? 25.118 -11.857 -20.054 1.00 94.12 671 TRP A O 1
ATOM 5254 N N . GLN A 1 672 ? 23.026 -11.650 -20.853 1.00 92.88 672 GLN A N 1
ATOM 5255 C CA . GLN A 1 672 ? 23.276 -12.126 -22.199 1.00 92.88 672 GLN A CA 1
ATOM 5256 C C . GLN A 1 672 ? 23.245 -10.938 -23.159 1.00 92.88 672 GLN A C 1
ATOM 5258 O O . GLN A 1 672 ? 22.206 -10.308 -23.351 1.00 92.88 672 GLN A O 1
ATOM 5263 N N . VAL A 1 673 ? 24.383 -10.629 -23.774 1.00 88.94 673 VAL A N 1
ATOM 5264 C CA . VAL A 1 673 ? 24.502 -9.501 -24.696 1.00 88.94 673 VAL A CA 1
ATOM 5265 C C . VAL A 1 673 ? 24.298 -9.998 -26.129 1.00 88.94 673 VAL A C 1
ATOM 5267 O O . VAL A 1 673 ? 25.140 -10.694 -26.695 1.00 88.94 673 VAL A O 1
ATOM 5270 N N . GLU A 1 674 ? 23.152 -9.674 -26.714 1.00 80.62 674 GLU A N 1
ATOM 5271 C CA . GLU A 1 674 ? 22.792 -9.927 -28.103 1.00 80.62 674 GLU A CA 1
ATOM 5272 C C . GLU A 1 674 ? 23.456 -8.923 -29.037 1.00 80.62 674 GLU A C 1
ATOM 5274 O O . GLU A 1 674 ? 23.226 -7.722 -28.982 1.00 80.62 674 GLU A O 1
ATOM 5279 N N . GLY A 1 675 ? 24.249 -9.412 -29.971 1.00 65.25 675 GLY A N 1
ATOM 5280 C CA . GLY A 1 675 ? 24.829 -8.585 -31.011 1.00 65.25 675 GLY A CA 1
ATOM 5281 C C . GLY A 1 675 ? 25.549 -9.448 -32.021 1.00 65.25 675 GLY A C 1
ATOM 5282 O O . GLY A 1 675 ? 25.792 -10.633 -31.788 1.00 65.25 675 GLY A O 1
ATOM 5283 N N . CYS A 1 676 ? 25.882 -8.844 -33.151 1.00 63.78 676 CYS A N 1
ATOM 5284 C CA . CYS A 1 676 ? 26.708 -9.483 -34.160 1.00 63.78 676 CYS A CA 1
ATOM 5285 C C . CYS A 1 676 ? 28.100 -9.712 -33.583 1.00 63.78 676 CYS A C 1
ATOM 5287 O O . CYS A 1 676 ? 28.674 -8.805 -32.971 1.00 63.78 676 CYS A O 1
ATOM 5289 N N . ALA A 1 677 ? 28.660 -10.899 -33.799 1.00 63.72 677 ALA A N 1
ATOM 5290 C CA . ALA A 1 677 ? 30.084 -11.087 -33.582 1.00 63.72 677 ALA A CA 1
ATOM 5291 C C . ALA A 1 677 ? 30.856 -10.073 -34.446 1.00 63.72 677 ALA A C 1
ATOM 5293 O O . ALA A 1 677 ? 30.413 -9.729 -35.544 1.00 63.72 677 ALA A O 1
ATOM 5294 N N . ALA A 1 678 ? 31.994 -9.578 -33.954 1.00 65.50 678 ALA A N 1
ATOM 5295 C CA . ALA A 1 678 ? 32.785 -8.561 -34.655 1.00 65.50 678 ALA A CA 1
ATOM 5296 C C . ALA A 1 678 ? 33.230 -9.001 -36.063 1.00 65.50 678 ALA A C 1
ATOM 5298 O O . ALA A 1 678 ? 33.580 -8.164 -36.889 1.00 65.50 678 ALA A O 1
ATOM 5299 N N . ASP A 1 679 ? 33.218 -10.305 -36.333 1.00 74.12 679 ASP A N 1
ATOM 5300 C CA . ASP A 1 679 ? 33.568 -10.894 -37.613 1.00 74.12 679 ASP A CA 1
ATOM 5301 C C . ASP A 1 679 ? 32.356 -11.217 -38.505 1.00 74.12 679 ASP A C 1
ATOM 5303 O O . ASP A 1 679 ? 32.577 -11.683 -39.614 1.00 74.12 679 ASP A O 1
ATOM 5307 N N . ALA A 1 680 ? 31.100 -11.028 -38.086 1.00 83.38 680 ALA A N 1
ATOM 5308 C CA . ALA A 1 680 ? 29.917 -11.360 -38.897 1.00 83.38 680 ALA A CA 1
ATOM 5309 C C . ALA A 1 680 ? 29.943 -10.695 -40.294 1.00 83.38 680 ALA A C 1
ATOM 5311 O O . ALA A 1 680 ? 30.442 -9.579 -40.433 1.00 83.38 680 ALA A O 1
ATOM 5312 N N . LEU A 1 681 ? 29.390 -11.355 -41.325 1.00 89.12 681 LEU A N 1
ATOM 5313 C CA . LEU A 1 681 ? 29.347 -10.824 -42.704 1.00 89.12 681 LEU A CA 1
ATOM 5314 C C . LEU A 1 681 ? 28.720 -9.421 -42.766 1.00 89.12 681 LEU A C 1
ATOM 5316 O O . LEU A 1 681 ? 29.227 -8.541 -43.459 1.00 89.12 681 LEU A O 1
ATOM 5320 N N . GLY A 1 682 ? 27.630 -9.224 -42.026 1.00 89.25 682 GLY A N 1
ATOM 5321 C CA . GLY A 1 682 ? 26.928 -7.957 -41.901 1.00 89.25 682 GLY A CA 1
ATOM 5322 C C . GLY A 1 682 ? 26.222 -7.502 -43.180 1.00 89.25 682 GLY A C 1
ATOM 5323 O O . GLY A 1 682 ? 26.383 -8.047 -44.271 1.00 89.25 682 GLY A O 1
ATOM 5324 N N . THR A 1 683 ? 25.415 -6.452 -43.038 1.00 92.25 683 THR A N 1
ATOM 5325 C CA . THR A 1 683 ? 24.879 -5.685 -44.169 1.00 92.25 683 THR A CA 1
ATOM 5326 C C . THR A 1 683 ? 25.723 -4.431 -44.327 1.00 92.25 683 THR A C 1
ATOM 5328 O O . THR A 1 683 ? 25.703 -3.570 -43.452 1.00 92.25 683 THR A O 1
ATOM 5331 N N . GLN A 1 684 ? 26.469 -4.322 -45.426 1.00 92.31 684 GLN A N 1
ATOM 5332 C CA . GLN A 1 684 ? 27.439 -3.246 -45.640 1.00 92.31 684 GLN A CA 1
ATOM 5333 C C . GLN A 1 684 ? 26.771 -1.875 -45.751 1.00 92.31 684 GLN A C 1
ATOM 5335 O O . GLN A 1 684 ? 27.289 -0.883 -45.241 1.00 92.31 684 GLN A O 1
ATOM 5340 N N . ARG A 1 685 ? 25.650 -1.807 -46.474 1.00 93.62 685 ARG A N 1
ATOM 5341 C CA . ARG A 1 685 ? 24.852 -0.589 -46.635 1.00 93.62 685 ARG A CA 1
ATOM 5342 C C . ARG A 1 685 ? 23.424 -0.911 -47.054 1.00 93.62 685 ARG A C 1
ATOM 5344 O O . ARG A 1 685 ? 23.148 -1.975 -47.611 1.00 93.62 685 ARG A O 1
ATOM 5351 N N . VAL A 1 686 ? 22.544 0.061 -46.845 1.00 94.44 686 VAL A N 1
ATOM 5352 C CA . VAL A 1 686 ? 21.196 0.076 -47.415 1.00 94.44 686 VAL A CA 1
ATOM 5353 C C . VAL A 1 686 ? 21.229 0.879 -48.715 1.00 94.44 686 VAL A C 1
ATOM 5355 O O . VAL A 1 686 ? 21.745 1.997 -48.748 1.00 94.44 686 VAL A O 1
ATOM 5358 N N . LEU A 1 687 ? 20.711 0.307 -49.798 1.00 95.38 687 LEU A N 1
ATOM 5359 C CA . LEU A 1 687 ? 20.464 1.017 -51.047 1.00 95.38 687 LEU A CA 1
ATOM 5360 C C . LEU A 1 687 ? 19.008 1.490 -51.057 1.00 95.38 687 LEU A C 1
ATOM 5362 O O . LEU A 1 687 ? 18.090 0.688 -51.224 1.00 95.38 687 LEU A O 1
ATOM 5366 N N . GLN A 1 688 ? 18.827 2.796 -50.868 1.00 93.50 688 GLN A N 1
ATOM 5367 C CA . GLN A 1 688 ? 17.524 3.448 -50.900 1.00 93.50 688 GLN A CA 1
ATOM 5368 C C . GLN A 1 688 ? 17.115 3.748 -52.348 1.00 93.50 688 GLN A C 1
ATOM 5370 O O . GLN A 1 688 ? 17.800 4.504 -53.036 1.00 93.50 688 GLN A O 1
ATOM 5375 N N . LEU A 1 689 ? 15.998 3.185 -52.805 1.00 93.38 689 LEU A N 1
ATOM 5376 C CA . LEU A 1 689 ? 15.444 3.411 -54.140 1.00 93.38 689 LEU A CA 1
ATOM 5377 C C . LEU A 1 689 ? 14.226 4.357 -54.094 1.00 93.38 689 LEU A C 1
ATOM 5379 O O . LEU A 1 689 ? 13.429 4.297 -53.151 1.00 93.38 689 LEU A O 1
ATOM 5383 N N . PRO A 1 690 ? 14.043 5.232 -55.098 1.00 90.00 690 PRO A N 1
ATOM 5384 C CA . PRO A 1 690 ? 12.830 6.036 -55.225 1.00 90.00 690 PRO A CA 1
ATOM 5385 C C . PRO A 1 690 ? 11.617 5.174 -55.620 1.00 90.00 690 PRO A C 1
ATOM 5387 O O . PRO A 1 690 ? 11.744 4.163 -56.314 1.00 90.00 690 PRO A O 1
ATOM 5390 N N . ARG A 1 691 ? 10.413 5.595 -55.211 1.00 90.38 691 ARG A N 1
ATOM 5391 C CA . ARG A 1 691 ? 9.140 5.024 -55.688 1.00 90.38 691 ARG A CA 1
ATOM 5392 C C . ARG A 1 691 ? 8.714 5.724 -56.977 1.00 90.38 691 ARG A C 1
ATOM 5394 O O . ARG A 1 691 ? 7.920 6.657 -56.948 1.00 90.38 691 ARG A O 1
ATOM 5401 N N . GLU A 1 692 ? 9.277 5.290 -58.098 1.00 89.88 692 GLU A N 1
ATOM 5402 C CA . GLU A 1 692 ? 9.066 5.907 -59.423 1.00 89.88 692 GLU A CA 1
ATOM 5403 C C . GLU A 1 692 ? 8.568 4.918 -60.494 1.00 89.88 692 GLU A C 1
ATOM 5405 O O . GLU A 1 692 ? 8.533 5.235 -61.681 1.00 89.88 692 GLU A O 1
ATOM 5410 N N . GLY A 1 693 ? 8.223 3.686 -60.098 1.00 90.44 693 GLY A N 1
ATOM 5411 C CA . GLY A 1 693 ? 7.779 2.653 -61.043 1.00 90.44 693 GLY A CA 1
ATOM 5412 C C . GLY A 1 693 ? 8.878 2.149 -61.992 1.00 90.44 693 GLY A C 1
ATOM 5413 O O . GLY A 1 693 ? 8.571 1.623 -63.062 1.00 90.44 693 GLY A O 1
ATOM 5414 N N . ALA A 1 694 ? 10.154 2.333 -61.628 1.00 93.88 694 ALA A N 1
ATOM 5415 C CA . ALA A 1 694 ? 11.306 1.830 -62.376 1.00 93.88 694 ALA A CA 1
ATOM 5416 C C . ALA A 1 694 ? 11.406 0.296 -62.341 1.00 93.88 694 ALA A C 1
ATOM 5418 O O . ALA A 1 694 ? 10.734 -0.374 -61.555 1.00 93.88 694 ALA A O 1
ATOM 5419 N N . ALA A 1 695 ? 12.282 -0.261 -63.179 1.00 95.62 695 ALA A N 1
ATOM 5420 C CA . ALA A 1 695 ? 12.584 -1.683 -63.178 1.00 95.62 695 ALA A CA 1
ATOM 5421 C C . ALA A 1 695 ? 14.088 -1.950 -63.130 1.00 95.62 695 ALA A C 1
ATOM 5423 O O . ALA A 1 695 ? 14.848 -1.304 -63.853 1.00 95.62 695 ALA A O 1
ATOM 5424 N N . TYR A 1 6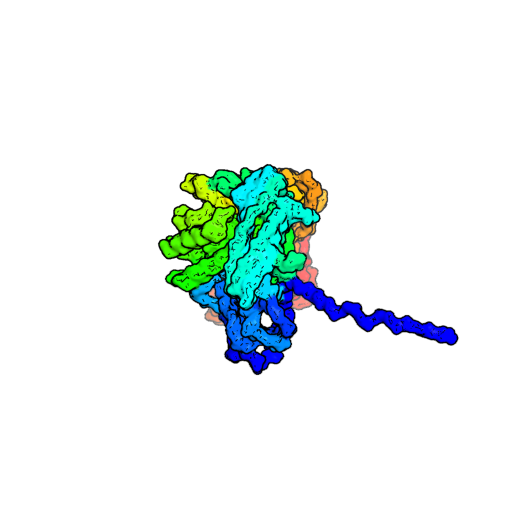96 ? 14.495 -2.914 -62.304 1.00 96.25 696 TYR A N 1
ATOM 5425 C CA . TYR A 1 696 ? 15.899 -3.242 -62.063 1.00 96.25 696 TYR A CA 1
ATOM 5426 C C . TYR A 1 696 ? 16.176 -4.744 -62.144 1.00 96.25 696 TYR A C 1
ATOM 5428 O O . TYR A 1 696 ? 15.295 -5.558 -61.876 1.00 96.25 696 TYR A O 1
ATOM 5436 N N . GLY A 1 697 ? 17.420 -5.101 -62.470 1.00 92.94 697 GLY A N 1
ATOM 5437 C CA . GLY A 1 697 ? 17.866 -6.485 -62.672 1.00 92.94 697 GLY A CA 1
ATOM 5438 C C . GLY A 1 697 ? 17.598 -6.973 -64.097 1.00 92.94 697 GLY A C 1
ATOM 5439 O O . GLY A 1 697 ? 16.701 -6.469 -64.770 1.00 92.94 697 GLY A O 1
ATOM 5440 N N . SER A 1 698 ? 18.381 -7.937 -64.580 1.00 91.19 698 SER A N 1
ATOM 5441 C CA . SER A 1 698 ? 18.352 -8.374 -65.984 1.00 91.19 698 SER A CA 1
ATOM 5442 C C . SER A 1 698 ? 16.943 -8.803 -66.449 1.00 91.19 698 SER A C 1
ATOM 5444 O O . SER A 1 698 ? 16.295 -9.581 -65.749 1.00 91.19 698 SER A O 1
ATOM 5446 N N . PRO A 1 699 ? 16.434 -8.321 -67.605 1.00 91.88 699 PRO A N 1
ATOM 5447 C CA . PRO A 1 699 ? 17.122 -7.554 -68.653 1.00 91.88 699 PRO A CA 1
ATOM 5448 C C . PRO A 1 699 ? 17.109 -6.019 -68.479 1.00 91.88 699 PRO A C 1
ATOM 5450 O O . PRO A 1 699 ? 17.550 -5.309 -69.381 1.00 91.88 699 PRO A O 1
ATOM 5453 N N . HIS A 1 700 ? 16.611 -5.490 -67.361 1.00 94.31 700 HIS A N 1
ATOM 5454 C CA . HIS A 1 700 ? 16.515 -4.046 -67.098 1.00 94.31 700 HIS A CA 1
ATOM 5455 C C . HIS A 1 700 ? 17.845 -3.440 -66.649 1.00 94.31 700 HIS A C 1
ATOM 5457 O O . HIS A 1 700 ? 18.889 -4.098 -66.615 1.00 94.31 700 HIS A O 1
ATOM 5463 N N . ALA A 1 701 ? 17.803 -2.156 -66.287 1.00 92.44 701 ALA A N 1
ATOM 5464 C CA . ALA A 1 701 ? 18.944 -1.471 -65.703 1.00 92.44 701 ALA A CA 1
ATOM 5465 C C . ALA A 1 701 ? 19.458 -2.233 -64.471 1.00 92.44 701 ALA A C 1
ATOM 5467 O O . ALA A 1 701 ? 18.690 -2.691 -63.622 1.00 92.44 701 ALA A O 1
ATOM 5468 N N . ARG A 1 702 ? 20.781 -2.362 -64.355 1.00 92.25 702 ARG A N 1
ATOM 5469 C CA . ARG A 1 702 ? 21.384 -2.905 -63.137 1.00 92.25 702 ARG A CA 1
ATOM 5470 C C . ARG A 1 702 ? 21.152 -1.945 -61.977 1.00 92.25 702 ARG A C 1
ATOM 5472 O O . ARG A 1 702 ? 21.123 -0.729 -62.164 1.00 92.25 702 ARG A O 1
ATOM 5479 N N . LEU A 1 703 ? 21.038 -2.496 -60.772 1.00 94.19 703 LEU A N 1
ATOM 5480 C CA . LEU A 1 703 ? 21.096 -1.677 -59.568 1.00 94.19 703 LEU A CA 1
ATOM 5481 C C . LEU A 1 703 ? 22.451 -0.951 -59.482 1.00 94.19 703 LEU A C 1
ATOM 5483 O O . LEU A 1 703 ? 23.465 -1.513 -59.910 1.00 94.19 703 LEU A O 1
ATOM 5487 N N . PRO A 1 704 ? 22.500 0.256 -58.890 1.00 93.12 704 PRO A N 1
ATOM 5488 C CA . PRO A 1 704 ? 23.740 0.987 -58.629 1.00 93.12 704 PRO A CA 1
ATOM 5489 C C . PRO A 1 704 ? 24.543 0.324 -57.492 1.00 93.12 704 PRO A C 1
ATOM 5491 O O . PRO A 1 704 ? 24.615 0.814 -56.359 1.00 93.12 704 PRO A O 1
ATOM 5494 N N . LEU A 1 705 ? 25.118 -0.835 -57.805 1.00 93.81 705 LEU A N 1
ATOM 5495 C CA . LEU A 1 705 ? 25.981 -1.635 -56.944 1.00 93.81 705 LEU A CA 1
ATOM 5496 C C . LEU A 1 705 ? 27.449 -1.389 -57.306 1.00 93.81 705 LEU A C 1
ATOM 5498 O O . LEU A 1 705 ? 27.808 -1.300 -58.481 1.00 93.81 705 LEU A O 1
ATOM 5502 N N . ALA A 1 706 ? 28.305 -1.289 -56.292 1.00 93.44 706 ALA A N 1
ATOM 5503 C CA . ALA A 1 706 ? 29.750 -1.304 -56.465 1.00 93.44 706 ALA A CA 1
ATOM 5504 C C . ALA A 1 706 ? 30.244 -2.729 -56.772 1.00 93.44 706 ALA A C 1
ATOM 5506 O O . ALA A 1 706 ? 29.540 -3.716 -56.553 1.00 93.44 706 ALA A O 1
ATOM 5507 N N . ALA A 1 707 ? 31.488 -2.849 -57.240 1.00 91.94 707 ALA A N 1
ATOM 5508 C CA . ALA A 1 707 ? 32.109 -4.155 -57.440 1.00 91.94 707 ALA A CA 1
ATOM 5509 C C . ALA A 1 707 ? 32.066 -4.986 -56.144 1.00 91.94 707 ALA A C 1
ATOM 5511 O O . ALA A 1 707 ? 32.335 -4.463 -55.057 1.00 91.94 707 ALA A O 1
ATOM 5512 N N . ASN A 1 708 ? 31.749 -6.273 -56.273 1.00 94.69 708 ASN A N 1
ATOM 5513 C CA . ASN A 1 708 ? 31.586 -7.229 -55.173 1.00 94.69 708 ASN A CA 1
ATOM 5514 C C . ASN A 1 708 ? 30.420 -6.936 -54.211 1.00 94.69 708 ASN A C 1
ATOM 5516 O O . ASN A 1 708 ? 30.380 -7.486 -53.108 1.00 94.69 708 ASN A O 1
ATOM 5520 N N . GLU A 1 709 ? 29.464 -6.090 -54.597 1.00 97.44 709 GLU A N 1
ATOM 5521 C CA . GLU A 1 709 ? 28.217 -5.932 -53.850 1.00 97.44 709 GLU A CA 1
ATOM 5522 C C . GLU A 1 709 ? 27.137 -6.897 -54.342 1.00 97.44 709 GLU A C 1
ATOM 5524 O O . GLU A 1 709 ? 26.954 -7.123 -55.541 1.00 97.44 709 GLU A O 1
ATOM 5529 N N . VAL A 1 710 ? 26.408 -7.469 -53.388 1.00 97.62 710 VAL A N 1
ATOM 5530 C CA . VAL A 1 710 ? 25.384 -8.483 -53.638 1.00 97.62 710 VAL A CA 1
ATOM 5531 C C . VAL A 1 710 ? 24.114 -8.166 -52.861 1.00 97.62 710 VAL A C 1
ATOM 5533 O O . VAL A 1 710 ? 24.160 -7.789 -51.691 1.00 97.62 710 VAL A O 1
ATOM 5536 N N . VAL A 1 711 ? 22.968 -8.355 -53.507 1.00 98.06 711 VAL A N 1
ATOM 5537 C CA . VAL A 1 711 ? 21.651 -8.272 -52.873 1.00 98.06 711 VAL A CA 1
ATOM 5538 C C . VAL A 1 711 ? 21.070 -9.677 -52.790 1.00 98.06 711 VAL A C 1
ATOM 5540 O O . VAL A 1 711 ? 20.862 -10.321 -53.816 1.00 98.06 711 VAL A O 1
ATOM 5543 N N . LEU A 1 712 ? 20.778 -10.143 -51.576 1.00 98.31 712 LEU A N 1
ATOM 5544 C CA . LEU A 1 712 ? 20.090 -11.416 -51.365 1.00 98.31 712 LEU A CA 1
ATOM 5545 C C . LEU A 1 712 ? 18.579 -11.212 -51.437 1.00 98.31 712 LEU A C 1
ATOM 5547 O O . LEU A 1 712 ? 18.026 -10.371 -50.716 1.00 98.31 712 LEU A O 1
ATOM 5551 N N . THR A 1 713 ? 17.918 -11.990 -52.292 1.00 98.38 713 THR A N 1
ATOM 5552 C CA . THR A 1 713 ? 16.461 -11.974 -52.414 1.00 98.38 713 THR A CA 1
ATOM 5553 C C . THR A 1 713 ? 15.879 -13.377 -52.349 1.00 98.38 713 THR A C 1
ATOM 5555 O O . THR A 1 713 ? 16.500 -14.306 -52.858 1.00 98.38 713 THR A O 1
ATOM 5558 N N . PHE A 1 714 ? 14.723 -13.515 -51.702 1.00 98.56 714 PHE A N 1
ATOM 5559 C CA . PHE A 1 714 ? 14.023 -14.783 -51.511 1.00 98.56 714 PHE A CA 1
ATOM 5560 C C . PHE A 1 714 ? 12.608 -14.692 -52.068 1.00 98.56 714 PHE A C 1
ATOM 5562 O O . PHE A 1 714 ? 11.883 -13.773 -51.685 1.00 98.56 714 PHE A O 1
ATOM 5569 N N . ASP A 1 715 ? 12.232 -15.639 -52.917 1.00 98.25 715 ASP A N 1
ATOM 5570 C CA . ASP A 1 715 ? 10.905 -15.725 -53.520 1.00 98.25 715 ASP A CA 1
ATOM 5571 C C . ASP A 1 715 ? 10.060 -16.826 -52.855 1.00 98.25 715 ASP A C 1
ATOM 5573 O O . ASP A 1 715 ? 10.574 -17.739 -52.202 1.00 98.25 715 ASP A O 1
ATOM 5577 N N . ASP A 1 716 ? 8.751 -16.723 -53.067 1.00 97.62 716 ASP A N 1
ATOM 5578 C CA . ASP A 1 716 ? 7.684 -17.681 -52.751 1.00 97.62 716 ASP A CA 1
ATOM 5579 C C . ASP A 1 716 ? 7.170 -17.795 -51.320 1.00 97.62 716 ASP A C 1
ATOM 5581 O O . ASP A 1 716 ? 6.046 -18.274 -51.118 1.00 97.62 716 ASP A O 1
ATOM 5585 N N . GLY A 1 717 ? 7.940 -17.353 -50.332 1.00 95.06 717 GLY A N 1
ATOM 5586 C CA . GLY A 1 717 ? 7.574 -17.477 -48.928 1.00 95.06 717 GLY A CA 1
ATOM 5587 C C . GLY A 1 717 ? 6.346 -16.671 -48.484 1.00 95.06 717 GLY A C 1
ATOM 5588 O O . GLY A 1 717 ? 5.738 -15.924 -49.260 1.00 95.06 717 GLY A O 1
ATOM 5589 N N . PRO A 1 718 ? 5.996 -16.766 -47.187 1.00 97.50 718 PRO A N 1
ATOM 5590 C CA . PRO A 1 718 ? 6.688 -17.546 -46.151 1.00 97.50 718 PRO A CA 1
ATOM 5591 C C . PRO A 1 718 ? 6.209 -19.009 -46.049 1.00 97.50 718 PRO A C 1
ATOM 5593 O O . PRO A 1 718 ? 5.016 -19.290 -46.163 1.00 97.50 718 PRO A O 1
ATOM 5596 N N . LYS A 1 719 ? 7.122 -19.940 -45.732 1.00 97.31 719 LYS A N 1
ATOM 5597 C CA . LYS A 1 719 ? 6.828 -21.355 -45.435 1.00 97.31 719 LYS A CA 1
ATOM 5598 C C . LYS A 1 719 ? 7.309 -21.738 -44.025 1.00 97.31 719 LYS A C 1
ATOM 5600 O O . LYS A 1 719 ? 8.520 -21.718 -43.779 1.00 97.31 719 LYS A O 1
ATOM 5605 N N . PRO A 1 720 ? 6.402 -22.165 -43.123 1.00 95.56 720 PRO A N 1
ATOM 5606 C CA . PRO A 1 720 ? 6.765 -22.614 -41.781 1.00 95.56 720 PRO A CA 1
ATOM 5607 C C . PRO A 1 720 ? 7.831 -23.714 -41.777 1.00 95.56 720 PRO A C 1
ATOM 5609 O O . PRO A 1 720 ? 7.783 -24.661 -42.564 1.00 95.56 720 PRO A O 1
ATOM 5612 N N . GLY A 1 721 ? 8.799 -23.586 -40.876 1.00 92.81 721 GLY A N 1
ATOM 5613 C CA . GLY A 1 721 ? 9.935 -24.493 -40.715 1.00 92.81 721 GLY A CA 1
ATOM 5614 C C . GLY A 1 721 ? 11.088 -24.258 -41.699 1.00 92.81 721 GLY A C 1
ATOM 5615 O O . GLY A 1 721 ? 12.198 -24.738 -41.449 1.00 92.81 721 GLY A O 1
ATOM 5616 N N . VAL A 1 722 ? 10.878 -23.518 -42.793 1.00 97.12 722 VAL A N 1
ATOM 5617 C CA . VAL A 1 722 ? 11.927 -23.187 -43.777 1.00 97.12 722 VAL A CA 1
ATOM 5618 C C . VAL A 1 722 ? 12.318 -21.718 -43.662 1.00 97.12 722 VAL A C 1
ATOM 5620 O O . VAL A 1 722 ? 13.490 -21.431 -43.400 1.00 97.12 722 VAL A O 1
ATOM 5623 N N . THR A 1 723 ? 11.353 -20.798 -43.746 1.00 97.88 723 THR A N 1
ATOM 5624 C CA . THR A 1 723 ? 11.599 -19.353 -43.625 1.00 97.88 723 THR A CA 1
ATOM 5625 C C . THR A 1 723 ? 12.256 -19.005 -42.285 1.00 97.88 723 THR A C 1
ATOM 5627 O O . THR A 1 723 ? 13.180 -18.197 -42.248 1.00 97.88 723 THR A O 1
ATOM 5630 N N . GLU A 1 724 ? 11.887 -19.649 -41.172 1.00 97.62 724 GLU A N 1
ATOM 5631 C CA . GLU A 1 724 ? 12.525 -19.421 -39.866 1.00 97.62 724 GLU A CA 1
ATOM 5632 C C . GLU A 1 724 ? 14.003 -19.818 -39.849 1.00 97.62 724 GLU A C 1
ATOM 5634 O O . GLU A 1 724 ? 14.806 -19.133 -39.217 1.00 97.62 724 GLU A O 1
ATOM 5639 N N . ARG A 1 725 ? 14.377 -20.899 -40.546 1.00 97.44 725 ARG A N 1
ATOM 5640 C CA . ARG A 1 725 ? 15.784 -21.314 -40.667 1.00 97.44 725 ARG A CA 1
ATOM 5641 C C . ARG A 1 725 ? 16.568 -20.368 -41.568 1.00 97.44 725 ARG A C 1
ATOM 5643 O O . ARG A 1 725 ? 17.722 -20.074 -41.265 1.00 97.44 725 ARG A O 1
ATOM 5650 N N . VAL A 1 726 ? 15.938 -19.843 -42.621 1.00 98.19 726 VAL A N 1
ATOM 5651 C CA . VAL A 1 726 ? 16.517 -18.772 -43.446 1.00 98.19 726 VAL A CA 1
ATOM 5652 C C . VAL A 1 726 ? 16.777 -17.525 -42.596 1.00 98.19 726 VAL A C 1
ATOM 5654 O O . VAL A 1 726 ? 17.904 -17.029 -42.575 1.00 98.19 726 VAL A O 1
ATOM 5657 N N . LEU A 1 727 ? 15.785 -17.068 -41.824 1.00 97.31 727 LEU A N 1
ATOM 5658 C CA . LEU A 1 727 ? 15.936 -15.942 -40.894 1.00 97.31 727 LEU A CA 1
ATOM 5659 C C . LEU A 1 727 ? 17.029 -16.201 -39.857 1.00 97.31 727 LEU A C 1
ATOM 5661 O O . LEU A 1 727 ? 17.846 -15.326 -39.594 1.00 97.31 727 LEU A O 1
ATOM 5665 N N . GLN A 1 728 ? 17.100 -17.414 -39.308 1.00 92.38 728 GLN A N 1
ATOM 5666 C CA . GLN A 1 728 ? 18.136 -17.785 -38.348 1.00 92.38 728 GLN A CA 1
ATOM 5667 C C . GLN A 1 728 ? 19.543 -17.703 -38.956 1.00 92.38 728 GLN A C 1
ATOM 5669 O O . GLN A 1 728 ? 20.447 -17.163 -38.316 1.00 92.38 728 GLN A O 1
ATOM 5674 N N . ALA A 1 729 ? 19.736 -18.196 -40.182 1.00 94.62 729 ALA A N 1
ATOM 5675 C CA . ALA A 1 729 ? 21.021 -18.118 -40.875 1.00 94.62 729 ALA A CA 1
ATOM 5676 C C . ALA A 1 729 ? 21.416 -16.664 -41.187 1.00 94.62 729 ALA A C 1
ATOM 5678 O O . ALA A 1 729 ? 22.564 -16.280 -40.971 1.00 94.62 729 ALA A O 1
ATOM 5679 N N . LEU A 1 730 ? 20.463 -15.835 -41.627 1.00 96.06 730 LEU A N 1
ATOM 5680 C CA . LEU A 1 730 ? 20.691 -14.405 -41.859 1.00 96.06 730 LEU A CA 1
ATOM 5681 C C . LEU A 1 730 ? 21.012 -13.657 -40.556 1.00 96.06 730 LEU A C 1
ATOM 5683 O O . LEU A 1 730 ? 21.943 -12.853 -40.523 1.00 96.06 730 LEU A O 1
ATOM 5687 N N . LYS A 1 731 ? 20.288 -13.951 -39.468 1.00 90.12 731 LYS A N 1
ATOM 5688 C CA . LYS A 1 731 ? 20.500 -13.359 -38.139 1.00 90.12 731 LYS A CA 1
ATOM 5689 C C . LYS A 1 731 ? 21.883 -13.695 -37.582 1.00 90.12 731 LYS A C 1
ATOM 5691 O O . LYS A 1 731 ? 22.522 -12.811 -37.021 1.00 90.12 731 LYS A O 1
ATOM 5696 N N . ALA A 1 732 ? 22.362 -14.927 -37.776 1.00 86.19 732 ALA A N 1
ATOM 5697 C CA . ALA A 1 732 ? 23.687 -15.361 -37.322 1.00 86.19 732 ALA A CA 1
ATOM 5698 C C . ALA A 1 732 ? 24.839 -14.550 -37.944 1.00 86.19 732 ALA A C 1
ATOM 5700 O O . ALA A 1 732 ? 25.869 -14.359 -37.307 1.00 86.19 732 ALA A O 1
ATOM 5701 N N . GLU A 1 733 ? 24.644 -14.038 -39.160 1.00 91.62 733 GLU A N 1
ATOM 5702 C CA . GLU A 1 733 ? 25.634 -13.241 -39.893 1.00 91.62 733 GLU A CA 1
ATOM 5703 C C . GLU A 1 733 ? 25.254 -11.754 -39.980 1.00 91.62 733 GLU A C 1
ATOM 5705 O O . GLU A 1 733 ? 25.899 -10.988 -40.691 1.00 91.62 733 GLU A O 1
ATOM 5710 N N . CYS A 1 734 ? 24.202 -11.323 -39.277 1.00 90.00 734 CYS A N 1
ATOM 5711 C CA . CYS A 1 734 ? 23.668 -9.958 -39.331 1.00 90.00 734 CYS A CA 1
ATOM 5712 C C . CYS A 1 734 ? 23.399 -9.430 -40.749 1.00 90.00 734 CYS A C 1
ATOM 5714 O O . CYS A 1 734 ? 23.541 -8.241 -41.060 1.00 90.00 734 CYS A O 1
ATOM 5716 N N . ALA A 1 735 ? 22.969 -10.343 -41.609 1.00 94.00 735 ALA A N 1
ATOM 5717 C CA . ALA A 1 735 ? 22.614 -10.098 -42.989 1.00 94.00 735 ALA A CA 1
ATOM 5718 C C . ALA A 1 735 ? 21.139 -9.691 -43.099 1.00 94.00 735 ALA A C 1
ATOM 5720 O O . ALA A 1 735 ? 20.261 -10.321 -42.507 1.00 94.00 735 ALA A O 1
ATOM 5721 N N . LYS A 1 736 ? 20.845 -8.656 -43.887 1.00 96.38 736 LYS A N 1
ATOM 5722 C CA . LYS A 1 736 ? 19.488 -8.292 -44.308 1.00 96.38 736 LYS A CA 1
ATOM 5723 C C . LYS A 1 736 ? 19.274 -8.676 -45.766 1.00 96.38 736 LYS A C 1
ATOM 5725 O O . LYS A 1 736 ? 20.211 -8.762 -46.554 1.00 96.38 736 LYS A O 1
ATOM 5730 N N . ALA A 1 737 ? 18.018 -8.938 -46.103 1.00 98.12 737 ALA A N 1
ATOM 5731 C CA . ALA A 1 737 ? 17.601 -9.483 -47.390 1.00 98.12 737 ALA A CA 1
ATOM 5732 C C . ALA A 1 737 ? 16.225 -8.926 -47.772 1.00 98.12 737 ALA A C 1
ATOM 5734 O O . ALA A 1 737 ? 15.550 -8.306 -46.943 1.00 98.12 737 ALA A O 1
ATOM 5735 N N . THR A 1 738 ? 15.823 -9.146 -49.022 1.00 98.12 738 THR A N 1
ATOM 5736 C CA . THR A 1 738 ? 14.489 -8.781 -49.523 1.00 98.12 738 THR A CA 1
ATOM 5737 C C . THR A 1 738 ? 13.688 -10.041 -49.827 1.00 98.12 738 THR A C 1
ATOM 5739 O O . THR A 1 738 ? 14.144 -10.880 -50.594 1.00 98.12 738 THR A O 1
ATOM 5742 N N . PHE A 1 739 ? 12.505 -10.176 -49.245 1.00 98.50 739 PHE A N 1
ATOM 5743 C CA . PHE A 1 739 ? 11.613 -11.314 -49.435 1.00 98.50 739 PHE A CA 1
ATOM 5744 C C . PHE A 1 739 ? 10.452 -10.898 -50.340 1.00 98.50 739 PHE A C 1
ATOM 5746 O O . PHE A 1 739 ? 9.639 -10.061 -49.946 1.00 98.50 739 PHE A O 1
ATOM 5753 N N . PHE A 1 740 ? 10.378 -11.460 -51.543 1.00 98.44 740 PHE A N 1
ATOM 5754 C CA . PHE A 1 740 ? 9.236 -11.337 -52.443 1.00 98.44 740 PHE A CA 1
ATOM 5755 C C . PHE A 1 740 ? 8.256 -12.460 -52.110 1.00 98.44 740 PHE A C 1
ATOM 5757 O O . PHE A 1 740 ? 8.432 -13.609 -52.499 1.00 98.44 740 PHE A O 1
ATOM 5764 N N . MET A 1 741 ? 7.231 -12.117 -51.337 1.00 98.31 741 MET A N 1
ATOM 5765 C CA . MET A 1 741 ? 6.300 -13.092 -50.776 1.00 98.31 741 MET A CA 1
ATOM 5766 C C . MET A 1 741 ? 5.029 -13.212 -51.606 1.00 98.31 741 MET A C 1
ATOM 5768 O O . MET A 1 741 ? 4.517 -12.217 -52.137 1.00 98.31 741 MET A O 1
ATOM 5772 N N . ASN A 1 742 ? 4.485 -14.426 -51.630 1.00 98.38 742 ASN A N 1
ATOM 5773 C CA . ASN A 1 742 ? 3.187 -14.711 -52.222 1.00 98.38 742 ASN A CA 1
ATOM 5774 C C . ASN A 1 742 ? 2.054 -14.365 -51.239 1.00 98.38 742 ASN A C 1
ATOM 5776 O O . ASN A 1 742 ? 2.173 -14.537 -50.021 1.00 98.38 742 ASN A O 1
ATOM 5780 N N . GLY A 1 743 ? 0.925 -13.892 -51.762 1.00 97.75 743 GLY A N 1
ATOM 5781 C CA . GLY A 1 743 ? -0.194 -13.419 -50.941 1.00 97.75 743 GLY A CA 1
ATOM 5782 C C . GLY A 1 743 ? -0.911 -14.520 -50.158 1.00 97.75 743 GLY A C 1
ATOM 5783 O O . GLY A 1 743 ? -1.242 -14.315 -48.991 1.00 97.75 743 GLY A O 1
ATOM 5784 N N . GLU A 1 744 ? -1.133 -15.689 -50.763 1.00 97.69 744 GLU A N 1
ATOM 5785 C CA . GLU A 1 744 ? -1.759 -16.832 -50.083 1.00 97.69 744 GLU A CA 1
ATOM 5786 C C . GLU A 1 744 ? -0.909 -17.351 -48.900 1.00 97.69 744 GLU A C 1
ATOM 5788 O O . GLU A 1 744 ? -1.436 -17.386 -47.782 1.00 97.69 744 GLU A O 1
ATOM 5793 N N . PRO A 1 745 ? 0.397 -17.666 -49.058 1.00 97.50 745 PRO A N 1
ATOM 5794 C CA . PRO A 1 745 ? 1.258 -18.043 -47.932 1.00 97.50 745 PRO A CA 1
ATOM 5795 C C . PRO A 1 745 ? 1.345 -16.978 -46.833 1.00 97.50 745 PRO A C 1
ATOM 5797 O O . PRO A 1 745 ? 1.356 -17.311 -45.645 1.00 97.50 745 PRO A O 1
ATOM 5800 N N . MET A 1 746 ? 1.355 -15.694 -47.210 1.00 96.56 746 MET A N 1
ATOM 5801 C CA . MET A 1 746 ? 1.376 -14.571 -46.268 1.00 96.56 746 MET A CA 1
ATOM 5802 C C . MET A 1 746 ? 0.114 -14.524 -45.396 1.00 96.56 746 MET A C 1
ATOM 5804 O O . MET A 1 746 ? 0.214 -14.302 -44.190 1.00 96.56 746 MET A O 1
ATOM 5808 N N . LEU A 1 747 ? -1.065 -14.764 -45.977 1.00 96.94 747 LEU A N 1
ATOM 5809 C CA . LEU A 1 747 ? -2.334 -14.828 -45.240 1.00 96.94 747 LEU A CA 1
ATOM 5810 C C . LEU A 1 747 ? -2.444 -16.073 -44.358 1.00 96.94 747 LEU A C 1
ATOM 5812 O O . LEU A 1 747 ? -3.055 -16.011 -43.294 1.00 96.94 747 LEU A O 1
ATOM 5816 N N . GLN A 1 748 ? -1.858 -17.193 -44.783 1.00 97.38 748 GLN A N 1
ATOM 5817 C CA . GLN A 1 748 ? -1.824 -18.423 -43.990 1.00 97.38 748 GLN A CA 1
ATOM 5818 C C . GLN A 1 748 ? -0.882 -18.305 -42.785 1.00 97.38 748 GLN A C 1
ATOM 5820 O O . GLN A 1 748 ? -1.154 -18.890 -41.739 1.00 97.38 748 GLN A O 1
ATOM 5825 N N . ASN A 1 749 ? 0.204 -17.533 -42.909 1.00 96.62 749 ASN A N 1
ATOM 5826 C CA . ASN A 1 749 ? 1.247 -17.414 -41.887 1.00 96.62 749 ASN A CA 1
ATOM 5827 C C . ASN A 1 749 ? 1.576 -15.943 -41.550 1.00 96.62 749 ASN A C 1
ATOM 5829 O O . ASN A 1 749 ? 2.727 -15.511 -41.700 1.00 96.62 749 ASN A O 1
ATOM 5833 N N . PRO A 1 750 ? 0.603 -15.153 -41.054 1.00 95.31 750 PRO A N 1
ATOM 5834 C CA . PRO A 1 750 ? 0.755 -13.707 -40.912 1.00 95.31 750 PRO A CA 1
ATOM 5835 C C . PRO A 1 750 ? 1.824 -13.314 -39.888 1.00 95.31 750 PRO A C 1
ATOM 5837 O O . PRO A 1 750 ? 2.609 -12.402 -40.138 1.00 95.31 750 PRO A O 1
ATOM 5840 N N . ALA A 1 751 ? 1.921 -14.042 -38.770 1.00 92.94 751 ALA A N 1
ATOM 5841 C CA . ALA A 1 751 ? 2.934 -13.792 -37.745 1.00 92.94 751 ALA A CA 1
ATOM 5842 C C . ALA A 1 751 ? 4.364 -14.003 -38.275 1.00 92.94 751 ALA A C 1
ATOM 5844 O O . ALA A 1 751 ? 5.277 -13.265 -37.910 1.00 92.94 751 ALA A O 1
ATOM 5845 N N . LEU A 1 752 ? 4.562 -14.979 -39.168 1.00 95.75 752 LEU A N 1
ATOM 5846 C CA . LEU A 1 752 ? 5.867 -15.255 -39.765 1.00 95.75 752 LEU A CA 1
ATOM 5847 C C . LEU A 1 752 ? 6.249 -14.174 -40.784 1.00 95.75 752 LEU A C 1
ATOM 5849 O O . LEU A 1 752 ? 7.373 -13.678 -40.752 1.00 95.75 752 LEU A O 1
ATOM 5853 N N . ALA A 1 753 ? 5.307 -13.734 -41.621 1.00 95.75 753 ALA A N 1
ATOM 5854 C CA . ALA A 1 753 ? 5.524 -12.612 -42.536 1.00 95.75 753 ALA A CA 1
ATOM 5855 C C . ALA A 1 753 ? 5.843 -11.305 -41.778 1.00 95.75 753 ALA A C 1
ATOM 5857 O O . ALA A 1 753 ? 6.782 -10.582 -42.120 1.00 95.75 753 ALA A O 1
ATOM 5858 N N . GLN A 1 754 ? 5.109 -11.027 -40.695 1.00 94.69 754 GLN A N 1
ATOM 5859 C CA . GLN A 1 754 ? 5.367 -9.889 -39.806 1.00 94.69 754 GLN A CA 1
ATOM 5860 C C . GLN A 1 754 ? 6.730 -9.995 -39.124 1.00 94.69 754 GLN A C 1
ATOM 5862 O O . GLN A 1 754 ? 7.435 -8.992 -39.023 1.00 94.69 754 GLN A O 1
ATOM 5867 N N . ARG A 1 755 ? 7.138 -11.202 -38.714 1.00 95.25 755 ARG A N 1
ATOM 5868 C CA . ARG A 1 755 ? 8.461 -11.461 -38.142 1.00 95.25 755 ARG A CA 1
ATOM 5869 C C . ARG A 1 755 ? 9.584 -11.130 -39.123 1.00 95.25 755 ARG A C 1
ATOM 5871 O O . ARG A 1 755 ? 10.542 -10.488 -38.706 1.00 95.25 755 ARG A O 1
ATOM 5878 N N . VAL A 1 756 ? 9.460 -11.480 -40.409 1.00 96.75 756 VAL A N 1
ATOM 5879 C CA . VAL A 1 756 ? 10.453 -11.095 -41.435 1.00 96.75 756 VAL A CA 1
ATOM 5880 C C . VAL A 1 756 ? 10.665 -9.577 -41.439 1.00 96.75 756 VAL A C 1
ATOM 5882 O O . VAL A 1 756 ? 11.805 -9.109 -41.398 1.00 96.75 756 VAL A O 1
ATOM 5885 N N . ARG A 1 757 ? 9.579 -8.793 -41.405 1.00 93.50 757 ARG A N 1
ATOM 5886 C CA . ARG A 1 757 ? 9.680 -7.329 -41.339 1.00 93.50 757 ARG A CA 1
ATOM 5887 C C . ARG A 1 757 ? 10.197 -6.819 -39.992 1.00 93.50 757 ARG A C 1
ATOM 5889 O O . ARG A 1 757 ? 11.017 -5.906 -39.970 1.00 93.50 757 ARG A O 1
ATOM 5896 N N . ALA A 1 758 ? 9.757 -7.405 -38.881 1.00 87.81 758 ALA A N 1
ATOM 5897 C CA . ALA A 1 758 ? 10.186 -7.028 -37.533 1.00 87.81 758 ALA A CA 1
ATOM 5898 C C . ALA A 1 758 ? 11.681 -7.296 -37.296 1.00 87.81 758 ALA A C 1
ATOM 5900 O O . ALA A 1 758 ? 12.344 -6.536 -36.596 1.00 87.81 758 ALA A O 1
ATOM 5901 N N . GLU A 1 759 ? 12.238 -8.326 -37.936 1.00 90.81 759 GLU A N 1
ATOM 5902 C CA . GLU A 1 759 ? 13.676 -8.593 -37.947 1.00 90.81 759 GLU A CA 1
ATOM 5903 C C . GLU A 1 759 ? 14.444 -7.662 -38.906 1.00 90.81 759 GLU A C 1
ATOM 5905 O O . GLU A 1 759 ? 15.654 -7.799 -39.050 1.00 90.81 759 GLU A O 1
ATOM 5910 N N . GLY A 1 760 ? 13.798 -6.674 -39.533 1.00 91.75 760 GLY A N 1
ATOM 5911 C CA . GLY A 1 760 ? 14.445 -5.624 -40.328 1.00 91.75 760 GLY A CA 1
ATOM 5912 C C . GLY A 1 760 ? 14.748 -6.003 -41.779 1.00 91.75 760 GLY A C 1
ATOM 5913 O O . GLY A 1 760 ? 15.532 -5.314 -42.430 1.00 91.75 760 GLY A O 1
ATOM 5914 N N . HIS A 1 761 ? 14.168 -7.090 -42.293 1.00 97.25 761 HIS A N 1
ATOM 5915 C CA . HIS A 1 761 ? 14.221 -7.428 -43.717 1.00 97.25 761 HIS A CA 1
ATOM 5916 C C . HIS A 1 761 ? 13.154 -6.650 -44.499 1.00 97.25 761 HIS A C 1
ATOM 5918 O O . HIS A 1 761 ? 12.169 -6.171 -43.933 1.00 97.25 761 HIS A O 1
ATOM 5924 N N . THR A 1 762 ? 13.326 -6.546 -45.818 1.00 97.12 762 THR A N 1
ATOM 5925 C CA . THR A 1 762 ? 12.308 -5.922 -46.676 1.00 97.12 762 THR A CA 1
ATOM 5926 C C . THR A 1 762 ? 11.342 -6.984 -47.167 1.00 97.12 762 THR A C 1
ATOM 5928 O O . THR A 1 762 ? 11.782 -8.020 -47.652 1.00 97.12 762 THR A O 1
ATOM 5931 N N . VAL A 1 763 ? 10.039 -6.724 -47.065 1.00 97.69 763 VAL A N 1
ATOM 5932 C CA . VAL A 1 763 ? 8.990 -7.582 -47.631 1.00 97.69 763 VAL A CA 1
ATOM 5933 C C . VAL A 1 763 ? 8.405 -6.883 -48.858 1.00 97.69 763 VAL A C 1
ATOM 5935 O O . VAL A 1 763 ? 8.051 -5.706 -48.789 1.00 97.69 763 VAL A O 1
ATOM 5938 N N . ALA A 1 764 ? 8.329 -7.594 -49.977 1.00 97.50 764 ALA A N 1
ATOM 5939 C CA . ALA A 1 764 ? 7.854 -7.127 -51.277 1.00 97.50 764 ALA A CA 1
ATOM 5940 C C . ALA A 1 764 ? 6.876 -8.144 -51.893 1.00 97.50 764 ALA A C 1
ATOM 5942 O O . ALA A 1 764 ? 6.673 -9.229 -51.347 1.00 97.50 764 ALA A O 1
ATOM 5943 N N . MET A 1 765 ? 6.230 -7.783 -53.005 1.00 98.00 765 MET A N 1
ATOM 5944 C CA . MET A 1 765 ? 5.149 -8.584 -53.591 1.00 98.00 765 MET A CA 1
ATOM 5945 C C . MET A 1 765 ? 5.633 -9.553 -54.677 1.00 98.00 765 MET A C 1
ATOM 5947 O O . MET A 1 765 ? 6.427 -9.156 -55.528 1.00 98.00 765 MET A O 1
ATOM 5951 N N . HIS A 1 766 ? 5.101 -10.782 -54.690 1.00 97.94 766 HIS A N 1
ATOM 5952 C CA . HIS A 1 766 ? 5.408 -11.804 -55.704 1.00 97.94 766 HIS A CA 1
ATOM 5953 C C . HIS A 1 766 ? 4.173 -12.399 -56.409 1.00 97.94 766 HIS A C 1
ATOM 5955 O O . HIS A 1 766 ? 4.235 -13.457 -57.016 1.00 97.94 766 HIS A O 1
ATOM 5961 N N . GLY A 1 767 ? 3.028 -11.719 -56.358 1.00 96.38 767 GLY A N 1
ATOM 5962 C CA . GLY A 1 767 ? 1.750 -12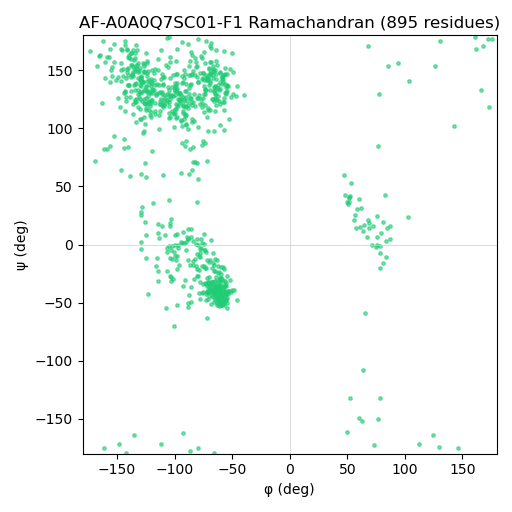.286 -56.798 1.00 96.38 767 GLY A CA 1
ATOM 5963 C C . GLY A 1 767 ? 0.963 -12.906 -55.650 1.00 96.38 767 GLY A C 1
ATOM 5964 O O . GLY A 1 767 ? 1.502 -13.267 -54.606 1.00 96.38 767 GLY A O 1
ATOM 5965 N N . HIS A 1 768 ? -0.353 -12.994 -55.805 1.00 97.50 768 HIS A N 1
ATOM 5966 C CA . HIS A 1 768 ? -1.212 -13.566 -54.777 1.00 97.50 768 HIS A CA 1
ATOM 5967 C C . HIS A 1 768 ? -1.138 -15.095 -54.793 1.00 97.50 768 HIS A C 1
ATOM 5969 O O . HIS A 1 768 ? -0.940 -15.700 -53.738 1.00 97.50 768 HIS A O 1
ATOM 5975 N N . LYS A 1 769 ? -1.247 -15.695 -55.987 1.00 93.00 769 LYS A N 1
ATOM 5976 C CA . LYS A 1 769 ? -1.326 -17.154 -56.196 1.00 93.00 769 LYS A CA 1
ATOM 5977 C C . LYS A 1 769 ? -0.139 -17.771 -56.945 1.00 93.00 769 LYS A C 1
ATOM 5979 O O . LYS A 1 769 ? -0.225 -18.923 -57.360 1.00 93.00 769 LYS A O 1
ATOM 5984 N N . HIS A 1 770 ? 0.932 -17.008 -57.170 1.00 95.06 770 HIS A N 1
ATOM 5985 C CA . HIS A 1 770 ? 2.102 -17.448 -57.942 1.00 95.06 770 HIS A CA 1
ATOM 5986 C C . HIS A 1 770 ? 1.741 -17.993 -59.348 1.00 95.06 770 HIS A C 1
ATOM 5988 O O . HIS A 1 770 ? 2.061 -19.122 -59.729 1.00 95.06 770 HIS A O 1
ATOM 5994 N N . LEU A 1 771 ? 0.997 -17.196 -60.124 1.00 93.06 771 LEU A N 1
ATOM 5995 C CA . LEU A 1 771 ? 0.474 -17.595 -61.436 1.00 93.06 771 LEU A CA 1
ATOM 5996 C C . LEU A 1 771 ? 1.418 -17.220 -62.585 1.00 93.06 771 LEU A C 1
ATOM 5998 O O . LEU A 1 771 ? 2.089 -16.191 -62.557 1.00 93.06 771 LEU A O 1
ATOM 6002 N N . ALA A 1 772 ? 1.391 -18.009 -63.661 1.00 92.44 772 ALA A N 1
ATOM 6003 C CA . ALA A 1 772 ? 2.063 -17.677 -64.914 1.00 92.44 772 ALA A CA 1
ATOM 6004 C C . ALA A 1 772 ? 1.267 -16.610 -65.693 1.00 92.44 772 ALA A C 1
ATOM 6006 O O . ALA A 1 772 ? 0.460 -16.931 -66.567 1.00 92.44 772 ALA A O 1
ATOM 6007 N N . PHE A 1 773 ? 1.488 -15.329 -65.383 1.00 91.88 773 PHE A N 1
ATOM 6008 C CA . PHE A 1 773 ? 0.678 -14.219 -65.907 1.00 91.88 773 PHE A CA 1
ATOM 6009 C C . PHE A 1 773 ? 0.599 -14.136 -67.434 1.00 91.88 773 PHE A C 1
ATOM 6011 O O . PHE A 1 773 ? -0.446 -13.764 -67.958 1.00 91.88 773 PHE A O 1
ATOM 6018 N N . GLY A 1 774 ? 1.644 -14.544 -68.162 1.00 88.81 774 GLY A N 1
ATOM 6019 C CA . GLY A 1 774 ? 1.632 -14.572 -69.632 1.00 88.81 774 GLY A CA 1
ATOM 6020 C C . GLY A 1 774 ? 0.595 -15.521 -70.251 1.00 88.81 774 GLY A C 1
ATOM 6021 O O . GLY A 1 774 ? 0.323 -15.423 -71.444 1.00 88.81 774 GLY A O 1
ATOM 6022 N N . GLN A 1 775 ? 0.007 -16.423 -69.459 1.00 91.25 775 GLN A N 1
ATOM 6023 C CA . GLN A 1 775 ? -1.053 -17.345 -69.884 1.00 91.25 775 GLN A CA 1
ATOM 6024 C C . GLN A 1 775 ? -2.455 -16.868 -69.477 1.00 91.25 775 GLN A C 1
ATOM 6026 O O . GLN A 1 775 ? -3.442 -17.543 -69.765 1.00 91.25 775 GLN A O 1
ATOM 6031 N N . LEU A 1 776 ? -2.553 -15.724 -68.795 1.00 92.00 776 LEU A N 1
ATOM 6032 C CA . LEU A 1 776 ? -3.798 -15.205 -68.244 1.00 92.00 776 LEU A CA 1
ATOM 6033 C C . LEU A 1 776 ? -4.272 -13.964 -69.010 1.00 92.00 776 LEU A C 1
ATOM 6035 O O . LEU A 1 776 ? -3.450 -13.124 -69.386 1.00 92.00 776 LEU A O 1
ATOM 6039 N N . PRO A 1 777 ? -5.592 -13.780 -69.189 1.00 94.69 777 PRO A N 1
ATOM 6040 C CA . PRO A 1 777 ? -6.148 -12.507 -69.635 1.00 94.69 777 PRO A CA 1
ATOM 6041 C C . PRO A 1 777 ? -5.735 -11.357 -68.705 1.00 94.69 777 PRO A C 1
ATOM 6043 O O . PRO A 1 777 ? -5.662 -11.535 -67.490 1.00 94.69 777 PRO A O 1
ATOM 6046 N N . ALA A 1 778 ? -5.550 -10.150 -69.253 1.00 94.31 778 ALA A N 1
ATOM 6047 C CA . ALA A 1 778 ? -5.138 -8.961 -68.494 1.00 94.31 778 ALA A CA 1
ATOM 6048 C C . ALA A 1 778 ? -5.992 -8.715 -67.235 1.00 94.31 778 ALA A C 1
ATOM 6050 O O . ALA A 1 778 ? -5.472 -8.382 -66.174 1.00 94.31 778 ALA A O 1
ATOM 6051 N N . LYS A 1 779 ? -7.308 -8.949 -67.331 1.00 96.31 779 LYS A N 1
ATOM 6052 C CA . LYS A 1 779 ? -8.248 -8.832 -66.208 1.00 96.31 779 LYS A CA 1
ATOM 6053 C C . LYS A 1 779 ? -7.847 -9.698 -65.008 1.00 96.31 779 LYS A C 1
ATOM 6055 O O . LYS A 1 779 ? -7.930 -9.231 -63.877 1.00 96.31 779 LYS A O 1
ATOM 6060 N N . ASP A 1 780 ? -7.410 -10.928 -65.252 1.00 96.06 780 ASP A N 1
ATOM 6061 C CA . ASP A 1 780 ? -7.085 -11.880 -64.189 1.00 96.06 780 ASP A CA 1
ATOM 6062 C C . ASP A 1 780 ? -5.713 -11.573 -63.574 1.00 96.06 780 ASP A C 1
ATOM 6064 O O . ASP A 1 780 ? -5.534 -11.709 -62.366 1.00 96.06 780 ASP A O 1
ATOM 6068 N N . GLN A 1 781 ? -4.773 -11.058 -64.376 1.00 96.00 781 GLN A N 1
ATOM 6069 C CA . GLN A 1 781 ? -3.492 -10.542 -63.878 1.00 96.00 781 GLN A CA 1
ATOM 6070 C C . GLN A 1 781 ? -3.701 -9.353 -62.924 1.00 96.00 781 GLN A C 1
ATOM 6072 O O . GLN A 1 781 ? -3.108 -9.295 -61.848 1.00 96.00 781 GLN A O 1
ATOM 6077 N N . LEU A 1 782 ? -4.574 -8.411 -63.299 1.00 96.25 782 LEU A N 1
ATOM 6078 C CA . LEU A 1 782 ? -4.895 -7.239 -62.478 1.00 96.25 782 LEU A CA 1
ATOM 6079 C C . LEU A 1 782 ? -5.677 -7.613 -61.210 1.00 96.25 782 LEU A C 1
ATOM 6081 O O . LEU A 1 782 ? -5.457 -7.008 -60.162 1.00 96.25 782 LEU A O 1
ATOM 6085 N N . ALA A 1 783 ? -6.545 -8.625 -61.281 1.00 97.06 783 ALA A N 1
ATOM 6086 C CA . ALA A 1 783 ? -7.249 -9.146 -60.111 1.00 97.06 783 ALA A CA 1
ATOM 6087 C C . ALA A 1 783 ? -6.289 -9.805 -59.102 1.00 97.06 783 ALA A C 1
ATOM 6089 O O . ALA A 1 783 ? -6.445 -9.620 -57.894 1.00 97.06 783 ALA A O 1
ATOM 6090 N N . ASP A 1 784 ? -5.277 -10.538 -59.578 1.00 97.44 784 ASP A N 1
ATOM 6091 C CA . ASP A 1 784 ? -4.235 -11.104 -58.711 1.00 97.44 784 ASP A CA 1
ATOM 6092 C C . ASP A 1 784 ? -3.389 -10.002 -58.046 1.00 97.44 784 ASP A C 1
ATOM 6094 O O . ASP A 1 784 ? -3.163 -10.056 -56.835 1.00 97.44 784 ASP A O 1
ATOM 6098 N N . LEU A 1 785 ? -3.017 -8.947 -58.787 1.00 97.12 785 LEU A N 1
ATOM 6099 C CA . LEU A 1 785 ? -2.347 -7.765 -58.224 1.00 97.12 785 LEU A CA 1
ATOM 6100 C C . LEU A 1 785 ? -3.163 -7.131 -57.090 1.00 97.12 785 LEU A C 1
ATOM 6102 O O . LEU A 1 785 ? -2.622 -6.866 -56.014 1.00 97.12 785 LEU A O 1
ATOM 6106 N N . GLU A 1 786 ? -4.458 -6.899 -57.305 1.00 97.50 786 GLU A N 1
ATOM 6107 C CA . GLU A 1 786 ? -5.337 -6.311 -56.290 1.00 97.50 786 GLU A CA 1
ATOM 6108 C C . GLU A 1 786 ? -5.435 -7.203 -55.041 1.00 97.50 786 GLU A C 1
ATOM 6110 O O . GLU A 1 786 ? -5.306 -6.721 -53.907 1.00 97.50 786 GLU A O 1
ATOM 6115 N N . ALA A 1 787 ? -5.592 -8.516 -55.232 1.00 98.00 787 ALA A N 1
ATOM 6116 C CA . ALA A 1 787 ? -5.616 -9.488 -54.142 1.00 98.00 787 ALA A CA 1
ATOM 6117 C C . ALA A 1 787 ? -4.294 -9.504 -53.356 1.00 98.00 787 ALA A C 1
ATOM 6119 O O . ALA A 1 787 ? -4.309 -9.518 -52.120 1.00 98.00 787 ALA A O 1
ATOM 6120 N N . MET A 1 788 ? -3.154 -9.430 -54.046 1.00 97.69 788 MET A N 1
ATOM 6121 C CA . MET A 1 788 ? -1.836 -9.374 -53.417 1.00 97.69 788 MET A CA 1
ATOM 6122 C C . MET A 1 788 ? -1.655 -8.102 -52.585 1.00 97.69 788 MET A C 1
ATOM 6124 O O . MET A 1 788 ? -1.226 -8.163 -51.433 1.00 97.69 788 MET A O 1
ATOM 6128 N N . GLN A 1 789 ? -2.037 -6.944 -53.125 1.00 97.62 789 GLN A N 1
ATOM 6129 C CA . GLN A 1 789 ? -1.956 -5.673 -52.402 1.00 97.62 789 GLN A CA 1
ATOM 6130 C C . GLN A 1 789 ? -2.840 -5.662 -51.156 1.00 97.62 789 GLN A C 1
ATOM 6132 O O . GLN A 1 789 ? -2.435 -5.156 -50.106 1.00 97.62 789 GLN A O 1
ATOM 6137 N N . LYS A 1 790 ? -4.037 -6.251 -51.239 1.00 97.44 790 LYS A N 1
ATOM 6138 C CA . LYS A 1 790 ? -4.926 -6.406 -50.084 1.00 97.44 790 LYS A CA 1
ATOM 6139 C C . LYS A 1 790 ? -4.305 -7.302 -49.013 1.00 97.44 790 LYS A C 1
ATOM 6141 O O . LYS A 1 790 ? -4.325 -6.927 -47.841 1.00 97.44 790 LYS A O 1
ATOM 6146 N N . ALA A 1 791 ? -3.731 -8.441 -49.404 1.00 97.56 791 ALA A N 1
ATOM 6147 C CA . ALA A 1 791 ? -3.029 -9.340 -48.488 1.00 97.56 791 ALA A CA 1
ATOM 6148 C C . ALA A 1 791 ? -1.857 -8.627 -47.792 1.00 97.56 791 ALA A C 1
ATOM 6150 O O . ALA A 1 791 ? -1.759 -8.653 -46.565 1.00 97.56 791 ALA A O 1
ATOM 6151 N N . TYR A 1 792 ? -1.038 -7.900 -48.556 1.00 97.81 792 TYR A N 1
ATOM 6152 C CA . TYR A 1 792 ? 0.089 -7.137 -48.024 1.00 97.81 792 TYR A CA 1
ATOM 6153 C C . TYR A 1 792 ? -0.357 -6.061 -47.022 1.00 97.81 792 TYR A C 1
ATOM 6155 O O . TYR A 1 792 ? 0.162 -6.004 -45.908 1.00 97.81 792 TYR A O 1
ATOM 6163 N N . ARG A 1 793 ? -1.355 -5.232 -47.360 1.00 96.44 793 ARG A N 1
ATOM 6164 C CA . ARG A 1 793 ? -1.876 -4.205 -46.435 1.00 96.44 793 ARG A CA 1
ATOM 6165 C C . ARG A 1 793 ? -2.434 -4.808 -45.151 1.00 96.44 793 ARG A C 1
ATOM 6167 O O . ARG A 1 793 ? -2.284 -4.209 -44.093 1.00 96.44 793 ARG A O 1
ATOM 6174 N N . HIS A 1 794 ? -3.086 -5.963 -45.254 1.00 95.50 794 HIS A N 1
ATOM 6175 C CA . HIS A 1 794 ? -3.694 -6.632 -44.112 1.00 95.50 794 HIS A CA 1
ATOM 6176 C C . HIS A 1 794 ? -2.654 -7.231 -43.159 1.00 95.50 794 HIS A C 1
ATOM 6178 O O . HIS A 1 794 ? -2.756 -7.044 -41.951 1.00 95.50 794 HIS A O 1
ATOM 6184 N N . VAL A 1 795 ? -1.661 -7.945 -43.695 1.00 94.56 795 VAL A N 1
ATOM 6185 C CA . VAL A 1 795 ? -0.694 -8.698 -42.882 1.00 94.56 795 VAL A CA 1
ATOM 6186 C C . VAL A 1 795 ? 0.496 -7.842 -42.491 1.00 94.56 795 VAL A C 1
ATOM 6188 O O . VAL A 1 795 ? 0.897 -7.804 -41.330 1.00 94.56 795 VAL A O 1
ATOM 6191 N N . ILE A 1 796 ? 1.083 -7.180 -43.479 1.00 94.12 796 ILE A N 1
ATOM 6192 C CA . ILE A 1 796 ? 2.328 -6.450 -43.328 1.00 94.12 796 ILE A CA 1
ATOM 6193 C C . ILE A 1 796 ? 1.999 -5.022 -42.884 1.00 94.12 796 ILE A C 1
ATOM 6195 O O . ILE A 1 796 ? 2.474 -4.594 -41.832 1.00 94.12 796 ILE A O 1
ATOM 6199 N N . GLY A 1 797 ? 1.141 -4.315 -43.624 1.00 87.88 797 GLY A N 1
ATOM 6200 C CA . GLY A 1 797 ? 0.735 -2.930 -43.357 1.00 87.88 797 GLY A CA 1
ATOM 6201 C C . GLY A 1 797 ? 1.409 -1.918 -44.291 1.00 87.88 797 GLY A C 1
ATOM 6202 O O . GLY A 1 797 ? 2.599 -2.037 -44.602 1.00 87.88 797 GLY A O 1
ATOM 6203 N N . GLY A 1 798 ? 0.651 -0.904 -44.720 1.00 87.19 798 GLY A N 1
ATOM 6204 C CA . GLY A 1 798 ? 1.076 0.071 -45.735 1.00 87.19 798 GLY A CA 1
ATOM 6205 C C . GLY A 1 798 ? 1.099 -0.504 -47.158 1.00 87.19 798 GLY A C 1
ATOM 6206 O O . GLY A 1 798 ? 0.658 -1.629 -47.384 1.00 87.19 798 GLY A O 1
ATOM 6207 N N . ASP A 1 799 ? 1.625 0.263 -48.116 1.00 87.56 799 ASP A N 1
ATOM 6208 C CA . ASP A 1 799 ? 1.756 -0.155 -49.519 1.00 87.56 799 ASP A CA 1
ATOM 6209 C C . ASP A 1 799 ? 3.176 -0.644 -49.832 1.00 87.56 799 ASP A C 1
ATOM 6211 O O . ASP A 1 799 ? 4.164 0.027 -49.506 1.00 87.56 799 ASP A O 1
ATOM 6215 N N . ALA A 1 800 ? 3.281 -1.802 -50.489 1.00 86.44 800 ALA A N 1
ATOM 6216 C CA . ALA A 1 800 ? 4.556 -2.363 -50.921 1.00 86.44 800 ALA A CA 1
ATOM 6217 C C . ALA A 1 800 ? 5.169 -1.539 -52.061 1.00 86.44 800 ALA A C 1
ATOM 6219 O O . ALA A 1 800 ? 4.487 -1.151 -53.006 1.00 86.44 800 ALA A O 1
ATOM 6220 N N . ALA A 1 801 ? 6.478 -1.310 -51.984 1.00 91.50 801 ALA A N 1
ATOM 6221 C CA . ALA A 1 801 ? 7.200 -0.493 -52.955 1.00 91.50 801 ALA A CA 1
ATOM 6222 C C . ALA A 1 801 ? 7.730 -1.276 -54.162 1.00 91.50 801 ALA A C 1
ATOM 6224 O O . ALA A 1 801 ? 8.165 -0.667 -55.136 1.00 91.50 801 ALA A O 1
ATOM 6225 N N . ALA A 1 802 ? 7.729 -2.609 -54.088 1.00 96.88 802 ALA A N 1
ATOM 6226 C CA . ALA A 1 802 ? 8.356 -3.460 -55.085 1.00 96.88 802 ALA A CA 1
ATOM 6227 C C . ALA A 1 802 ? 7.544 -4.720 -55.385 1.00 96.88 802 ALA A C 1
ATOM 6229 O O . ALA A 1 802 ? 6.846 -5.259 -54.519 1.00 96.88 802 ALA A O 1
ATOM 6230 N N . TRP A 1 803 ? 7.694 -5.188 -56.619 1.00 97.56 803 TRP A N 1
ATOM 6231 C CA . TRP A 1 803 ? 7.069 -6.374 -57.178 1.00 97.56 803 TRP A CA 1
ATOM 6232 C C . TRP A 1 803 ? 8.094 -7.188 -57.964 1.00 97.56 803 TRP A C 1
ATOM 6234 O O . TRP A 1 803 ? 8.848 -6.630 -58.761 1.00 97.56 803 TRP A O 1
ATOM 6244 N N . ARG A 1 804 ? 8.083 -8.509 -57.806 1.00 97.50 804 ARG A N 1
ATOM 6245 C CA . ARG A 1 804 ? 8.772 -9.443 -58.701 1.00 97.50 804 ARG A CA 1
ATOM 6246 C C . ARG A 1 804 ? 7.744 -10.351 -59.349 1.00 97.50 804 ARG A C 1
ATOM 6248 O O . ARG A 1 804 ? 6.884 -10.887 -58.663 1.00 97.50 804 ARG A O 1
ATOM 6255 N N . PHE A 1 805 ? 7.827 -10.528 -60.662 1.00 97.12 805 PHE A N 1
ATOM 6256 C CA . PHE A 1 805 ? 6.918 -11.421 -61.375 1.00 97.12 805 PHE A CA 1
ATOM 6257 C C . PHE A 1 805 ? 7.263 -12.888 -61.071 1.00 97.12 805 PHE A C 1
ATOM 6259 O O . PHE A 1 805 ? 8.441 -13.239 -61.189 1.00 97.12 805 PHE A O 1
ATOM 6266 N N . PRO A 1 806 ? 6.273 -13.747 -60.750 1.00 96.25 806 PRO A N 1
ATOM 6267 C CA . PRO A 1 806 ? 6.426 -15.197 -60.801 1.00 96.25 806 PRO A CA 1
ATOM 6268 C C . PRO A 1 806 ? 7.111 -15.629 -62.089 1.00 96.25 806 PRO A C 1
ATOM 6270 O O . PRO A 1 806 ? 6.800 -15.119 -63.173 1.00 96.25 806 PRO A O 1
ATOM 6273 N N . PHE A 1 807 ? 8.064 -16.553 -61.972 1.00 93.69 807 PHE A N 1
ATOM 6274 C CA . PHE A 1 807 ? 8.866 -17.054 -63.096 1.00 93.69 807 PHE A CA 1
ATOM 6275 C C . PHE A 1 807 ? 9.643 -15.970 -63.870 1.00 93.69 807 PHE A C 1
ATOM 6277 O O . PHE A 1 807 ? 10.093 -16.226 -64.986 1.00 93.69 807 PHE A O 1
ATOM 6284 N N . LEU A 1 808 ? 9.772 -14.754 -63.319 1.00 94.00 808 LEU A N 1
ATOM 6285 C CA . LEU A 1 808 ? 10.310 -13.563 -63.995 1.00 94.00 808 LEU A CA 1
ATOM 6286 C C . LEU A 1 808 ? 9.561 -13.213 -65.301 1.00 94.00 808 LEU A C 1
ATOM 6288 O O . LEU A 1 808 ? 10.088 -12.516 -66.171 1.00 94.00 808 LEU A O 1
ATOM 6292 N N . ALA A 1 809 ? 8.324 -13.698 -65.447 1.00 93.12 809 ALA A N 1
ATOM 6293 C CA . ALA A 1 809 ? 7.542 -13.620 -66.675 1.00 93.12 809 ALA A CA 1
ATOM 6294 C C . ALA A 1 809 ? 6.682 -12.350 -66.707 1.00 93.12 809 ALA A C 1
ATOM 6296 O O . ALA A 1 809 ? 5.507 -12.351 -66.335 1.00 93.12 809 ALA A O 1
ATOM 6297 N N . GLU A 1 810 ? 7.284 -11.248 -67.143 1.00 93.94 810 GLU A N 1
ATOM 6298 C CA . GLU A 1 810 ? 6.610 -9.953 -67.203 1.00 93.94 810 GLU A CA 1
ATOM 6299 C C . GLU A 1 810 ? 5.574 -9.846 -68.327 1.00 93.94 810 GLU A C 1
ATOM 6301 O O . GLU A 1 810 ? 5.770 -10.354 -69.431 1.00 93.94 810 GLU A O 1
ATOM 6306 N N . THR A 1 811 ? 4.494 -9.105 -68.074 1.00 95.31 811 THR A N 1
ATOM 6307 C CA . THR A 1 811 ? 3.436 -8.830 -69.056 1.00 95.31 811 THR A CA 1
ATOM 6308 C C . THR A 1 811 ? 3.230 -7.321 -69.221 1.00 95.31 811 THR A C 1
ATOM 6310 O O . THR A 1 811 ? 3.364 -6.577 -68.244 1.00 95.31 811 THR A O 1
ATOM 6313 N N . PRO A 1 812 ? 2.903 -6.827 -70.433 1.00 94.94 812 PRO A N 1
ATOM 6314 C CA . PRO A 1 812 ? 2.697 -5.397 -70.667 1.00 94.94 812 PRO A CA 1
ATOM 6315 C C . PRO A 1 812 ? 1.624 -4.773 -69.766 1.00 94.94 812 PRO A C 1
ATOM 6317 O O . PRO A 1 812 ? 1.857 -3.707 -69.199 1.00 94.94 812 PRO A O 1
ATOM 6320 N N . ASP A 1 813 ? 0.488 -5.455 -69.588 1.00 94.75 813 ASP A N 1
ATOM 6321 C CA . ASP A 1 813 ? -0.653 -4.938 -68.822 1.00 94.75 813 ASP A CA 1
ATOM 6322 C C . ASP A 1 813 ? -0.321 -4.763 -67.336 1.00 94.75 813 ASP A C 1
ATOM 6324 O O . ASP A 1 813 ? -0.528 -3.693 -66.758 1.00 94.75 813 ASP A O 1
ATOM 6328 N N . LEU A 1 814 ? 0.248 -5.799 -66.712 1.00 95.12 814 LEU A N 1
ATOM 6329 C CA . LEU A 1 814 ? 0.605 -5.748 -65.298 1.00 95.12 814 LEU A CA 1
ATOM 6330 C C . LEU A 1 814 ? 1.785 -4.796 -65.055 1.00 95.12 814 LEU A C 1
ATOM 6332 O O . LEU A 1 814 ? 1.815 -4.090 -64.047 1.00 95.12 814 LEU A O 1
ATOM 6336 N N . ARG A 1 815 ? 2.727 -4.704 -66.002 1.00 95.75 815 ARG A N 1
ATOM 6337 C CA . ARG A 1 815 ? 3.836 -3.745 -65.931 1.00 95.75 815 ARG A CA 1
ATOM 6338 C C . ARG A 1 815 ? 3.358 -2.297 -65.973 1.00 95.75 815 ARG A C 1
ATOM 6340 O O . ARG A 1 815 ? 3.839 -1.480 -65.188 1.00 95.75 815 ARG A O 1
ATOM 6347 N N . ASP A 1 816 ? 2.418 -1.974 -66.858 1.00 96.06 816 ASP A N 1
ATOM 6348 C CA . ASP A 1 816 ? 1.816 -0.640 -66.924 1.00 96.06 816 ASP A CA 1
ATOM 6349 C C . ASP A 1 816 ? 1.049 -0.306 -65.632 1.00 96.06 816 ASP A C 1
ATOM 6351 O O . ASP A 1 816 ? 1.194 0.790 -65.083 1.00 96.06 816 ASP A O 1
ATOM 6355 N N . ALA A 1 817 ? 0.312 -1.274 -65.077 1.00 96.38 817 ALA A N 1
ATOM 6356 C CA . ALA A 1 817 ? -0.398 -1.106 -63.811 1.00 96.38 817 ALA A CA 1
ATOM 6357 C C . ALA A 1 817 ? 0.543 -0.835 -62.624 1.00 96.38 817 ALA A C 1
ATOM 6359 O O . ALA A 1 817 ? 0.284 0.080 -61.840 1.00 96.38 817 ALA A O 1
ATOM 6360 N N . LEU A 1 818 ? 1.645 -1.581 -62.507 1.00 96.38 818 LEU A N 1
ATOM 6361 C CA . LEU A 1 818 ? 2.656 -1.379 -61.461 1.00 96.38 818 LEU A CA 1
ATOM 6362 C C . LEU A 1 818 ? 3.347 -0.018 -61.604 1.00 96.38 818 LEU A C 1
ATOM 6364 O O . LEU A 1 818 ? 3.496 0.707 -60.617 1.00 96.38 818 LEU A O 1
ATOM 6368 N N . ARG A 1 819 ? 3.687 0.380 -62.838 1.00 95.44 819 ARG A N 1
ATOM 6369 C CA . ARG A 1 819 ? 4.294 1.685 -63.129 1.00 95.44 819 ARG A CA 1
ATOM 6370 C C . ARG A 1 819 ? 3.383 2.844 -62.721 1.00 95.44 819 ARG A C 1
ATOM 6372 O O . ARG A 1 819 ? 3.854 3.774 -62.076 1.00 95.44 819 ARG A O 1
ATOM 6379 N N . LYS A 1 820 ? 2.086 2.791 -63.046 1.00 94.81 820 LYS A N 1
ATOM 6380 C CA . LYS A 1 820 ? 1.095 3.821 -62.655 1.00 94.81 820 LYS A CA 1
ATOM 6381 C C . LYS A 1 820 ? 0.942 3.968 -61.142 1.00 94.81 820 LYS A C 1
ATOM 6383 O O . LYS A 1 820 ? 0.531 5.022 -60.669 1.00 94.81 820 LYS A O 1
ATOM 6388 N N . GLN A 1 821 ? 1.275 2.919 -60.398 1.00 94.38 821 GLN A N 1
ATOM 6389 C CA . GLN A 1 821 ? 1.231 2.887 -58.938 1.00 94.38 821 GLN A CA 1
ATOM 6390 C C . GLN A 1 821 ? 2.603 3.141 -58.299 1.00 94.38 821 GLN A C 1
ATOM 6392 O O . GLN A 1 821 ? 2.751 2.985 -57.089 1.00 94.38 821 GLN A O 1
ATOM 6397 N N . ASN A 1 822 ? 3.607 3.533 -59.093 1.00 94.75 822 ASN A N 1
ATOM 6398 C CA . ASN A 1 822 ? 4.981 3.767 -58.652 1.00 94.75 822 ASN A CA 1
ATOM 6399 C C . ASN A 1 822 ? 5.640 2.554 -57.963 1.00 94.75 822 ASN A C 1
ATOM 6401 O O . ASN A 1 822 ? 6.575 2.720 -57.177 1.00 94.75 822 ASN A O 1
ATOM 6405 N N . VAL A 1 823 ? 5.186 1.335 -58.272 1.00 96.25 823 VAL A N 1
ATOM 6406 C CA . VAL A 1 823 ? 5.748 0.090 -57.734 1.00 96.25 823 VAL A CA 1
ATOM 6407 C C . VAL A 1 823 ? 6.931 -0.342 -58.597 1.00 96.25 823 VAL A C 1
ATOM 6409 O O . VAL A 1 823 ? 6.793 -0.538 -59.804 1.00 96.25 823 VAL A O 1
ATOM 6412 N N . THR A 1 824 ? 8.103 -0.495 -57.984 1.00 96.62 824 THR A N 1
ATOM 6413 C CA . THR A 1 824 ? 9.320 -0.941 -58.669 1.00 96.62 824 THR A CA 1
ATOM 6414 C C . THR A 1 824 ? 9.208 -2.402 -59.092 1.00 96.62 824 THR A C 1
ATOM 6416 O O . THR A 1 824 ? 8.881 -3.260 -58.275 1.00 96.62 824 THR A O 1
ATOM 6419 N N . VAL A 1 825 ? 9.557 -2.714 -60.338 1.00 97.38 825 VAL A N 1
ATOM 6420 C CA . VAL A 1 825 ? 9.690 -4.102 -60.801 1.00 97.38 825 VAL A CA 1
ATOM 6421 C C . VAL A 1 825 ? 11.119 -4.593 -60.566 1.00 97.38 825 VAL A C 1
ATOM 6423 O O . VAL A 1 825 ? 12.079 -3.995 -61.045 1.00 97.38 825 VAL A O 1
ATOM 6426 N N . MET A 1 826 ? 11.275 -5.689 -59.831 1.00 97.00 826 MET A N 1
ATOM 6427 C CA . MET A 1 826 ? 12.571 -6.262 -59.471 1.00 97.00 826 MET A CA 1
ATOM 6428 C C . MET A 1 826 ? 12.771 -7.624 -60.133 1.00 97.00 826 MET A C 1
ATOM 6430 O O . MET A 1 826 ? 12.143 -8.605 -59.742 1.00 97.00 826 MET A O 1
ATOM 6434 N N . SER A 1 827 ? 13.698 -7.694 -61.083 1.00 96.06 827 SER A N 1
ATOM 6435 C CA . SER A 1 827 ? 14.242 -8.940 -61.625 1.00 96.06 827 SER A CA 1
ATOM 6436 C C . SER A 1 827 ? 15.511 -9.356 -60.855 1.00 96.06 827 SER A C 1
ATOM 6438 O O . SER A 1 827 ? 15.745 -8.912 -59.723 1.00 96.06 827 SER A O 1
ATOM 6440 N N . VAL A 1 828 ? 16.313 -10.244 -61.441 1.00 96.69 828 VAL A N 1
ATOM 6441 C CA . VAL A 1 828 ? 17.518 -10.850 -60.855 1.00 96.69 828 VAL A CA 1
ATOM 6442 C C . VAL A 1 828 ? 18.683 -10.783 -61.847 1.00 96.69 828 VAL A C 1
ATOM 6444 O O . VAL A 1 828 ? 18.480 -10.689 -63.055 1.00 96.69 828 VAL A O 1
ATOM 6447 N N . ASP A 1 829 ? 19.918 -10.830 -61.351 1.00 95.62 829 ASP A N 1
ATOM 6448 C CA . ASP A 1 829 ? 21.131 -10.868 -62.187 1.00 95.62 829 ASP A CA 1
ATOM 6449 C C . ASP A 1 829 ? 21.761 -12.267 -62.233 1.00 95.62 829 ASP A C 1
ATOM 6451 O O . ASP A 1 829 ? 22.442 -12.618 -63.201 1.00 95.62 829 ASP A O 1
ATOM 6455 N N . THR A 1 830 ? 21.540 -13.060 -61.180 1.00 94.81 830 THR A N 1
ATOM 6456 C CA . THR A 1 830 ? 22.005 -14.443 -61.049 1.00 94.81 830 THR A CA 1
ATOM 6457 C C . THR A 1 830 ? 21.070 -15.243 -60.139 1.00 94.81 830 THR A C 1
ATOM 6459 O O . THR A 1 830 ? 20.386 -14.680 -59.287 1.00 94.81 830 THR A O 1
ATOM 6462 N N . GLY A 1 831 ? 21.070 -16.566 -60.278 1.00 92.31 831 GLY A N 1
ATOM 6463 C CA . GLY A 1 831 ? 20.358 -17.494 -59.396 1.00 92.31 831 GLY A CA 1
ATOM 6464 C C . GLY A 1 831 ? 21.185 -18.751 -59.145 1.00 92.31 831 GLY A C 1
ATOM 6465 O O . GLY A 1 831 ? 22.198 -18.971 -59.810 1.00 92.31 831 GLY A O 1
ATOM 6466 N N . VAL A 1 832 ? 20.769 -19.559 -58.172 1.00 95.19 832 VAL A N 1
ATOM 6467 C CA . VAL A 1 832 ? 21.466 -20.810 -57.800 1.00 95.19 832 VAL A CA 1
ATOM 6468 C C . VAL A 1 832 ? 20.731 -22.078 -58.255 1.00 95.19 832 VAL A C 1
ATOM 6470 O O . VAL A 1 832 ? 21.285 -23.174 -58.163 1.00 95.19 832 VAL A O 1
ATOM 6473 N N . GLU A 1 833 ? 19.518 -21.915 -58.791 1.00 94.44 833 GLU A N 1
ATOM 6474 C CA . GLU A 1 833 ? 18.598 -22.996 -59.176 1.00 94.44 833 GLU A CA 1
ATOM 6475 C C . GLU A 1 833 ? 18.192 -23.901 -58.003 1.00 94.44 833 GLU A C 1
ATOM 6477 O O . GLU A 1 833 ? 18.033 -25.110 -58.151 1.00 94.44 833 GLU A O 1
ATOM 6482 N N . ASP A 1 834 ? 17.977 -23.305 -56.833 1.00 94.44 834 ASP A N 1
ATOM 6483 C CA . ASP A 1 834 ? 17.618 -23.984 -55.585 1.00 94.44 834 ASP A CA 1
ATOM 6484 C C . ASP A 1 834 ? 16.214 -24.606 -55.566 1.00 94.44 834 ASP A C 1
ATOM 6486 O O . ASP A 1 834 ? 15.816 -25.184 -54.556 1.00 94.44 834 ASP A O 1
ATOM 6490 N N . TRP A 1 835 ? 15.474 -24.560 -56.672 1.00 92.56 835 TRP A N 1
ATOM 6491 C CA . TRP A 1 835 ? 14.253 -25.342 -56.881 1.00 92.56 835 TRP A CA 1
ATOM 6492 C C . TRP A 1 835 ? 14.525 -26.743 -57.458 1.00 92.56 835 TRP A C 1
ATOM 6494 O O . TRP A 1 835 ? 13.673 -27.634 -57.362 1.00 92.56 835 TRP A O 1
ATOM 6504 N N . VAL A 1 836 ? 15.710 -26.976 -58.038 1.00 93.12 836 VAL A N 1
ATOM 6505 C CA . VAL A 1 836 ? 16.101 -28.274 -58.608 1.00 93.12 836 VAL A CA 1
ATOM 6506 C C . VAL A 1 836 ? 16.429 -29.243 -57.475 1.00 93.12 836 VAL A C 1
ATOM 6508 O O . VAL A 1 836 ? 17.390 -29.051 -56.736 1.00 93.12 836 VAL A O 1
ATOM 6511 N N . GLN A 1 837 ? 15.621 -30.290 -57.322 1.00 89.44 837 GLN A N 1
ATOM 6512 C CA . GLN A 1 837 ? 15.727 -31.226 -56.200 1.00 89.44 837 GLN A CA 1
ATOM 6513 C C . GLN A 1 837 ? 17.050 -32.009 -56.191 1.00 89.44 837 GLN A C 1
ATOM 6515 O O . GLN A 1 837 ? 17.568 -32.393 -57.240 1.00 89.44 837 GLN A O 1
ATOM 6520 N N . GLY A 1 838 ? 17.549 -32.311 -54.988 1.00 88.31 838 GLY A N 1
ATOM 6521 C CA . GLY A 1 838 ? 18.702 -33.194 -54.778 1.00 88.31 838 GLY A CA 1
ATOM 6522 C C . GLY A 1 838 ? 20.066 -32.501 -54.839 1.00 88.31 838 GLY A C 1
ATOM 6523 O O . GLY A 1 838 ? 21.085 -33.178 -54.966 1.00 88.31 838 GLY A O 1
ATOM 6524 N N . GLN A 1 839 ? 20.107 -31.170 -54.755 1.00 91.12 839 GLN A N 1
ATOM 6525 C CA . GLN A 1 839 ? 21.356 -30.408 -54.771 1.00 91.12 839 GLN A CA 1
ATOM 6526 C C . GLN A 1 839 ? 21.958 -30.289 -53.369 1.00 91.12 839 GLN A C 1
ATOM 6528 O O . GLN A 1 839 ? 21.246 -30.059 -52.391 1.00 91.12 839 GLN A O 1
ATOM 6533 N N . SER A 1 840 ? 23.281 -30.437 -53.262 1.00 93.88 840 SER A N 1
ATOM 6534 C CA . SER A 1 840 ? 23.979 -30.272 -51.985 1.00 93.88 840 SER A CA 1
ATOM 6535 C C . SER A 1 840 ? 24.241 -28.789 -51.666 1.00 93.88 840 SER A C 1
ATOM 6537 O O . SER A 1 840 ? 24.320 -27.965 -52.587 1.00 93.88 840 SER A O 1
ATOM 6539 N N . PRO A 1 841 ? 24.427 -28.432 -50.380 1.00 94.94 841 PRO A N 1
ATOM 6540 C CA . PRO A 1 841 ? 24.859 -27.096 -49.969 1.00 94.94 841 PRO A CA 1
ATOM 6541 C C . PRO A 1 841 ? 26.070 -26.549 -50.730 1.00 94.94 841 PRO A C 1
ATOM 6543 O O . PRO A 1 841 ? 26.109 -25.364 -51.063 1.00 94.94 841 PRO A O 1
ATOM 6546 N N . GLU A 1 842 ? 27.046 -27.405 -51.024 1.00 94.50 842 GLU A N 1
ATOM 6547 C CA . GLU A 1 842 ? 28.283 -27.056 -51.725 1.00 94.50 842 GLU A CA 1
ATOM 6548 C C . GLU A 1 842 ? 27.996 -26.642 -53.168 1.00 94.50 842 GLU A C 1
ATOM 6550 O O . GLU A 1 842 ? 28.472 -25.598 -53.606 1.00 94.50 842 GLU A O 1
ATOM 6555 N N . VAL A 1 843 ? 27.149 -27.397 -53.878 1.00 96.31 843 VAL A N 1
ATOM 6556 C CA . VAL A 1 843 ? 26.763 -27.090 -55.265 1.00 96.31 843 VAL A CA 1
ATOM 6557 C C . VAL A 1 843 ? 26.049 -25.740 -55.349 1.00 96.31 843 VAL A C 1
ATOM 6559 O O . VAL A 1 843 ? 26.355 -24.930 -56.227 1.00 96.31 843 VAL A O 1
ATOM 6562 N N . LEU A 1 844 ? 25.121 -25.468 -54.427 1.00 96.75 844 LEU A N 1
ATOM 6563 C CA . LEU A 1 844 ? 24.401 -24.191 -54.377 1.00 96.75 844 LEU A CA 1
ATOM 6564 C C . LEU A 1 844 ? 25.343 -23.017 -54.068 1.00 96.75 844 LEU A C 1
ATOM 6566 O O . LEU A 1 844 ? 25.278 -21.979 -54.732 1.00 96.75 844 LEU A O 1
ATOM 6570 N N . ALA A 1 845 ? 26.265 -23.188 -53.117 1.00 95.75 845 ALA A N 1
ATOM 6571 C CA . ALA A 1 845 ? 27.257 -22.169 -52.778 1.00 95.75 845 ALA A CA 1
ATOM 6572 C C . ALA A 1 845 ? 28.260 -21.903 -53.912 1.00 95.75 845 ALA A C 1
ATOM 6574 O O . ALA A 1 845 ? 28.597 -20.746 -54.175 1.00 95.75 845 ALA A O 1
ATOM 6575 N N . GLU A 1 846 ? 28.709 -22.937 -54.622 1.00 95.19 846 GLU A N 1
ATOM 6576 C CA . GLU A 1 846 ? 29.583 -22.790 -55.790 1.00 95.19 846 GLU A CA 1
ATOM 6577 C C . GLU A 1 846 ? 28.891 -22.032 -56.923 1.00 95.19 846 GLU A C 1
ATOM 6579 O O . GLU A 1 846 ? 29.484 -21.120 -57.505 1.00 95.19 846 GLU A O 1
ATOM 6584 N N . ARG A 1 847 ? 27.623 -22.352 -57.208 1.00 96.50 847 ARG A N 1
ATOM 6585 C CA . ARG A 1 847 ? 26.820 -21.644 -58.216 1.00 96.50 847 ARG A CA 1
ATOM 6586 C C . ARG A 1 847 ? 26.623 -20.180 -57.863 1.00 96.50 847 ARG A C 1
ATOM 6588 O O . ARG A 1 847 ? 26.821 -19.331 -58.730 1.00 96.50 847 ARG A O 1
ATOM 6595 N N . LEU A 1 848 ? 26.306 -19.887 -56.600 1.00 96.88 848 LEU A N 1
ATOM 6596 C CA . LEU A 1 848 ? 26.173 -18.518 -56.105 1.00 96.88 848 LEU A CA 1
ATOM 6597 C C . LEU A 1 848 ? 27.433 -17.703 -56.401 1.00 96.88 848 LEU A C 1
ATOM 6599 O O . LEU A 1 848 ? 27.370 -16.653 -57.039 1.00 96.88 848 LEU A O 1
ATOM 6603 N N . VAL A 1 849 ? 28.590 -18.198 -55.960 1.00 94.81 849 VAL A N 1
ATOM 6604 C CA . VAL A 1 849 ? 29.861 -17.485 -56.122 1.00 94.81 849 VAL A CA 1
ATOM 6605 C C . VAL A 1 849 ? 30.262 -17.383 -57.586 1.00 94.81 849 VAL A C 1
ATOM 6607 O O . VAL A 1 849 ? 30.728 -16.326 -58.012 1.00 94.81 849 VAL A O 1
ATOM 6610 N N . LYS A 1 850 ? 30.082 -18.450 -58.371 1.00 95.69 850 LYS A N 1
ATOM 6611 C CA . LYS A 1 850 ? 30.377 -18.443 -59.807 1.00 95.69 850 LYS A CA 1
ATOM 6612 C C . LYS A 1 850 ? 29.549 -17.379 -60.528 1.00 95.69 850 LYS A C 1
ATOM 6614 O O . LYS A 1 850 ? 30.127 -16.531 -61.204 1.00 95.69 850 LYS A O 1
ATOM 6619 N N . GLY A 1 851 ? 28.231 -17.378 -60.327 1.00 95.31 851 GLY A N 1
ATOM 6620 C CA . GLY A 1 851 ? 27.329 -16.409 -60.948 1.00 95.31 851 GLY A CA 1
ATOM 6621 C C . GLY A 1 851 ? 27.652 -14.970 -60.547 1.00 95.31 851 GLY A C 1
ATOM 6622 O O . GLY A 1 851 ? 27.744 -14.088 -61.400 1.00 95.31 851 GLY A O 1
ATOM 6623 N N . LEU A 1 852 ? 27.940 -14.729 -59.265 1.00 95.56 852 LEU A N 1
ATOM 6624 C CA . LEU A 1 852 ? 28.356 -13.407 -58.793 1.00 95.56 852 LEU A CA 1
ATOM 6625 C C . LEU A 1 852 ? 29.682 -12.946 -59.415 1.00 95.56 852 LEU A C 1
ATOM 6627 O O . LEU A 1 852 ? 29.774 -11.795 -59.843 1.00 95.56 852 LEU A O 1
ATOM 6631 N N . ARG A 1 853 ? 30.690 -13.823 -59.525 1.00 94.50 853 ARG A N 1
ATOM 6632 C CA . ARG A 1 853 ? 31.978 -13.501 -60.172 1.00 94.50 853 ARG A CA 1
ATOM 6633 C C . ARG A 1 853 ? 31.812 -13.156 -61.647 1.00 94.50 853 ARG A C 1
ATOM 6635 O O . ARG A 1 853 ? 32.418 -12.196 -62.109 1.00 94.50 853 ARG A O 1
ATOM 6642 N N . GLU A 1 854 ? 30.974 -13.895 -62.369 1.00 94.00 854 GLU A N 1
ATOM 6643 C CA . GLU A 1 854 ? 30.687 -13.634 -63.785 1.00 94.00 854 GLU A CA 1
ATOM 6644 C C . GLU A 1 854 ? 29.985 -12.285 -64.005 1.00 94.00 854 GLU A C 1
ATOM 6646 O O . GLU A 1 854 ? 30.178 -11.646 -65.040 1.00 94.00 854 GLU A O 1
ATOM 6651 N N . LYS A 1 855 ? 29.174 -11.826 -63.042 1.00 91.88 855 LYS A N 1
ATOM 6652 C CA . LYS A 1 855 ? 28.430 -10.558 -63.143 1.00 91.88 855 LYS A CA 1
ATOM 6653 C C . LYS A 1 855 ? 29.117 -9.363 -62.476 1.00 91.88 855 LYS A C 1
ATOM 6655 O O . LYS A 1 855 ? 28.760 -8.227 -62.806 1.00 91.88 855 LYS A O 1
ATOM 6660 N N . GLY A 1 856 ? 30.091 -9.606 -61.594 1.00 91.81 856 GLY A N 1
ATOM 6661 C CA . GLY A 1 856 ? 30.781 -8.601 -60.772 1.00 91.81 856 GLY A CA 1
ATOM 6662 C C . GLY A 1 856 ? 29.997 -8.138 -59.532 1.00 91.81 856 GLY A C 1
ATOM 6663 O O . GLY A 1 856 ? 30.390 -7.160 -58.896 1.00 91.81 856 GLY A O 1
ATOM 6664 N N . GLY A 1 857 ? 28.894 -8.817 -59.204 1.00 94.50 857 GLY A N 1
ATOM 6665 C CA . GLY A 1 857 ? 27.867 -8.392 -58.245 1.00 94.50 857 GLY A CA 1
ATOM 6666 C C . GLY A 1 857 ? 26.459 -8.504 -58.838 1.00 94.50 857 GLY A C 1
ATOM 6667 O O . GLY A 1 857 ? 26.311 -8.828 -60.018 1.00 94.50 857 GLY A O 1
ATOM 6668 N N . GLY A 1 858 ? 25.425 -8.250 -58.033 1.00 95.75 858 GLY A N 1
ATOM 6669 C CA . GLY A 1 858 ? 24.038 -8.245 -58.520 1.00 95.75 858 GLY A CA 1
ATOM 6670 C C . GLY A 1 858 ? 22.980 -8.729 -57.530 1.00 95.75 858 GLY A C 1
ATOM 6671 O O . GLY A 1 858 ? 23.261 -9.010 -56.361 1.00 95.75 858 GLY A O 1
ATOM 6672 N N . VAL A 1 859 ? 21.747 -8.822 -58.026 1.00 97.69 859 VAL A N 1
ATOM 6673 C CA . VAL A 1 859 ? 20.582 -9.370 -57.318 1.00 97.69 859 VAL A CA 1
ATOM 6674 C C . VAL A 1 859 ? 20.535 -10.888 -57.478 1.00 97.69 859 VAL A C 1
ATOM 6676 O O . VAL A 1 859 ? 20.442 -11.396 -58.597 1.00 97.69 859 VAL A O 1
ATOM 6679 N N . VAL A 1 860 ? 20.587 -11.608 -56.359 1.00 97.94 860 VAL A N 1
ATOM 6680 C CA . VAL A 1 860 ? 20.582 -13.077 -56.306 1.00 97.94 860 VAL A CA 1
ATOM 6681 C C . VAL A 1 860 ? 19.170 -13.592 -56.072 1.00 97.94 860 VAL A C 1
ATOM 6683 O O . VAL A 1 860 ? 18.527 -13.183 -55.104 1.00 97.94 860 VAL A O 1
ATOM 6686 N N . LEU A 1 861 ? 18.736 -14.533 -56.909 1.00 97.75 861 LEU A N 1
ATOM 6687 C CA . LEU A 1 861 ? 17.519 -15.318 -56.712 1.00 97.75 861 LEU A CA 1
ATOM 6688 C C . LEU A 1 861 ? 17.768 -16.530 -55.805 1.00 97.75 861 LEU A C 1
ATOM 6690 O O . LEU A 1 861 ? 18.595 -17.388 -56.131 1.00 97.75 861 LEU A O 1
ATOM 6694 N N . LEU A 1 862 ? 17.015 -16.597 -54.710 1.00 98.38 862 LEU A N 1
ATOM 6695 C CA . LEU A 1 862 ? 16.850 -17.744 -53.818 1.00 98.38 862 LEU A CA 1
ATOM 6696 C C . LEU A 1 862 ? 15.351 -17.929 -53.542 1.00 98.38 862 LEU A C 1
ATOM 6698 O O . LEU A 1 862 ? 14.566 -17.017 -53.791 1.00 98.38 862 LEU A O 1
ATOM 6702 N N . HIS A 1 863 ? 14.963 -19.060 -52.965 1.00 98.38 863 HIS A N 1
ATOM 6703 C CA . HIS A 1 863 ? 13.585 -19.347 -52.565 1.00 98.38 863 HIS A CA 1
ATOM 6704 C C . HIS A 1 863 ? 13.550 -19.809 -51.105 1.00 98.38 863 HIS A C 1
ATOM 6706 O O . HIS A 1 863 ? 14.196 -20.792 -50.736 1.00 98.38 863 HIS A O 1
ATOM 6712 N N . ASP A 1 864 ? 12.782 -19.141 -50.242 1.00 96.94 864 ASP A N 1
ATOM 6713 C CA . ASP A 1 864 ? 12.683 -19.507 -48.816 1.00 96.94 864 ASP A CA 1
ATOM 6714 C C . ASP A 1 864 ? 11.629 -20.594 -48.537 1.00 96.94 864 ASP A C 1
ATOM 6716 O O . ASP A 1 864 ? 11.299 -20.875 -47.384 1.00 96.94 864 ASP A O 1
ATOM 6720 N N . VAL A 1 865 ? 11.145 -21.261 -49.588 1.00 96.50 865 VAL A N 1
ATOM 6721 C CA . VAL A 1 865 ? 10.212 -22.396 -49.514 1.00 96.50 865 VAL A CA 1
ATOM 6722 C C . VAL A 1 865 ? 10.893 -23.764 -49.664 1.00 96.50 865 VAL A C 1
ATOM 6724 O O . VAL A 1 865 ? 10.270 -24.806 -49.407 1.00 96.50 865 VAL A O 1
ATOM 6727 N N . HIS A 1 866 ? 12.174 -23.795 -50.039 1.00 96.94 866 HIS A N 1
ATOM 6728 C CA . HIS A 1 866 ? 12.932 -25.028 -50.252 1.00 96.94 866 HIS A CA 1
ATOM 6729 C C . HIS A 1 866 ? 13.866 -25.350 -49.077 1.00 96.94 866 HIS A C 1
ATOM 6731 O O . HIS A 1 866 ? 14.696 -24.543 -48.659 1.00 96.94 866 HIS A O 1
ATOM 6737 N N . ASP A 1 867 ? 13.773 -26.582 -48.567 1.00 93.75 867 ASP A N 1
ATOM 6738 C CA . ASP A 1 867 ? 14.603 -27.060 -47.454 1.00 93.75 867 ASP A CA 1
ATOM 6739 C C . ASP A 1 867 ? 16.102 -27.012 -47.765 1.00 93.75 867 ASP A C 1
ATOM 6741 O O . ASP A 1 867 ? 16.905 -26.688 -46.886 1.00 93.75 867 ASP A O 1
ATOM 6745 N N . GLN A 1 868 ? 16.468 -27.299 -49.017 1.00 95.00 868 GLN A N 1
ATOM 6746 C CA . GLN A 1 868 ? 17.852 -27.255 -49.484 1.00 95.00 868 GLN A CA 1
ATOM 6747 C C . GLN A 1 868 ? 18.423 -25.830 -49.491 1.00 95.00 868 GLN A C 1
ATOM 6749 O O . GLN A 1 868 ? 19.583 -25.656 -49.124 1.00 95.00 868 GLN A O 1
ATOM 6754 N N . THR A 1 869 ? 17.612 -24.802 -49.774 1.00 96.06 869 THR A N 1
ATOM 6755 C CA . THR A 1 869 ? 18.027 -23.395 -49.645 1.00 96.06 869 THR A CA 1
ATOM 6756 C C . THR A 1 869 ? 18.357 -23.061 -48.198 1.00 96.06 869 THR A C 1
ATOM 6758 O O . THR A 1 869 ? 19.444 -22.561 -47.909 1.00 96.06 869 THR A O 1
ATOM 6761 N N . ALA A 1 870 ? 17.458 -23.395 -47.266 1.00 96.00 870 ALA A N 1
ATOM 6762 C CA . ALA A 1 870 ? 17.669 -23.152 -45.840 1.00 96.00 870 ALA A CA 1
ATOM 6763 C C . ALA A 1 870 ? 18.890 -23.911 -45.287 1.00 96.00 870 ALA A C 1
ATOM 6765 O O . ALA A 1 870 ? 19.618 -23.377 -44.452 1.00 96.00 870 ALA A O 1
ATOM 6766 N N . ALA A 1 871 ? 19.142 -25.134 -45.765 1.00 92.62 871 ALA A N 1
ATOM 6767 C CA . ALA A 1 871 ? 20.319 -25.918 -45.389 1.00 92.62 871 ALA A CA 1
ATOM 6768 C C . ALA A 1 871 ? 21.626 -25.349 -45.970 1.00 92.62 871 ALA A C 1
ATOM 6770 O O . ALA A 1 871 ? 22.661 -25.381 -45.304 1.00 92.62 871 ALA A O 1
ATOM 6771 N N . ALA A 1 872 ? 21.588 -24.814 -47.192 1.00 96.44 872 ALA A N 1
ATOM 6772 C CA . ALA A 1 872 ? 22.758 -24.281 -47.883 1.00 96.44 872 ALA A CA 1
ATOM 6773 C C . ALA A 1 872 ? 23.138 -22.860 -47.448 1.00 96.44 872 ALA A C 1
ATOM 6775 O O . ALA A 1 872 ? 24.309 -22.480 -47.522 1.00 96.44 872 ALA A O 1
ATOM 6776 N N . LEU A 1 873 ? 22.171 -22.069 -46.978 1.00 97.81 873 LEU A N 1
ATOM 6777 C CA . LEU A 1 873 ? 22.358 -20.647 -46.699 1.00 97.81 873 LEU A CA 1
ATOM 6778 C C . LEU A 1 873 ? 23.509 -20.332 -45.725 1.00 97.81 873 LEU A C 1
ATOM 6780 O O . LEU A 1 873 ? 24.291 -19.435 -46.045 1.00 97.81 873 LEU A O 1
ATOM 6784 N N . PRO A 1 874 ? 23.724 -21.062 -44.611 1.00 96.19 874 PRO A N 1
ATOM 6785 C CA . PRO A 1 874 ? 24.886 -20.828 -43.750 1.00 96.19 874 PRO A CA 1
ATOM 6786 C C . PRO A 1 874 ? 26.233 -20.966 -44.480 1.00 96.19 874 PRO A C 1
ATOM 6788 O O . PRO A 1 874 ? 27.150 -20.176 -44.249 1.00 96.19 874 PRO A O 1
ATOM 6791 N N . LEU A 1 875 ? 26.362 -21.948 -45.382 1.00 94.31 875 LEU A N 1
ATOM 6792 C CA . LEU A 1 875 ? 27.577 -22.138 -46.179 1.00 94.31 875 LEU A CA 1
ATOM 6793 C C . LEU A 1 875 ? 27.721 -21.041 -47.240 1.00 94.31 875 LEU A C 1
ATOM 6795 O O . LEU A 1 875 ? 28.817 -20.513 -47.423 1.00 94.31 875 LEU A O 1
ATOM 6799 N N . MET A 1 876 ? 26.618 -20.655 -47.888 1.00 97.69 876 MET A N 1
ATOM 6800 C CA . MET A 1 876 ? 26.587 -19.552 -48.852 1.00 97.69 876 MET A CA 1
ATOM 6801 C C . MET A 1 876 ? 27.063 -18.238 -48.221 1.00 97.69 876 MET A C 1
ATOM 6803 O O . MET A 1 876 ? 27.980 -17.609 -48.744 1.00 97.69 876 MET A O 1
ATOM 6807 N N . LEU A 1 877 ? 26.515 -17.855 -47.063 1.00 96.81 877 LEU A N 1
ATOM 6808 C CA . LEU A 1 877 ? 26.911 -16.635 -46.346 1.00 96.81 877 LEU A CA 1
ATOM 6809 C C . LEU A 1 877 ? 28.380 -16.685 -45.910 1.00 96.81 877 LEU A C 1
ATOM 6811 O O . LEU A 1 877 ? 29.125 -15.727 -46.122 1.00 96.81 877 LEU A O 1
ATOM 6815 N N . ARG A 1 878 ? 28.838 -17.831 -45.389 1.00 92.19 878 ARG A N 1
ATOM 6816 C CA . ARG A 1 878 ? 30.252 -18.035 -45.048 1.00 92.19 878 ARG A CA 1
ATOM 6817 C C . ARG A 1 878 ? 31.156 -17.842 -46.261 1.00 92.19 878 ARG A C 1
ATOM 6819 O O . ARG A 1 878 ? 32.217 -17.232 -46.137 1.00 92.19 878 ARG A O 1
ATOM 6826 N N . ARG A 1 879 ? 30.758 -18.347 -47.430 1.00 93.88 879 ARG A N 1
ATOM 6827 C CA . ARG A 1 879 ? 31.558 -18.220 -48.647 1.00 93.88 879 ARG A CA 1
ATOM 6828 C C . ARG A 1 879 ? 31.577 -16.790 -49.177 1.00 93.88 879 ARG A C 1
ATOM 6830 O O . ARG A 1 879 ? 32.639 -16.319 -49.567 1.00 93.88 879 ARG A O 1
ATOM 6837 N N . LEU A 1 880 ? 30.449 -16.079 -49.117 1.00 96.06 880 LEU A N 1
ATOM 6838 C CA . LEU A 1 880 ? 30.395 -14.649 -49.430 1.00 96.06 880 LEU A CA 1
ATOM 6839 C C . LEU A 1 880 ? 31.369 -13.851 -48.548 1.00 96.06 880 LEU A C 1
ATOM 6841 O O . LEU A 1 880 ? 32.153 -13.062 -49.072 1.00 96.06 880 LEU A O 1
ATOM 6845 N N . LYS A 1 881 ? 31.382 -14.125 -47.237 1.00 93.50 881 LYS A N 1
ATOM 6846 C CA . LYS A 1 881 ? 32.313 -13.527 -46.265 1.00 93.50 881 LYS A CA 1
ATOM 6847 C C . LYS A 1 881 ? 33.776 -13.827 -46.589 1.00 93.50 881 LYS A C 1
ATOM 6849 O O . LYS A 1 881 ? 34.588 -12.910 -46.636 1.00 93.50 881 LYS A O 1
ATOM 6854 N N . GLN A 1 882 ? 34.113 -15.093 -46.842 1.00 91.75 882 GLN A N 1
ATOM 6855 C CA . GLN A 1 882 ? 35.483 -15.519 -47.165 1.00 91.75 882 GLN A CA 1
ATOM 6856 C C . GLN A 1 882 ? 36.006 -14.912 -48.470 1.00 91.75 882 GLN A C 1
ATOM 6858 O O . GLN A 1 882 ? 37.176 -14.549 -48.552 1.00 91.75 882 GLN A O 1
ATOM 6863 N N . ASP A 1 883 ? 35.137 -14.782 -49.470 1.00 92.88 883 ASP A N 1
ATOM 6864 C CA . ASP A 1 883 ? 35.499 -14.280 -50.795 1.00 92.88 883 ASP A CA 1
ATOM 6865 C C . ASP A 1 883 ? 35.396 -12.739 -50.895 1.00 92.88 883 ASP A C 1
ATOM 6867 O O . ASP A 1 883 ? 35.604 -12.177 -51.970 1.00 92.88 883 ASP A O 1
ATOM 6871 N N . GLY A 1 884 ? 35.102 -12.040 -49.788 1.00 93.38 884 GLY A N 1
ATOM 6872 C CA . GLY A 1 884 ? 35.106 -10.574 -49.710 1.00 93.38 884 GLY A CA 1
ATOM 6873 C C . GLY A 1 884 ? 33.905 -9.879 -50.365 1.00 93.38 884 GLY A C 1
ATOM 6874 O O . GLY A 1 884 ? 34.014 -8.715 -50.765 1.00 93.38 884 GLY A O 1
ATOM 6875 N N . TRP A 1 885 ? 32.771 -10.571 -50.493 1.00 96.50 885 TRP A N 1
ATOM 6876 C CA . TRP A 1 885 ? 31.514 -9.982 -50.962 1.00 96.50 885 TRP A CA 1
ATOM 6877 C C . TRP A 1 885 ? 30.866 -9.129 -49.873 1.00 96.50 885 TRP A C 1
ATOM 6879 O O . TRP A 1 885 ? 30.959 -9.434 -48.686 1.00 96.50 885 TRP A O 1
ATOM 6889 N N . ARG A 1 886 ? 30.169 -8.067 -50.279 1.00 95.88 886 ARG A N 1
ATOM 6890 C CA . ARG A 1 886 ? 29.494 -7.130 -49.371 1.00 95.88 886 ARG A CA 1
ATOM 6891 C C . ARG A 1 886 ? 27.992 -7.151 -49.609 1.00 95.88 886 ARG A C 1
ATOM 6893 O O . ARG A 1 886 ? 27.539 -6.867 -50.718 1.00 95.88 886 ARG A O 1
ATOM 6900 N N . LEU A 1 887 ? 27.217 -7.473 -48.574 1.00 97.19 887 LEU A N 1
ATOM 6901 C CA . LEU A 1 887 ? 25.760 -7.493 -48.683 1.00 97.19 887 LEU A CA 1
ATOM 6902 C C . LEU A 1 887 ? 25.192 -6.072 -48.731 1.00 97.19 887 LEU A C 1
ATOM 6904 O O . LEU A 1 887 ? 25.533 -5.228 -47.903 1.00 97.19 887 LEU A O 1
ATOM 6908 N N . VAL A 1 888 ? 24.274 -5.837 -49.661 1.00 97.19 888 VAL A N 1
ATOM 6909 C CA . VAL A 1 888 ? 23.491 -4.607 -49.781 1.00 97.19 888 VAL A CA 1
ATOM 6910 C C . VAL A 1 888 ? 22.021 -4.941 -49.566 1.00 97.19 888 VAL A C 1
ATOM 6912 O O . VAL A 1 888 ? 21.480 -5.857 -50.186 1.00 97.19 888 VAL A O 1
ATOM 6915 N N . HIS A 1 889 ? 21.360 -4.191 -48.687 1.00 97.56 889 HIS A N 1
ATOM 6916 C CA . HIS A 1 889 ? 19.932 -4.355 -48.410 1.00 97.56 889 HIS A CA 1
ATOM 6917 C C . HIS A 1 889 ? 19.116 -3.309 -49.163 1.00 97.56 889 HIS A C 1
ATOM 6919 O O . HIS A 1 889 ? 19.481 -2.137 -49.175 1.00 97.56 889 HIS A O 1
ATOM 6925 N N . LEU A 1 890 ? 18.024 -3.721 -49.806 1.00 96.12 890 LEU A N 1
ATOM 6926 C CA . LEU A 1 890 ? 17.159 -2.809 -50.552 1.00 96.12 890 LEU A CA 1
ATOM 6927 C C . LEU A 1 890 ? 16.066 -2.239 -49.663 1.00 96.12 890 LEU A C 1
ATOM 6929 O O . LEU A 1 890 ? 15.350 -2.987 -48.996 1.00 96.12 890 LEU A O 1
ATOM 6933 N N . GLN A 1 891 ? 15.894 -0.924 -49.723 1.00 93.69 891 GLN A N 1
ATOM 6934 C CA . GLN A 1 891 ? 14.752 -0.220 -49.152 1.00 93.69 891 GLN A CA 1
ATOM 6935 C C . GLN A 1 891 ? 14.240 0.815 -50.149 1.00 93.69 891 GLN A C 1
ATOM 6937 O O . GLN A 1 891 ? 14.960 1.246 -51.047 1.00 93.69 891 GLN A O 1
ATOM 6942 N N . TRP A 1 892 ? 12.985 1.220 -49.993 1.00 92.25 892 TRP A N 1
ATOM 6943 C CA . TRP A 1 892 ? 12.349 2.211 -50.854 1.00 92.25 892 TRP A CA 1
ATOM 6944 C C . TRP A 1 892 ? 11.896 3.401 -50.035 1.00 92.25 892 TRP A C 1
ATOM 6946 O O . TRP A 1 892 ? 11.464 3.234 -48.896 1.00 92.25 892 TRP A O 1
ATOM 6956 N N . ALA A 1 893 ? 12.032 4.605 -50.595 1.00 82.69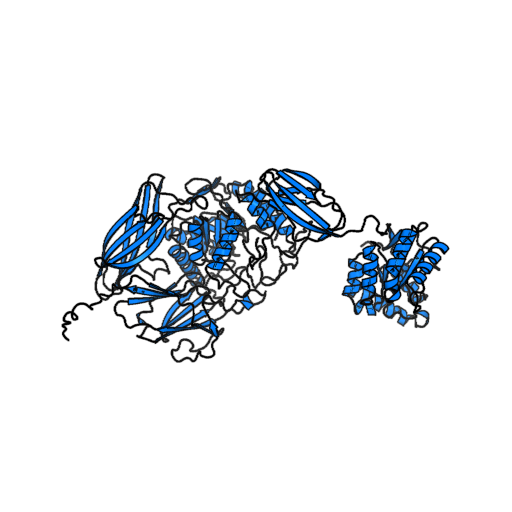 893 ALA A N 1
ATOM 6957 C CA . ALA A 1 893 ? 11.599 5.824 -49.923 1.00 82.69 893 ALA A CA 1
ATOM 6958 C C . ALA A 1 893 ? 10.110 5.732 -49.557 1.00 82.69 893 ALA A C 1
ATOM 6960 O O . ALA A 1 893 ? 9.294 5.250 -50.351 1.00 82.69 893 ALA A O 1
ATOM 6961 N N . GLU A 1 894 ? 9.767 6.182 -48.351 1.00 71.12 894 GLU A N 1
ATOM 6962 C CA . GLU A 1 894 ? 8.370 6.367 -47.972 1.00 71.12 894 GLU A CA 1
ATOM 6963 C C . GLU A 1 894 ? 7.750 7.449 -48.871 1.00 71.12 894 GLU A C 1
ATOM 6965 O O . GLU A 1 894 ? 8.438 8.418 -49.215 1.00 71.12 894 GLU A O 1
ATOM 6970 N N . PRO A 1 895 ? 6.477 7.308 -49.284 1.00 59.91 895 PRO A N 1
ATOM 6971 C CA . PRO A 1 895 ? 5.809 8.366 -50.022 1.00 59.91 895 PRO A CA 1
ATOM 6972 C C . PRO A 1 895 ? 5.834 9.647 -49.179 1.00 59.91 895 PRO A C 1
ATOM 6974 O O . PRO A 1 895 ? 5.408 9.638 -48.023 1.00 59.91 895 PRO A O 1
ATOM 6977 N N . THR A 1 896 ? 6.339 10.748 -49.740 1.00 48.75 896 THR A N 1
ATOM 6978 C CA . THR A 1 896 ? 6.167 12.075 -49.138 1.00 48.75 896 THR A CA 1
ATOM 6979 C C . THR A 1 896 ? 4.671 12.323 -48.980 1.00 48.75 896 THR A C 1
ATOM 6981 O O . THR A 1 896 ? 3.952 12.324 -49.979 1.00 48.75 896 THR A O 1
ATOM 6984 N N . ARG A 1 897 ? 4.218 12.442 -47.727 1.00 36.19 897 ARG A N 1
ATOM 6985 C CA . ARG A 1 897 ? 2.836 12.799 -47.392 1.00 36.19 897 ARG A CA 1
ATOM 6986 C C . ARG A 1 897 ? 2.500 14.210 -47.838 1.00 36.19 897 ARG A C 1
ATOM 6988 O O . ARG A 1 897 ? 3.387 15.083 -47.697 1.00 36.19 897 ARG A O 1
#

pLDDT: mean 94.1, std 9.82, range [32.41, 98.94]

Sequence (897 aa):
MMLRPLLALLGLLVALQAQAARTTTPLDAAWRFQRADVAGAEAPGFDDAAWTAITLPHTYNGVDGETGGTPYRGPAWYRRTLDIPAGAGTRRFLEFDGATLAADVWVNGRHAGRHEGGFARFRFDITPLLQPGRNLLAVRVDNTRLPHVAPLGGDFTVFGGLVRPVGLVETPDTHIELMDHGGPGVRVDIETLDTTRARLKVQVQLRNDGSRPAGRELRLTLRDAQGRSVAQQTRRLSLPAGGTDAVTAIVNVPQPHLWQGVKDPYLYRLSAELLDGRDVADTVQLPVGLRQFGVDPQRGFLLNGKPYPLHGVNYFHAGRPGRGVAIGKPEIDEDLRILMDMGLTGLRLVHYQHPAYTYERADELGLVLWTEIPLNSAMEETPAFRDNLYSQLRELVRQNHHHASVAVWGIGNEVYRSDEPIRALLADLHALAKREDASRLTSYAHCCAPDDHPMALQTDLASYNRYWGWYDGQFKDIGPWADKLHAKLPAKPIGLGEYGAGASAIQQEDPPRRPEPGGRWHPEQYQALFHETYAAEIAKRPFMWGTFIWLGFDHAAANRHEGDTTGRNDKGLVTYDRSKLKDAYHLMRAWWQSKPVLHIANKRLSTRPAGTLAIKAYSNAAKATLEVNGKVIGTVDVVDRVAVWPAVTLAAGPATLQVRDDRGSIDRVDWQVEGCAADALGTQRVLQLPREGAAYGSPHARLPLAANEVVLTFDDGPKPGVTERVLQALKAECAKATFFMNGEPMLQNPALAQRVRAEGHTVAMHGHKHLAFGQLPAKDQLADLEAMQKAYRHVIGGDAAAWRFPFLAETPDLRDALRKQNVTVMSVDTGVEDWVQGQSPEVLAERLVKGLREKGGGVVLLHDVHDQTAAALPLMLRRLKQDGWRLVHLQWAEPTR

Mean predicted aligned error: 11.2 Å

Foldseek 3Di:
DDDDDDDDPDDDDPPPPQADAKDKAWPFFAKFKDPADDPCLLAPPDDSVVGDGGTFPAFPCLALLFFQADTDFFKMKIKHKDADADDPQKWKKKKQQFFPAKKWKHKNSHTQDIDGHGHFIAMTGCVVRDDHTIMMIMMMGGNHQDQLGPDNDDQHGRTGGSLDIMIMIMAGQKEFDCHQLNFLQKFWDFPDDDQFKTKIKIKGKIFHQAQAKDKKKKKKFKAFPVRDTQWIDIDIDTAGHRGMDMDIDITMGGRDDACPFQVRLTWIKIKIFIDDPPGGRYIDIFIAGHWAWDQDLQQAIDIRNHRDAFDAAEDEQAQARSRANRDDPVSLVVLVVLRVLLQGQEYEDPDAHYRPSNLVVSSVNRYAYAYEHRAEQEHDLDPSNLVNLLSRLSSNCSHRVRRPRYAEYESHEAHQDQDDSLLVSLLVSQVSNCVSPVRHWYAYEYEHDPQPRSSQVNTQAREYADEALAAHHHLQVVQVVVVVVCVVVVRHQYAYPEYFHAADPQAADVVDDRDDRLAAHHHLNSRLVSLLSNLVSVVVRSSHNHYHYHHQEKHARSNGDYYNGRRIRRRHCAYSNNPDRGQSSLQSSLVNDPPWGKAWHPLSQQEAEFFWAKTKMFTVAQKKWKDKPNHTPDMAGQDSRMDIDGTDGDDAAKIKMWMAGPVGDIDIHIHGHDDAHPLFLAAPEADAAELQLAEEAPPGHHDPDDFLEAAEEAEADDDPPQLVLVLVLCSNRNHEHEYAYALCRCLVCLVSLQVSVVSPHHYAHAWNPLDLCVVDDLVVLVVRVVSRQVSCCVRHNDGGQEYEYRVSRDDPSVSVVCNVVSRYYYDWQAEQPLVDPDDALVSSLVRLVVSCVVVSYIYYYDHSNHNRSSVNSNVNSVSSSVVVHHYYGYDYDDPDD

Nearest PDB structures (foldseek):
  3cmg-assembly1_A  TM=9.513E-01  e=1.102E-80  Bacteroides fragilis NCTC 9343
  3fn9-assembly2_C  TM=9.609E-01  e=2.758E-77  Bacteroides fragilis NCTC 9343
  8dhl-assembly1_B  TM=9.424E-01  e=2.585E-71  Tannerella forsythia
  8dhl-assembly1_A  TM=9.244E-01  e=3.864E-72  Tannerella forsythia
  6ed1-assembly2_C  TM=9.235E-01  e=1.446E-69  Phocaeicola dorei

Solvent-accessible surface area (backbone atoms only — not comparable to full-atom values): 45953 Å² total; per-residue (Å²): 133,89,82,87,87,91,86,86,88,86,83,88,86,78,76,77,72,75,68,67,43,55,44,74,45,78,57,38,64,75,29,30,36,42,96,41,79,60,90,63,61,49,39,71,85,52,86,56,85,87,36,47,79,47,53,53,35,33,40,86,26,18,67,47,28,43,58,37,48,86,46,92,58,45,44,26,38,39,35,33,77,46,78,36,77,81,66,85,68,56,38,36,28,44,37,35,49,13,36,13,30,23,34,40,35,22,32,58,50,41,80,62,51,75,50,75,46,31,37,44,42,42,56,39,78,42,49,93,54,64,55,68,40,78,36,40,40,20,36,43,28,29,30,45,88,45,80,43,42,63,53,70,44,60,94,50,47,80,62,25,26,46,31,31,58,35,32,43,36,39,34,39,33,58,31,66,32,52,73,65,53,39,14,72,30,62,47,63,44,80,77,44,78,53,78,62,35,32,38,31,43,38,38,38,34,33,35,20,73,33,95,52,66,44,75,36,33,43,35,38,38,36,18,42,82,86,65,50,75,68,31,75,48,75,44,81,46,76,40,48,46,68,31,73,52,76,50,76,49,77,49,60,33,73,57,46,74,52,31,55,33,64,84,40,34,41,47,30,40,39,36,44,33,38,24,52,91,89,44,55,38,21,66,47,74,46,63,39,37,46,70,48,78,50,71,40,38,70,57,6,17,21,50,72,88,37,76,45,72,28,46,28,27,26,38,62,71,60,50,40,87,65,33,37,56,28,59,58,68,69,57,48,52,51,51,51,50,55,46,52,70,32,33,53,37,20,39,35,38,41,64,29,49,66,62,68,66,58,51,54,48,26,28,64,57,9,30,37,29,35,40,21,39,33,45,20,36,42,86,58,99,43,71,58,26,51,51,34,53,52,47,49,46,49,25,50,45,56,54,46,59,48,43,53,18,59,47,31,47,30,67,28,36,42,49,71,68,84,51,68,71,59,38,51,49,48,42,50,46,41,52,48,47,43,70,79,40,69,86,49,45,31,31,34,33,36,57,76,59,65,83,86,36,68,63,38,59,54,33,70,30,27,23,31,48,54,39,49,50,44,85,46,82,44,47,72,51,60,42,64,50,50,55,53,50,41,71,73,37,62,81,51,30,40,30,33,52,25,34,53,39,53,33,24,94,83,40,71,43,85,85,54,69,86,50,56,81,71,35,64,57,26,30,35,48,37,26,27,55,46,47,56,48,43,52,53,46,51,71,75,42,57,25,40,35,33,42,20,34,36,24,47,44,21,46,49,11,15,88,30,73,17,36,86,45,43,2,32,44,40,27,23,31,21,39,48,78,67,83,44,77,36,64,41,36,52,42,46,20,17,72,48,36,88,65,93,38,64,41,65,53,66,64,86,54,33,68,40,73,40,43,72,42,66,47,48,29,24,21,57,41,63,34,39,34,38,25,51,71,87,40,78,75,49,72,39,64,35,54,89,31,37,30,66,47,74,74,44,74,42,65,52,41,82,42,42,39,37,40,37,36,76,76,72,47,73,35,76,49,70,33,41,24,50,53,66,57,96,81,41,65,31,50,74,44,74,50,76,38,79,64,68,25,50,56,29,20,55,94,45,51,71,69,101,63,58,84,42,25,33,29,51,34,30,34,66,17,54,31,92,84,25,32,62,44,40,50,49,44,29,56,70,27,46,42,48,36,35,34,26,28,18,22,54,40,30,68,77,37,34,69,59,47,36,44,47,44,73,75,66,28,35,70,30,37,19,41,23,82,62,57,68,47,81,81,48,60,65,69,58,46,51,51,34,50,53,52,20,52,51,38,40,37,70,50,69,54,67,83,66,53,34,34,30,52,37,93,71,46,79,44,73,64,58,50,53,55,33,33,77,68,22,24,25,39,46,55,37,62,36,57,45,63,63,83,56,83,92,61,52,44,65,60,39,32,51,36,43,52,51,42,33,64,77,62,42,28,44,35,35,49,46,43,34,64,31,66,56,36,37,69,14,43,54,56,33,53,52,49,38,45,74,73,66,45,37,35,35,25,64,46,61,57,75,80,84,128

Radius of gyration: 37.91 Å; Cα contacts (8 Å, |Δi|>4): 2249; chains: 1; bounding box: 73×92×129 Å